Protein AF-0000000073215103 (afdb_homodimer)

Secondary structure (DSSP, 8-state):
--TTSTT-HHHHHHHHS-S------TT---------HHHHHHHHHHHHHHHT--GGGGG-HHHHHHHHHH-TT--PPPHHHHHHHHHHHHHHHHHHHHHHHHH-SS-EEEEEEEEE-TTS-EEEEEEEEEE-TTS-EEEEEEEEEE-PSP--HHHHHHHHHHHHHHHT-TTSEEEEEE-S-HHHHHHHHHHHHHHHTTT-SGGGGTTSEEE-HHHHHHHHHHHHHTTTHHHHHHHHHHHHHHHT-HHHHHHHHHHHHHH----TTSPP-PPPTT-HHHHHHHHHHHHHTHHHHHHHHHH-TT---PPPHHHHHHHHHHHHHHHHHHHHHHHHT-SSS--HHHHHHHHHHHHHHHHHHTT-SSHHHHHHHHHHHHHHHHHHTT--HHHHHHHHTSTTTHHHHHHHHHHHH-HHHHHHHHHHHHHHHHHHHHHHHHHHHHHHHHS---------HHHHHHHHHHHHHT--HHHHHHHSPPPPTTT-TT--HHHHHHHTTTTSHHHHHHHHHHHT--SS-HHHHHHHHHHHHHS-TTS--S-HHHHHHHHHHHHHHH-----S---/--GGGS--HHHHHHHHS--------TT---------HHHHHHHHHHHHHHHT--GGGGG-HHHHHHHHHH-TT--PPPHHHHHHHHHHHHHHHHHHHHHHHHH-SS-EEEEEEEEE-TTS-EEEEEEEEEE-TTS-EEEEEEEEEE-PSP--HHHHHHHHHHHHHHHT-TTSEEEEEE-S-HHHHHHHHHHHHHHHTTT-SGGGGTTSEEE-HHHHHHHHHHHHHTTTHHHHHHHHHHHHHHHT-HHHHHHHHHHHHHH----TTSPP-PPPTT-HHHHHHHHHHHHHTHHHHHHHHHH-TT---PPPHHHHHHHHHHHHHHHHHHHHHHHHT-SSS--HHHHHHHHHHHHHHHHHHTT-SSHHHHHHHHHHHHHHHHHHTT--HHHHHHHHTSTTTHHHHHHHHHHHH-HHHHHHHHHHHHHHHHHHHHHHHHHHHHHHHHS---------HHHHHHHHHHHHHT--HHHHHHHSPPPPTTT-TT--HHHHHHHTTTTSHHHHHHHHHHHT--SS-HHHHHHHHHHHHHS-TTS--S-HHHHHHHHHHHHHHH-----S---

Solvent-accessible surface area (backbone atoms only — not comparable to full-atom v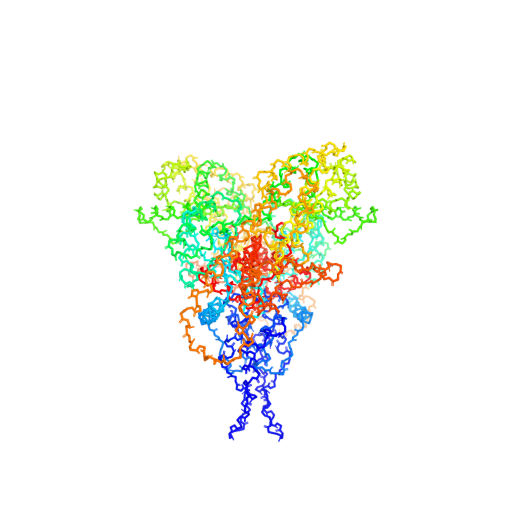alues): 60518 Å² total; per-residue (Å²): 120,71,75,67,56,61,70,37,60,67,51,36,42,62,64,64,44,64,76,60,75,63,69,76,58,87,82,70,67,68,59,57,63,72,73,58,65,67,58,53,52,48,32,51,36,48,29,33,39,71,69,57,47,61,58,61,55,55,64,34,69,38,52,45,51,42,52,34,69,53,24,73,80,59,78,79,53,50,43,67,52,44,52,50,50,41,49,52,51,27,54,54,50,50,50,51,52,44,50,48,58,68,64,17,82,33,38,32,20,34,32,49,44,75,45,67,46,93,86,48,46,40,30,39,34,34,31,41,21,29,31,38,86,83,54,43,74,42,72,37,57,76,41,48,38,74,42,71,68,71,79,42,17,66,51,48,23,52,51,50,51,52,51,29,54,74,64,68,45,57,69,36,42,49,30,37,18,31,61,88,45,74,40,48,56,47,14,51,53,52,39,47,51,60,33,44,76,67,73,31,34,62,79,81,41,78,61,24,74,40,65,12,47,59,52,51,50,44,54,22,52,47,51,20,48,62,74,50,44,65,59,49,45,28,52,51,48,40,51,47,54,34,68,68,38,53,55,42,39,52,53,46,52,50,27,41,61,70,67,49,91,56,76,71,86,59,61,84,46,79,52,50,91,91,33,56,50,36,45,46,48,18,44,60,27,45,62,63,39,49,64,26,48,54,46,38,44,72,75,33,82,83,53,77,43,68,70,52,73,66,42,50,52,49,47,51,50,48,37,61,65,45,43,62,56,51,54,49,50,57,62,50,56,53,78,83,56,68,31,14,41,48,44,45,65,52,54,49,51,49,51,51,51,30,58,56,31,46,66,43,86,48,66,68,55,15,52,19,21,46,46,19,44,54,47,39,49,73,76,49,64,75,57,57,64,66,32,43,50,17,23,35,69,30,57,58,38,29,66,62,46,54,49,53,53,37,38,75,75,40,59,86,52,27,65,61,54,48,50,53,50,50,51,52,49,51,54,54,50,49,52,41,48,52,53,50,52,58,53,47,63,70,57,58,62,78,69,68,80,70,74,59,60,61,58,54,50,48,53,49,46,51,57,60,69,67,59,48,61,65,52,53,60,71,66,45,78,67,46,57,53,90,82,44,72,83,61,54,63,56,56,55,37,60,75,35,30,85,80,24,53,49,57,30,46,51,45,46,37,42,35,36,31,56,41,36,52,54,68,43,55,45,48,48,53,52,46,50,66,58,42,36,95,87,41,66,79,67,51,57,69,58,52,27,40,39,52,37,43,28,31,72,74,65,41,76,70,89,68,87,86,77,108,120,73,74,68,59,58,70,39,60,67,52,37,39,63,66,63,44,64,74,64,74,65,72,77,59,87,83,70,68,65,58,58,62,76,72,57,65,67,57,53,53,49,32,51,36,49,29,32,38,72,68,56,47,62,59,61,56,54,66,34,66,39,52,46,52,42,50,35,68,51,24,74,83,58,77,79,55,51,45,67,52,44,51,50,50,38,50,50,51,27,54,54,49,49,51,50,52,42,49,48,58,67,64,18,84,32,38,32,19,35,32,49,45,74,45,68,47,92,86,48,45,39,30,38,35,35,32,42,21,29,31,38,87,84,54,42,73,41,72,40,58,76,40,50,39,74,41,72,69,72,78,43,17,67,51,49,23,51,52,51,52,52,50,29,54,75,65,67,42,57,70,35,42,49,31,38,18,31,58,88,45,73,41,47,57,46,14,52,53,52,40,48,51,58,33,44,76,67,73,30,35,61,80,81,39,77,60,24,74,40,66,13,48,58,51,52,49,45,55,23,52,48,52,18,49,64,74,49,44,66,60,49,44,28,52,51,49,40,52,48,52,35,69,66,38,53,55,42,39,52,54,44,50,51,26,40,62,70,68,48,91,54,75,71,86,57,61,84,46,78,53,49,91,92,33,58,49,36,44,47,48,17,43,59,28,45,62,64,41,47,64,27,48,54,46,38,42,71,73,34,80,85,53,77,43,67,68,51,73,67,40,49,50,48,47,51,52,48,38,60,65,45,43,61,56,50,55,49,49,60,63,50,58,52,78,82,56,70,31,13,40,48,44,44,63,51,54,49,50,50,52,51,51,30,59,55,33,46,66,41,88,50,66,68,54,16,50,21,21,47,46,20,45,53,45,39,50,72,75,48,64,78,58,56,65,67,32,42,50,17,23,36,69,29,56,58,38,28,65,61,47,54,48,52,54,35,39,73,75,41,58,89,54,28,66,61,54,50,51,52,51,49,52,53,51,50,54,54,51,48,52,41,48,51,53,48,52,57,52,48,62,69,58,60,62,80,68,67,81,70,75,57,61,59,58,56,47,47,53,48,45,52,57,61,70,66,60,48,63,65,51,53,59,69,67,45,78,65,44,56,51,90,82,43,72,83,60,53,63,56,55,56,39,60,75,37,30,84,79,24,56,47,59,31,48,53,44,45,38,43,34,36,33,58,42,36,51,56,67,45,56,46,48,49,53,51,45,51,65,57,44,35,94,88,40,67,80,67,50,57,70,57,50,26,39,38,53,37,43,28,31,72,72,65,41,77,69,88,68,87,84,78,108

Structure (mmCIF, N/CA/C/O backbone):
data_AF-0000000073215103-model_v1
#
loop_
_entity.id
_entity.type
_entity.pdbx_description
1 polymer 'AC transposase'
#
loop_
_atom_site.group_PDB
_atom_site.id
_atom_site.type_symbol
_atom_site.label_atom_id
_atom_site.label_alt_id
_atom_site.label_comp_id
_atom_site.label_asym_id
_atom_site.label_entity_id
_atom_site.label_seq_id
_atom_site.pdbx_PDB_ins_code
_atom_site.Cartn_x
_atom_site.Cartn_y
_atom_site.Cartn_z
_atom_site.occupancy
_atom_site.B_iso_or_equiv
_atom_site.auth_seq_id
_atom_site.auth_comp_id
_atom_site.auth_asym_id
_atom_site.auth_atom_id
_atom_site.pdbx_PDB_model_num
ATOM 1 N N . MET A 1 1 ? -18.969 -25.031 -8.227 1 25.3 1 MET A N 1
ATOM 2 C CA . MET A 1 1 ? -18.953 -23.891 -7.32 1 25.3 1 MET A CA 1
ATOM 3 C C . MET A 1 1 ? -20.188 -23.875 -6.438 1 25.3 1 MET A C 1
ATOM 5 O O . MET A 1 1 ? -20.125 -23.531 -5.258 1 25.3 1 MET A O 1
ATOM 9 N N . LEU A 1 2 ? -21.344 -24.297 -6.965 1 29.7 2 LEU A N 1
ATOM 10 C CA . LEU A 1 2 ? -22.625 -24.359 -6.258 1 29.7 2 LEU A CA 1
ATOM 11 C C . LEU A 1 2 ? -22.641 -25.5 -5.25 1 29.7 2 LEU A C 1
ATOM 13 O O . LEU A 1 2 ? -23.188 -25.359 -4.156 1 29.7 2 LEU A O 1
ATOM 17 N N . ARG A 1 3 ? -22.062 -26.641 -5.672 1 33.22 3 ARG A N 1
ATOM 18 C CA . ARG A 1 3 ? -22.203 -27.844 -4.852 1 33.22 3 ARG A CA 1
ATOM 19 C C . ARG A 1 3 ? -21.328 -27.75 -3.607 1 33.22 3 ARG A C 1
ATOM 21 O O . ARG A 1 3 ? -21.5 -28.531 -2.662 1 33.22 3 ARG A O 1
ATOM 28 N N . HIS A 1 4 ? -20.266 -26.984 -3.672 1 34.22 4 HIS A N 1
ATOM 29 C CA . HIS A 1 4 ? -19.391 -26.891 -2.514 1 34.22 4 HIS A CA 1
ATOM 30 C C . HIS A 1 4 ? -20 -26 -1.434 1 34.22 4 HIS A C 1
ATOM 32 O O . HIS A 1 4 ? -19.469 -25.891 -0.33 1 34.22 4 HIS A O 1
ATOM 38 N N . LEU A 1 5 ? -20.891 -25.156 -1.802 1 36.69 5 LEU A N 1
ATOM 39 C CA . LEU A 1 5 ? -21.609 -24.328 -0.835 1 36.69 5 LEU A CA 1
ATOM 40 C C . LEU A 1 5 ? -22.469 -25.188 0.078 1 36.69 5 LEU A C 1
ATOM 42 O O . LEU A 1 5 ? -22.922 -24.719 1.127 1 36.69 5 LEU A O 1
ATOM 46 N N . SER A 1 6 ? -22.828 -26.312 -0.331 1 37.66 6 SER A N 1
ATOM 47 C CA . SER A 1 6 ? -23.797 -27.109 0.435 1 37.66 6 SER A CA 1
ATOM 48 C C . SER A 1 6 ? -23.188 -27.594 1.744 1 37.66 6 SER A C 1
ATOM 50 O O . SER A 1 6 ? -23.906 -27.953 2.676 1 37.66 6 SER A O 1
ATOM 52 N N . LYS A 1 7 ? -21.828 -27.875 1.697 1 41.78 7 LYS A N 1
ATOM 53 C CA . LYS A 1 7 ? -21.25 -28.562 2.84 1 41.78 7 LYS A CA 1
ATOM 54 C C . LYS A 1 7 ? -20.75 -27.578 3.889 1 41.78 7 LYS A C 1
ATOM 56 O O . LYS A 1 7 ? -20.047 -27.953 4.828 1 41.78 7 LYS A O 1
ATOM 61 N N . CYS A 1 8 ? -20.859 -26.422 3.664 1 40.09 8 CYS A N 1
ATOM 62 C CA . CYS A 1 8 ? -20.453 -25.516 4.734 1 40.09 8 CYS A CA 1
ATOM 63 C C . CYS A 1 8 ? -21.359 -25.672 5.949 1 40.09 8 CYS A C 1
ATOM 65 O O . CYS A 1 8 ? -22.578 -25.484 5.848 1 40.09 8 CYS A O 1
ATOM 67 N N . VAL A 1 9 ? -20.875 -26.344 6.922 1 47.06 9 VAL A N 1
ATOM 68 C CA . VAL A 1 9 ? -21.578 -26.625 8.172 1 47.06 9 VAL A CA 1
ATOM 69 C C . VAL A 1 9 ? -22.328 -25.391 8.641 1 47.06 9 VAL A C 1
ATOM 71 O O . VAL A 1 9 ? -23.438 -25.5 9.18 1 47.06 9 VAL A O 1
ATOM 74 N N . VAL A 1 10 ? -21.734 -24.297 8.375 1 44.66 10 VAL A N 1
ATOM 75 C CA . VAL A 1 10 ? -22.422 -23.094 8.828 1 44.66 10 VAL A CA 1
ATOM 76 C C . VAL A 1 10 ? -23.734 -22.922 8.047 1 44.66 10 VAL A C 1
ATOM 78 O O . VAL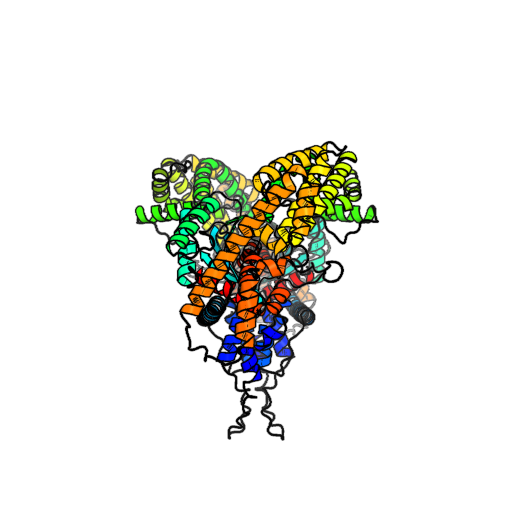 A 1 10 ? -24.781 -22.641 8.625 1 44.66 10 VAL A O 1
ATOM 81 N N . LEU A 1 11 ? -23.656 -23.266 6.77 1 48.31 11 LEU A N 1
ATOM 82 C CA . LEU A 1 11 ? -24.859 -23.125 5.957 1 48.31 11 LEU A CA 1
ATOM 83 C C . LEU A 1 11 ? -25.844 -24.25 6.254 1 48.31 11 LEU A C 1
ATOM 85 O O . LEU A 1 11 ? -27.047 -24.062 6.172 1 48.31 11 LEU A O 1
ATOM 89 N N . LYS A 1 12 ? -25.328 -25.5 6.438 1 46.25 12 LYS A N 1
ATOM 90 C CA . LYS A 1 12 ? -26.219 -26.562 6.875 1 46.25 12 LYS A CA 1
ATOM 91 C C . LYS A 1 12 ? -26.906 -26.203 8.188 1 46.25 12 LYS A C 1
ATOM 93 O O . LYS A 1 12 ? -28.109 -26.438 8.359 1 46.25 12 LYS A O 1
ATOM 98 N N . LYS A 1 13 ? -26.109 -25.797 9.039 1 44.97 13 LYS A N 1
ATOM 99 C CA . LYS A 1 13 ? -26.719 -25.406 10.312 1 44.97 13 LYS A CA 1
ATOM 100 C C . LYS A 1 13 ? -27.688 -24.25 10.133 1 44.97 13 LYS A C 1
ATOM 102 O O . LYS A 1 13 ? -28.703 -24.156 10.836 1 44.97 13 LYS A O 1
ATOM 107 N N . LEU A 1 14 ? -27.25 -23.391 9.195 1 48.09 14 LEU A N 1
ATOM 108 C CA . LEU A 1 14 ? -28.188 -22.328 8.883 1 48.09 14 LEU A CA 1
ATOM 109 C C . LEU A 1 14 ? -29.484 -22.891 8.305 1 48.09 14 LEU A C 1
ATOM 111 O O . LEU A 1 14 ? -30.562 -22.328 8.523 1 48.09 14 LEU A O 1
ATOM 115 N N . LYS A 1 15 ? -29.281 -24.016 7.535 1 46.56 15 LYS A N 1
ATOM 116 C CA . LYS A 1 15 ? -30.438 -24.672 6.953 1 46.56 15 LYS A CA 1
ATOM 117 C C . LYS A 1 15 ? -31.156 -25.531 7.988 1 46.56 15 LYS A C 1
ATOM 119 O O . LYS A 1 15 ? -32.375 -25.625 7.992 1 46.56 15 LYS A O 1
ATOM 124 N N . ASP A 1 16 ? -30.25 -26.484 8.516 1 38.94 16 ASP A N 1
ATOM 125 C CA . ASP A 1 16 ? -30.828 -27.422 9.477 1 38.94 16 ASP A CA 1
ATOM 126 C C . ASP A 1 16 ? -31.234 -26.719 10.766 1 38.94 16 ASP A C 1
ATOM 128 O O . ASP A 1 16 ? -31.844 -27.328 11.641 1 38.94 16 ASP A O 1
ATOM 132 N N . ASN A 1 17 ? -30.328 -25.891 11.219 1 35.81 17 ASN A N 1
ATOM 133 C CA . ASN A 1 17 ? -30.781 -25.25 12.445 1 35.81 17 ASN A CA 1
ATOM 134 C C . ASN A 1 17 ? -32.156 -24.625 12.266 1 35.81 17 ASN A C 1
ATOM 136 O O . ASN A 1 17 ? -32.375 -23.859 11.32 1 35.81 17 ASN A O 1
ATOM 140 N N . ASP A 1 18 ? -33.062 -25.391 12.891 1 34.34 18 ASP A N 1
ATOM 141 C CA . ASP A 1 18 ? -34.5 -25.141 13.156 1 34.34 18 ASP A CA 1
ATOM 142 C C . ASP A 1 18 ? -34.781 -23.641 13.258 1 34.34 18 ASP A C 1
ATOM 144 O O . ASP A 1 18 ? -33.938 -22.875 13.734 1 34.34 18 ASP A O 1
ATOM 148 N N . VAL A 1 19 ? -35.688 -23.188 12.5 1 34.06 19 VAL A N 1
ATOM 149 C CA . VAL A 1 19 ? -36.5 -22.016 12.828 1 34.06 19 VAL A CA 1
ATOM 150 C C . VAL A 1 19 ? -36.531 -21.828 14.336 1 34.06 19 VAL A C 1
ATOM 152 O O . VAL A 1 19 ? -36.906 -22.75 15.078 1 34.06 19 VAL A O 1
ATOM 155 N N . GLY A 1 20 ? -35.531 -21.188 14.891 1 33.09 20 GLY A N 1
ATOM 156 C CA . GLY A 1 20 ? -35.625 -20.734 16.266 1 33.09 20 GLY A CA 1
ATOM 157 C C . GLY A 1 20 ? -37.031 -20.859 16.844 1 33.09 20 GLY A C 1
ATOM 158 O O . GLY A 1 20 ? -38 -20.391 16.219 1 33.09 20 GLY A O 1
ATOM 159 N N . LYS A 1 21 ? -37.281 -21.984 17.547 1 33.78 21 LYS A N 1
ATOM 160 C CA . LYS A 1 21 ? -38.469 -22.156 18.375 1 33.78 21 LYS A CA 1
ATOM 161 C C . LYS A 1 21 ? -38.875 -20.859 19.047 1 33.78 21 LYS A C 1
ATOM 163 O O . LYS A 1 21 ? -38.062 -20.234 19.75 1 33.78 21 LYS A O 1
ATOM 168 N N . MET A 1 22 ? -39.719 -20.141 18.391 1 32.5 22 MET A N 1
ATOM 169 C CA . MET A 1 22 ? -40.5 -19.094 19.078 1 32.5 22 MET A CA 1
ATOM 170 C C . MET A 1 22 ? -40.938 -19.562 20.469 1 32.5 22 MET A C 1
ATOM 172 O O . MET A 1 22 ? -41.719 -20.5 20.594 1 32.5 22 MET A O 1
ATOM 176 N N . ILE A 1 23 ? -39.906 -19.828 21.328 1 31.95 23 ILE A N 1
ATOM 177 C CA . ILE A 1 23 ? -40.5 -20.156 22.625 1 31.95 23 ILE A CA 1
ATOM 178 C C . ILE A 1 23 ? -41.25 -18.953 23.188 1 31.95 23 ILE A C 1
ATOM 180 O O . ILE A 1 23 ? -40.688 -17.859 23.281 1 31.95 23 ILE A O 1
ATOM 184 N N . ILE A 1 24 ? -42.5 -18.969 23 1 31.98 24 ILE A N 1
ATOM 185 C CA . ILE A 1 24 ? -43.406 -18.062 23.688 1 31.98 24 ILE A CA 1
ATOM 186 C C . ILE A 1 24 ? -43.156 -18.125 25.203 1 31.98 24 ILE A C 1
ATOM 188 O O . ILE A 1 24 ? -43.312 -19.188 25.812 1 31.98 24 ILE A O 1
ATOM 192 N N . ASP A 1 25 ? -42.156 -17.484 25.703 1 34.03 25 ASP A N 1
ATOM 193 C CA . ASP A 1 25 ? -42.219 -17.547 27.156 1 34.03 25 ASP A CA 1
ATOM 194 C C . ASP A 1 25 ? -43.469 -16.891 27.688 1 34.03 25 ASP A C 1
ATOM 196 O O . ASP A 1 25 ? -44.156 -16.172 26.953 1 34.03 25 ASP A O 1
ATOM 200 N N . HIS A 1 26 ? -43.906 -17.219 28.797 1 36.41 26 HIS A N 1
ATOM 201 C CA . HIS A 1 26 ? -45.125 -16.859 29.484 1 36.41 26 HIS A CA 1
ATOM 202 C C . HIS A 1 26 ? -45.344 -15.352 29.531 1 36.41 26 HIS A C 1
ATOM 204 O O . HIS A 1 26 ? -46.438 -14.875 29.75 1 36.41 26 HIS A O 1
ATOM 210 N N . ALA A 1 27 ? -44.281 -14.617 29.906 1 37.78 27 ALA A N 1
ATOM 211 C CA . ALA A 1 27 ? -44.594 -13.25 30.328 1 37.78 27 ALA A CA 1
ATOM 212 C C . ALA A 1 27 ? -44.719 -12.328 29.125 1 37.78 27 ALA A C 1
ATOM 214 O O . ALA A 1 27 ? -44.781 -11.102 29.281 1 37.78 27 ALA A O 1
ATOM 215 N N . GLY A 1 28 ? -45.062 -12.641 27.891 1 34.84 28 GLY A N 1
ATOM 216 C CA . GLY A 1 28 ? -45.438 -11.883 26.719 1 34.84 28 GLY A CA 1
ATOM 217 C C . GLY A 1 28 ? -44.312 -11.07 26.125 1 34.84 28 GLY A C 1
ATOM 218 O O . GLY A 1 28 ? -44.531 -10.195 25.281 1 34.84 28 GLY A O 1
ATOM 219 N N . LYS A 1 29 ? -43.219 -10.953 26.812 1 37.44 29 LYS A N 1
ATOM 220 C CA . LYS A 1 29 ? -42.156 -10.094 26.312 1 37.44 29 LYS A CA 1
ATOM 221 C C . LYS A 1 29 ? -41.531 -10.68 25.047 1 37.44 29 LYS A C 1
ATOM 223 O O . LYS A 1 29 ? -41.344 -11.891 24.953 1 37.44 29 LYS A O 1
ATOM 228 N N . LEU A 1 30 ? -41.75 -9.977 23.906 1 37.62 30 LEU A N 1
ATOM 229 C CA . LEU A 1 30 ? -41.281 -10.25 22.547 1 37.62 30 LEU A CA 1
ATOM 230 C C . LEU A 1 30 ? -39.812 -10.672 22.547 1 37.62 30 LEU A C 1
ATOM 232 O O . LEU A 1 30 ? -38.969 -9.906 22.969 1 37.62 30 LEU A O 1
ATOM 236 N N . ARG A 1 31 ? -39.438 -11.82 22.766 1 42.34 31 ARG A N 1
ATOM 237 C CA . ARG A 1 31 ? -38.062 -12.328 22.812 1 42.34 31 ARG A CA 1
ATOM 238 C C . ARG A 1 31 ? -37.406 -12.234 21.438 1 42.34 31 ARG A C 1
ATOM 240 O O . ARG A 1 31 ? -38.062 -12.477 20.422 1 42.34 31 ARG A O 1
ATOM 247 N N . SER A 1 32 ? -36.438 -11.25 21.188 1 52.84 32 SER A N 1
ATOM 248 C CA . SER A 1 32 ? -35.5 -11.297 20.062 1 52.84 32 SER A CA 1
ATOM 249 C C . SER A 1 32 ? -35.219 -12.727 19.625 1 52.84 32 SER A C 1
ATOM 251 O O . SER A 1 32 ? -35.344 -13.664 20.422 1 52.84 32 SER A O 1
ATOM 253 N N . ARG A 1 33 ? -35.344 -12.945 18.234 1 60.53 33 ARG A N 1
ATOM 254 C CA . ARG A 1 33 ? -34.969 -14.273 17.75 1 60.53 33 ARG A CA 1
ATOM 255 C C . ARG A 1 33 ? -33.781 -14.82 18.516 1 60.53 33 ARG A C 1
ATOM 257 O O . ARG A 1 33 ? -32.812 -14.094 18.75 1 60.53 33 ARG A O 1
ATOM 264 N N . GLU A 1 34 ? -34.031 -15.844 19.125 1 79.12 34 GLU A N 1
ATOM 265 C CA . GLU A 1 34 ? -32.938 -16.531 19.797 1 79.12 34 GLU A CA 1
ATOM 266 C C . GLU A 1 34 ? -31.797 -16.875 18.828 1 79.12 34 GLU A C 1
ATOM 268 O O . GLU A 1 34 ? -32.062 -17.359 17.719 1 79.12 34 GLU A O 1
ATOM 273 N N . ILE A 1 35 ? -30.703 -16.25 18.984 1 87.31 35 ILE A N 1
ATOM 274 C CA . ILE A 1 35 ? -29.578 -16.5 18.109 1 87.31 35 ILE A CA 1
ATOM 275 C C . ILE A 1 35 ? -28.578 -17.453 18.781 1 87.31 35 ILE A C 1
ATOM 277 O O . ILE A 1 35 ? -28.547 -17.531 20.016 1 87.31 35 ILE A O 1
ATOM 281 N N . ASP A 1 36 ? -28.016 -18.25 18.094 1 92.19 36 ASP A N 1
ATOM 282 C CA . ASP A 1 36 ? -26.906 -19.109 18.516 1 92.19 36 ASP A CA 1
ATOM 283 C C . ASP A 1 36 ? -25.578 -18.375 18.375 1 92.19 36 ASP A C 1
ATOM 285 O O . ASP A 1 36 ? -25.141 -18.062 17.266 1 92.19 36 ASP A O 1
ATOM 289 N N . GLN A 1 37 ? -25 -18.203 19.5 1 93 37 GLN A N 1
ATOM 290 C CA . GLN A 1 37 ? -23.766 -17.422 19.516 1 93 37 GLN A CA 1
ATOM 291 C C . GLN A 1 37 ? -22.672 -18.109 18.703 1 93 37 GLN A C 1
ATOM 293 O O . GLN A 1 37 ? -21.844 -17.422 18.078 1 93 37 GLN A O 1
ATOM 298 N N . LYS A 1 38 ? -22.688 -19.344 18.734 1 93.06 38 LYS A N 1
ATOM 299 C CA . LYS A 1 38 ? -21.703 -20.078 17.953 1 93.06 38 LYS A CA 1
ATOM 300 C C . LYS A 1 38 ? -21.844 -19.781 16.469 1 93.06 38 LYS A C 1
ATOM 302 O O . LYS A 1 38 ? -20.844 -19.672 15.758 1 93.06 38 LYS A O 1
ATOM 307 N N . VAL A 1 39 ? -23.031 -19.734 16.047 1 94.5 39 VAL A N 1
ATOM 308 C CA . VAL A 1 39 ? -23.297 -19.422 14.641 1 94.5 39 VAL A CA 1
ATOM 309 C C . VAL A 1 39 ? -22.812 -18.016 14.328 1 94.5 39 VAL A C 1
ATOM 311 O O . VAL A 1 39 ? -22.219 -17.766 13.273 1 94.5 39 VAL A O 1
ATOM 314 N N . VAL A 1 40 ? -23.078 -17.094 15.188 1 95.5 40 VAL A N 1
ATOM 315 C CA . VAL A 1 40 ? -22.641 -15.719 15.016 1 95.5 40 VAL A CA 1
ATOM 316 C C . VAL A 1 40 ? -21.125 -15.664 14.891 1 95.5 40 VAL A C 1
ATOM 318 O O . VAL A 1 40 ? -20.594 -15.031 13.977 1 95.5 40 VAL A O 1
ATOM 321 N N . ASP A 1 41 ? -20.484 -16.359 15.797 1 96.06 41 ASP A N 1
ATOM 322 C CA . ASP A 1 41 ? -19.031 -16.391 15.797 1 96.06 41 ASP A CA 1
ATOM 323 C C . ASP A 1 41 ? -18.484 -16.984 14.5 1 96.06 41 ASP A C 1
ATOM 325 O O . ASP A 1 41 ? -17.484 -16.516 13.969 1 96.06 41 ASP A O 1
ATOM 329 N N . ASP A 1 42 ? -19.125 -17.969 14.047 1 95.5 42 ASP A N 1
ATOM 330 C CA . ASP A 1 42 ? -18.719 -18.609 12.805 1 95.5 42 ASP A CA 1
ATOM 331 C C . ASP A 1 42 ? -18.875 -17.672 11.617 1 95.5 42 ASP A C 1
ATOM 333 O O . ASP A 1 42 ? -18 -17.609 10.758 1 95.5 42 ASP A O 1
ATOM 337 N N . LEU A 1 43 ? -19.984 -17.047 11.594 1 96.31 43 LEU A N 1
ATOM 338 C CA . LEU A 1 43 ? -20.25 -16.109 10.5 1 96.31 43 LEU A CA 1
ATOM 339 C C . LEU A 1 43 ? -19.234 -14.977 10.5 1 96.31 43 LEU A C 1
ATOM 341 O O . LEU A 1 43 ? -18.734 -14.578 9.438 1 96.31 43 LEU A O 1
ATOM 345 N N . ILE A 1 44 ? -18.875 -14.461 11.625 1 97.19 44 ILE A N 1
ATOM 346 C CA . ILE A 1 44 ? -17.875 -13.398 11.75 1 97.19 44 ILE A CA 1
ATOM 347 C C . ILE A 1 44 ? -16.516 -13.922 11.297 1 97.19 44 ILE A C 1
ATOM 349 O O . ILE A 1 44 ? -15.797 -13.242 10.555 1 97.19 44 ILE A O 1
ATOM 353 N N . SER A 1 45 ? -16.172 -15.109 11.727 1 96.81 45 SER A N 1
ATOM 354 C CA . SER A 1 45 ? -14.898 -15.711 11.336 1 96.81 45 SER A CA 1
ATOM 355 C C . SER A 1 45 ? -14.805 -15.891 9.828 1 96.81 45 SER A C 1
ATOM 357 O O . SER A 1 45 ? -13.773 -15.602 9.227 1 96.81 45 SER A O 1
ATOM 359 N N . MET A 1 46 ? -15.883 -16.312 9.242 1 95.94 46 MET A N 1
ATOM 360 C CA . MET A 1 46 ? -15.914 -16.5 7.797 1 95.94 46 MET A CA 1
ATOM 361 C C . MET A 1 46 ? -15.742 -15.164 7.074 1 95.94 46 MET A C 1
ATOM 363 O O . MET A 1 46 ? -15.094 -15.094 6.031 1 95.94 46 MET A O 1
ATOM 367 N N . ALA A 1 47 ? -16.359 -14.164 7.621 1 95.56 47 ALA A N 1
ATOM 368 C CA . ALA A 1 47 ? -16.219 -12.828 7.039 1 95.56 47 ALA A CA 1
ATOM 369 C C . ALA A 1 47 ? -14.773 -12.352 7.086 1 95.56 47 ALA A C 1
ATOM 371 O O . ALA A 1 47 ? -14.258 -11.82 6.102 1 95.56 47 ALA A O 1
ATOM 372 N N . ILE A 1 48 ? -14.133 -12.539 8.227 1 95.44 48 ILE A N 1
ATOM 373 C CA . ILE A 1 48 ? -12.742 -12.133 8.406 1 95.44 48 ILE A CA 1
ATOM 374 C C . ILE A 1 48 ? -11.852 -12.891 7.43 1 95.44 48 ILE A C 1
ATOM 376 O O . ILE A 1 48 ? -11 -12.297 6.766 1 95.44 48 ILE A O 1
ATOM 380 N N . ILE A 1 49 ? -12.062 -14.109 7.234 1 94.25 49 ILE A N 1
ATOM 381 C CA . ILE A 1 49 ? -11.227 -14.992 6.426 1 94.25 49 ILE A CA 1
ATOM 382 C C . ILE A 1 49 ? -11.438 -14.68 4.945 1 94.25 49 ILE A C 1
ATOM 384 O O . ILE A 1 49 ? -10.469 -14.43 4.215 1 94.25 49 ILE A O 1
ATOM 388 N N . GLN A 1 50 ? -12.625 -14.625 4.477 1 92.19 50 GLN A N 1
ATOM 389 C CA . GLN A 1 50 ? -12.922 -14.531 3.053 1 92.19 50 GLN A CA 1
ATOM 390 C C . GLN A 1 50 ? -12.656 -13.125 2.529 1 92.19 50 GLN A C 1
ATOM 392 O O . GLN A 1 50 ? -12.188 -12.953 1.399 1 92.19 50 GLN A O 1
ATOM 397 N N . HIS A 1 51 ? -12.961 -12.195 3.342 1 90.06 51 HIS A N 1
ATOM 398 C CA . HIS A 1 51 ? -12.922 -10.836 2.811 1 90.06 51 HIS A CA 1
ATOM 399 C C . HIS A 1 51 ? -11.68 -10.094 3.291 1 90.06 51 HIS A C 1
ATOM 401 O O . HIS A 1 51 ? -11.523 -8.898 3.025 1 90.06 51 HIS A O 1
ATOM 407 N N . GLY A 1 52 ? -10.859 -10.75 4.035 1 87.81 52 GLY A N 1
ATOM 408 C CA . GLY A 1 52 ? -9.602 -10.164 4.457 1 87.81 52 GLY A CA 1
ATOM 409 C C . GLY A 1 52 ? -9.766 -9.031 5.457 1 87.81 52 GLY A C 1
ATOM 410 O O . GLY A 1 52 ? -9.016 -8.062 5.434 1 87.81 52 GLY A O 1
ATOM 411 N N . LEU A 1 53 ? -10.758 -9.047 6.262 1 92.5 53 LEU A N 1
ATOM 412 C CA . LEU A 1 53 ? -10.977 -8.031 7.285 1 92.5 53 LEU A CA 1
ATOM 413 C C . LEU A 1 53 ? -9.977 -8.188 8.43 1 92.5 53 LEU A C 1
ATOM 415 O O . LEU A 1 53 ? -9.633 -9.312 8.805 1 92.5 53 LEU A O 1
ATOM 419 N N . PRO A 1 54 ? -9.453 -7.016 8.961 1 92.25 54 PRO A N 1
ATOM 420 C CA . PRO A 1 54 ? -8.594 -7.137 10.148 1 92.25 54 PRO A CA 1
ATOM 421 C C . PRO A 1 54 ? -9.328 -7.711 11.352 1 92.25 54 PRO A C 1
ATOM 423 O O . PRO A 1 54 ? -10.555 -7.59 11.453 1 92.25 54 PRO A O 1
ATOM 426 N N . TYR A 1 55 ? -8.594 -8.336 12.297 1 93.69 55 TYR A N 1
ATOM 427 C CA . TYR A 1 55 ? -9.211 -8.898 13.492 1 93.69 55 TYR A CA 1
ATOM 428 C C . TYR A 1 55 ? -9.891 -7.812 14.32 1 93.69 55 TYR A C 1
ATOM 430 O O . TYR A 1 55 ? -10.891 -8.07 14.984 1 93.69 55 TYR A O 1
ATOM 438 N N . ASN A 1 56 ? -9.391 -6.617 14.211 1 92.75 56 ASN A N 1
ATOM 439 C CA . ASN A 1 56 ? -9.945 -5.504 14.977 1 92.75 56 ASN A CA 1
ATOM 440 C C . ASN A 1 56 ? -11.289 -5.051 14.414 1 92.75 56 ASN A C 1
ATOM 442 O O . ASN A 1 56 ? -11.977 -4.23 15.023 1 92.75 56 ASN A O 1
ATOM 446 N N . PHE A 1 57 ? -11.711 -5.648 13.359 1 93.56 57 PHE A N 1
ATOM 447 C CA . PHE A 1 57 ? -13 -5.383 12.742 1 93.56 57 PHE A CA 1
ATOM 448 C C . PHE A 1 57 ? -14.125 -5.547 13.758 1 93.56 57 PHE A C 1
ATOM 450 O O . PHE A 1 57 ? -15.078 -4.766 13.766 1 93.56 57 PHE A O 1
ATOM 457 N N . VAL A 1 58 ? -14.008 -6.477 14.609 1 95.31 58 VAL A N 1
ATOM 458 C CA . VAL A 1 58 ? -15.055 -6.812 15.57 1 95.31 58 VAL A CA 1
ATOM 459 C C . VAL A 1 58 ? -15.141 -5.727 16.641 1 95.31 58 VAL A C 1
ATOM 461 O O . VAL A 1 58 ? -16.125 -5.664 17.391 1 95.31 58 VAL A O 1
ATOM 464 N N . GLN A 1 59 ? -14.156 -4.855 16.656 1 94.5 59 GLN A N 1
ATOM 465 C CA . GLN A 1 59 ? -14.133 -3.799 17.672 1 94.5 59 GLN A CA 1
ATOM 466 C C . GLN A 1 59 ? -14.578 -2.465 17.078 1 94.5 59 GLN A C 1
ATOM 468 O O . GLN A 1 59 ? -14.641 -1.455 17.781 1 94.5 59 GLN A O 1
ATOM 473 N N . TYR A 1 60 ? -14.852 -2.453 15.836 1 94.94 60 TYR A N 1
ATOM 474 C CA . TYR A 1 60 ? -15.328 -1.217 15.227 1 94.94 60 TYR A CA 1
ATOM 475 C C . TYR A 1 60 ? -16.625 -0.755 15.883 1 94.94 60 TYR A C 1
ATOM 477 O O . TYR A 1 60 ? -17.609 -1.5 15.914 1 94.94 60 TYR A O 1
ATOM 485 N N . LYS A 1 61 ? -16.656 0.439 16.375 1 94.38 61 LYS A N 1
ATOM 486 C CA . LYS A 1 61 ? -17.75 0.979 17.172 1 94.38 61 LYS A CA 1
ATOM 487 C C . LYS A 1 61 ? -19.094 0.806 16.453 1 94.38 61 LYS A C 1
ATOM 489 O O . LYS A 1 61 ? -20.031 0.244 17.016 1 94.38 61 LYS A O 1
ATOM 494 N N . TRP A 1 62 ? -19.141 1.182 15.195 1 94.88 62 TRP A N 1
ATOM 495 C CA . TRP A 1 62 ? -20.422 1.24 14.5 1 94.88 62 TRP A CA 1
ATOM 496 C C . TRP A 1 62 ? -20.844 -0.14 13.992 1 94.88 62 TRP A C 1
ATOM 498 O O . TRP A 1 62 ? -22.016 -0.387 13.734 1 94.88 62 TRP A O 1
ATOM 508 N N . ILE A 1 63 ? -19.859 -1.052 13.867 1 96.12 63 ILE A N 1
ATOM 509 C CA . ILE A 1 63 ? -20.203 -2.438 13.562 1 96.12 63 ILE A CA 1
ATOM 510 C C . ILE A 1 63 ? -20.844 -3.096 14.773 1 96.12 63 ILE A C 1
ATOM 512 O O . ILE A 1 63 ? -21.875 -3.775 14.656 1 96.12 63 ILE A O 1
ATOM 516 N N . LYS A 1 64 ? -20.266 -2.844 15.891 1 96.12 64 LYS A N 1
ATOM 517 C CA . LYS A 1 64 ? -20.828 -3.367 17.141 1 96.12 64 LYS A CA 1
ATOM 518 C C . LYS A 1 64 ? -22.25 -2.854 17.359 1 96.12 64 LYS A C 1
ATOM 520 O O . LYS A 1 64 ? -23.156 -3.631 17.672 1 96.12 64 LYS A O 1
ATOM 525 N N . GLU A 1 65 ? -22.438 -1.565 17.203 1 95.62 65 GLU A N 1
ATOM 526 C CA . GLU A 1 65 ? -23.75 -0.953 17.391 1 95.62 65 GLU A CA 1
ATOM 527 C C . GLU A 1 65 ? -24.766 -1.528 16.406 1 95.62 65 GLU A C 1
ATOM 529 O O . GLU A 1 65 ? -25.922 -1.727 16.766 1 95.62 65 GLU A O 1
ATOM 534 N N . LEU A 1 66 ? -24.344 -1.753 15.195 1 96.5 66 LEU A N 1
ATOM 535 C CA . LEU A 1 66 ? -25.219 -2.322 14.172 1 96.5 66 LEU A CA 1
ATOM 536 C C . LEU A 1 66 ? -25.672 -3.721 14.562 1 96.5 66 LEU A C 1
ATOM 538 O O . LEU A 1 66 ? -26.875 -4.027 14.508 1 96.5 66 LEU A O 1
ATOM 542 N N . LEU A 1 67 ? -24.734 -4.559 15 1 96.19 67 LEU A N 1
ATOM 543 C CA . LEU A 1 67 ? -25.062 -5.934 15.359 1 96.19 67 LEU A CA 1
ATOM 544 C C . LEU A 1 67 ? -26 -5.973 16.562 1 96.19 67 LEU A C 1
ATOM 546 O O . LEU A 1 67 ? -26.969 -6.734 16.578 1 96.19 67 LEU A O 1
ATOM 550 N N . ILE A 1 68 ? -25.719 -5.129 17.547 1 94.5 68 ILE A N 1
ATOM 551 C CA . ILE A 1 68 ? -26.531 -5.074 18.766 1 94.5 68 ILE A CA 1
ATOM 552 C C . ILE A 1 68 ? -27.922 -4.543 18.438 1 94.5 68 ILE A C 1
ATOM 554 O O . ILE A 1 68 ? -28.922 -5.004 19 1 94.5 68 ILE A O 1
ATOM 558 N N . TYR A 1 69 ? -28 -3.57 17.562 1 94.56 69 TYR A N 1
ATOM 559 C CA . TYR A 1 69 ? -29.297 -3.016 17.156 1 94.56 69 TYR A CA 1
ATOM 560 C C . TYR A 1 69 ? -30.156 -4.078 16.484 1 94.56 69 TYR A C 1
ATOM 562 O O . TYR A 1 69 ? -31.359 -4.133 16.703 1 94.56 69 TYR A O 1
ATOM 570 N N . LEU A 1 70 ? -29.562 -4.887 15.68 1 94.25 70 LEU A N 1
ATOM 571 C CA . LEU A 1 70 ? -30.297 -5.918 14.961 1 94.25 70 LEU A CA 1
ATOM 572 C C . LEU A 1 70 ? -30.781 -7 15.922 1 94.25 70 LEU A C 1
ATOM 574 O O . LEU A 1 70 ? -31.906 -7.508 15.773 1 94.25 70 LEU A O 1
ATOM 578 N N . ASN A 1 71 ? -29.875 -7.352 16.891 1 93.31 71 ASN A N 1
ATOM 579 C CA . ASN A 1 71 ? -30.219 -8.336 17.906 1 93.31 71 ASN A CA 1
ATOM 580 C C . ASN A 1 71 ? -29.5 -8.062 19.219 1 93.31 71 ASN A C 1
ATOM 582 O O . ASN A 1 71 ? -28.328 -8.375 19.359 1 93.31 71 ASN A O 1
ATOM 586 N N . PRO A 1 72 ? -30.203 -7.59 20.141 1 90.94 72 PRO A N 1
ATOM 587 C CA . PRO A 1 72 ? -29.578 -7.184 21.391 1 90.94 72 PRO A CA 1
ATOM 588 C C . PRO A 1 72 ? -28.953 -8.352 22.156 1 90.94 72 PRO A C 1
ATOM 590 O O . PRO A 1 72 ? -28.172 -8.141 23.078 1 90.94 72 PRO A O 1
ATOM 593 N N . GLU A 1 73 ? -29.25 -9.531 21.812 1 90.69 73 GLU A N 1
ATOM 594 C CA . GLU A 1 73 ? -28.719 -10.703 22.5 1 90.69 73 GLU A CA 1
ATOM 595 C C . GLU A 1 73 ? -27.328 -11.07 21.984 1 90.69 73 GLU A C 1
ATOM 597 O O . GLU A 1 73 ? -26.641 -11.898 22.578 1 90.69 73 GLU A O 1
ATOM 602 N N . VAL A 1 74 ? -27 -10.43 20.953 1 93.94 74 VAL A N 1
ATOM 603 C CA . VAL A 1 74 ? -25.734 -10.789 20.328 1 93.94 74 VAL A CA 1
ATOM 604 C C . VAL A 1 74 ? -24.562 -10.352 21.203 1 93.94 74 VAL A C 1
ATOM 606 O O . VAL A 1 74 ? -24.609 -9.266 21.797 1 93.94 74 VAL A O 1
ATOM 609 N N . ARG A 1 75 ? -23.672 -11.266 21.438 1 93.56 75 ARG A N 1
ATOM 610 C CA . ARG A 1 75 ? -22.406 -10.93 22.078 1 93.56 75 ARG A CA 1
ATOM 611 C C . ARG A 1 75 ? -21.297 -10.828 21.031 1 93.56 75 ARG A C 1
ATOM 613 O O . ARG A 1 75 ? -20.844 -11.836 20.5 1 93.56 75 ARG A O 1
ATOM 620 N N . VAL A 1 76 ? -20.844 -9.578 20.781 1 94.19 76 VAL A N 1
ATOM 621 C CA . VAL A 1 76 ? -19.781 -9.375 19.797 1 94.19 76 VAL A CA 1
ATOM 622 C C . VAL A 1 76 ? -18.453 -9.844 20.375 1 94.19 76 VAL A C 1
ATOM 624 O O . VAL A 1 76 ? -18.078 -9.445 21.484 1 94.19 76 VAL A O 1
ATOM 627 N N . PRO A 1 77 ? -17.781 -10.633 19.688 1 95.5 77 PRO A N 1
ATOM 628 C CA . PRO A 1 77 ? -16.516 -11.156 20.219 1 95.5 77 PRO A CA 1
ATOM 629 C C . PRO A 1 77 ? -15.438 -10.086 20.328 1 95.5 77 PRO A C 1
ATOM 631 O O . PRO A 1 77 ? -15.484 -9.078 19.625 1 95.5 77 PRO A O 1
ATOM 634 N N . SER A 1 78 ? -14.516 -10.281 21.219 1 95.62 78 SER A N 1
ATOM 635 C CA . SER A 1 78 ? -13.312 -9.453 21.281 1 95.62 78 SER A CA 1
ATOM 636 C C . SER A 1 78 ? -12.344 -9.789 20.172 1 95.62 78 SER A C 1
ATOM 638 O O . SER A 1 78 ? -12.516 -10.797 19.469 1 95.62 78 SER A O 1
ATOM 640 N N . ARG A 1 79 ? -11.391 -8.938 20.031 1 94.81 79 ARG A N 1
ATOM 641 C CA . ARG A 1 79 ? -10.352 -9.188 19.031 1 94.81 79 ARG A CA 1
ATOM 642 C C . ARG A 1 79 ? -9.672 -10.531 19.266 1 94.81 79 ARG A C 1
ATOM 644 O O . ARG A 1 79 ? -9.492 -11.312 18.344 1 94.81 79 ARG A O 1
ATOM 651 N N . ASN A 1 80 ? -9.32 -10.812 20.469 1 95.19 80 ASN A N 1
ATOM 652 C CA . ASN A 1 80 ? -8.648 -12.055 20.812 1 95.19 80 ASN A CA 1
ATOM 653 C C . ASN A 1 80 ? -9.547 -13.266 20.578 1 95.19 80 ASN A C 1
ATOM 655 O O . ASN A 1 80 ? -9.07 -14.32 20.156 1 95.19 80 ASN A O 1
ATOM 659 N N . THR A 1 81 ? -10.766 -13.086 20.906 1 95.88 81 THR A N 1
ATOM 660 C CA . THR A 1 81 ? -11.711 -14.156 20.656 1 95.88 81 THR A CA 1
ATOM 661 C C . THR A 1 81 ? -11.844 -14.422 19.156 1 95.88 81 THR A C 1
ATOM 663 O O . THR A 1 81 ? -11.953 -15.57 18.734 1 95.88 81 THR A O 1
ATOM 666 N N . ALA A 1 82 ? -11.883 -13.359 18.422 1 96.31 82 ALA A N 1
ATOM 667 C CA . ALA A 1 82 ? -11.938 -13.508 16.969 1 96.31 82 ALA A CA 1
ATOM 668 C C . ALA A 1 82 ? -10.734 -14.281 16.438 1 96.31 82 ALA A C 1
ATOM 670 O O . ALA A 1 82 ? -10.867 -15.148 15.578 1 96.31 82 ALA A O 1
ATOM 671 N N . VAL A 1 83 ? -9.531 -13.969 16.938 1 96.31 83 VAL A N 1
ATOM 672 C CA . VAL A 1 83 ? -8.305 -14.664 16.562 1 96.31 83 VAL A CA 1
ATOM 673 C C . VAL A 1 83 ? -8.43 -16.156 16.891 1 96.31 83 VAL A C 1
ATOM 675 O O . VAL A 1 83 ? -8.117 -17 16.062 1 96.31 83 VAL A O 1
ATOM 678 N N . SER A 1 84 ? -8.906 -16.422 18.062 1 96.94 84 SER A N 1
ATOM 679 C CA . SER A 1 84 ? -9.078 -17.797 18.516 1 96.94 84 SER A CA 1
ATOM 680 C C . SER A 1 84 ? -10.078 -18.547 17.641 1 96.94 84 SER A C 1
ATOM 682 O O . SER A 1 84 ? -9.859 -19.703 17.312 1 96.94 84 SER A O 1
ATOM 684 N N . ASN A 1 85 ? -11.156 -17.891 17.312 1 96.88 85 ASN A N 1
ATOM 685 C CA . ASN A 1 85 ? -12.172 -18.5 16.469 1 96.88 85 ASN A CA 1
ATOM 686 C C . ASN A 1 85 ? -11.617 -18.844 15.086 1 96.88 85 ASN A C 1
ATOM 688 O O . ASN A 1 85 ? -11.914 -19.922 14.547 1 96.88 85 ASN A O 1
ATOM 692 N N . VAL A 1 86 ? -10.883 -17.984 14.508 1 96.62 86 VAL A N 1
ATOM 693 C CA . VAL A 1 86 ? -10.273 -18.234 13.203 1 96.62 86 VAL A CA 1
ATOM 694 C C . VAL A 1 86 ? -9.281 -19.391 13.305 1 96.62 86 VAL A C 1
ATOM 696 O O . VAL A 1 86 ? -9.211 -20.234 12.422 1 96.62 86 VAL A O 1
ATOM 699 N N . SER A 1 87 ? -8.516 -19.391 14.367 1 96.94 87 SER A N 1
ATOM 700 C CA . SER A 1 87 ? -7.566 -20.469 14.609 1 96.94 87 SER A CA 1
ATOM 701 C C . SER A 1 87 ? -8.273 -21.812 14.688 1 96.94 87 SER A C 1
ATOM 703 O O . SER A 1 87 ? -7.785 -22.812 14.148 1 96.94 87 SER A O 1
ATOM 705 N N . LYS A 1 88 ? -9.375 -21.828 15.367 1 96.56 88 LYS A N 1
ATOM 706 C CA . LYS A 1 88 ? -10.156 -23.047 15.469 1 96.56 88 LYS A CA 1
ATOM 707 C C . LYS A 1 88 ? -10.625 -23.516 14.094 1 96.56 88 LYS A C 1
ATOM 709 O O . LYS A 1 88 ? -10.547 -24.703 13.773 1 96.56 88 LYS A O 1
ATOM 714 N N . LYS A 1 89 ? -11.102 -22.594 13.344 1 95.94 89 LYS A N 1
ATOM 715 C CA . LYS A 1 89 ? -11.539 -22.922 11.992 1 95.94 89 LYS A CA 1
ATOM 716 C C . LYS A 1 89 ? -10.375 -23.438 11.148 1 95.94 89 LYS A C 1
ATOM 718 O O . LYS A 1 89 ? -10.555 -24.344 10.328 1 95.94 89 LYS A O 1
ATOM 723 N N . PHE A 1 90 ? -9.273 -22.859 11.336 1 96.62 90 PHE A N 1
ATOM 724 C CA . PHE A 1 90 ? -8.055 -23.281 10.656 1 96.62 90 PHE A CA 1
ATOM 725 C C . PHE A 1 90 ? -7.746 -24.75 10.969 1 96.62 90 PHE A C 1
ATOM 727 O O . PHE A 1 90 ? -7.523 -25.547 10.055 1 96.62 90 PHE A O 1
ATOM 734 N N . HIS A 1 91 ? -7.766 -25.078 12.164 1 97 91 HIS A N 1
ATOM 735 C CA . HIS A 1 91 ? -7.418 -26.438 12.57 1 97 91 HIS A CA 1
ATOM 736 C C . HIS A 1 91 ? -8.461 -27.438 12.094 1 97 91 HIS A C 1
ATOM 738 O O . HIS A 1 91 ? -8.117 -28.562 11.703 1 97 91 HIS A O 1
ATOM 744 N N . GLU A 1 92 ? -9.641 -26.984 12.133 1 96 92 GLU A N 1
ATOM 745 C CA . GLU A 1 92 ? -10.711 -27.844 11.633 1 96 92 GLU A CA 1
ATOM 746 C C . GLU A 1 92 ? -10.531 -28.141 10.148 1 96 92 GLU A C 1
ATOM 748 O O . GLU A 1 92 ? -10.641 -29.297 9.727 1 96 92 GLU A O 1
ATOM 753 N N . HIS A 1 93 ? -10.281 -27.156 9.43 1 96.38 93 HIS A N 1
ATOM 754 C CA . HIS A 1 93 ? -10.141 -27.344 7.984 1 96.38 93 HIS A CA 1
ATOM 755 C C . HIS A 1 93 ? -8.82 -28.031 7.648 1 96.38 93 HIS A C 1
ATOM 757 O O . HIS A 1 93 ? -8.734 -28.781 6.676 1 96.38 93 HIS A O 1
ATOM 763 N N . LYS A 1 94 ? -7.812 -27.734 8.414 1 96.75 94 LYS A N 1
ATOM 764 C CA . LYS A 1 94 ? -6.543 -28.438 8.234 1 96.75 94 LYS A CA 1
ATOM 765 C C . LYS A 1 94 ? -6.734 -29.953 8.328 1 96.75 94 LYS A C 1
ATOM 767 O O . LYS A 1 94 ? -6.207 -30.703 7.5 1 96.75 94 LYS A O 1
ATOM 772 N N . GLU A 1 95 ? -7.5 -30.375 9.258 1 96.38 95 GLU A N 1
ATOM 773 C CA . GLU A 1 95 ? -7.766 -31.797 9.422 1 96.38 95 GLU A CA 1
ATOM 774 C C . GLU A 1 95 ? -8.539 -32.375 8.227 1 96.38 95 GLU A C 1
ATOM 776 O O . GLU A 1 95 ? -8.281 -33.469 7.785 1 96.38 95 GLU A O 1
ATOM 781 N N . ARG A 1 96 ? -9.391 -31.594 7.766 1 94.88 96 ARG A N 1
ATOM 782 C CA . ARG A 1 96 ? -10.164 -32.031 6.602 1 94.88 96 ARG A CA 1
ATOM 783 C C . ARG A 1 96 ? -9.258 -32.188 5.383 1 94.88 96 ARG A C 1
ATOM 785 O O . ARG A 1 96 ? -9.398 -33.156 4.629 1 94.88 96 ARG A O 1
ATOM 792 N N . VAL A 1 97 ? -8.406 -31.25 5.195 1 95.62 97 VAL A N 1
ATOM 793 C CA . VAL A 1 97 ? -7.492 -31.312 4.062 1 95.62 97 VAL A CA 1
ATOM 794 C C . VAL A 1 97 ? -6.543 -32.5 4.223 1 95.62 97 VAL A C 1
ATOM 796 O O . VAL A 1 97 ? -6.25 -33.219 3.256 1 95.62 97 VAL A O 1
ATOM 799 N N . LYS A 1 98 ? -6.129 -32.688 5.418 1 95.25 98 LYS A N 1
ATOM 800 C CA . LYS A 1 98 ? -5.273 -33.844 5.715 1 95.25 98 LYS A CA 1
ATOM 801 C C . LYS A 1 98 ? -5.965 -35.156 5.355 1 95.25 98 LYS A C 1
ATOM 803 O O . LYS A 1 98 ? -5.371 -36 4.695 1 95.25 98 LYS A O 1
ATOM 808 N N . VAL A 1 99 ? -7.172 -35.281 5.754 1 93.94 99 VAL A N 1
ATOM 809 C CA . VAL A 1 99 ? -7.945 -36.469 5.496 1 93.94 99 VAL A CA 1
ATOM 810 C C . VAL A 1 99 ? -8.141 -36.656 3.992 1 93.94 99 VAL A C 1
ATOM 812 O O . VAL A 1 99 ? -8.008 -37.75 3.465 1 93.94 99 VAL A O 1
ATOM 815 N N . ALA A 1 100 ? -8.438 -35.594 3.34 1 93.31 100 ALA A N 1
ATOM 816 C CA . ALA A 1 100 ? -8.648 -35.625 1.896 1 93.31 100 ALA A CA 1
ATOM 817 C C . ALA A 1 100 ? -7.391 -36.125 1.175 1 93.31 100 ALA A C 1
ATOM 819 O O . ALA A 1 100 ? -7.473 -36.906 0.237 1 93.31 100 ALA A O 1
ATOM 820 N N . MET A 1 101 ? -6.27 -35.688 1.541 1 94.44 101 MET A N 1
ATOM 821 C CA . MET A 1 101 ? -5.008 -36.062 0.918 1 94.44 101 MET A CA 1
ATOM 822 C C . MET A 1 101 ? -4.672 -37.531 1.218 1 94.44 101 MET A C 1
ATOM 824 O O . MET A 1 101 ? -4.156 -38.219 0.357 1 94.44 101 MET A O 1
ATOM 828 N N . HIS A 1 102 ? -5.055 -37.938 2.4 1 91.75 102 HIS A N 1
ATOM 829 C CA . HIS A 1 102 ? -4.785 -39.312 2.791 1 91.75 102 HIS A CA 1
ATOM 830 C C . HIS A 1 102 ? -5.719 -40.281 2.074 1 91.75 102 HIS A C 1
ATOM 832 O O . HIS A 1 102 ? -5.324 -41.406 1.743 1 91.75 102 HIS A O 1
ATOM 838 N N . LYS A 1 103 ? -6.883 -39.844 1.853 1 89.62 103 LYS A N 1
ATOM 839 C CA . LYS A 1 103 ? -7.883 -40.688 1.221 1 89.62 103 LYS A CA 1
ATOM 840 C C . LYS A 1 103 ? -7.691 -40.719 -0.293 1 89.62 103 LYS A C 1
ATOM 842 O O . LYS A 1 103 ? -8.211 -41.625 -0.964 1 89.62 103 LYS A O 1
ATOM 847 N N . SER A 1 104 ? -6.996 -39.781 -0.748 1 89 104 SER A N 1
ATOM 848 C CA . SER A 1 104 ? -6.766 -39.719 -2.188 1 89 104 SER A CA 1
ATOM 849 C C . SER A 1 104 ? -5.945 -40.938 -2.652 1 89 104 SER A C 1
ATOM 851 O O . SER A 1 104 ? -5.023 -41.344 -1.958 1 89 104 SER A O 1
ATOM 853 N N . HIS A 1 105 ? -6.355 -41.469 -3.715 1 79.62 105 HIS A N 1
ATOM 854 C CA . HIS A 1 105 ? -5.602 -42.594 -4.254 1 79.62 105 HIS A CA 1
ATOM 855 C C . HIS A 1 105 ? -4.406 -42.125 -5.07 1 79.62 105 HIS A C 1
ATOM 857 O O . HIS A 1 105 ? -3.506 -42.906 -5.375 1 79.62 105 HIS A O 1
ATOM 863 N N . SER A 1 106 ? -4.414 -40.875 -5.297 1 89.94 106 SER A N 1
ATOM 864 C CA . SER A 1 106 ? -3.312 -40.344 -6.082 1 89.94 106 SER A CA 1
ATOM 865 C C . SER A 1 106 ? -2.158 -39.906 -5.188 1 89.94 106 SER A C 1
ATOM 867 O O . SER A 1 106 ? -2.361 -39.594 -4.012 1 89.94 106 SER A O 1
ATOM 869 N N . ARG A 1 107 ? -0.99 -40 -5.676 1 95.69 107 ARG A N 1
ATOM 870 C CA . ARG A 1 107 ? 0.148 -39.344 -5.031 1 95.69 107 ARG A CA 1
ATOM 871 C C . ARG A 1 107 ? 0.036 -37.812 -5.125 1 95.69 107 ARG A C 1
ATOM 873 O O . ARG A 1 107 ? -0.855 -37.312 -5.797 1 95.69 107 ARG A O 1
ATOM 880 N N . ILE A 1 108 ? 0.9 -37.156 -4.367 1 97.12 108 ILE A N 1
ATOM 881 C CA . ILE A 1 108 ? 0.78 -35.688 -4.234 1 97.12 108 ILE A CA 1
ATOM 882 C C . ILE A 1 108 ? 1.948 -35.031 -4.941 1 97.12 108 ILE A C 1
ATOM 884 O O . ILE A 1 108 ? 3.105 -35.406 -4.75 1 97.12 108 ILE A O 1
ATOM 888 N N . CYS A 1 109 ? 1.628 -34.125 -5.797 1 97.69 109 CYS A N 1
ATOM 889 C CA . CYS A 1 109 ? 2.633 -33.25 -6.391 1 97.69 109 CYS A CA 1
ATOM 890 C C . CYS A 1 109 ? 2.732 -31.938 -5.625 1 97.69 109 CYS A C 1
ATOM 892 O O . CYS A 1 109 ? 1.753 -31.484 -5.035 1 97.69 109 CYS A O 1
ATOM 894 N N . LEU A 1 110 ? 3.93 -31.297 -5.617 1 97.81 110 LEU A N 1
ATOM 895 C CA . LEU A 1 110 ? 4.164 -30.109 -4.812 1 97.81 110 LEU A CA 1
ATOM 896 C C . LEU A 1 110 ? 4.656 -28.953 -5.684 1 97.81 110 LEU A C 1
ATOM 898 O O . LEU A 1 110 ? 5.289 -29.172 -6.719 1 97.81 110 LEU A O 1
ATOM 902 N N . THR A 1 111 ? 4.328 -27.766 -5.312 1 97.06 111 THR A N 1
ATOM 903 C CA . THR A 1 111 ? 4.992 -26.547 -5.742 1 97.06 111 THR A CA 1
ATOM 904 C C . THR A 1 111 ? 5.414 -25.703 -4.539 1 97.06 111 THR A C 1
ATOM 906 O O . THR A 1 111 ? 4.762 -25.75 -3.49 1 97.06 111 THR A O 1
ATOM 909 N N . SER A 1 112 ? 6.484 -25.031 -4.637 1 96.88 112 SER A N 1
ATOM 910 C CA . SER A 1 112 ? 6.965 -24.203 -3.541 1 96.88 112 SER A CA 1
ATOM 911 C C . SER A 1 112 ? 7.723 -22.984 -4.062 1 96.88 112 SER A C 1
ATOM 913 O O . SER A 1 112 ? 8.289 -23.016 -5.156 1 96.88 112 SER A O 1
ATOM 915 N N . ASP A 1 113 ? 7.578 -21.953 -3.393 1 94.31 113 ASP A N 1
ATOM 916 C CA . ASP A 1 113 ? 8.32 -20.734 -3.668 1 94.31 113 ASP A CA 1
ATOM 917 C C . ASP A 1 113 ? 8.445 -19.875 -2.412 1 94.31 113 ASP A C 1
ATOM 919 O O . ASP A 1 113 ? 7.797 -20.141 -1.4 1 94.31 113 ASP A O 1
ATOM 923 N N . CYS A 1 114 ? 9.344 -18.984 -2.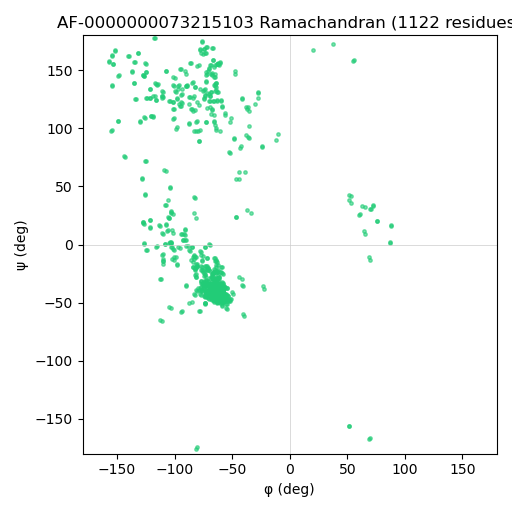479 1 93.06 114 CYS A N 1
ATOM 924 C CA . CYS A 1 114 ? 9.555 -18.078 -1.357 1 93.06 114 CYS A CA 1
ATOM 925 C C . CYS A 1 114 ? 9.055 -16.672 -1.693 1 93.06 114 CYS A C 1
ATOM 927 O O . CYS A 1 114 ? 9.016 -16.281 -2.863 1 93.06 114 CYS A O 1
ATOM 929 N N . TRP A 1 115 ? 8.625 -16 -0.66 1 88.5 115 TRP A N 1
ATOM 930 C CA . TRP A 1 115 ? 8.086 -14.656 -0.784 1 88.5 115 TRP A CA 1
ATOM 931 C C . TRP A 1 115 ? 8.648 -13.742 0.302 1 88.5 115 TRP A C 1
ATOM 933 O O . TRP A 1 115 ? 8.789 -14.156 1.455 1 88.5 115 TRP A O 1
ATOM 943 N N . THR A 1 116 ? 8.953 -12.547 -0.083 1 87.81 116 THR A N 1
ATOM 944 C CA . THR A 1 116 ? 9.336 -11.531 0.885 1 87.81 116 THR A CA 1
ATOM 945 C C . THR A 1 116 ? 8.203 -10.531 1.106 1 87.81 116 THR A C 1
ATOM 947 O O . THR A 1 116 ? 7.738 -9.891 0.16 1 87.81 116 THR A O 1
ATOM 950 N N . SER A 1 117 ? 7.789 -10.359 2.244 1 86.56 117 SER A N 1
ATOM 951 C CA . SER A 1 117 ? 6.684 -9.469 2.584 1 86.56 117 SER A CA 1
ATOM 952 C C . SER A 1 117 ? 7.125 -8.008 2.551 1 86.56 117 SER A C 1
ATOM 954 O O . SER A 1 117 ? 8.312 -7.715 2.391 1 86.56 117 SER A O 1
ATOM 956 N N . ILE A 1 118 ? 6.117 -7.125 2.75 1 82.38 118 ILE A N 1
ATOM 957 C CA . ILE A 1 118 ? 6.359 -5.688 2.762 1 82.38 118 ILE A CA 1
ATOM 958 C C . ILE A 1 118 ? 7.223 -5.32 3.967 1 82.38 118 ILE A C 1
ATOM 960 O O . ILE A 1 118 ? 7.938 -4.316 3.941 1 82.38 118 ILE A O 1
ATOM 964 N N . THR A 1 119 ? 7.223 -6.098 5 1 78.62 119 THR A N 1
ATOM 965 C CA . THR A 1 119 ? 8.031 -5.871 6.191 1 78.62 119 THR A CA 1
ATOM 966 C C . THR A 1 119 ? 9.391 -6.551 6.062 1 78.62 119 THR A C 1
ATOM 968 O O . THR A 1 119 ? 10.117 -6.695 7.047 1 78.62 119 THR A O 1
ATOM 971 N N . GLN A 1 120 ? 9.68 -7.164 4.879 1 83 120 GLN A N 1
ATOM 972 C CA . GLN A 1 120 ? 10.961 -7.77 4.543 1 83 120 GLN A CA 1
ATOM 973 C C . GLN A 1 120 ? 11.141 -9.109 5.25 1 83 120 GLN A C 1
ATOM 975 O O . GLN A 1 120 ? 12.273 -9.531 5.516 1 83 120 GLN A O 1
ATOM 980 N N . GLN A 1 121 ? 10.039 -9.609 5.625 1 87.94 121 GLN A N 1
ATOM 981 C CA . GLN A 1 121 ? 10.078 -10.953 6.195 1 87.94 121 GLN A CA 1
ATOM 982 C C . GLN A 1 121 ? 9.891 -12.016 5.117 1 87.94 121 GLN A C 1
ATOM 984 O O . GLN A 1 121 ? 9.078 -11.844 4.207 1 87.94 121 GLN A O 1
ATOM 989 N N . GLY A 1 122 ? 10.734 -13.047 5.25 1 91.5 122 GLY A N 1
ATOM 990 C CA . GLY A 1 122 ? 10.648 -14.125 4.281 1 91.5 122 GLY A CA 1
ATOM 991 C C . GLY A 1 122 ? 9.594 -15.156 4.633 1 91.5 122 GLY A C 1
ATOM 992 O O . GLY A 1 122 ? 9.414 -15.492 5.809 1 91.5 122 GLY A O 1
ATOM 993 N N . TYR A 1 123 ? 8.859 -15.609 3.621 1 92.81 123 TYR A N 1
ATOM 994 C CA . TYR A 1 123 ? 7.871 -16.672 3.758 1 92.81 123 TYR A CA 1
ATOM 995 C C . TYR A 1 123 ? 8.117 -17.781 2.742 1 92.81 123 TYR A C 1
ATOM 997 O O . TYR A 1 123 ? 8.617 -17.531 1.644 1 92.81 123 TYR A O 1
ATOM 1005 N N . ILE A 1 124 ? 7.852 -18.969 3.145 1 95.44 124 ILE A N 1
ATOM 1006 C CA . ILE A 1 124 ? 7.852 -20.094 2.215 1 95.44 124 ILE A CA 1
ATOM 1007 C C . ILE A 1 124 ? 6.422 -20.594 2.004 1 95.44 124 ILE A C 1
ATOM 1009 O O . ILE A 1 124 ? 5.637 -20.672 2.953 1 95.44 124 ILE A O 1
ATOM 1013 N N . CYS A 1 125 ? 6.066 -20.766 0.779 1 96.38 125 CYS A N 1
ATOM 1014 C CA . CYS A 1 125 ? 4.758 -21.297 0.417 1 96.38 125 CYS A CA 1
ATOM 1015 C C . CYS A 1 125 ? 4.883 -22.703 -0.161 1 96.38 125 CYS A C 1
ATOM 1017 O O . CYS A 1 125 ? 5.746 -22.969 -1.003 1 96.38 125 CYS A O 1
ATOM 1019 N N . LEU A 1 126 ? 4.172 -23.594 0.36 1 97.69 126 LEU A N 1
ATOM 1020 C CA . LEU A 1 126 ? 4.094 -24.969 -0.142 1 97.69 126 LEU A CA 1
ATOM 1021 C C . LEU A 1 126 ? 2.658 -25.328 -0.516 1 97.69 126 LEU A C 1
ATOM 1023 O O . LEU A 1 126 ? 1.74 -25.141 0.286 1 97.69 126 LEU A O 1
ATOM 1027 N N . THR A 1 127 ? 2.438 -25.797 -1.747 1 97 127 THR A N 1
ATOM 1028 C CA . THR A 1 127 ? 1.11 -26.156 -2.234 1 97 127 THR A CA 1
ATOM 1029 C C . THR A 1 127 ? 1.072 -27.625 -2.656 1 97 127 THR A C 1
ATOM 1031 O O . THR A 1 127 ? 1.997 -28.109 -3.311 1 97 127 THR A O 1
ATOM 1034 N N . ALA A 1 128 ? 0.071 -28.281 -2.248 1 96.94 128 ALA A N 1
ATOM 1035 C CA . ALA A 1 128 ? -0.147 -29.672 -2.637 1 96.94 128 ALA A CA 1
ATOM 1036 C C . ALA A 1 128 ? -1.161 -29.766 -3.773 1 96.94 128 ALA A C 1
ATOM 1038 O O . ALA A 1 128 ? -2.217 -29.141 -3.729 1 96.94 128 ALA A O 1
ATOM 1039 N N . HIS A 1 129 ? -0.824 -30.531 -4.801 1 95.81 129 HIS A N 1
ATOM 1040 C CA . HIS A 1 129 ? -1.688 -30.828 -5.938 1 95.81 129 HIS A CA 1
ATOM 1041 C C . HIS A 1 129 ? -2.018 -32.312 -6.004 1 95.81 129 HIS A C 1
ATOM 1043 O O . HIS A 1 129 ? -1.116 -33.156 -6.043 1 95.81 129 HIS A O 1
ATOM 1049 N N . PHE A 1 130 ? -3.26 -32.656 -6.016 1 95.12 130 PHE A N 1
ATOM 1050 C CA . PHE A 1 130 ? -3.65 -34.062 -6.008 1 95.12 130 PHE A CA 1
ATOM 1051 C C . PHE A 1 130 ? -5.055 -34.219 -6.574 1 95.12 130 PHE A C 1
ATOM 1053 O O . PHE A 1 130 ? -5.801 -33.25 -6.703 1 95.12 130 PHE A O 1
ATOM 1060 N N . VAL A 1 131 ? -5.32 -35.375 -7.02 1 95 131 VAL A N 1
ATOM 1061 C CA . VAL A 1 131 ? -6.656 -35.719 -7.492 1 95 131 VAL A CA 1
ATOM 1062 C C . VAL A 1 131 ? -7.445 -36.375 -6.359 1 95 131 VAL A C 1
ATOM 1064 O O . VAL A 1 131 ? -7.031 -37.406 -5.816 1 95 131 VAL A O 1
ATOM 1067 N N . ASP A 1 132 ? -8.516 -35.844 -6.027 1 91.69 132 ASP A N 1
ATOM 1068 C CA . ASP A 1 132 ? -9.273 -36.344 -4.887 1 91.69 132 ASP A CA 1
ATOM 1069 C C . ASP A 1 132 ? -10.109 -37.562 -5.273 1 91.69 132 ASP A C 1
ATOM 1071 O O . ASP A 1 132 ? -9.984 -38.094 -6.391 1 91.69 132 ASP A O 1
ATOM 1075 N N . ALA A 1 133 ? -10.938 -38.094 -4.348 1 90.06 133 ALA A N 1
ATOM 1076 C CA . ALA A 1 133 ? -11.719 -39.312 -4.539 1 90.06 133 ALA A CA 1
ATOM 1077 C C . ALA A 1 133 ? -12.758 -39.125 -5.645 1 90.06 133 ALA A C 1
ATOM 1079 O O . ALA A 1 133 ? -13.164 -40.094 -6.285 1 90.06 133 ALA A O 1
ATOM 1080 N N . SER A 1 134 ? -13.094 -37.875 -5.918 1 90 134 SER A N 1
ATOM 1081 C CA . SER A 1 134 ? -14.055 -37.562 -6.977 1 90 134 SER A CA 1
ATOM 1082 C C . SER A 1 134 ? -13.359 -37.281 -8.297 1 90 134 SER A C 1
ATOM 1084 O O . SER A 1 134 ? -13.984 -36.844 -9.258 1 90 134 SER A O 1
ATOM 1086 N N . TRP A 1 135 ? -12.047 -37.531 -8.352 1 92.88 135 TRP A N 1
ATOM 1087 C CA . TRP A 1 135 ? -11.188 -37.375 -9.523 1 92.88 135 TRP A CA 1
ATOM 1088 C C . TRP A 1 135 ? -11.117 -35.938 -9.977 1 92.88 135 TRP A C 1
ATOM 1090 O O . TRP A 1 135 ? -11.102 -35.656 -11.18 1 92.88 135 TRP A O 1
ATOM 1100 N N . LYS A 1 136 ? -11.203 -35.094 -8.984 1 91.81 136 LYS A N 1
ATOM 1101 C CA . LYS A 1 136 ? -11.016 -33.656 -9.234 1 91.81 136 LYS A CA 1
ATOM 1102 C C . LYS A 1 136 ? -9.617 -33.219 -8.828 1 91.81 136 LYS A C 1
ATOM 1104 O O . LYS A 1 136 ? -9.102 -33.625 -7.785 1 91.81 136 LYS A O 1
ATOM 1109 N N . LEU A 1 137 ? -9.086 -32.438 -9.703 1 93.75 137 LEU A N 1
ATOM 1110 C CA . LEU A 1 137 ? -7.77 -31.891 -9.398 1 93.75 137 LEU A CA 1
ATOM 1111 C C . LEU A 1 137 ? -7.859 -30.797 -8.344 1 93.75 137 LEU A C 1
ATOM 1113 O O . LEU A 1 137 ? -8.656 -29.859 -8.484 1 93.75 137 LEU A O 1
ATOM 1117 N N . ASN A 1 138 ? -7.078 -30.953 -7.258 1 92.44 138 ASN A N 1
ATOM 1118 C CA . ASN A 1 138 ? -7.047 -29.969 -6.172 1 92.44 138 ASN A CA 1
ATOM 1119 C C . ASN A 1 138 ? -5.668 -29.344 -6.023 1 92.44 138 ASN A C 1
ATOM 1121 O O . ASN A 1 138 ? -4.648 -30 -6.246 1 92.44 138 ASN A O 1
ATOM 1125 N N . SER A 1 139 ? -5.703 -28.078 -5.805 1 94 139 SER A N 1
ATOM 1126 C CA . SER A 1 139 ? -4.52 -27.328 -5.383 1 94 139 SER A CA 1
ATOM 1127 C C . SER A 1 139 ? -4.746 -26.641 -4.039 1 94 139 SER A C 1
ATOM 1129 O O . SER A 1 139 ? -5.523 -25.688 -3.949 1 94 139 SER A O 1
ATOM 1131 N N . LYS A 1 140 ? -4.055 -27.125 -2.998 1 95.31 140 LYS A N 1
ATOM 1132 C CA . LYS A 1 140 ? -4.254 -26.609 -1.647 1 95.31 140 LYS A CA 1
ATOM 1133 C C . LYS A 1 140 ? -2.941 -26.125 -1.041 1 95.31 140 LYS A C 1
ATOM 1135 O O . LYS A 1 140 ? -1.952 -26.859 -1.023 1 95.31 140 LYS A O 1
ATOM 1140 N N . ILE A 1 141 ? -2.945 -24.906 -0.593 1 96.38 141 ILE A N 1
ATOM 1141 C CA . ILE A 1 141 ? -1.775 -24.422 0.129 1 96.38 141 ILE A CA 1
ATOM 1142 C C . ILE A 1 141 ? -1.675 -25.125 1.482 1 96.38 141 ILE A C 1
ATOM 1144 O O . ILE A 1 141 ? -2.607 -25.062 2.287 1 96.38 141 ILE A O 1
ATOM 1148 N N . ILE A 1 142 ? -0.587 -25.734 1.715 1 97.56 142 ILE A N 1
ATOM 1149 C CA . ILE A 1 142 ? -0.503 -26.484 2.959 1 97.56 142 ILE A CA 1
ATOM 1150 C C . ILE A 1 142 ? 0.488 -25.812 3.906 1 97.56 142 ILE A C 1
ATOM 1152 O O . ILE A 1 142 ? 0.577 -26.188 5.082 1 97.56 142 ILE A O 1
ATOM 1156 N N . ALA A 1 143 ? 1.188 -24.828 3.355 1 97.12 143 ALA A N 1
ATOM 1157 C CA . ALA A 1 143 ? 2.055 -24.047 4.238 1 97.12 143 ALA A CA 1
ATOM 1158 C C . ALA A 1 143 ? 2.283 -22.641 3.684 1 97.12 143 ALA A C 1
ATOM 1160 O O . ALA A 1 143 ? 2.422 -22.469 2.471 1 97.12 143 ALA A O 1
ATOM 1161 N N . TYR A 1 144 ? 2.248 -21.734 4.41 1 95.5 144 TYR A N 1
ATOM 1162 C CA . TYR A 1 144 ? 2.621 -20.328 4.211 1 95.5 144 TYR A CA 1
ATOM 1163 C C . TYR A 1 144 ? 3.246 -19.75 5.473 1 95.5 144 TYR A C 1
ATOM 1165 O O . TYR A 1 144 ? 2.607 -18.984 6.195 1 95.5 144 TYR A O 1
ATOM 1173 N N . CYS A 1 145 ? 4.41 -20.094 5.699 1 93.81 145 CYS A N 1
ATOM 1174 C CA . CYS A 1 145 ? 4.961 -19.781 7.016 1 93.81 145 CYS A CA 1
ATOM 1175 C C . CYS A 1 145 ? 6.258 -19 6.898 1 93.81 145 CYS A C 1
ATOM 1177 O O . CYS A 1 145 ? 6.938 -19.062 5.875 1 93.81 145 CYS A O 1
ATOM 1179 N N . LYS A 1 146 ? 6.461 -18.328 7.941 1 92.31 146 LYS A N 1
ATOM 1180 C CA . LYS A 1 146 ? 7.68 -17.516 8.023 1 92.31 146 LYS A CA 1
ATOM 1181 C C . LYS A 1 146 ? 8.922 -18.406 7.969 1 92.31 146 LYS A C 1
ATOM 1183 O O . LYS A 1 146 ? 8.961 -19.469 8.578 1 92.31 146 LYS A O 1
ATOM 1188 N N . MET A 1 147 ? 9.812 -18 7.125 1 92.31 147 MET A N 1
ATOM 1189 C CA . MET A 1 147 ? 11.109 -18.672 7.031 1 92.31 147 MET A CA 1
ATOM 1190 C C . MET A 1 147 ? 12.242 -17.656 7.18 1 92.31 147 MET A C 1
ATOM 1192 O O . MET A 1 147 ? 12.453 -16.812 6.309 1 92.31 147 MET A O 1
ATOM 1196 N N . GLU A 1 148 ? 12.883 -17.734 8.227 1 90.44 148 GLU A N 1
ATOM 1197 C CA . GLU A 1 148 ? 14.008 -16.844 8.469 1 90.44 148 GLU A CA 1
ATOM 1198 C C . GLU A 1 148 ? 15.211 -17.219 7.609 1 90.44 148 GLU A C 1
ATOM 1200 O O . GLU A 1 148 ? 15.414 -18.391 7.309 1 90.44 148 GLU A O 1
ATOM 1205 N N . PRO A 1 149 ? 16 -16.281 7.168 1 90.19 149 PRO A N 1
ATOM 1206 C CA . PRO A 1 149 ? 17.219 -16.609 6.426 1 90.19 149 PRO A CA 1
ATOM 1207 C C . PRO A 1 149 ? 18.203 -17.453 7.234 1 90.19 149 PRO A C 1
ATOM 1209 O O . PRO A 1 149 ? 18.188 -17.422 8.469 1 90.19 149 PRO A O 1
ATOM 1212 N N . PRO A 1 150 ? 19.109 -18.219 6.648 1 89.38 150 PRO A N 1
ATOM 1213 C CA . PRO A 1 150 ? 19.328 -18.25 5.199 1 89.38 150 PRO A CA 1
ATOM 1214 C C . PRO A 1 150 ? 18.312 -19.125 4.469 1 89.38 150 PRO A C 1
ATOM 1216 O O . PRO A 1 150 ? 17.719 -20.016 5.07 1 89.38 150 PRO A O 1
ATOM 1219 N N . HIS A 1 151 ? 18.094 -18.828 3.279 1 91.12 151 HIS A N 1
ATOM 1220 C CA . HIS A 1 151 ? 17.203 -19.594 2.41 1 91.12 151 HIS A CA 1
ATOM 1221 C C . HIS A 1 151 ? 18.016 -20.453 1.434 1 91.12 151 HIS A C 1
ATOM 1223 O O . HIS A 1 151 ? 17.75 -20.438 0.228 1 91.12 151 HIS A O 1
ATOM 1229 N N . THR A 1 152 ? 18.953 -21.172 1.959 1 93.75 152 THR A N 1
ATOM 1230 C CA . THR A 1 152 ? 19.766 -22.062 1.134 1 93.75 152 THR A CA 1
ATOM 1231 C C . THR A 1 152 ? 18.953 -23.297 0.727 1 93.75 152 THR A C 1
ATOM 1233 O O . THR A 1 152 ? 17.906 -23.578 1.313 1 93.75 152 THR A O 1
ATOM 1236 N N . GLY A 1 153 ? 19.516 -24 -0.291 1 95.94 153 GLY A N 1
ATOM 1237 C CA . GLY A 1 153 ? 18.859 -25.234 -0.695 1 95.94 153 GLY A CA 1
ATOM 1238 C C . GLY A 1 153 ? 18.688 -26.219 0.444 1 95.94 153 GLY A C 1
ATOM 1239 O O . GLY A 1 153 ? 17.656 -26.891 0.544 1 95.94 153 GLY A O 1
ATOM 1240 N N . HIS A 1 154 ? 19.672 -26.25 1.271 1 96.25 154 HIS A N 1
ATOM 1241 C CA . HIS A 1 154 ? 19.625 -27.156 2.418 1 96.25 154 HIS A CA 1
ATOM 1242 C C . HIS A 1 154 ? 18.516 -26.766 3.383 1 96.25 154 HIS A C 1
ATOM 1244 O O . HIS A 1 154 ? 17.734 -27.625 3.82 1 96.25 154 HIS A O 1
ATOM 1250 N N . ASP A 1 155 ? 18.453 -25.484 3.709 1 95.81 155 ASP A N 1
ATOM 1251 C CA . ASP A 1 155 ? 17.453 -25 4.641 1 95.81 155 ASP A CA 1
ATOM 1252 C C . ASP A 1 155 ? 16.031 -25.203 4.086 1 95.81 155 ASP A C 1
ATOM 1254 O O . ASP A 1 155 ? 15.133 -25.594 4.82 1 95.81 155 ASP A O 1
ATOM 1258 N N . LEU A 1 156 ? 15.914 -24.969 2.873 1 97 156 LEU A N 1
ATOM 1259 C CA . LEU A 1 156 ? 14.617 -25.125 2.221 1 97 156 LEU A CA 1
ATOM 1260 C C . LEU A 1 156 ? 14.18 -26.594 2.23 1 97 156 LEU A C 1
ATOM 1262 O O . LEU A 1 156 ? 13.023 -26.891 2.521 1 97 156 LEU A O 1
ATOM 1266 N N . ALA A 1 157 ? 15.109 -27.484 1.895 1 97.81 157 ALA A N 1
ATOM 1267 C CA . ALA A 1 157 ? 14.82 -28.906 1.871 1 97.81 157 ALA A CA 1
ATOM 1268 C C . ALA A 1 157 ? 14.375 -29.406 3.246 1 97.81 157 ALA A C 1
ATOM 1270 O O . ALA A 1 157 ? 13.398 -30.141 3.357 1 97.81 157 ALA A O 1
ATOM 1271 N N . GLN A 1 158 ? 15.078 -28.922 4.281 1 97 158 GLN A N 1
ATOM 1272 C CA . GLN A 1 158 ? 14.742 -29.328 5.645 1 97 158 GLN A CA 1
ATOM 1273 C C . GLN A 1 158 ? 13.359 -28.828 6.047 1 97 158 GLN A C 1
ATOM 1275 O O . GLN A 1 158 ? 12.586 -29.562 6.66 1 97 158 GLN A O 1
ATOM 1280 N N . LYS A 1 159 ? 13.133 -27.625 5.703 1 97.25 159 LYS A N 1
ATOM 1281 C CA . LYS A 1 159 ? 11.844 -27.031 6.047 1 97.25 159 LYS A CA 1
ATOM 1282 C C . LYS A 1 159 ? 10.703 -27.766 5.355 1 97.25 159 LYS A C 1
ATOM 1284 O O . LYS A 1 159 ? 9.695 -28.109 5.988 1 97.25 159 LYS A O 1
ATOM 1289 N N . ILE A 1 160 ? 10.812 -28.031 4.07 1 98 160 ILE A N 1
ATOM 1290 C CA . ILE A 1 160 ? 9.766 -28.703 3.312 1 98 160 ILE A CA 1
ATOM 1291 C C . ILE A 1 160 ? 9.57 -30.125 3.848 1 98 160 ILE A C 1
ATOM 1293 O O . ILE A 1 160 ? 8.438 -30.578 4.031 1 98 160 ILE A O 1
ATOM 1297 N N . PHE A 1 161 ? 10.672 -30.797 4.098 1 97.81 161 PHE A N 1
ATOM 1298 C CA . PHE A 1 161 ? 10.578 -32.156 4.629 1 97.81 161 PHE A CA 1
ATOM 1299 C C . PHE A 1 161 ? 9.828 -32.156 5.953 1 97.81 161 PHE A C 1
ATOM 1301 O O . PHE A 1 161 ? 8.969 -33.031 6.176 1 97.81 161 PHE A O 1
ATOM 1308 N N . ALA A 1 162 ? 10.18 -31.219 6.828 1 97.5 162 ALA A N 1
ATOM 1309 C CA . ALA A 1 162 ? 9.5 -31.109 8.117 1 97.5 162 ALA A CA 1
ATOM 1310 C C . ALA A 1 162 ? 8 -30.891 7.926 1 97.5 162 ALA A C 1
ATOM 1312 O O . ALA A 1 162 ? 7.188 -31.422 8.672 1 97.5 162 ALA A O 1
ATOM 1313 N N . LEU A 1 163 ? 7.68 -30.109 6.965 1 97.56 163 LEU A N 1
ATOM 1314 C CA . LEU A 1 163 ? 6.277 -29.828 6.676 1 97.56 163 LEU A CA 1
ATOM 1315 C C . LEU A 1 163 ? 5.562 -31.078 6.18 1 97.56 163 LEU A C 1
ATOM 1317 O O . LEU A 1 163 ? 4.41 -31.328 6.547 1 97.56 163 LEU A O 1
ATOM 1321 N N . LEU A 1 164 ? 6.191 -31.859 5.297 1 97.5 164 LEU A N 1
ATOM 1322 C CA . LEU A 1 164 ? 5.605 -33.094 4.789 1 97.5 164 LEU A CA 1
ATOM 1323 C C . LEU A 1 164 ? 5.34 -34.094 5.926 1 97.5 164 LEU A C 1
ATOM 1325 O O . LEU A 1 164 ? 4.297 -34.75 5.953 1 97.5 164 LEU A O 1
ATOM 1329 N N . LEU A 1 165 ? 6.273 -34.125 6.891 1 96.56 165 LEU A N 1
ATOM 1330 C CA . LEU A 1 165 ? 6.102 -34.969 8.055 1 96.56 165 LEU A CA 1
ATOM 1331 C C . LEU A 1 165 ? 4.918 -34.5 8.898 1 96.56 165 LEU A C 1
ATOM 1333 O O . LEU A 1 165 ? 4.117 -35.344 9.352 1 96.56 165 LEU A O 1
ATOM 1337 N N . ASP A 1 166 ? 4.879 -33.219 9.102 1 96 166 ASP A N 1
ATOM 1338 C CA . ASP A 1 166 ? 3.801 -32.656 9.898 1 96 166 ASP A CA 1
ATOM 1339 C C . ASP A 1 166 ? 2.436 -33 9.305 1 96 166 ASP A C 1
ATOM 1341 O O . ASP A 1 166 ? 1.481 -33.281 10.031 1 96 166 ASP A O 1
ATOM 1345 N N . TRP A 1 167 ? 2.352 -33 7.977 1 97 167 TRP A N 1
ATOM 1346 C CA . TRP A 1 167 ? 1.1 -33.25 7.281 1 97 167 TRP A CA 1
ATOM 1347 C C . TRP A 1 167 ? 0.894 -34.75 7.102 1 97 167 TRP A C 1
ATOM 1349 O O . TRP A 1 167 ? -0.202 -35.219 6.754 1 97 167 TRP A O 1
ATOM 1359 N N . GLY A 1 168 ? 1.922 -35.562 7.316 1 94.31 168 GLY A N 1
ATOM 1360 C CA . GLY A 1 168 ? 1.853 -37 7.176 1 94.31 168 GLY A CA 1
ATOM 1361 C C . GLY A 1 168 ? 1.76 -37.469 5.73 1 94.31 168 GLY A C 1
ATOM 1362 O O . GLY A 1 168 ? 1.07 -38.438 5.426 1 94.31 168 GLY A O 1
ATOM 1363 N N . ILE A 1 169 ? 2.396 -36.719 4.848 1 95.44 169 ILE A N 1
ATOM 1364 C CA . ILE A 1 169 ? 2.252 -37.094 3.439 1 95.44 169 ILE A CA 1
ATOM 1365 C C . ILE A 1 169 ? 3.625 -37.375 2.84 1 95.44 169 ILE A C 1
ATOM 1367 O O . ILE A 1 169 ? 3.775 -37.438 1.616 1 95.44 169 ILE A O 1
ATOM 1371 N N . ASP A 1 170 ? 4.656 -37.562 3.621 1 94.06 170 ASP A N 1
ATOM 1372 C CA . ASP A 1 170 ? 6.031 -37.781 3.182 1 94.06 170 ASP A CA 1
ATOM 1373 C C . ASP A 1 170 ? 6.16 -39.062 2.363 1 94.06 170 ASP A C 1
ATOM 1375 O O . ASP A 1 170 ? 7.098 -39.219 1.574 1 94.06 170 ASP A O 1
ATOM 1379 N N . ARG A 1 171 ? 5.18 -39.938 2.457 1 92.56 171 ARG A N 1
ATOM 1380 C CA . ARG A 1 171 ? 5.258 -41.219 1.74 1 92.56 171 ARG A CA 1
ATOM 1381 C C . ARG A 1 171 ? 4.312 -41.219 0.543 1 92.56 171 ARG A C 1
ATOM 1383 O O . ARG A 1 171 ? 4.074 -42.281 -0.057 1 92.56 171 ARG A O 1
ATOM 1390 N N . LYS A 1 172 ? 3.783 -40.094 0.184 1 93.75 172 LYS A N 1
ATOM 1391 C CA . LYS A 1 172 ? 2.791 -40.031 -0.885 1 93.75 172 LYS A CA 1
ATOM 1392 C C . LYS A 1 172 ? 3.201 -39 -1.947 1 93.75 172 LYS A C 1
ATOM 1394 O O . LYS A 1 172 ? 2.371 -38.562 -2.742 1 93.75 172 LYS A O 1
ATOM 1399 N N . ILE A 1 173 ? 4.461 -38.656 -1.977 1 96.75 173 ILE A N 1
ATOM 1400 C CA . ILE A 1 173 ? 4.895 -37.594 -2.857 1 96.75 173 ILE A CA 1
ATOM 1401 C C . ILE A 1 173 ? 5.273 -38.156 -4.223 1 96.75 173 ILE A C 1
ATOM 1403 O O . ILE A 1 173 ? 5.91 -39.188 -4.309 1 96.75 173 ILE A O 1
ATOM 1407 N N . PHE A 1 174 ? 4.863 -37.469 -5.266 1 97.38 174 PHE A N 1
ATOM 1408 C CA . PHE A 1 174 ? 5.211 -37.875 -6.621 1 97.38 174 PHE A CA 1
ATOM 1409 C C . PHE A 1 174 ? 6.293 -36.969 -7.195 1 97.38 174 PHE A C 1
ATOM 1411 O O . PHE A 1 174 ? 7.352 -37.438 -7.613 1 97.38 174 PHE A O 1
ATOM 1418 N N . SER A 1 175 ? 6.016 -35.688 -7.16 1 97.81 175 SER A N 1
ATOM 1419 C CA . SER A 1 175 ? 6.953 -34.719 -7.766 1 97.81 175 SER A CA 1
ATOM 1420 C C . SER A 1 175 ? 6.875 -33.375 -7.086 1 97.81 175 SER A C 1
ATOM 1422 O O . SER A 1 175 ? 5.961 -33.094 -6.305 1 97.81 175 SER A O 1
ATOM 1424 N N . ILE A 1 176 ? 7.859 -32.5 -7.363 1 98.06 176 ILE A N 1
ATOM 1425 C CA . ILE A 1 176 ? 7.859 -31.109 -6.934 1 98.06 176 ILE A CA 1
ATOM 1426 C C . ILE A 1 176 ? 8.266 -30.203 -8.102 1 98.06 176 ILE A C 1
ATOM 1428 O O . ILE A 1 176 ? 9.234 -30.5 -8.805 1 98.06 176 ILE A O 1
ATOM 1432 N N . THR A 1 177 ? 7.43 -29.266 -8.375 1 97.5 177 THR A N 1
ATOM 1433 C CA . THR A 1 177 ? 7.719 -28.281 -9.414 1 97.5 177 THR A CA 1
ATOM 1434 C C . THR A 1 177 ? 8.281 -27 -8.797 1 97.5 177 THR A C 1
ATOM 1436 O O . THR A 1 177 ? 7.668 -26.406 -7.902 1 97.5 177 THR A O 1
ATOM 1439 N N . LEU A 1 178 ? 9.453 -26.547 -9.258 1 97 178 LEU A N 1
ATOM 1440 C CA . LEU A 1 178 ? 10.156 -25.391 -8.703 1 97 178 LEU A CA 1
ATOM 1441 C C . LEU A 1 178 ? 10.664 -24.484 -9.812 1 97 178 LEU A C 1
ATOM 1443 O O . LEU A 1 178 ? 10.867 -24.922 -10.945 1 97 178 LEU A O 1
ATOM 1447 N N . ASP A 1 179 ? 10.883 -23.234 -9.484 1 93.5 179 ASP A N 1
ATOM 1448 C CA . ASP A 1 179 ? 11.547 -22.297 -10.391 1 93.5 179 ASP A CA 1
ATOM 1449 C C . ASP A 1 179 ? 13.008 -22.703 -10.617 1 93.5 179 ASP A C 1
ATOM 1451 O O . ASP A 1 179 ? 13.57 -23.469 -9.836 1 93.5 179 ASP A O 1
ATOM 1455 N N . ASN A 1 180 ? 13.477 -22.188 -11.727 1 90 180 ASN A N 1
ATOM 1456 C CA . ASN A 1 180 ? 14.875 -22.469 -12.047 1 90 180 ASN A CA 1
ATOM 1457 C C . ASN A 1 180 ? 15.82 -21.578 -11.242 1 90 180 ASN A C 1
ATOM 1459 O O . ASN A 1 180 ? 16.203 -20.516 -11.711 1 90 180 ASN A O 1
ATOM 1463 N N . ALA A 1 181 ? 16.219 -22 -10.07 1 90.38 181 ALA A N 1
ATOM 1464 C CA . ALA A 1 181 ? 17.141 -21.297 -9.188 1 90.38 181 ALA A CA 1
ATOM 1465 C C . ALA A 1 181 ? 18.156 -22.25 -8.57 1 90.38 181 ALA A C 1
ATOM 1467 O O . ALA A 1 181 ? 17.859 -23.438 -8.359 1 90.38 181 ALA A O 1
ATOM 1468 N N . SER A 1 182 ? 19.297 -21.797 -8.312 1 92.12 182 SER A N 1
ATOM 1469 C CA . SER A 1 182 ? 20.375 -22.625 -7.781 1 92.12 182 SER A CA 1
ATOM 1470 C C . SER A 1 182 ? 19.984 -23.266 -6.457 1 92.12 182 SER A C 1
ATOM 1472 O O . SER A 1 182 ? 20.25 -24.453 -6.23 1 92.12 182 SER A O 1
ATOM 1474 N N . ALA A 1 183 ? 19.344 -22.5 -5.598 1 93.81 183 ALA A N 1
ATOM 1475 C CA . ALA A 1 183 ? 18.906 -23.031 -4.309 1 93.81 183 ALA A CA 1
ATOM 1476 C C . ALA A 1 183 ? 17.922 -24.172 -4.488 1 93.81 183 ALA A C 1
ATOM 1478 O O . ALA A 1 183 ? 17.938 -25.141 -3.73 1 93.81 183 ALA A O 1
ATOM 1479 N N . ASN A 1 184 ? 17.094 -24.094 -5.504 1 95.25 184 ASN A N 1
ATOM 1480 C CA . ASN A 1 184 ? 16.078 -25.125 -5.762 1 95.25 184 ASN A CA 1
ATOM 1481 C C . ASN A 1 184 ? 16.703 -26.406 -6.285 1 95.25 184 ASN A C 1
ATOM 1483 O O . ASN A 1 184 ? 16.188 -27.5 -6.043 1 95.25 184 ASN A O 1
ATOM 1487 N N . GLU A 1 185 ? 17.828 -26.266 -7.023 1 95.38 185 GLU A N 1
ATOM 1488 C CA . GLU A 1 185 ? 18.562 -27.438 -7.477 1 95.38 185 GLU A CA 1
ATOM 1489 C C . GLU A 1 185 ? 19.078 -28.25 -6.297 1 95.38 185 GLU A C 1
ATOM 1491 O O . GLU A 1 185 ? 18.984 -29.484 -6.301 1 95.38 185 GLU A O 1
ATOM 1496 N N . VAL A 1 186 ? 19.594 -27.531 -5.367 1 97.06 186 VAL A N 1
ATOM 1497 C CA . VAL A 1 186 ? 20.109 -28.203 -4.172 1 97.06 186 VAL A CA 1
ATOM 1498 C C . VAL A 1 186 ? 18.953 -28.75 -3.344 1 97.06 186 VAL A C 1
ATOM 1500 O O . VAL A 1 186 ? 19 -29.875 -2.855 1 97.06 186 VAL A O 1
ATOM 1503 N N . LEU A 1 187 ? 17.938 -27.969 -3.236 1 97.62 187 LEU A N 1
ATOM 1504 C CA . LEU A 1 187 ? 16.75 -28.344 -2.482 1 97.62 187 LEU A CA 1
ATOM 1505 C C . LEU A 1 187 ? 16.188 -29.672 -2.973 1 97.62 187 LEU A C 1
ATOM 1507 O O . LEU A 1 187 ? 15.984 -30.594 -2.18 1 97.62 187 LEU A O 1
ATOM 1511 N N . GLN A 1 188 ? 15.898 -29.766 -4.246 1 97.25 188 GLN A N 1
ATOM 1512 C CA . GLN A 1 188 ? 15.234 -30.953 -4.773 1 97.25 188 GLN A CA 1
ATOM 1513 C C . GLN A 1 188 ? 16.125 -32.188 -4.633 1 97.25 188 GLN A C 1
ATOM 1515 O O . GLN A 1 188 ? 15.617 -33.312 -4.41 1 97.25 188 GLN A O 1
ATOM 1520 N N . LYS A 1 189 ? 17.469 -32.062 -4.727 1 97.12 189 LYS A N 1
ATOM 1521 C CA . LYS A 1 189 ? 18.375 -33.188 -4.559 1 97.12 189 LYS A CA 1
ATOM 1522 C C . LYS A 1 189 ? 18.328 -33.719 -3.135 1 97.12 189 LYS A C 1
ATOM 1524 O O . LYS A 1 189 ? 18.188 -34.938 -2.934 1 97.12 189 LYS A O 1
ATOM 1529 N N . ILE A 1 190 ? 18.391 -32.844 -2.227 1 97.44 190 ILE A N 1
ATOM 1530 C CA . ILE A 1 190 ? 18.391 -33.219 -0.821 1 97.44 190 ILE A CA 1
ATOM 1531 C C . ILE A 1 190 ? 17.047 -33.844 -0.458 1 97.44 190 ILE A C 1
ATOM 1533 O O . ILE A 1 190 ? 16.984 -34.906 0.16 1 97.44 190 ILE A O 1
ATOM 1537 N N . LEU A 1 191 ? 16.016 -33.188 -0.856 1 97.44 191 LEU A N 1
ATOM 1538 C CA . LEU A 1 191 ? 14.672 -33.656 -0.536 1 97.44 191 LEU A CA 1
ATOM 1539 C C . LEU A 1 191 ? 14.406 -35 -1.169 1 97.44 191 LEU A C 1
ATOM 1541 O O . LEU A 1 191 ? 13.797 -35.875 -0.543 1 97.44 191 LEU A O 1
ATOM 1545 N N . SER A 1 192 ? 14.828 -35.156 -2.412 1 97.12 192 SER A N 1
ATOM 1546 C CA . SER A 1 192 ? 14.688 -36.438 -3.1 1 97.12 192 SER A CA 1
ATOM 1547 C C . SER A 1 192 ? 15.391 -37.562 -2.336 1 97.12 192 SER A C 1
ATOM 1549 O O . SER A 1 192 ? 14.836 -38.656 -2.166 1 97.12 192 SER A O 1
ATOM 1551 N N . GLU A 1 193 ? 16.578 -37.281 -1.886 1 95.94 193 GLU A N 1
ATOM 1552 C CA . GLU A 1 193 ? 17.328 -38.281 -1.13 1 95.94 193 GLU A CA 1
ATOM 1553 C C . GLU A 1 193 ? 16.641 -38.625 0.179 1 95.94 193 GLU A C 1
ATOM 1555 O O . GLU A 1 193 ? 16.578 -39.812 0.566 1 95.94 193 GLU A O 1
ATOM 1560 N N . GLN A 1 194 ? 16.125 -37.688 0.809 1 95.25 194 GLN A N 1
ATOM 1561 C CA . GLN A 1 194 ? 15.414 -37.906 2.062 1 95.25 194 GLN A CA 1
ATOM 1562 C C . GLN A 1 194 ? 14.18 -38.781 1.849 1 95.25 194 GLN A C 1
ATOM 1564 O O . GLN A 1 194 ? 13.906 -39.688 2.643 1 95.25 194 GLN A O 1
ATOM 1569 N N . LEU A 1 195 ? 13.516 -38.531 0.788 1 95.56 195 LEU A N 1
ATOM 1570 C CA . LEU A 1 195 ? 12.289 -39.25 0.5 1 95.56 195 LEU A CA 1
ATOM 1571 C C . LEU A 1 195 ? 12.609 -40.656 0.013 1 95.56 195 LEU A C 1
ATOM 1573 O O . LEU A 1 195 ? 11.867 -41.594 0.301 1 95.56 195 LEU A O 1
ATOM 1577 N N . LYS A 1 196 ? 13.68 -40.844 -0.721 1 93.56 196 LYS A N 1
ATOM 1578 C CA . LYS A 1 196 ? 14.117 -42.156 -1.201 1 93.56 196 LYS A CA 1
ATOM 1579 C C . LYS A 1 196 ? 14.461 -43.062 -0.038 1 93.56 196 LYS A C 1
ATOM 1581 O O . LYS A 1 196 ? 14.211 -44.281 -0.108 1 93.56 196 LYS A O 1
ATOM 1586 N N . LEU A 1 197 ? 15.031 -42.5 0.947 1 90.25 197 LEU A N 1
ATOM 1587 C CA . LEU A 1 197 ? 15.414 -43.281 2.117 1 90.25 197 LEU A CA 1
ATOM 1588 C C . LEU A 1 197 ? 14.195 -43.938 2.754 1 90.25 197 LEU A C 1
ATOM 1590 O O . LEU A 1 197 ? 14.312 -45 3.389 1 90.25 197 LEU A O 1
ATOM 1594 N N . GLN A 1 198 ? 13.117 -43.438 2.445 1 85.75 198 GLN A N 1
ATOM 1595 C CA . GLN A 1 198 ? 11.875 -44 2.971 1 85.75 198 GLN A CA 1
ATOM 1596 C C . GLN A 1 198 ? 11.188 -44.875 1.93 1 85.75 198 GLN A C 1
ATOM 1598 O O . GLN A 1 198 ? 10.055 -45.312 2.131 1 85.75 198 GLN A O 1
ATOM 1603 N N . ASN A 1 199 ? 11.883 -45.188 0.787 1 79.88 199 ASN A N 1
ATOM 1604 C CA . ASN A 1 199 ? 11.391 -46 -0.333 1 79.88 199 ASN A CA 1
ATOM 1605 C C . ASN A 1 199 ? 10.062 -45.469 -0.854 1 79.88 199 ASN A C 1
ATOM 1607 O O . ASN A 1 199 ? 9.156 -46.25 -1.165 1 79.88 199 ASN A O 1
ATOM 1611 N N . ASN A 1 200 ? 9.984 -44.219 -0.938 1 80.62 200 ASN A N 1
ATOM 1612 C CA . ASN A 1 200 ? 8.68 -43.625 -1.202 1 80.62 200 ASN A CA 1
ATOM 1613 C C . ASN A 1 200 ? 8.609 -43.031 -2.607 1 80.62 200 ASN A C 1
ATOM 1615 O O . ASN A 1 200 ? 7.516 -42.875 -3.156 1 80.62 200 ASN A O 1
ATOM 1619 N N . LEU A 1 201 ? 9.617 -42.781 -3.324 1 91.94 201 LEU A N 1
ATOM 1620 C CA . LEU A 1 201 ? 9.539 -42.125 -4.621 1 91.94 201 LEU A CA 1
ATOM 1621 C C . LEU A 1 201 ? 9.453 -43.156 -5.75 1 91.94 201 LEU A C 1
ATOM 1623 O O . LEU A 1 201 ? 10.164 -44.156 -5.746 1 91.94 201 LEU A O 1
ATOM 1627 N N . ILE A 1 202 ? 8.547 -42.875 -6.594 1 93.06 202 ILE A N 1
ATOM 1628 C CA . ILE A 1 202 ? 8.352 -43.75 -7.75 1 93.06 202 ILE A CA 1
ATOM 1629 C C . ILE A 1 202 ? 9.594 -43.719 -8.641 1 93.06 202 ILE A C 1
ATOM 1631 O O . ILE A 1 202 ? 10.195 -42.656 -8.828 1 93.06 202 ILE A O 1
ATOM 1635 N N . CYS A 1 203 ? 10 -44.875 -9.156 1 93.94 203 CYS A N 1
ATOM 1636 C CA . CYS A 1 203 ? 11.148 -45.031 -10.047 1 93.94 203 CYS A CA 1
ATOM 1637 C C . CYS A 1 203 ? 12.391 -44.375 -9.438 1 93.94 203 CYS A C 1
ATOM 1639 O O . CYS A 1 203 ? 13.133 -43.688 -10.117 1 93.94 203 CYS A O 1
ATOM 1641 N N . ASN A 1 204 ? 12.531 -44.5 -8.125 1 92.31 204 ASN A N 1
ATOM 1642 C CA . ASN A 1 204 ? 13.695 -44.031 -7.383 1 92.31 204 ASN A CA 1
ATOM 1643 C C . ASN A 1 204 ? 13.883 -42.5 -7.551 1 92.31 204 ASN A C 1
ATOM 1645 O O . ASN A 1 204 ? 15.008 -42.031 -7.617 1 92.31 204 ASN A O 1
ATOM 1649 N N . GLY A 1 205 ? 12.852 -41.844 -7.824 1 93.44 205 GLY A N 1
ATOM 1650 C CA . GLY A 1 205 ? 12.883 -40.375 -7.848 1 93.44 205 GLY A CA 1
ATOM 1651 C C . GLY A 1 205 ? 13.273 -39.812 -9.195 1 93.44 205 GLY A C 1
ATOM 1652 O O . GLY A 1 205 ? 13.586 -38.625 -9.312 1 93.44 205 GLY A O 1
ATOM 1653 N N . ASP A 1 206 ? 13.219 -40.562 -10.266 1 93.75 206 ASP A N 1
ATOM 1654 C CA . ASP A 1 206 ? 13.633 -40.125 -11.594 1 93.75 206 ASP A CA 1
ATOM 1655 C C . ASP A 1 206 ? 12.75 -38.969 -12.086 1 93.75 206 ASP A C 1
ATOM 1657 O O . ASP A 1 206 ? 13.195 -38.156 -12.891 1 93.75 206 ASP A O 1
ATOM 1661 N N . TYR A 1 207 ? 11.57 -38.906 -11.508 1 95.88 207 TYR A N 1
ATOM 1662 C CA . TYR A 1 207 ? 10.609 -37.938 -12.016 1 95.88 207 TYR A CA 1
ATOM 1663 C C . TYR A 1 207 ? 10.195 -36.969 -10.914 1 95.88 207 TYR A C 1
ATOM 1665 O O . TYR A 1 207 ? 9.148 -36.312 -11.016 1 95.88 207 TYR A O 1
ATOM 1673 N N . PHE A 1 208 ? 11 -36.844 -9.906 1 97.19 208 PHE A N 1
ATOM 1674 C CA . PHE A 1 208 ? 10.648 -36.094 -8.719 1 97.19 208 PHE A CA 1
ATOM 1675 C C . PHE A 1 208 ? 10.672 -34.594 -9 1 97.19 208 PHE A C 1
ATOM 1677 O O . PHE A 1 208 ? 9.773 -33.844 -8.594 1 97.19 208 PHE A O 1
ATOM 1684 N N . HIS A 1 209 ? 11.664 -34.156 -9.719 1 97.06 209 HIS A N 1
ATOM 1685 C CA . HIS A 1 209 ? 11.867 -32.719 -9.914 1 97.06 209 HIS A CA 1
ATOM 1686 C C . HIS A 1 209 ? 11.367 -32.25 -11.281 1 97.06 209 HIS A C 1
ATOM 1688 O O . HIS A 1 209 ? 11.766 -32.812 -12.305 1 97.06 209 HIS A O 1
ATOM 1694 N N . ILE A 1 210 ? 10.477 -31.312 -11.266 1 96.5 210 ILE A N 1
ATOM 1695 C CA . ILE A 1 210 ? 9.984 -30.656 -12.469 1 96.5 210 ILE A CA 1
ATOM 1696 C C . ILE A 1 210 ? 10.336 -29.172 -12.445 1 96.5 210 ILE A C 1
ATOM 1698 O O . ILE A 1 210 ? 10.102 -28.5 -11.445 1 96.5 210 ILE A O 1
ATOM 1702 N N . ARG A 1 211 ? 10.945 -28.672 -13.492 1 94.81 211 ARG A N 1
ATOM 1703 C CA . ARG A 1 211 ? 11.219 -27.25 -13.594 1 94.81 211 ARG A CA 1
ATOM 1704 C C . ARG A 1 211 ? 9.992 -26.484 -14.094 1 94.81 211 ARG A C 1
ATOM 1706 O O . ARG A 1 211 ? 9.297 -26.938 -15 1 94.81 211 ARG A O 1
ATOM 1713 N N . CYS A 1 212 ? 9.75 -25.422 -13.461 1 94.88 212 CYS A N 1
ATOM 1714 C CA . CYS A 1 212 ? 8.609 -24.609 -13.859 1 94.88 212 CYS A CA 1
ATOM 1715 C C . CYS A 1 212 ? 8.734 -24.172 -15.312 1 94.88 212 CYS A C 1
ATOM 1717 O O . CYS A 1 212 ? 9.664 -23.438 -15.672 1 94.88 212 CYS A O 1
ATOM 1719 N N . SER A 1 213 ? 7.773 -24.578 -16.125 1 94.12 213 SER A N 1
ATOM 1720 C CA . SER A 1 213 ? 7.809 -24.297 -17.562 1 94.12 213 SER A CA 1
ATOM 1721 C C . SER A 1 213 ? 7.668 -22.812 -17.828 1 94.12 213 SER A C 1
ATOM 1723 O O . SER A 1 213 ? 8.266 -22.281 -18.781 1 94.12 213 SER A O 1
ATOM 1725 N N . ALA A 1 214 ? 6.859 -22.172 -17.047 1 92 214 ALA A N 1
ATOM 1726 C CA . ALA A 1 214 ? 6.68 -20.734 -17.219 1 92 214 ALA A CA 1
ATOM 1727 C C . ALA A 1 214 ? 7.977 -19.984 -16.938 1 92 214 ALA A C 1
ATOM 1729 O O . ALA A 1 214 ? 8.297 -19.016 -17.625 1 92 214 ALA A O 1
ATOM 1730 N N . HIS A 1 215 ? 8.711 -20.391 -15.961 1 91.81 215 HIS A N 1
ATOM 1731 C CA . HIS A 1 215 ? 9.977 -19.75 -15.633 1 91.81 215 HIS A CA 1
ATOM 1732 C C . HIS A 1 215 ? 11.016 -19.984 -16.734 1 91.81 215 HIS A C 1
ATOM 1734 O O . HIS A 1 215 ? 11.773 -19.062 -17.078 1 91.81 215 HIS A O 1
ATOM 1740 N N . ILE A 1 216 ? 11.07 -21.156 -17.234 1 93.94 216 ILE A N 1
ATOM 1741 C CA . ILE A 1 216 ? 12 -21.469 -18.312 1 93.94 216 ILE A CA 1
ATOM 1742 C C . ILE A 1 216 ? 11.648 -20.641 -19.547 1 93.94 216 ILE A C 1
ATOM 1744 O O . ILE A 1 216 ? 12.539 -20.062 -20.172 1 93.94 216 ILE A O 1
ATOM 1748 N N . LEU A 1 217 ? 10.367 -20.609 -19.859 1 94.38 217 LEU A N 1
ATOM 1749 C CA . LEU A 1 217 ? 9.945 -19.797 -21.016 1 94.38 217 LEU A CA 1
ATOM 1750 C C . LEU A 1 217 ? 10.312 -18.344 -20.812 1 94.38 217 LEU A C 1
ATOM 1752 O O . LEU A 1 217 ? 10.711 -17.656 -21.766 1 94.38 217 LEU A O 1
ATOM 1756 N N . ASN A 1 218 ? 10.164 -17.859 -19.625 1 93.12 218 ASN A N 1
ATOM 1757 C CA . ASN A 1 218 ? 10.562 -16.5 -19.328 1 93.12 218 ASN A CA 1
ATOM 1758 C C . ASN A 1 218 ? 12.039 -16.266 -19.625 1 93.12 218 ASN A C 1
ATOM 1760 O O . ASN A 1 218 ? 12.414 -15.25 -20.219 1 93.12 218 ASN A O 1
ATOM 1764 N N . ILE A 1 219 ? 12.859 -17.188 -19.203 1 93.06 219 ILE A N 1
ATOM 1765 C CA . ILE A 1 219 ? 14.297 -17.078 -19.438 1 93.06 219 ILE A CA 1
ATOM 1766 C C . ILE A 1 219 ? 14.586 -17.062 -20.938 1 93.06 219 ILE A C 1
ATOM 1768 O O . ILE A 1 219 ? 15.383 -16.25 -21.406 1 93.06 219 ILE A O 1
ATOM 1772 N N . ILE A 1 220 ? 13.906 -17.891 -21.656 1 95.19 220 ILE A N 1
ATOM 1773 C CA . ILE A 1 220 ? 14.094 -18.016 -23.094 1 95.19 220 ILE A CA 1
ATOM 1774 C C . ILE A 1 220 ? 13.727 -16.703 -23.781 1 95.19 220 ILE A C 1
ATOM 1776 O O . ILE A 1 220 ? 14.516 -16.156 -24.562 1 95.19 220 ILE A O 1
ATOM 1780 N N . VAL A 1 221 ? 12.586 -16.188 -23.438 1 95.19 221 VAL A N 1
ATOM 1781 C CA . VAL A 1 221 ? 12.086 -15 -24.109 1 95.19 221 VAL A CA 1
ATOM 1782 C C . VAL A 1 221 ? 12.922 -13.789 -23.703 1 95.19 221 VAL A C 1
ATOM 1784 O O . VAL A 1 221 ? 13.219 -12.922 -24.531 1 95.19 221 VAL A O 1
ATOM 1787 N N . GLN A 1 222 ? 13.312 -13.711 -22.422 1 94 222 GLN A N 1
ATOM 1788 C CA . GLN A 1 222 ? 14.141 -12.609 -21.953 1 94 222 GLN A CA 1
ATOM 1789 C C . GLN A 1 222 ? 15.453 -12.531 -22.719 1 94 222 GLN A C 1
ATOM 1791 O O . GLN A 1 222 ? 15.953 -11.438 -23 1 94 222 GLN A O 1
ATOM 1796 N N . GLU A 1 223 ? 16 -13.648 -23.047 1 93.94 223 GLU A N 1
ATOM 1797 C CA . GLU A 1 223 ? 17.234 -13.672 -23.828 1 93.94 223 GLU A CA 1
ATOM 1798 C C . GLU A 1 223 ? 17.016 -13.062 -25.203 1 93.94 223 GLU A C 1
ATOM 1800 O O . GLU A 1 223 ? 17.891 -12.359 -25.719 1 93.94 223 GLU A O 1
ATOM 1805 N N . GLY A 1 224 ? 15.906 -13.32 -25.797 1 93.5 224 GLY A N 1
ATOM 1806 C CA . GLY A 1 224 ? 15.578 -12.727 -27.094 1 93.5 224 GLY A CA 1
ATOM 1807 C C . GLY A 1 224 ? 15.367 -11.227 -27.016 1 93.5 224 GLY A C 1
ATOM 1808 O O . GLY A 1 224 ? 15.758 -10.5 -27.938 1 93.5 224 GLY A O 1
ATOM 1809 N N . LEU A 1 225 ? 14.781 -10.773 -25.938 1 92.69 225 LEU A N 1
ATOM 1810 C CA . LEU A 1 225 ? 14.445 -9.367 -25.766 1 92.69 225 LEU A CA 1
ATOM 1811 C C . LEU A 1 225 ? 15.703 -8.523 -25.594 1 92.69 225 LEU A C 1
ATOM 1813 O O . LEU A 1 225 ? 15.688 -7.316 -25.844 1 92.69 225 LEU A O 1
ATOM 1817 N N . ARG A 1 226 ? 16.75 -9.102 -25.188 1 89.62 226 ARG A N 1
ATOM 1818 C CA . ARG A 1 226 ? 18.016 -8.375 -25.016 1 89.62 226 ARG A CA 1
ATOM 1819 C C . ARG A 1 226 ? 18.5 -7.801 -26.344 1 89.62 226 ARG A C 1
ATOM 1821 O O . ARG A 1 226 ? 19.125 -6.734 -26.375 1 89.62 226 ARG A O 1
ATOM 1828 N N . VAL A 1 227 ? 18.172 -8.438 -27.438 1 85.69 227 VAL A N 1
ATOM 1829 C CA . VAL A 1 227 ? 18.594 -8.023 -28.781 1 85.69 227 VAL A CA 1
ATOM 1830 C C . VAL A 1 227 ? 17.844 -6.77 -29.203 1 85.69 227 VAL A C 1
ATOM 1832 O O . VAL A 1 227 ? 18.391 -5.91 -29.891 1 85.69 227 VAL A O 1
ATOM 1835 N N . ALA A 1 228 ? 16.625 -6.59 -28.797 1 80.31 228 ALA A N 1
ATOM 1836 C CA . ALA A 1 228 ? 15.766 -5.5 -29.25 1 80.31 228 ALA A CA 1
ATOM 1837 C C . ALA A 1 228 ? 15.672 -4.41 -28.188 1 80.31 228 ALA A C 1
ATOM 1839 O O . ALA A 1 228 ? 14.68 -3.678 -28.125 1 80.31 228 ALA A O 1
ATOM 1840 N N . SER A 1 229 ? 16.625 -4.258 -27.375 1 82.06 229 SER A N 1
ATOM 1841 C CA . SER A 1 229 ? 16.594 -3.414 -26.188 1 82.06 229 SER A CA 1
ATOM 1842 C C . SER A 1 229 ? 16.422 -1.944 -26.562 1 82.06 229 SER A C 1
ATOM 1844 O O . SER A 1 229 ? 15.742 -1.194 -25.859 1 82.06 229 SER A O 1
ATOM 1846 N N . ASP A 1 230 ? 16.859 -1.569 -27.703 1 80.12 230 ASP A N 1
ATOM 1847 C CA . ASP A 1 230 ? 16.828 -0.158 -28.078 1 80.12 230 ASP A CA 1
ATOM 1848 C C . ASP A 1 230 ? 15.406 0.29 -28.406 1 80.12 230 ASP A C 1
ATOM 1850 O O . ASP A 1 230 ? 14.977 1.365 -27.984 1 80.12 230 ASP A O 1
ATOM 1854 N N . ALA A 1 231 ? 14.781 -0.559 -29.312 1 79.56 231 ALA A N 1
ATOM 1855 C CA . ALA A 1 231 ? 13.406 -0.224 -29.672 1 79.56 231 ALA A CA 1
ATOM 1856 C C . ALA A 1 231 ? 12.508 -0.206 -28.438 1 79.56 231 ALA A C 1
ATOM 1858 O O . ALA A 1 231 ? 11.609 0.629 -28.328 1 79.56 231 ALA A O 1
ATOM 1859 N N . LEU A 1 232 ? 12.82 -1.024 -27.516 1 91.31 232 LEU A N 1
ATOM 1860 C CA . LEU A 1 232 ? 12.016 -1.123 -26.297 1 91.31 232 LEU A CA 1
ATOM 1861 C C . LEU A 1 232 ? 12.266 0.066 -25.391 1 91.31 232 LEU A C 1
ATOM 1863 O O . LEU A 1 232 ? 11.359 0.53 -24.703 1 91.31 232 LEU A O 1
ATOM 1867 N N . HIS A 1 233 ? 13.445 0.524 -25.469 1 93.88 233 HIS A N 1
ATOM 1868 C CA . HIS A 1 233 ? 13.844 1.61 -24.578 1 93.88 233 HIS A CA 1
ATOM 1869 C C . HIS A 1 233 ? 13.023 2.867 -24.844 1 93.88 233 HIS A C 1
ATOM 1871 O O . HIS A 1 233 ? 12.5 3.477 -23.906 1 93.88 233 HIS A O 1
ATOM 1877 N N . LYS A 1 234 ? 12.906 3.232 -26.078 1 95.25 234 LYS A N 1
ATOM 1878 C CA . LYS A 1 234 ? 12.18 4.453 -26.422 1 95.25 234 LYS A CA 1
ATOM 1879 C C . LYS A 1 234 ? 10.703 4.328 -26.062 1 95.25 234 LYS A C 1
ATOM 1881 O O . LYS A 1 234 ? 10.078 5.301 -25.625 1 95.25 234 LYS A O 1
ATOM 1886 N N . ILE A 1 235 ? 10.188 3.15 -26.297 1 95.69 235 ILE A N 1
ATOM 1887 C CA . ILE A 1 235 ? 8.789 2.922 -25.953 1 95.69 235 ILE A CA 1
ATOM 1888 C C . ILE A 1 235 ? 8.609 3.021 -24.438 1 95.69 235 ILE A C 1
ATOM 1890 O O . ILE A 1 235 ? 7.668 3.664 -23.969 1 95.69 235 ILE A O 1
ATOM 1894 N N . ARG A 1 236 ? 9.508 2.41 -23.688 1 96.06 236 ARG A N 1
ATOM 1895 C CA . ARG A 1 236 ? 9.477 2.482 -22.234 1 96.06 236 ARG A CA 1
ATOM 1896 C C . ARG A 1 236 ? 9.57 3.926 -21.75 1 96.06 236 ARG A C 1
ATOM 1898 O O . ARG A 1 236 ? 8.805 4.352 -20.891 1 96.06 236 ARG A O 1
ATOM 1905 N N . GLU A 1 237 ? 10.469 4.637 -22.359 1 96.56 237 GLU A N 1
ATOM 1906 C CA . GLU A 1 237 ? 10.672 6.031 -21.984 1 96.56 237 GLU A CA 1
ATOM 1907 C C . GLU A 1 237 ? 9.453 6.879 -22.328 1 96.56 237 GLU A C 1
ATOM 1909 O O . GLU A 1 237 ? 9.117 7.82 -21.609 1 96.56 237 GLU A O 1
ATOM 1914 N N . SER A 1 238 ? 8.844 6.547 -23.422 1 96.75 238 SER A N 1
ATOM 1915 C CA . SER A 1 238 ? 7.641 7.273 -23.828 1 96.75 238 SER A CA 1
ATOM 1916 C C . SER A 1 238 ? 6.512 7.078 -22.812 1 96.75 238 SER A C 1
ATOM 1918 O O . SER A 1 238 ? 5.848 8.039 -22.422 1 96.75 238 SER A O 1
ATOM 1920 N N . ILE A 1 239 ? 6.34 5.848 -22.469 1 96.62 239 ILE A N 1
ATOM 1921 C CA . ILE A 1 239 ? 5.273 5.539 -21.516 1 96.62 239 ILE A CA 1
ATOM 1922 C C . ILE A 1 239 ? 5.602 6.156 -20.156 1 96.62 239 ILE A C 1
ATOM 1924 O O . ILE A 1 239 ? 4.727 6.723 -19.5 1 96.62 239 ILE A O 1
ATOM 1928 N N . LYS A 1 240 ? 6.824 6.039 -19.75 1 95.69 240 LYS A N 1
ATOM 1929 C CA . LYS A 1 240 ? 7.273 6.664 -18.516 1 95.69 240 LYS A CA 1
ATOM 1930 C C . LYS A 1 240 ? 7.023 8.164 -18.531 1 95.69 240 LYS A C 1
ATOM 1932 O O . LYS A 1 240 ? 6.629 8.75 -17.516 1 95.69 240 LYS A O 1
ATOM 1937 N N . TYR A 1 241 ? 7.316 8.781 -19.641 1 96.44 241 TYR A N 1
ATOM 1938 C CA . TYR A 1 241 ? 7.113 10.219 -19.781 1 96.44 241 TYR A CA 1
ATOM 1939 C C . TYR A 1 241 ? 5.652 10.586 -19.547 1 96.44 241 TYR A C 1
ATOM 1941 O O . TYR A 1 241 ? 5.352 11.5 -18.781 1 96.44 241 TYR A O 1
ATOM 1949 N N . VAL A 1 242 ? 4.793 9.891 -20.219 1 95.75 242 VAL A N 1
ATOM 1950 C CA . VAL A 1 242 ? 3.363 10.172 -20.125 1 95.75 242 VAL A CA 1
ATOM 1951 C C . VAL A 1 242 ? 2.869 9.914 -18.703 1 95.75 242 VAL A C 1
ATOM 1953 O O . VAL A 1 242 ? 2.055 10.68 -18.188 1 95.75 242 VAL A O 1
ATOM 1956 N N . ARG A 1 243 ? 3.406 8.875 -18.094 1 92.81 243 ARG A N 1
ATOM 1957 C CA . ARG A 1 243 ? 2.932 8.477 -16.781 1 92.81 243 ARG A CA 1
ATOM 1958 C C . ARG A 1 243 ? 3.625 9.273 -15.68 1 92.81 243 ARG A C 1
ATOM 1960 O O . ARG A 1 243 ? 3.295 9.133 -14.5 1 92.81 243 ARG A O 1
ATOM 1967 N N . GLY A 1 244 ? 4.523 10.125 -16.016 1 90.56 244 GLY A N 1
ATOM 1968 C CA . GLY A 1 244 ? 5.367 10.82 -15.062 1 90.56 244 GLY A CA 1
ATOM 1969 C C . GLY A 1 244 ? 4.633 11.922 -14.312 1 90.56 244 GLY A C 1
ATOM 1970 O O . GLY A 1 244 ? 5.035 12.305 -13.219 1 90.56 244 GLY A O 1
ATOM 1971 N N . SER A 1 245 ? 3.566 12.453 -14.906 1 89.75 245 SER A N 1
ATOM 1972 C CA . SER A 1 245 ? 2.783 13.492 -14.242 1 89.75 245 SER A CA 1
ATOM 1973 C C . SER A 1 245 ? 1.341 13.492 -14.734 1 89.75 245 SER A C 1
ATOM 1975 O O . SER A 1 245 ? 1.058 13.023 -15.844 1 89.75 245 SER A O 1
ATOM 1977 N N . GLU A 1 246 ? 0.515 13.977 -13.898 1 90.94 246 GLU A N 1
ATOM 1978 C CA . GLU A 1 246 ? -0.886 14.086 -14.297 1 90.94 246 GLU A CA 1
ATOM 1979 C C . GLU A 1 246 ? -1.05 15.023 -15.484 1 90.94 246 GLU A C 1
ATOM 1981 O O . GLU A 1 246 ? -1.881 14.789 -16.359 1 90.94 246 GLU A O 1
ATOM 1986 N N . ALA A 1 247 ? -0.288 16.109 -15.5 1 91.44 247 ALA A N 1
ATOM 1987 C CA . ALA A 1 247 ? -0.34 17.078 -16.609 1 91.44 247 ALA A CA 1
ATOM 1988 C C . ALA A 1 247 ? -0 16.406 -17.938 1 91.44 247 ALA A C 1
ATOM 1990 O O . ALA A 1 247 ? -0.657 16.641 -18.953 1 91.44 247 ALA A O 1
ATOM 1991 N N . ARG A 1 248 ? 1.009 15.594 -17.953 1 93.5 248 ARG A N 1
ATOM 1992 C CA . ARG A 1 248 ? 1.427 14.883 -19.172 1 93.5 248 ARG A CA 1
ATOM 1993 C C . ARG A 1 248 ? 0.377 13.867 -19.594 1 93.5 248 ARG A C 1
ATOM 1995 O O . ARG A 1 248 ? 0.156 13.664 -20.797 1 93.5 248 ARG A O 1
ATOM 2002 N N . LYS A 1 249 ? -0.257 13.234 -18.656 1 93.62 249 LYS A N 1
ATOM 2003 C CA . LYS A 1 249 ? -1.331 12.289 -18.953 1 93.62 249 LYS A CA 1
ATOM 2004 C C . LYS A 1 249 ? -2.498 12.992 -19.656 1 93.62 249 LYS A C 1
ATOM 2006 O O . LYS A 1 249 ? -3.062 12.469 -20.609 1 93.62 249 LYS A O 1
ATOM 2011 N N . ILE A 1 250 ? -2.877 14.109 -19.094 1 92.81 250 ILE A N 1
ATOM 2012 C CA . ILE A 1 250 ? -3.973 14.891 -19.656 1 92.81 250 ILE A CA 1
ATOM 2013 C C . ILE A 1 250 ? -3.613 15.328 -21.078 1 92.81 250 ILE A C 1
ATOM 2015 O O . ILE A 1 250 ? -4.426 15.203 -22 1 92.81 250 ILE A O 1
ATOM 2019 N N . ALA A 1 251 ? -2.412 15.844 -21.234 1 95 251 ALA A N 1
ATOM 2020 C CA . ALA A 1 251 ? -1.948 16.25 -22.547 1 95 251 ALA A CA 1
ATOM 2021 C C . ALA A 1 251 ? -1.998 15.086 -23.531 1 95 251 ALA A C 1
ATOM 2023 O O . ALA A 1 251 ? -2.393 15.266 -24.688 1 95 251 ALA A O 1
ATOM 2024 N N . PHE A 1 252 ? -1.604 13.953 -23.109 1 96.69 252 PHE A N 1
ATOM 2025 C CA . PHE A 1 252 ? -1.611 12.773 -23.969 1 96.69 252 PHE A CA 1
ATOM 2026 C C . PHE A 1 252 ? -3.037 12.383 -24.328 1 96.69 252 PHE A C 1
ATOM 2028 O O . PHE A 1 252 ? -3.309 12.016 -25.484 1 96.69 252 PHE A O 1
ATOM 2035 N N . LYS A 1 253 ? -3.938 12.438 -23.391 1 94.69 253 LYS A N 1
ATOM 2036 C CA . LYS A 1 253 ? -5.34 12.133 -23.656 1 94.69 253 LYS A CA 1
ATOM 2037 C C . LYS A 1 253 ? -5.91 13.07 -24.719 1 94.69 253 LYS A C 1
ATOM 2039 O O . LYS A 1 253 ? -6.707 12.648 -25.562 1 94.69 253 LYS A O 1
ATOM 2044 N N . GLU A 1 254 ? -5.547 14.305 -24.609 1 95.38 254 GLU A N 1
ATOM 2045 C CA . GLU A 1 254 ? -5.98 15.266 -25.625 1 95.38 254 GLU A CA 1
ATOM 2046 C C . GLU A 1 254 ? -5.453 14.891 -27 1 95.38 254 GLU A C 1
ATOM 2048 O O . GLU A 1 254 ? -6.164 15.016 -28 1 95.38 254 GLU A O 1
ATOM 2053 N N . CYS A 1 255 ? -4.195 14.445 -27 1 96.69 255 CYS A N 1
ATOM 2054 C CA . CYS A 1 255 ? -3.615 13.992 -28.266 1 96.69 255 CYS A CA 1
ATOM 2055 C C . CYS A 1 255 ? -4.375 12.797 -28.812 1 96.69 255 CYS A C 1
ATOM 2057 O O . CYS A 1 255 ? -4.582 12.688 -30.031 1 96.69 255 CYS A O 1
ATOM 2059 N N . VAL A 1 256 ? -4.777 11.891 -27.969 1 96.56 256 VAL A N 1
ATOM 2060 C CA . VAL A 1 256 ? -5.523 10.703 -28.359 1 96.56 256 VAL A CA 1
ATOM 2061 C C . VAL A 1 256 ? -6.855 11.109 -28.984 1 96.56 256 VAL A C 1
ATOM 2063 O O . VAL A 1 256 ? -7.258 10.555 -30.016 1 96.56 256 VAL A O 1
ATOM 2066 N N . VAL A 1 257 ? -7.523 12.094 -28.375 1 94.81 257 VAL A N 1
ATOM 2067 C CA . VAL A 1 257 ? -8.805 12.57 -28.875 1 94.81 257 VAL A CA 1
ATOM 2068 C C . VAL A 1 257 ? -8.617 13.258 -30.234 1 94.81 257 VAL A C 1
ATOM 2070 O O . VAL A 1 257 ? -9.438 13.094 -31.141 1 94.81 257 VAL A O 1
ATOM 2073 N N . GLN A 1 258 ? -7.582 14.008 -30.312 1 94.31 258 GLN A N 1
ATOM 2074 C CA . GLN A 1 258 ? -7.316 14.797 -31.516 1 94.31 258 GLN A CA 1
ATOM 2075 C C . GLN A 1 258 ? -7.062 13.891 -32.719 1 94.31 258 GLN A C 1
ATOM 2077 O O . GLN A 1 258 ? -7.535 14.172 -33.812 1 94.31 258 GLN A O 1
ATOM 2082 N N . VAL A 1 259 ? -6.195 12.859 -32.562 1 94.69 259 VAL A N 1
ATOM 2083 C CA . VAL A 1 259 ? -5.828 11.992 -33.656 1 94.69 259 VAL A CA 1
ATOM 2084 C C . VAL A 1 259 ? -7.008 11.094 -34.031 1 94.69 259 VAL A C 1
ATOM 2086 O O . VAL A 1 259 ? -7.098 10.609 -35.156 1 94.69 259 VAL A O 1
ATOM 2089 N N . ARG A 1 260 ? -8 10.867 -33.219 1 89.12 260 ARG A N 1
ATOM 2090 C CA . ARG A 1 260 ? -9.211 10.086 -33.438 1 89.12 260 ARG A CA 1
ATOM 2091 C C . ARG A 1 260 ? -8.883 8.664 -33.875 1 89.12 260 ARG A C 1
ATOM 2093 O O . ARG A 1 260 ? -7.742 8.375 -34.25 1 89.12 260 ARG A O 1
ATOM 2100 N N . GLY A 1 261 ? -9.703 7.727 -33.719 1 91 261 GLY A N 1
ATOM 2101 C CA . GLY A 1 261 ? -9.609 6.383 -34.25 1 91 261 GLY A CA 1
ATOM 2102 C C . GLY A 1 261 ? -8.828 5.434 -33.375 1 91 261 GLY A C 1
ATOM 2103 O O . GLY A 1 261 ? -8.453 4.34 -33.812 1 91 261 GLY A O 1
ATOM 2104 N N . ILE A 1 262 ? -8.359 5.871 -32.25 1 91.81 262 ILE A N 1
ATOM 2105 C CA . ILE A 1 262 ? -7.617 4.992 -31.359 1 91.81 262 ILE A CA 1
ATOM 2106 C C . ILE A 1 262 ? -8.594 4.258 -30.453 1 91.81 262 ILE A C 1
ATOM 2108 O O . ILE A 1 262 ? -9.492 4.871 -29.859 1 91.81 262 ILE A O 1
ATOM 2112 N N . ASP A 1 263 ? -8.477 2.941 -30.438 1 89.06 263 ASP A N 1
ATOM 2113 C CA . ASP A 1 263 ? -9.242 2.146 -29.469 1 89.06 263 ASP A CA 1
ATOM 2114 C C . ASP A 1 263 ? -8.68 2.303 -28.062 1 89.06 263 ASP A C 1
ATOM 2116 O O . ASP A 1 263 ? -7.656 1.706 -27.734 1 89.06 263 ASP A O 1
ATOM 2120 N N . THR A 1 264 ? -9.406 3.055 -27.266 1 88.88 264 THR A N 1
ATOM 2121 C CA . THR A 1 264 ? -8.898 3.408 -25.938 1 88.88 264 THR A CA 1
ATOM 2122 C C . THR A 1 264 ? -9.344 2.391 -24.906 1 88.88 264 THR A C 1
ATOM 2124 O O . THR A 1 264 ? -9.219 2.631 -23.703 1 88.88 264 THR A O 1
ATOM 2127 N N . LYS A 1 265 ? -9.859 1.29 -25.359 1 87.19 265 LYS A N 1
ATOM 2128 C CA . LYS A 1 265 ? -10.281 0.254 -24.422 1 87.19 265 LYS A CA 1
ATOM 2129 C C . LYS A 1 265 ? -9.086 -0.319 -23.656 1 87.19 265 LYS A C 1
ATOM 2131 O O . LYS A 1 265 ? -9.219 -0.737 -22.5 1 87.19 265 LYS A O 1
ATOM 2136 N N . VAL A 1 266 ? -7.969 -0.369 -24.391 1 89.5 266 VAL A N 1
ATOM 2137 C CA . VAL A 1 266 ? -6.742 -0.839 -23.75 1 89.5 266 VAL A CA 1
ATOM 2138 C C . VAL A 1 266 ? -5.863 0.353 -23.375 1 89.5 266 VAL A C 1
ATOM 2140 O O . VAL A 1 266 ? -5.453 1.123 -24.25 1 89.5 266 VAL A O 1
ATOM 2143 N N . GLY A 1 267 ? -5.656 0.507 -22.156 1 90.62 267 GLY A N 1
ATOM 2144 C CA . GLY A 1 267 ? -4.809 1.6 -21.719 1 90.62 267 GLY A CA 1
ATOM 2145 C C . GLY A 1 267 ? -3.33 1.318 -21.891 1 90.62 267 GLY A C 1
ATOM 2146 O O . GLY A 1 267 ? -2.936 0.18 -22.156 1 90.62 267 GLY A O 1
ATOM 2147 N N . LEU A 1 268 ? -2.535 2.352 -21.734 1 92.25 268 LEU A N 1
ATOM 2148 C CA . LEU A 1 268 ? -1.085 2.221 -21.828 1 92.25 268 LEU A CA 1
ATOM 2149 C C . LEU A 1 268 ? -0.538 1.44 -20.641 1 92.25 268 LEU A C 1
ATOM 2151 O O . LEU A 1 268 ? -0.832 1.771 -19.484 1 92.25 268 LEU A O 1
ATOM 2155 N N . ARG A 1 269 ? 0.223 0.446 -20.938 1 93.12 269 ARG A N 1
ATOM 2156 C CA . ARG A 1 269 ? 0.788 -0.395 -19.891 1 93.12 269 ARG A CA 1
ATOM 2157 C C . ARG A 1 269 ? 2.309 -0.278 -19.844 1 93.12 269 ARG A C 1
ATOM 2159 O O . ARG A 1 269 ? 2.955 -0.197 -20.891 1 93.12 269 ARG A O 1
ATOM 2166 N N . MET A 1 270 ? 2.83 -0.194 -18.641 1 94 270 MET A N 1
ATOM 2167 C CA . MET A 1 270 ? 4.273 -0.229 -18.438 1 94 270 MET A CA 1
ATOM 2168 C C . MET A 1 270 ? 4.742 -1.639 -18.094 1 94 270 MET A C 1
ATOM 2170 O O . MET A 1 270 ? 4.066 -2.352 -17.344 1 94 270 MET A O 1
ATOM 2174 N N . ASP A 1 271 ? 5.816 -2.053 -18.656 1 92.75 271 ASP A N 1
ATOM 2175 C CA . ASP A 1 271 ? 6.27 -3.41 -18.375 1 92.75 271 ASP A CA 1
ATOM 2176 C C . ASP A 1 271 ? 7.137 -3.455 -17.125 1 92.75 271 ASP A C 1
ATOM 2178 O O . ASP A 1 271 ? 7.551 -2.412 -16.609 1 92.75 271 ASP A O 1
ATOM 2182 N N . VAL A 1 272 ? 7.207 -4.629 -16.484 1 89.38 272 VAL A N 1
ATOM 2183 C CA . VAL A 1 272 ? 8.219 -5.004 -15.5 1 89.38 272 VAL A CA 1
ATOM 2184 C C . VAL A 1 272 ? 9.352 -5.766 -16.188 1 89.38 272 VAL A C 1
ATOM 2186 O O . VAL A 1 272 ? 9.141 -6.863 -16.719 1 89.38 272 VAL A O 1
ATOM 2189 N N . ALA A 1 273 ? 10.445 -5.27 -16.125 1 84.44 273 ALA A N 1
ATOM 2190 C CA . ALA A 1 273 ? 11.562 -5.711 -16.938 1 84.44 273 ALA A CA 1
ATOM 2191 C C . ALA A 1 273 ? 11.859 -7.191 -16.719 1 84.44 273 ALA A C 1
ATOM 2193 O O . ALA A 1 273 ? 12.328 -7.887 -17.625 1 84.44 273 ALA A O 1
ATOM 2194 N N . THR A 1 274 ? 11.492 -7.719 -15.562 1 84.12 274 THR A N 1
ATOM 2195 C CA . THR A 1 274 ? 11.844 -9.102 -15.25 1 84.12 274 THR A CA 1
ATOM 2196 C C . THR A 1 274 ? 10.734 -10.055 -15.664 1 84.12 274 THR A C 1
ATOM 2198 O O . THR A 1 274 ? 10.859 -11.273 -15.516 1 84.12 274 THR A O 1
ATOM 2201 N N . ARG A 1 275 ? 9.68 -9.516 -16.297 1 88 275 ARG A N 1
ATOM 2202 C CA . ARG A 1 275 ? 8.555 -10.312 -16.766 1 88 275 ARG A CA 1
ATOM 2203 C C . ARG A 1 275 ? 8.227 -9.992 -18.219 1 88 275 ARG A C 1
ATOM 2205 O O . ARG A 1 275 ? 7.477 -9.055 -18.5 1 88 275 ARG A O 1
ATOM 2212 N N . TRP A 1 276 ? 8.531 -10.836 -19.094 1 92.38 276 TRP A N 1
ATOM 2213 C CA . TRP A 1 276 ? 8.445 -10.547 -20.516 1 92.38 276 TRP A CA 1
ATOM 2214 C C . TRP A 1 276 ? 6.992 -10.398 -20.953 1 92.38 276 TRP A C 1
ATOM 2216 O O . TRP A 1 276 ? 6.699 -9.703 -21.938 1 92.38 276 TRP A O 1
ATOM 2226 N N . ASN A 1 277 ? 6.066 -11.07 -20.266 1 91.69 277 ASN A N 1
ATOM 2227 C CA . ASN A 1 277 ? 4.652 -10.953 -20.609 1 91.69 277 ASN A CA 1
ATOM 2228 C C . ASN A 1 277 ? 4.172 -9.508 -20.531 1 91.69 277 ASN A C 1
ATOM 2230 O O . ASN A 1 277 ? 3.346 -9.078 -21.344 1 91.69 277 ASN A O 1
ATOM 2234 N N . SER A 1 278 ? 4.73 -8.859 -19.594 1 93.12 278 SER A N 1
ATOM 2235 C CA . SER A 1 278 ? 4.379 -7.453 -19.453 1 93.12 278 SER A CA 1
ATOM 2236 C C . SER A 1 278 ? 4.961 -6.621 -20.594 1 93.12 278 SER A C 1
ATOM 2238 O O . SER A 1 278 ? 4.387 -5.605 -20.984 1 93.12 278 SER A O 1
ATOM 2240 N N . THR A 1 279 ? 6.094 -7.07 -21.062 1 94.38 279 THR A N 1
ATOM 2241 C CA . THR A 1 279 ? 6.684 -6.395 -22.219 1 94.38 279 THR A CA 1
ATOM 2242 C C . THR A 1 279 ? 5.801 -6.559 -23.453 1 94.38 279 THR A C 1
ATOM 2244 O O . THR A 1 279 ? 5.602 -5.609 -24.219 1 94.38 279 THR A O 1
ATOM 2247 N N . TYR A 1 280 ? 5.246 -7.766 -23.641 1 95.56 280 TYR A N 1
ATOM 2248 C CA . TYR A 1 280 ? 4.312 -8 -24.734 1 95.56 280 TYR A CA 1
ATOM 2249 C C . TYR A 1 280 ? 3.09 -7.102 -24.609 1 95.56 280 TYR A C 1
ATOM 2251 O O . TYR A 1 280 ? 2.695 -6.449 -25.578 1 95.56 280 TYR A O 1
ATOM 2259 N N . LEU A 1 281 ? 2.578 -7.02 -23.438 1 95.94 281 LEU A N 1
ATOM 2260 C CA . LEU A 1 281 ? 1.38 -6.219 -23.203 1 95.94 281 LEU A CA 1
ATOM 2261 C C . LEU A 1 281 ? 1.677 -4.734 -23.391 1 95.94 281 LEU A C 1
ATOM 2263 O O . LEU A 1 281 ? 0.833 -3.984 -23.891 1 95.94 281 LEU A O 1
ATOM 2267 N N . MET A 1 282 ? 2.848 -4.355 -22.922 1 96.12 282 MET A N 1
ATOM 2268 C CA . MET A 1 282 ? 3.271 -2.973 -23.125 1 96.12 282 MET A CA 1
ATOM 2269 C C . MET A 1 282 ? 3.336 -2.639 -24.609 1 96.12 282 MET A C 1
ATOM 2271 O O . MET A 1 282 ? 2.795 -1.621 -25.047 1 96.12 282 MET A O 1
ATOM 2275 N N . LEU A 1 283 ? 3.879 -3.537 -25.438 1 95.75 283 LEU A N 1
ATOM 2276 C CA . LEU A 1 283 ? 4.008 -3.33 -26.875 1 95.75 283 LEU A CA 1
ATOM 2277 C C . LEU A 1 283 ? 2.637 -3.299 -27.547 1 95.75 283 LEU A C 1
ATOM 2279 O O . LEU A 1 283 ? 2.35 -2.4 -28.344 1 95.75 283 LEU A O 1
ATOM 2283 N N . GLU A 1 284 ? 1.851 -4.23 -27.125 1 95.69 284 GLU A N 1
ATOM 2284 C CA . GLU A 1 284 ? 0.512 -4.328 -27.703 1 95.69 284 GLU A CA 1
ATOM 2285 C C . GLU A 1 284 ? -0.292 -3.057 -27.438 1 95.69 284 GLU A C 1
ATOM 2287 O O . GLU A 1 284 ? -0.984 -2.566 -28.344 1 95.69 284 GLU A O 1
ATOM 2292 N N . SER A 1 285 ? -0.118 -2.525 -26.312 1 95.5 285 SER A N 1
ATOM 2293 C CA . SER A 1 285 ? -0.85 -1.312 -25.969 1 95.5 285 SER A CA 1
ATOM 2294 C C . SER A 1 285 ? -0.224 -0.083 -26.625 1 95.5 285 SER A C 1
ATOM 2296 O O . SER A 1 285 ? -0.933 0.77 -27.156 1 95.5 285 SER A O 1
ATOM 2298 N N . ALA A 1 286 ? 1.075 0.007 -26.609 1 96.44 286 ALA A N 1
ATOM 2299 C CA . ALA A 1 286 ? 1.791 1.182 -27.109 1 96.44 286 ALA A CA 1
ATOM 2300 C C . ALA A 1 286 ? 1.568 1.374 -28.609 1 96.44 286 ALA A C 1
ATOM 2302 O O . ALA A 1 286 ? 1.428 2.504 -29.078 1 96.44 286 ALA A O 1
ATOM 2303 N N . ILE A 1 287 ? 1.542 0.3 -29.359 1 96.12 287 ILE A N 1
ATOM 2304 C CA . ILE A 1 287 ? 1.403 0.34 -30.812 1 96.12 287 ILE A CA 1
ATOM 2305 C C . ILE A 1 287 ? 0.075 0.996 -31.188 1 96.12 287 ILE A C 1
ATOM 2307 O O . ILE A 1 287 ? -0.003 1.74 -32.156 1 96.12 287 ILE A O 1
ATOM 2311 N N . ARG A 1 288 ? -0.927 0.801 -30.406 1 95.31 288 ARG A N 1
ATOM 2312 C CA . ARG A 1 288 ? -2.244 1.382 -30.641 1 95.31 288 ARG A CA 1
ATOM 2313 C C . ARG A 1 288 ? -2.203 2.9 -30.516 1 95.31 288 ARG A C 1
ATOM 2315 O O . ARG A 1 288 ? -2.998 3.604 -31.141 1 95.31 288 ARG A O 1
ATOM 2322 N N . TYR A 1 289 ? -1.231 3.369 -29.781 1 96.81 289 TYR A N 1
ATOM 2323 C CA . TYR A 1 289 ? -1.182 4.797 -29.484 1 96.81 289 TYR A CA 1
ATOM 2324 C C . TYR A 1 289 ? -0.06 5.477 -30.266 1 96.81 289 TYR A C 1
ATOM 2326 O O . TYR A 1 289 ? 0.356 6.586 -29.922 1 96.81 289 TYR A O 1
ATOM 2334 N N . ARG A 1 290 ? 0.454 4.863 -31.297 1 96 290 ARG A N 1
ATOM 2335 C CA . ARG A 1 290 ? 1.578 5.355 -32.094 1 96 290 ARG A CA 1
ATOM 2336 C C . ARG A 1 290 ? 1.326 6.781 -32.562 1 96 290 ARG A C 1
ATOM 2338 O O . ARG A 1 290 ? 2.178 7.656 -32.406 1 96 290 ARG A O 1
ATOM 2345 N N . ARG A 1 291 ? 0.138 7.02 -33.094 1 96.31 291 ARG A N 1
ATOM 2346 C CA . ARG A 1 291 ? -0.187 8.328 -33.625 1 96.31 291 ARG A CA 1
ATOM 2347 C C . ARG A 1 291 ? -0.31 9.375 -32.531 1 96.31 291 ARG A C 1
ATOM 2349 O O . ARG A 1 291 ? 0.047 10.539 -32.719 1 96.31 291 ARG A O 1
ATOM 2356 N N . ALA A 1 292 ? -0.812 8.922 -31.438 1 97.19 292 ALA A N 1
ATOM 2357 C CA . ALA A 1 292 ? -0.932 9.844 -30.312 1 97.19 292 ALA A CA 1
ATOM 2358 C C . ALA A 1 292 ? 0.442 10.281 -29.812 1 97.19 292 ALA A C 1
ATOM 2360 O O . ALA A 1 292 ? 0.642 11.445 -29.469 1 97.19 292 ALA A O 1
ATOM 2361 N N . PHE A 1 293 ? 1.365 9.383 -29.797 1 97.5 293 PHE A N 1
ATOM 2362 C CA . PHE A 1 293 ? 2.729 9.727 -29.406 1 97.5 293 PHE A CA 1
ATOM 2363 C C . PHE A 1 293 ? 3.348 10.695 -30.406 1 97.5 293 PHE A C 1
ATOM 2365 O O . PHE A 1 293 ? 4.086 11.602 -30.031 1 97.5 293 PHE A O 1
ATOM 2372 N N . GLY A 1 294 ? 3.049 10.484 -31.672 1 96.69 294 GLY A N 1
ATOM 2373 C CA . GLY A 1 294 ? 3.49 11.422 -32.688 1 96.69 294 GLY A CA 1
ATOM 2374 C C . GLY A 1 294 ? 2.947 12.82 -32.469 1 96.69 294 GLY A C 1
ATOM 2375 O O . GLY A 1 294 ? 3.68 13.805 -32.625 1 96.69 294 GLY A O 1
ATOM 2376 N N . SER A 1 295 ? 1.663 12.852 -32.156 1 97.31 295 SER A N 1
ATOM 2377 C CA . SER A 1 295 ? 1.02 14.133 -31.875 1 97.31 295 SER A CA 1
ATOM 2378 C C . SER A 1 295 ? 1.63 14.805 -30.641 1 97.31 295 SER A C 1
ATOM 2380 O O . SER A 1 295 ? 1.819 16.016 -30.625 1 97.31 295 SER A O 1
ATOM 2382 N N . LEU A 1 296 ? 1.944 14.031 -29.625 1 97.62 296 LEU A N 1
ATOM 2383 C CA . LEU A 1 296 ? 2.541 14.555 -28.406 1 97.62 296 LEU A CA 1
ATOM 2384 C C . LEU A 1 296 ? 3.912 15.164 -28.688 1 97.62 296 LEU A C 1
ATOM 2386 O O . LEU A 1 296 ? 4.273 16.188 -28.094 1 97.62 296 LEU A O 1
ATOM 2390 N N . ALA A 1 297 ? 4.633 14.516 -29.562 1 96.75 297 ALA A N 1
ATOM 2391 C CA . ALA A 1 297 ? 5.973 14.992 -29.906 1 96.75 297 ALA A CA 1
ATOM 2392 C C . ALA A 1 297 ? 5.918 16.375 -30.547 1 96.75 297 ALA A C 1
ATOM 2394 O O . ALA A 1 297 ? 6.828 17.188 -30.375 1 96.75 297 ALA A O 1
ATOM 2395 N N . ILE A 1 298 ? 4.863 16.641 -31.234 1 95.69 298 ILE A N 1
ATOM 2396 C CA . ILE A 1 298 ? 4.668 17.938 -31.875 1 95.69 298 ILE A CA 1
ATOM 2397 C C . ILE A 1 298 ? 4.246 18.984 -30.844 1 95.69 298 ILE A C 1
ATOM 2399 O O . ILE A 1 298 ? 4.723 20.109 -30.859 1 95.69 298 ILE A O 1
ATOM 2403 N N . ARG A 1 299 ? 3.49 18.562 -29.938 1 94.12 299 ARG A N 1
ATOM 2404 C CA . ARG A 1 299 ? 2.869 19.453 -28.953 1 94.12 299 ARG A CA 1
ATOM 2405 C C . ARG A 1 299 ? 3.84 19.781 -27.828 1 94.12 299 ARG A C 1
ATOM 2407 O O . ARG A 1 299 ? 3.803 20.891 -27.281 1 94.12 299 ARG A O 1
ATOM 2414 N N . ASP A 1 300 ? 4.617 18.812 -27.391 1 95.44 300 ASP A N 1
ATOM 2415 C CA . ASP A 1 300 ? 5.465 18.922 -26.203 1 95.44 300 ASP A CA 1
ATOM 2416 C C . ASP A 1 300 ? 6.938 18.75 -26.562 1 95.44 300 ASP A C 1
ATOM 2418 O O . ASP A 1 300 ? 7.41 17.625 -26.75 1 95.44 300 ASP A O 1
ATOM 2422 N N . ARG A 1 301 ? 7.691 19.781 -26.484 1 93.25 301 ARG A N 1
ATOM 2423 C CA . ARG A 1 301 ? 9.094 19.797 -26.891 1 93.25 301 ARG A CA 1
ATOM 2424 C C . ARG A 1 301 ? 9.953 19.016 -25.891 1 93.25 301 ARG A C 1
ATOM 2426 O O . ARG A 1 301 ? 11.039 18.547 -26.234 1 93.25 301 ARG A O 1
ATOM 2433 N N . ALA A 1 302 ? 9.438 18.875 -24.719 1 94.88 302 ALA A N 1
ATOM 2434 C CA . ALA A 1 302 ? 10.195 18.156 -23.688 1 94.88 302 ALA A CA 1
ATOM 2435 C C . ALA A 1 302 ? 10.148 16.656 -23.922 1 94.88 302 ALA A C 1
ATOM 2437 O O . ALA A 1 302 ? 10.953 15.914 -23.344 1 94.88 302 ALA A O 1
ATOM 2438 N N . TYR A 1 303 ? 9.18 16.188 -24.703 1 96.88 303 TYR A N 1
ATOM 2439 C CA . TYR A 1 303 ? 9.086 14.773 -25.047 1 96.88 303 TYR A CA 1
ATOM 2440 C C . TYR A 1 303 ? 10.039 14.43 -26.188 1 96.88 303 TYR A C 1
ATOM 2442 O O . TYR A 1 303 ? 9.742 14.688 -27.359 1 96.88 303 TYR A O 1
ATOM 2450 N N . VAL A 1 304 ? 11.172 13.742 -25.844 1 94.94 304 VAL A N 1
ATOM 2451 C CA . VAL A 1 304 ? 12.25 13.602 -26.828 1 94.94 304 VAL A CA 1
ATOM 2452 C C . VAL A 1 304 ? 12.414 12.133 -27.203 1 94.94 304 VAL A C 1
ATOM 2454 O O . VAL A 1 304 ? 13.188 11.805 -28.109 1 94.94 304 VAL A O 1
ATOM 2457 N N . HIS A 1 305 ? 11.703 11.258 -26.672 1 94.88 305 HIS A N 1
ATOM 2458 C CA . HIS A 1 305 ? 11.945 9.828 -26.891 1 94.88 305 HIS A CA 1
ATOM 2459 C C . HIS A 1 305 ? 10.922 9.227 -27.828 1 94.88 305 HIS A C 1
ATOM 2461 O O . HIS A 1 305 ? 10.656 8.023 -27.781 1 94.88 305 HIS A O 1
ATOM 2467 N N . CYS A 1 306 ? 10.289 10.031 -28.656 1 96 306 CYS A N 1
ATOM 2468 C CA . CYS A 1 306 ? 9.297 9.492 -29.578 1 96 306 CYS A CA 1
ATOM 2469 C C . CYS A 1 306 ? 9.938 8.523 -30.562 1 96 306 CYS A C 1
ATOM 2471 O O . CYS A 1 306 ? 10.867 8.883 -31.281 1 96 306 CYS A O 1
ATOM 2473 N N . PRO A 1 307 ? 9.461 7.277 -30.656 1 95.75 307 PRO A N 1
ATOM 2474 C CA . PRO A 1 307 ? 10.047 6.32 -31.594 1 95.75 307 PRO A CA 1
ATOM 2475 C C . PRO A 1 307 ? 9.836 6.723 -33.062 1 95.75 307 PRO A C 1
ATOM 2477 O O . PRO A 1 307 ? 8.797 7.293 -33.406 1 95.75 307 PRO A O 1
ATOM 2480 N N . SER A 1 308 ? 10.828 6.449 -33.938 1 94.06 308 SER A N 1
ATOM 2481 C CA . SER A 1 308 ? 10.711 6.68 -35.375 1 94.06 308 SER A CA 1
ATOM 2482 C C . SER A 1 308 ? 9.773 5.66 -36 1 94.06 308 SER A C 1
ATOM 2484 O O . SER A 1 308 ? 9.375 4.688 -35.375 1 94.06 308 SER A O 1
ATOM 2486 N N . ASN A 1 309 ? 9.422 5.855 -37.219 1 94.31 309 ASN A N 1
ATOM 2487 C CA . ASN A 1 309 ? 8.578 4.918 -37.969 1 94.31 309 ASN A CA 1
ATOM 2488 C C . ASN A 1 309 ? 9.203 3.531 -38.031 1 94.31 309 ASN A C 1
ATOM 2490 O O . ASN A 1 309 ? 8.508 2.521 -37.906 1 94.31 309 ASN A O 1
ATOM 2494 N N . ASP A 1 310 ? 10.453 3.518 -38.219 1 92.19 310 ASP A N 1
ATOM 2495 C CA . ASP A 1 310 ? 11.164 2.244 -38.281 1 92.19 310 ASP A CA 1
ATOM 2496 C C . ASP A 1 310 ? 11.125 1.522 -36.938 1 92.19 310 ASP A C 1
ATOM 2498 O O . ASP A 1 310 ? 11 0.298 -36.875 1 92.19 310 ASP A O 1
ATOM 2502 N N . GLU A 1 311 ? 11.266 2.297 -35.969 1 92.69 311 GLU A N 1
ATOM 2503 C CA . GLU A 1 311 ? 11.242 1.719 -34.625 1 92.69 311 GLU A CA 1
ATOM 2504 C C . GLU A 1 311 ? 9.859 1.171 -34.281 1 92.69 311 GLU A C 1
ATOM 2506 O O . GLU A 1 311 ? 9.742 0.117 -33.656 1 92.69 311 GLU A O 1
ATOM 2511 N N . TRP A 1 312 ? 8.844 1.824 -34.719 1 94.75 312 TRP A N 1
ATOM 2512 C CA . TRP A 1 312 ? 7.484 1.327 -34.531 1 94.75 312 TRP A CA 1
ATOM 2513 C C . TRP A 1 312 ? 7.258 0.04 -35.312 1 94.75 312 TRP A C 1
ATOM 2515 O O . TRP A 1 312 ? 6.598 -0.882 -34.812 1 94.75 312 TRP A O 1
ATOM 2525 N N . LYS A 1 313 ? 7.781 -0.004 -36.469 1 93.38 313 LYS A N 1
ATOM 2526 C CA . LYS A 1 313 ? 7.656 -1.211 -37.281 1 93.38 313 LYS A CA 1
ATOM 2527 C C . LYS A 1 313 ? 8.352 -2.396 -36.594 1 93.38 313 LYS A C 1
ATOM 2529 O O . LYS A 1 313 ? 7.84 -3.518 -36.625 1 93.38 313 LYS A O 1
ATOM 2534 N N . ARG A 1 314 ? 9.438 -2.082 -36.094 1 91.44 314 ARG A N 1
ATOM 2535 C CA . ARG A 1 314 ? 10.156 -3.119 -35.344 1 91.44 314 ARG A CA 1
ATOM 2536 C C . ARG A 1 314 ? 9.352 -3.596 -34.156 1 91.44 314 ARG A C 1
ATOM 2538 O O . ARG A 1 314 ? 9.312 -4.793 -33.875 1 91.44 314 ARG A O 1
ATOM 2545 N N . ALA A 1 315 ? 8.773 -2.668 -33.438 1 93.56 315 ALA A N 1
ATOM 2546 C CA . ALA A 1 315 ? 7.941 -3.01 -32.312 1 93.56 315 ALA A CA 1
ATOM 2547 C C . ALA A 1 315 ? 6.77 -3.895 -32.719 1 93.56 315 ALA A C 1
ATOM 2549 O O . ALA A 1 315 ? 6.418 -4.84 -32 1 93.56 315 ALA A O 1
ATOM 2550 N N . GLU A 1 316 ? 6.199 -3.607 -33.812 1 95 316 GLU A N 1
ATOM 2551 C CA . GLU A 1 316 ? 5.086 -4.398 -34.312 1 95 316 GLU A CA 1
ATOM 2552 C C . GLU A 1 316 ? 5.523 -5.828 -34.625 1 95 316 GLU A C 1
ATOM 2554 O O . GLU A 1 316 ? 4.82 -6.785 -34.312 1 95 316 GLU A O 1
ATOM 2559 N N . LYS A 1 317 ? 6.66 -5.914 -35.25 1 93.5 317 LYS A N 1
ATOM 2560 C CA . LYS A 1 317 ? 7.191 -7.23 -35.562 1 93.5 317 LYS A CA 1
ATOM 2561 C C . LYS A 1 317 ? 7.492 -8.039 -34.312 1 93.5 317 LYS A C 1
ATOM 2563 O O . LYS A 1 317 ? 7.195 -9.234 -34.25 1 93.5 317 LYS A O 1
ATOM 2568 N N . MET A 1 318 ? 8.039 -7.34 -33.438 1 93.06 318 MET A N 1
ATOM 2569 C CA . MET A 1 318 ? 8.344 -7.996 -32.156 1 93.06 318 MET A CA 1
ATOM 2570 C C . MET A 1 318 ? 7.066 -8.461 -31.469 1 93.06 318 MET A C 1
ATOM 2572 O O . MET A 1 318 ? 7.016 -9.57 -30.938 1 93.06 318 MET A O 1
ATOM 2576 N N . CYS A 1 319 ? 6.129 -7.633 -31.438 1 95.19 319 CYS A N 1
ATOM 2577 C CA . CYS A 1 319 ? 4.844 -7.953 -30.828 1 95.19 319 CYS A CA 1
ATOM 2578 C C . CYS A 1 319 ? 4.223 -9.18 -31.484 1 95.19 319 CYS A C 1
ATOM 2580 O O . CYS A 1 319 ? 3.727 -10.078 -30.797 1 95.19 319 CYS A O 1
ATOM 2582 N N . GLU A 1 320 ? 4.293 -9.234 -32.719 1 95.19 320 GLU A N 1
ATOM 2583 C CA . GLU A 1 320 ? 3.768 -10.375 -33.469 1 95.19 320 GLU A CA 1
ATOM 2584 C C . GLU A 1 320 ? 4.547 -11.648 -33.156 1 95.19 320 GLU A C 1
ATOM 2586 O O . GLU A 1 320 ? 3.959 -12.727 -33 1 95.19 320 GLU A O 1
ATOM 2591 N N . PHE A 1 321 ? 5.793 -11.461 -33.094 1 95.06 321 PHE A N 1
ATOM 2592 C CA . PHE A 1 321 ? 6.668 -12.586 -32.781 1 95.06 321 PHE A CA 1
ATOM 2593 C C . PHE A 1 321 ? 6.414 -13.125 -31.391 1 95.06 321 PHE A C 1
ATOM 2595 O O . PHE A 1 321 ? 6.465 -14.336 -31.156 1 95.06 321 PHE A O 1
ATOM 2602 N N . LEU A 1 322 ? 6.105 -12.258 -30.438 1 95.25 322 LEU A N 1
ATOM 2603 C CA . LEU A 1 322 ? 5.969 -12.617 -29.031 1 95.25 322 LEU A CA 1
ATOM 2604 C C . LEU A 1 322 ? 4.574 -13.172 -28.734 1 95.25 322 LEU A C 1
ATOM 2606 O O . LEU A 1 322 ? 4.363 -13.852 -27.734 1 95.25 322 LEU A O 1
ATOM 2610 N N . LYS A 1 323 ? 3.6 -12.93 -29.547 1 96 323 LYS A N 1
ATOM 2611 C CA . LYS A 1 323 ? 2.189 -13.234 -29.312 1 96 323 LYS A CA 1
ATOM 2612 C C . LYS A 1 323 ? 1.978 -14.719 -29.062 1 96 323 LYS A C 1
ATOM 2614 O O . LYS A 1 323 ? 1.331 -15.109 -28.094 1 96 323 LYS A O 1
ATOM 2619 N N . PRO A 1 324 ? 2.564 -15.562 -29.922 1 94.44 324 PRO A N 1
ATOM 2620 C CA . PRO A 1 324 ? 2.346 -16.984 -29.672 1 94.44 324 PRO A CA 1
ATOM 2621 C C . PRO A 1 324 ? 2.895 -17.453 -28.328 1 94.44 324 PRO A C 1
ATOM 2623 O O . PRO A 1 324 ? 2.307 -18.312 -27.688 1 94.44 324 PRO A O 1
ATOM 2626 N N . PHE A 1 325 ? 3.979 -16.922 -27.969 1 94.75 325 PHE A N 1
ATOM 2627 C CA . PHE A 1 325 ? 4.551 -17.281 -26.672 1 94.75 325 PHE A CA 1
ATOM 2628 C C . PHE A 1 325 ? 3.643 -16.828 -25.531 1 94.75 325 PHE A C 1
ATOM 2630 O O . PHE A 1 325 ? 3.5 -17.531 -24.531 1 94.75 325 PHE A O 1
ATOM 2637 N N . TYR A 1 326 ? 3.061 -15.656 -25.672 1 94.19 326 TYR A N 1
ATOM 2638 C CA . TYR A 1 326 ? 2.129 -15.133 -24.672 1 94.19 326 TYR A CA 1
ATOM 2639 C C . TYR A 1 326 ? 0.911 -16.047 -24.531 1 94.19 326 TYR A C 1
ATOM 2641 O O . TYR A 1 326 ? 0.498 -16.375 -23.422 1 94.19 326 TYR A O 1
ATOM 2649 N N . VAL A 1 327 ? 0.365 -16.453 -25.609 1 91.62 327 VAL A N 1
ATOM 2650 C CA . VAL A 1 327 ? -0.803 -17.328 -25.625 1 91.62 327 VAL A CA 1
ATOM 2651 C C . VAL A 1 327 ? -0.463 -18.656 -24.953 1 91.62 327 VAL A C 1
ATOM 2653 O O . VAL A 1 327 ? -1.239 -19.156 -24.141 1 91.62 327 VAL A O 1
ATOM 2656 N N . MET A 1 328 ? 0.668 -19.172 -25.281 1 89.56 328 MET A N 1
ATOM 2657 C CA . MET A 1 328 ? 1.11 -20.438 -24.703 1 89.56 328 MET A CA 1
ATOM 2658 C C . MET A 1 328 ? 1.302 -20.328 -23.203 1 89.56 328 MET A C 1
ATOM 2660 O O . MET A 1 328 ? 0.95 -21.25 -22.453 1 89.56 328 MET A O 1
ATOM 2664 N N . THR A 1 329 ? 1.926 -19.25 -22.797 1 89.44 329 THR A N 1
ATOM 2665 C CA . THR A 1 329 ? 2.127 -19.016 -21.375 1 89.44 329 THR A CA 1
ATOM 2666 C C . THR A 1 329 ? 0.792 -19.016 -20.625 1 89.44 329 THR A C 1
ATOM 2668 O O . THR A 1 329 ? 0.68 -19.594 -19.547 1 89.44 329 THR A O 1
ATOM 2671 N N . ASN A 1 330 ? -0.206 -18.422 -21.156 1 87.62 330 ASN A N 1
ATOM 2672 C CA . ASN A 1 330 ? -1.528 -18.391 -20.547 1 87.62 330 ASN A CA 1
ATOM 2673 C C . ASN A 1 330 ? -2.146 -19.781 -20.469 1 87.62 330 ASN A C 1
ATOM 2675 O O . ASN A 1 330 ? -2.809 -20.125 -19.484 1 87.62 330 ASN A O 1
ATOM 2679 N N . LEU A 1 331 ? -1.895 -20.609 -21.422 1 83.94 331 LEU A N 1
ATOM 2680 C CA . LEU A 1 331 ? -2.449 -21.953 -21.484 1 83.94 331 LEU A CA 1
ATOM 2681 C C . LEU A 1 331 ? -1.812 -22.859 -20.422 1 83.94 331 LEU A C 1
ATOM 2683 O O . LEU A 1 331 ? -2.502 -23.641 -19.781 1 83.94 331 LEU A O 1
ATOM 2687 N N 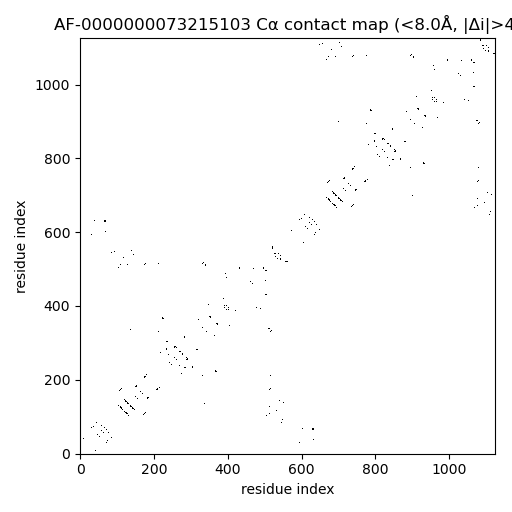. ILE A 1 332 ? -0.56 -22.672 -20.281 1 85 332 ILE A N 1
ATOM 2688 C CA . ILE A 1 332 ? 0.133 -23.594 -19.375 1 85 332 ILE A CA 1
ATOM 2689 C C . ILE A 1 332 ? -0.011 -23.094 -17.938 1 85 332 ILE A C 1
ATOM 2691 O O . ILE A 1 332 ? 0.329 -23.812 -17 1 85 332 ILE A O 1
ATOM 2695 N N . SER A 1 333 ? -0.486 -21.906 -17.766 1 83.75 333 SER A N 1
ATOM 2696 C CA . SER A 1 333 ? -0.583 -21.328 -16.438 1 83.75 333 SER A CA 1
ATOM 2697 C C . SER A 1 333 ? -1.942 -21.609 -15.805 1 83.75 333 SER A C 1
ATOM 2699 O O . SER A 1 333 ? -2.254 -21.094 -14.727 1 83.75 333 SER A O 1
ATOM 2701 N N . GLY A 1 334 ? -2.713 -22.406 -16.375 1 79.31 334 GLY A N 1
ATOM 2702 C CA . GLY A 1 334 ? -3.99 -22.781 -15.781 1 79.31 334 GLY A CA 1
ATOM 2703 C C . GLY A 1 334 ? -3.85 -23.656 -14.555 1 79.31 334 GLY A C 1
ATOM 2704 O O . GLY A 1 334 ? -2.859 -24.375 -14.406 1 79.31 334 GLY A O 1
ATOM 2705 N N . SER A 1 335 ? -4.832 -23.578 -13.594 1 76.81 335 SER A N 1
ATOM 2706 C CA . SER A 1 335 ? -4.723 -24.328 -12.359 1 76.81 335 SER A CA 1
ATOM 2707 C C . SER A 1 335 ? -5.941 -25.219 -12.141 1 76.81 335 SER A C 1
ATOM 2709 O O . SER A 1 335 ? -5.941 -26.078 -11.258 1 76.81 335 SER A O 1
ATOM 2711 N N . SER A 1 336 ? -6.918 -25.188 -12.914 1 79.25 336 SER A N 1
ATOM 2712 C CA . SER A 1 336 ? -8.156 -25.922 -12.672 1 79.25 336 SER A CA 1
ATOM 2713 C C . SER A 1 336 ? -8.211 -27.188 -13.5 1 79.25 336 SER A C 1
ATOM 2715 O O . SER A 1 336 ? -9.156 -27.984 -13.383 1 79.25 336 SER A O 1
ATOM 2717 N N . TYR A 1 337 ? -7.246 -27.406 -14.328 1 87.44 337 TYR A N 1
ATOM 2718 C CA . TYR A 1 337 ? -7.176 -28.578 -15.18 1 87.44 337 TYR A CA 1
ATOM 2719 C C . TYR A 1 337 ? -5.742 -29.094 -15.281 1 87.44 337 TYR A C 1
ATOM 2721 O O . TYR A 1 337 ? -4.793 -28.375 -14.961 1 87.44 337 TYR A O 1
ATOM 2729 N N . PRO A 1 338 ? -5.621 -30.328 -15.719 1 93.5 338 PRO A N 1
ATOM 2730 C CA . PRO A 1 338 ? -4.266 -30.859 -15.875 1 93.5 338 PRO A CA 1
ATOM 2731 C C . PRO A 1 338 ? -3.459 -30.125 -16.938 1 93.5 338 PRO A C 1
ATOM 2733 O O . PRO A 1 338 ? -3.977 -29.828 -18.016 1 93.5 338 PRO A O 1
ATOM 2736 N N . THR A 1 339 ? -2.279 -29.781 -16.594 1 93.5 339 THR A N 1
ATOM 2737 C CA . THR A 1 339 ? -1.422 -29.062 -17.531 1 93.5 339 THR A CA 1
ATOM 2738 C C . THR A 1 339 ? -0.269 -29.953 -18 1 93.5 339 THR A C 1
ATOM 2740 O O . THR A 1 339 ? 0.384 -29.656 -19 1 93.5 339 THR A O 1
ATOM 2743 N N . SER A 1 340 ? -0.028 -31.031 -17.344 1 95.88 340 SER A N 1
ATOM 2744 C CA . SER A 1 340 ? 1.093 -31.906 -17.672 1 95.88 340 SER A CA 1
ATOM 2745 C C . SER A 1 340 ? 0.956 -32.469 -19.078 1 95.88 340 SER A C 1
ATOM 2747 O O . SER A 1 340 ? 1.946 -32.594 -19.812 1 95.88 340 SER A O 1
ATOM 2749 N N . ASN A 1 341 ? -0.281 -32.75 -19.484 1 94.81 341 ASN A N 1
ATOM 2750 C CA . ASN A 1 341 ? -0.508 -33.344 -20.812 1 94.81 341 ASN A CA 1
ATOM 2751 C C . ASN A 1 341 ? -0.394 -32.281 -21.906 1 94.81 341 ASN A C 1
ATOM 2753 O O . ASN A 1 341 ? -0.281 -32.625 -23.094 1 94.81 341 ASN A O 1
ATOM 2757 N N . ARG A 1 342 ? -0.316 -31.062 -21.516 1 91.06 342 ARG A N 1
ATOM 2758 C CA . ARG A 1 342 ? -0.282 -29.984 -22.484 1 91.06 342 ARG A CA 1
ATOM 2759 C C . ARG A 1 342 ? 1.148 -29.516 -22.75 1 91.06 342 ARG A C 1
ATOM 2761 O O . ARG A 1 342 ? 1.428 -28.875 -23.766 1 91.06 342 ARG A O 1
ATOM 2768 N N . TYR A 1 343 ? 1.98 -29.859 -21.891 1 91.94 343 TYR A N 1
ATOM 2769 C CA . TYR A 1 343 ? 3.369 -29.406 -21.906 1 91.94 343 TYR A CA 1
ATOM 2770 C C . TYR A 1 343 ? 4.023 -29.734 -23.25 1 91.94 343 TYR A C 1
ATOM 2772 O O . TYR A 1 343 ? 4.59 -28.859 -23.906 1 91.94 343 TYR A O 1
ATOM 2780 N N . PHE A 1 344 ? 3.932 -30.922 -23.672 1 93.94 344 PHE A N 1
ATOM 2781 C CA . PHE A 1 344 ? 4.73 -31.438 -24.766 1 93.94 344 PHE A CA 1
ATOM 2782 C C . PHE A 1 344 ? 4.406 -30.688 -26.062 1 93.94 344 PHE A C 1
ATOM 2784 O O . PHE A 1 344 ? 5.305 -30.188 -26.734 1 93.94 344 PHE A O 1
ATOM 2791 N N . MET A 1 345 ? 3.127 -30.594 -26.344 1 92.44 345 MET A N 1
ATOM 2792 C CA . MET A 1 345 ? 2.703 -29.938 -27.578 1 92.44 345 MET A CA 1
ATOM 2793 C C . MET A 1 345 ? 3.08 -28.453 -27.578 1 92.44 345 MET A C 1
ATOM 2795 O O . MET A 1 345 ? 3.463 -27.906 -28.609 1 92.44 345 MET A O 1
ATOM 2799 N N . GLN A 1 346 ? 2.994 -27.891 -26.469 1 92.5 346 GLN A N 1
ATOM 2800 C CA . GLN A 1 346 ? 3.285 -26.469 -26.375 1 92.5 346 GLN A CA 1
ATOM 2801 C C . GLN A 1 346 ? 4.777 -26.203 -26.531 1 92.5 346 GLN A C 1
ATOM 2803 O O . GLN A 1 346 ? 5.168 -25.266 -27.25 1 92.5 346 GLN A O 1
ATOM 2808 N N . VAL A 1 347 ? 5.598 -26.984 -25.859 1 94 347 VAL A N 1
ATOM 2809 C CA . VAL A 1 347 ? 7.043 -26.812 -25.969 1 94 347 VAL A CA 1
ATOM 2810 C C . VAL A 1 347 ? 7.5 -27.125 -27.391 1 94 347 VAL A C 1
ATOM 2812 O O . VAL A 1 347 ? 8.375 -26.438 -27.938 1 94 347 VAL A O 1
ATOM 2815 N N . TRP A 1 348 ? 6.887 -28.109 -28 1 95 348 TRP A N 1
ATOM 2816 C CA . TRP A 1 348 ? 7.172 -28.438 -29.391 1 95 348 TRP A CA 1
ATOM 2817 C C . TRP A 1 348 ? 6.828 -27.266 -30.297 1 95 348 TRP A C 1
ATOM 2819 O O . TRP A 1 348 ? 7.605 -26.922 -31.203 1 95 348 TRP A O 1
ATOM 2829 N N . LYS A 1 349 ? 5.699 -26.656 -30.125 1 94.75 349 LYS A N 1
ATOM 2830 C CA . LYS A 1 349 ? 5.289 -25.516 -30.938 1 94.75 349 LYS A CA 1
ATOM 2831 C C . LYS A 1 349 ? 6.285 -24.359 -30.797 1 94.75 349 LYS A C 1
ATOM 2833 O O . LYS A 1 349 ? 6.578 -23.672 -31.781 1 94.75 349 LYS A O 1
ATOM 2838 N N . ILE A 1 350 ? 6.762 -24.188 -29.609 1 94.94 350 ILE A N 1
ATOM 2839 C CA . ILE A 1 350 ? 7.75 -23.141 -29.359 1 94.94 350 ILE A CA 1
ATOM 2840 C C . ILE A 1 350 ? 9.016 -23.422 -30.172 1 94.94 350 ILE A C 1
ATOM 2842 O O . ILE A 1 350 ? 9.57 -22.531 -30.812 1 94.94 350 ILE A O 1
ATOM 2846 N N . GLU A 1 351 ? 9.414 -24.656 -30.109 1 95.56 351 GLU A N 1
ATOM 2847 C CA . GLU A 1 351 ? 10.609 -25.031 -30.859 1 95.56 351 GLU A CA 1
ATOM 2848 C C . GLU A 1 351 ? 10.422 -24.781 -32.344 1 95.56 351 GLU A C 1
ATOM 2850 O O . GLU A 1 351 ? 11.312 -24.25 -33.031 1 95.56 351 GLU A O 1
ATOM 2855 N N . CYS A 1 352 ? 9.273 -25.125 -32.844 1 95.56 352 CYS A N 1
ATOM 2856 C CA . CYS A 1 352 ? 8.977 -24.922 -34.281 1 95.56 352 CYS A CA 1
ATOM 2857 C C . CYS A 1 352 ? 9.008 -23.438 -34.625 1 95.56 352 CYS A C 1
ATOM 2859 O O . CYS A 1 352 ? 9.578 -23.062 -35.656 1 95.56 352 CYS A O 1
ATOM 2861 N N . LEU A 1 353 ? 8.438 -22.688 -33.812 1 95.56 353 LEU A N 1
ATOM 2862 C CA . LEU A 1 353 ? 8.383 -21.25 -34.031 1 95.56 353 LEU A CA 1
ATOM 2863 C C . LEU A 1 353 ? 9.789 -20.656 -34.031 1 95.56 353 LEU A C 1
ATOM 2865 O O . LEU A 1 353 ? 10.094 -19.797 -34.875 1 95.56 353 LEU A O 1
ATOM 2869 N N . LEU A 1 354 ? 10.609 -21.109 -33.094 1 96.94 354 LEU A N 1
ATOM 2870 C CA . LEU A 1 354 ? 11.969 -20.594 -33.031 1 96.94 354 LEU A CA 1
ATOM 2871 C C . LEU A 1 354 ? 12.773 -21 -34.25 1 96.94 354 LEU A C 1
ATOM 2873 O O . LEU A 1 354 ? 13.5 -20.188 -34.812 1 96.94 354 LEU A O 1
ATOM 2877 N N . ARG A 1 355 ? 12.609 -22.172 -34.719 1 95.5 355 ARG A N 1
ATOM 2878 C CA . ARG A 1 355 ? 13.328 -22.656 -35.906 1 95.5 355 ARG A CA 1
ATOM 2879 C C . ARG A 1 355 ? 12.883 -21.922 -37.156 1 95.5 355 ARG A C 1
ATOM 2881 O O . ARG A 1 355 ? 13.711 -21.594 -38 1 95.5 355 ARG A O 1
ATOM 2888 N N . GLU A 1 356 ? 11.609 -21.703 -37.25 1 95.56 356 GLU A N 1
ATOM 2889 C CA . GLU A 1 356 ? 11.062 -21 -38.406 1 95.56 356 GLU A CA 1
ATOM 2890 C C . GLU A 1 356 ? 11.57 -19.562 -38.438 1 95.56 356 GLU A C 1
ATOM 2892 O O . GLU A 1 356 ? 11.984 -19.078 -39.5 1 95.56 356 GLU A O 1
ATOM 2897 N N . ASN A 1 357 ? 11.578 -18.891 -37.344 1 95.88 357 ASN A N 1
ATOM 2898 C CA . ASN A 1 357 ? 11.945 -17.484 -37.312 1 95.88 357 ASN A CA 1
ATOM 2899 C C . ASN A 1 357 ? 13.461 -17.297 -37.312 1 95.88 357 ASN A C 1
ATOM 2901 O O . ASN A 1 357 ? 13.953 -16.203 -37.562 1 95.88 357 ASN A O 1
ATOM 2905 N N . ALA A 1 358 ? 14.156 -18.344 -37 1 95.75 358 ALA A N 1
ATOM 2906 C CA . ALA A 1 358 ? 15.609 -18.297 -37.125 1 95.75 358 ALA A CA 1
ATOM 2907 C C . ALA A 1 358 ? 16.031 -18.125 -38.594 1 95.75 358 ALA A C 1
ATOM 2909 O O . ALA A 1 358 ? 17.156 -17.734 -38.875 1 95.75 358 ALA A O 1
ATOM 2910 N N . LYS A 1 359 ? 15.086 -18.281 -39.5 1 94.94 359 LYS A N 1
ATOM 2911 C CA . LYS A 1 359 ? 15.336 -18.125 -40.938 1 94.94 359 LYS A CA 1
ATOM 2912 C C . LYS A 1 359 ? 14.641 -16.875 -41.5 1 94.94 359 LYS A C 1
ATOM 2914 O O . LYS A 1 359 ? 14.539 -16.703 -42.719 1 94.94 359 LYS A O 1
ATOM 2919 N N . SER A 1 360 ? 14.18 -16.141 -40.625 1 93.44 360 SER A N 1
ATOM 2920 C CA . SER A 1 360 ? 13.445 -14.945 -41.031 1 93.44 360 SER A CA 1
ATOM 2921 C C . SER A 1 360 ? 14.344 -13.984 -41.781 1 93.44 360 SER A C 1
ATOM 2923 O O . SER A 1 360 ? 15.555 -13.922 -41.531 1 93.44 360 SER A O 1
ATOM 2925 N N . ASP A 1 361 ? 13.695 -13.141 -42.625 1 92.44 361 ASP A N 1
ATOM 2926 C CA . ASP A 1 361 ? 14.406 -12.109 -43.375 1 92.44 361 ASP A CA 1
ATOM 2927 C C . ASP A 1 361 ? 14.633 -10.867 -42.531 1 92.44 361 ASP A C 1
ATOM 2929 O O . ASP A 1 361 ? 15.508 -10.047 -42.844 1 92.44 361 ASP A O 1
ATOM 2933 N N . ASP A 1 362 ? 13.836 -10.789 -41.594 1 91.75 362 ASP A N 1
ATOM 2934 C CA . ASP A 1 362 ? 14.023 -9.68 -40.656 1 91.75 362 ASP A CA 1
ATOM 2935 C C . ASP A 1 362 ? 15.156 -9.961 -39.656 1 91.75 362 ASP A C 1
ATOM 2937 O O . ASP A 1 362 ? 15.062 -10.891 -38.875 1 91.75 362 ASP A O 1
ATOM 2941 N N . LEU A 1 363 ? 16.156 -9.086 -39.688 1 91 363 LEU A N 1
ATOM 2942 C CA . LEU A 1 363 ? 17.375 -9.344 -38.938 1 91 363 LEU A CA 1
ATOM 2943 C C . LEU A 1 363 ? 17.109 -9.328 -37.438 1 91 363 LEU A C 1
ATOM 2945 O O . LEU A 1 363 ? 17.703 -10.109 -36.688 1 91 363 LEU A O 1
ATOM 2949 N N . THR A 1 364 ? 16.297 -8.531 -37 1 89.88 364 THR A N 1
ATOM 2950 C CA . THR A 1 364 ? 15.992 -8.43 -35.594 1 89.88 364 THR A CA 1
ATOM 2951 C C . THR A 1 364 ? 15.289 -9.695 -35.094 1 89.88 364 THR A C 1
ATOM 2953 O O . THR A 1 364 ? 15.664 -10.266 -34.062 1 89.88 364 THR A O 1
ATOM 2956 N N . ILE A 1 365 ? 14.383 -10.125 -35.844 1 93.81 365 ILE A N 1
ATOM 2957 C CA . ILE A 1 365 ? 13.617 -11.312 -35.469 1 93.81 365 ILE A CA 1
ATOM 2958 C C . ILE A 1 365 ? 14.516 -12.547 -35.531 1 93.81 365 ILE A C 1
ATOM 2960 O O . ILE A 1 365 ? 14.43 -13.43 -34.688 1 93.81 365 ILE A O 1
ATOM 2964 N N . LYS A 1 366 ? 15.297 -12.547 -36.531 1 96.06 366 LYS A N 1
ATOM 2965 C CA . LYS A 1 366 ? 16.234 -13.648 -36.688 1 96.06 366 LYS A CA 1
ATOM 2966 C C . LYS A 1 366 ? 17.172 -13.742 -35.5 1 96.06 366 LYS A C 1
ATOM 2968 O O . LYS A 1 366 ? 17.359 -14.82 -34.938 1 96.06 366 LYS A O 1
ATOM 2973 N N . ASP A 1 367 ? 17.688 -12.641 -35.125 1 94.81 367 ASP A N 1
ATOM 2974 C CA . ASP A 1 367 ? 18.609 -12.609 -34 1 94.81 367 ASP A CA 1
ATOM 2975 C C . ASP A 1 367 ? 17.906 -12.984 -32.688 1 94.81 367 ASP A C 1
ATOM 2977 O O . ASP A 1 367 ? 18.469 -13.703 -31.859 1 94.81 367 ASP A O 1
ATOM 2981 N N . MET A 1 368 ? 16.734 -12.516 -32.531 1 95.25 368 MET A N 1
ATOM 2982 C CA . MET A 1 368 ? 15.961 -12.883 -31.359 1 95.25 368 MET A CA 1
ATOM 2983 C C . MET A 1 368 ? 15.742 -14.391 -31.297 1 95.25 368 MET A C 1
ATOM 2985 O O . MET A 1 368 ? 15.992 -15.016 -30.266 1 95.25 368 MET A O 1
ATOM 2989 N N . ALA A 1 369 ? 15.32 -14.938 -32.375 1 97.12 369 ALA A N 1
ATOM 2990 C CA . ALA A 1 369 ? 15 -16.359 -32.438 1 97.12 369 ALA A CA 1
ATOM 2991 C C . ALA A 1 369 ? 16.25 -17.203 -32.156 1 97.12 369 ALA A C 1
ATOM 2993 O O . ALA A 1 369 ? 16.172 -18.219 -31.469 1 97.12 369 ALA A O 1
ATOM 2994 N N . LEU A 1 370 ? 17.328 -16.797 -32.719 1 97.06 370 LEU A N 1
ATOM 2995 C CA . LEU A 1 370 ? 18.578 -17.547 -32.531 1 97.06 370 LEU A CA 1
ATOM 2996 C C . LEU A 1 370 ? 19.016 -17.516 -31.078 1 97.06 370 LEU A C 1
ATOM 2998 O O . LEU A 1 370 ? 19.406 -18.562 -30.531 1 97.06 370 LEU A O 1
ATOM 3002 N N . ASN A 1 371 ? 18.938 -16.406 -30.484 1 96.12 371 ASN A N 1
ATOM 3003 C CA . ASN A 1 371 ? 19.297 -16.297 -29.062 1 96.12 371 ASN A CA 1
ATOM 3004 C C . ASN A 1 371 ? 18.344 -17.125 -28.188 1 96.12 371 ASN A C 1
ATOM 3006 O O . ASN A 1 371 ? 18.781 -17.781 -27.25 1 96.12 371 ASN A O 1
ATOM 3010 N N . MET A 1 372 ? 17.125 -17.062 -28.5 1 97.19 372 MET A N 1
ATOM 3011 C CA . MET A 1 372 ? 16.125 -17.828 -27.781 1 97.19 372 MET A CA 1
ATOM 3012 C C . MET A 1 372 ? 16.344 -19.328 -27.953 1 97.19 372 MET A C 1
ATOM 3014 O O . MET A 1 372 ? 16.203 -20.109 -27.016 1 97.19 372 MET A O 1
ATOM 3018 N N . MET A 1 373 ? 16.719 -19.688 -29.172 1 96.75 373 MET A N 1
ATOM 3019 C CA . MET A 1 373 ? 16.969 -21.094 -29.469 1 96.75 373 MET A CA 1
ATOM 3020 C C . MET A 1 373 ? 18.125 -21.641 -28.641 1 96.75 373 MET A C 1
ATOM 3022 O O . MET A 1 373 ? 18.094 -22.797 -28.219 1 96.75 373 MET A O 1
ATOM 3026 N N . ASN A 1 374 ? 19.062 -20.828 -28.406 1 95.75 374 ASN A N 1
ATOM 3027 C CA . ASN A 1 374 ? 20.172 -21.25 -27.562 1 95.75 374 ASN A CA 1
ATOM 3028 C C . ASN A 1 374 ? 19.719 -21.578 -26.141 1 95.75 374 ASN A C 1
ATOM 3030 O O . ASN A 1 374 ? 20.125 -22.609 -25.594 1 95.75 374 ASN A O 1
ATOM 3034 N N . LYS A 1 375 ? 18.938 -20.75 -25.609 1 94.38 375 LYS A N 1
ATOM 3035 C CA . LYS A 1 375 ? 18.422 -21.016 -24.266 1 94.38 375 LYS A CA 1
ATOM 3036 C C . LYS A 1 375 ? 17.438 -22.188 -24.266 1 94.38 375 LYS A C 1
ATOM 3038 O O . LYS A 1 375 ? 17.391 -22.953 -23.312 1 94.38 375 LYS A O 1
ATOM 3043 N N . PHE A 1 376 ? 16.656 -22.25 -25.312 1 96.38 376 PHE A N 1
ATOM 3044 C CA . PHE A 1 376 ? 15.758 -23.391 -25.469 1 96.38 376 PHE A CA 1
ATOM 3045 C C . PHE A 1 376 ? 16.516 -24.703 -25.422 1 96.38 376 PHE A C 1
ATOM 3047 O O . PHE A 1 376 ? 16.125 -25.641 -24.719 1 96.38 376 PHE A O 1
ATOM 3054 N N . SER A 1 377 ? 17.562 -24.766 -26.125 1 95.06 377 SER A N 1
ATOM 3055 C CA . SER A 1 377 ? 18.375 -25.969 -26.203 1 95.06 377 SER A CA 1
ATOM 3056 C C . SER A 1 377 ? 18.984 -26.312 -24.844 1 95.06 377 SER A C 1
ATOM 3058 O O . SER A 1 377 ? 19.141 -27.5 -24.516 1 95.06 377 SER A O 1
ATOM 3060 N N . LYS A 1 378 ? 19.25 -25.375 -24.125 1 93 378 LYS A N 1
ATOM 3061 C CA . LYS A 1 378 ? 19.844 -25.578 -22.797 1 93 378 LYS A CA 1
ATOM 3062 C C . LYS A 1 378 ? 18.844 -26.219 -21.844 1 93 378 LYS A C 1
ATOM 3064 O O . LYS A 1 378 ? 19.219 -27.078 -21.031 1 93 378 LYS A O 1
ATOM 3069 N N . TYR A 1 379 ? 17.609 -25.875 -22.016 1 91.31 379 TYR A N 1
ATOM 3070 C CA . TYR A 1 379 ? 16.656 -26.281 -20.984 1 91.31 379 TYR A CA 1
ATOM 3071 C C . TYR A 1 379 ? 15.68 -27.328 -21.5 1 91.31 379 TYR A C 1
ATOM 3073 O O . TYR A 1 379 ? 15.156 -28.141 -20.75 1 91.31 379 TYR A O 1
ATOM 3081 N N . TRP A 1 380 ? 15.383 -27.297 -22.828 1 91.75 380 TRP A N 1
ATOM 3082 C CA . TRP A 1 380 ? 14.266 -28.094 -23.328 1 91.75 380 TRP A CA 1
ATOM 3083 C C . TRP A 1 380 ? 14.703 -28.969 -24.5 1 91.75 380 TRP A C 1
ATOM 3085 O O . TRP A 1 380 ? 13.867 -29.484 -25.234 1 91.75 380 TRP A O 1
ATOM 3095 N N . ASP A 1 381 ? 16 -29.156 -24.609 1 84.38 381 ASP A N 1
ATOM 3096 C CA . ASP A 1 381 ? 16.453 -29.969 -25.734 1 84.38 381 ASP A CA 1
ATOM 3097 C C . ASP A 1 381 ? 15.914 -31.391 -25.641 1 84.38 381 ASP A C 1
ATOM 3099 O O . ASP A 1 381 ? 15.531 -31.984 -26.656 1 84.38 381 ASP A O 1
ATOM 3103 N N . HIS A 1 382 ? 15.875 -32 -24.438 1 82.56 382 HIS A N 1
ATOM 3104 C CA . HIS A 1 382 ? 15.398 -33.375 -24.266 1 82.56 382 HIS A CA 1
ATOM 3105 C C . HIS A 1 382 ? 14.008 -33.406 -23.625 1 82.56 382 HIS A C 1
ATOM 3107 O O . HIS A 1 382 ? 13.555 -34.438 -23.156 1 82.56 382 HIS A O 1
ATOM 3113 N N . TYR A 1 383 ? 13.203 -32.469 -24.031 1 86.94 383 TYR A N 1
ATOM 3114 C CA . TYR A 1 383 ? 11.867 -32.375 -23.438 1 86.94 383 TYR A CA 1
ATOM 3115 C C . TYR A 1 383 ? 11.82 -33.094 -22.094 1 86.94 383 TYR A C 1
ATOM 3117 O O . TYR A 1 383 ? 12.789 -33.75 -21.703 1 86.94 383 TYR A O 1
ATOM 3125 N N . CYS A 1 384 ? 10.844 -32.906 -21.359 1 92.19 384 CYS A N 1
ATOM 3126 C CA . CYS A 1 384 ? 10.664 -33.594 -20.078 1 92.19 384 CYS A CA 1
ATOM 3127 C C . CYS A 1 384 ? 9.945 -34.938 -20.25 1 92.19 384 CYS A C 1
ATOM 3129 O O . CYS A 1 384 ? 8.789 -34.969 -20.688 1 92.19 384 CYS A O 1
ATOM 3131 N N . ASP A 1 385 ? 10.555 -36 -19.859 1 94.75 385 ASP A N 1
ATOM 3132 C CA . ASP A 1 385 ? 10.055 -37.344 -20.109 1 94.75 385 ASP A CA 1
ATOM 3133 C C . ASP A 1 385 ? 8.695 -37.562 -19.453 1 94.75 385 ASP A C 1
ATOM 3135 O O . ASP A 1 385 ? 7.758 -38.062 -20.094 1 94.75 385 ASP A O 1
ATOM 3139 N N . ILE A 1 386 ? 8.617 -37.219 -18.234 1 96.81 386 ILE A N 1
ATOM 3140 C CA . ILE A 1 386 ? 7.395 -37.531 -17.484 1 96.81 386 ILE A CA 1
ATOM 3141 C C . ILE A 1 386 ? 6.242 -36.688 -18.062 1 96.81 386 ILE A C 1
ATOM 3143 O O . ILE A 1 386 ? 5.094 -37.156 -18.047 1 96.81 386 ILE A O 1
ATOM 3147 N N . LEU A 1 387 ? 6.574 -35.531 -18.594 1 96.12 387 LEU A N 1
ATOM 3148 C CA . LEU A 1 387 ? 5.523 -34.719 -19.156 1 96.12 387 LEU A CA 1
ATOM 3149 C C . LEU A 1 387 ? 5.168 -35.188 -20.562 1 96.12 387 LEU A C 1
ATOM 3151 O O . LEU A 1 387 ? 4.035 -35 -21.016 1 96.12 387 LEU A O 1
ATOM 3155 N N . ALA A 1 388 ? 6.102 -35.781 -21.266 1 96.81 388 ALA A N 1
ATOM 3156 C CA . ALA A 1 388 ? 5.777 -36.469 -22.5 1 96.81 388 ALA A CA 1
ATOM 3157 C C . ALA A 1 388 ? 4.824 -37.625 -22.25 1 96.81 388 ALA A C 1
ATOM 3159 O O . ALA A 1 388 ? 3.879 -37.844 -23.016 1 96.81 388 ALA A O 1
ATOM 3160 N N . ILE A 1 389 ? 5.148 -38.312 -21.188 1 97.81 389 ILE A N 1
ATOM 3161 C CA . ILE A 1 389 ? 4.262 -39.406 -20.797 1 97.81 389 ILE A CA 1
ATOM 3162 C C . ILE A 1 389 ? 2.875 -38.875 -20.484 1 97.81 389 ILE A C 1
ATOM 3164 O O . ILE A 1 389 ? 1.862 -39.5 -20.797 1 97.81 389 ILE A O 1
ATOM 3168 N N . GLY A 1 390 ? 2.822 -37.656 -19.875 1 97.62 390 GLY A N 1
ATOM 3169 C CA . GLY A 1 390 ? 1.552 -37 -19.656 1 97.62 390 GLY A CA 1
ATOM 3170 C C . GLY A 1 390 ? 0.758 -36.781 -20.938 1 97.62 390 GLY A C 1
ATOM 3171 O O . GLY A 1 390 ? -0.461 -36.969 -20.953 1 97.62 390 GLY A O 1
ATOM 3172 N N . ALA A 1 391 ? 1.405 -36.469 -21.984 1 96.94 391 ALA A N 1
ATOM 3173 C CA . ALA A 1 391 ? 0.76 -36.312 -23.281 1 96.94 391 ALA A CA 1
ATOM 3174 C C . ALA A 1 391 ? 0.244 -37.625 -23.812 1 96.94 391 ALA A C 1
ATOM 3176 O O . ALA A 1 391 ? -0.837 -37.688 -24.406 1 96.94 391 ALA A O 1
ATOM 3177 N N . ILE A 1 392 ? 1.027 -38.656 -23.625 1 97.81 392 ILE A N 1
ATOM 3178 C CA . ILE A 1 392 ? 0.656 -40 -24.109 1 97.81 392 ILE A CA 1
ATOM 3179 C C . ILE A 1 392 ? -0.582 -40.469 -23.375 1 97.81 392 ILE A C 1
ATOM 3181 O O . ILE A 1 392 ? -1.425 -41.188 -23.953 1 97.81 392 ILE A O 1
ATOM 3185 N N . LEU A 1 393 ? -0.725 -40.094 -22.109 1 97.94 393 LEU A N 1
ATOM 3186 C CA . LEU A 1 393 ? -1.852 -40.531 -21.281 1 97.94 393 LEU A CA 1
ATOM 3187 C C . LEU A 1 393 ? -3.111 -39.75 -21.641 1 97.94 393 LEU A C 1
ATOM 3189 O O . LEU A 1 393 ? -4.184 -40 -21.094 1 97.94 393 LEU A O 1
ATOM 3193 N N . ASP A 1 394 ? -2.99 -38.781 -22.484 1 97.19 394 ASP A N 1
ATOM 3194 C CA . ASP A 1 394 ? -4.145 -38.156 -23.125 1 97.19 394 ASP A CA 1
ATOM 3195 C C . ASP A 1 394 ? -4.609 -38.969 -24.328 1 97.19 394 ASP A C 1
ATOM 3197 O O . ASP A 1 394 ? -3.895 -39.062 -25.328 1 97.19 394 ASP A O 1
ATOM 3201 N N . PRO A 1 395 ? -5.762 -39.469 -24.25 1 96.62 395 PRO A N 1
ATOM 3202 C CA . PRO A 1 395 ? -6.207 -40.375 -25.297 1 96.62 395 PRO A CA 1
ATOM 3203 C C . PRO A 1 395 ? -6.328 -39.719 -26.672 1 96.62 395 PRO A C 1
ATOM 3205 O O . PRO A 1 395 ? -6.426 -40.406 -27.688 1 96.62 395 PRO A O 1
ATOM 3208 N N . ARG A 1 396 ? -6.289 -38.438 -26.656 1 93.94 396 ARG A N 1
ATOM 3209 C CA . ARG A 1 396 ? -6.328 -37.75 -27.938 1 93.94 396 ARG A CA 1
ATOM 3210 C C . ARG A 1 396 ? -4.953 -37.75 -28.594 1 93.94 396 ARG A C 1
ATOM 3212 O O . ARG A 1 396 ? -4.848 -37.531 -29.812 1 93.94 396 ARG A O 1
ATOM 3219 N N . MET A 1 397 ? -3.91 -37.969 -27.922 1 95.12 397 MET A N 1
ATOM 3220 C CA . MET A 1 397 ? -2.553 -37.781 -28.422 1 95.12 397 MET A CA 1
ATOM 3221 C C . MET A 1 397 ? -1.821 -39.125 -28.547 1 95.12 397 MET A C 1
ATOM 3223 O O . MET A 1 397 ? -1.551 -39.594 -29.641 1 95.12 397 MET A O 1
ATOM 3227 N N . LYS A 1 398 ? -1.55 -39.844 -27.422 1 95.69 398 LYS A N 1
ATOM 3228 C CA . LYS A 1 398 ? -0.814 -41.094 -27.375 1 95.69 398 LYS A CA 1
ATOM 3229 C C . LYS A 1 398 ? 0.522 -41 -28.094 1 95.69 398 LYS A C 1
ATOM 3231 O O . LYS A 1 398 ? 1.12 -39.906 -28.141 1 95.69 398 LYS A O 1
ATOM 3236 N N . PHE A 1 399 ? 1.084 -42.031 -28.547 1 95.75 399 PHE A N 1
ATOM 3237 C CA . PHE A 1 399 ? 2.4 -41.969 -29.172 1 95.75 399 PHE A CA 1
ATOM 3238 C C . PHE A 1 399 ? 2.326 -41.344 -30.547 1 95.75 399 PHE A C 1
ATOM 3240 O O . PHE A 1 399 ? 3.33 -40.844 -31.062 1 95.75 399 PHE A O 1
ATOM 3247 N N . GLU A 1 400 ? 1.176 -41.281 -31.141 1 93.88 400 GLU A N 1
ATOM 3248 C CA . GLU A 1 400 ? 1.012 -40.719 -32.469 1 93.88 400 GLU A CA 1
ATOM 3249 C C . GLU A 1 400 ? 1.366 -39.219 -32.5 1 93.88 400 GLU A C 1
ATOM 3251 O O . GLU A 1 400 ? 2.053 -38.75 -33.406 1 93.88 400 GLU A O 1
ATOM 3256 N N . ALA A 1 401 ? 0.88 -38.562 -31.531 1 93.88 401 ALA A N 1
ATOM 3257 C CA . ALA A 1 401 ? 1.173 -37.156 -31.453 1 93.88 401 ALA A CA 1
ATOM 3258 C C . ALA A 1 401 ? 2.666 -36.906 -31.25 1 93.88 401 ALA A C 1
ATOM 3260 O O . ALA A 1 401 ? 3.234 -35.969 -31.828 1 93.88 401 ALA A O 1
ATOM 3261 N N . ILE A 1 402 ? 3.309 -37.688 -30.359 1 95.38 402 ILE A N 1
ATOM 3262 C CA . ILE A 1 402 ? 4.73 -37.562 -30.078 1 95.38 402 ILE A CA 1
ATOM 3263 C C . ILE A 1 402 ? 5.543 -37.844 -31.344 1 95.38 402 ILE A C 1
ATOM 3265 O O . ILE A 1 402 ? 6.492 -37.125 -31.641 1 95.38 402 ILE A O 1
ATOM 3269 N N . ARG A 1 403 ? 5.121 -38.844 -32.062 1 94.88 403 ARG A N 1
ATOM 3270 C CA . ARG A 1 403 ? 5.789 -39.219 -33.312 1 94.88 403 ARG A CA 1
ATOM 3271 C C . ARG A 1 403 ? 5.676 -38.094 -34.344 1 94.88 403 ARG A C 1
ATOM 3273 O O . ARG A 1 403 ? 6.652 -37.75 -35.031 1 94.88 403 ARG A O 1
ATOM 3280 N N . PHE A 1 404 ? 4.559 -37.594 -34.469 1 94.94 404 PHE A N 1
ATOM 3281 C CA . PHE A 1 404 ? 4.336 -36.469 -35.375 1 94.94 404 PHE A CA 1
ATOM 3282 C C . PHE A 1 404 ? 5.277 -35.312 -35.031 1 94.94 404 PHE A C 1
ATOM 3284 O O . PHE A 1 404 ? 5.934 -34.75 -35.938 1 94.94 404 PHE A O 1
ATOM 3291 N N . CYS A 1 405 ? 5.383 -34.969 -33.781 1 94.38 405 CYS A N 1
ATOM 3292 C CA . CYS A 1 405 ? 6.184 -33.844 -33.312 1 94.38 405 CYS A CA 1
ATOM 3293 C C . CYS A 1 405 ? 7.668 -34.094 -33.562 1 94.38 405 CYS A C 1
ATOM 3295 O O . CYS A 1 405 ? 8.359 -33.25 -34.125 1 94.38 405 CYS A O 1
ATOM 3297 N N . TYR A 1 406 ? 8.125 -35.25 -33.156 1 94.25 406 TYR A N 1
ATOM 3298 C CA . TYR A 1 406 ? 9.531 -35.594 -33.312 1 94.25 406 TYR A CA 1
ATOM 3299 C C . TYR A 1 406 ? 9.906 -35.656 -34.812 1 94.25 406 TYR A C 1
ATOM 3301 O O . TYR A 1 406 ? 10.992 -35.219 -35.188 1 94.25 406 TYR A O 1
ATOM 3309 N N . SER A 1 407 ? 9.008 -36.125 -35.625 1 95.38 407 SER A N 1
ATOM 3310 C CA . SER A 1 407 ? 9.297 -36.281 -37.031 1 95.38 407 SER A CA 1
ATOM 3311 C C . SER A 1 407 ? 9.398 -34.938 -37.719 1 95.38 407 SER A C 1
ATOM 3313 O O . SER A 1 407 ? 10.18 -34.781 -38.656 1 95.38 407 SER A O 1
ATOM 3315 N N . LYS A 1 408 ? 8.633 -34.031 -37.312 1 94.06 408 LYS A N 1
ATOM 3316 C CA . LYS A 1 408 ? 8.641 -32.688 -37.906 1 94.06 408 LYS A CA 1
ATOM 3317 C C . LYS A 1 408 ? 9.938 -31.969 -37.594 1 94.06 408 LYS A C 1
ATOM 3319 O O . LYS A 1 408 ? 10.406 -31.141 -38.375 1 94.06 408 LYS A O 1
ATOM 3324 N N . ILE A 1 409 ? 10.508 -32.281 -36.438 1 91.62 409 ILE A N 1
ATOM 3325 C CA . ILE A 1 409 ? 11.727 -31.625 -36.031 1 91.62 409 ILE A CA 1
ATOM 3326 C C . ILE A 1 409 ? 12.938 -32.312 -36.625 1 91.62 409 ILE A C 1
ATOM 3328 O O . ILE A 1 409 ? 13.805 -31.656 -37.219 1 91.62 409 ILE A O 1
ATOM 3332 N N . ASP A 1 410 ? 12.984 -33.656 -36.469 1 91.62 410 ASP A N 1
ATOM 3333 C CA . ASP A 1 410 ? 14.086 -34.469 -36.969 1 91.62 410 ASP A CA 1
ATOM 3334 C C . ASP A 1 410 ? 13.656 -35.906 -37.219 1 91.62 410 ASP A C 1
ATOM 3336 O O . ASP A 1 410 ? 13.734 -36.719 -36.312 1 91.62 410 ASP A O 1
ATOM 3340 N N . PRO A 1 411 ? 13.375 -36.188 -38.375 1 93.38 411 PRO A N 1
ATOM 3341 C CA . PRO A 1 411 ? 12.891 -37.531 -38.688 1 93.38 411 PRO A CA 1
ATOM 3342 C C . PRO A 1 411 ? 13.93 -38.625 -38.406 1 93.38 411 PRO A C 1
ATOM 3344 O O . PRO A 1 411 ? 13.57 -39.75 -38.094 1 93.38 411 PRO A O 1
ATOM 3347 N N . SER A 1 412 ? 15.141 -38.281 -38.406 1 94.75 412 SER A N 1
ATOM 3348 C CA . SER A 1 412 ? 16.203 -39.281 -38.281 1 94.75 412 SER A CA 1
ATOM 3349 C C . SER A 1 412 ? 16.297 -39.812 -36.844 1 94.75 412 SER A C 1
ATOM 3351 O O . SER A 1 412 ? 16.688 -40.969 -36.656 1 94.75 412 SER A O 1
ATOM 3353 N N . THR A 1 413 ? 15.922 -39.062 -35.906 1 93.19 413 THR A N 1
ATOM 3354 C CA . THR A 1 413 ? 16.062 -39.469 -34.531 1 93.19 413 THR A CA 1
ATOM 3355 C C . THR A 1 413 ? 14.703 -39.812 -33.906 1 93.19 413 THR A C 1
ATOM 3357 O O . THR A 1 413 ? 14.617 -40.188 -32.75 1 93.19 413 THR A O 1
ATOM 3360 N N . CYS A 1 414 ? 13.625 -39.719 -34.656 1 94.69 414 CYS A N 1
ATOM 3361 C CA . CYS A 1 414 ? 12.25 -39.844 -34.188 1 94.69 414 CYS A CA 1
ATOM 3362 C C . CYS A 1 414 ? 12.016 -41.219 -33.531 1 94.69 414 CYS A C 1
ATOM 3364 O O . CYS A 1 414 ? 11.602 -41.281 -32.375 1 94.69 414 CYS A O 1
ATOM 3366 N N . GLU A 1 415 ? 12.336 -42.281 -34.219 1 94.38 415 GLU A N 1
ATOM 3367 C CA . GLU A 1 415 ? 12.039 -43.625 -33.75 1 94.38 415 GLU A CA 1
ATOM 3368 C C . GLU A 1 415 ? 12.859 -43.938 -32.5 1 94.38 415 GLU A C 1
ATOM 3370 O O . GLU A 1 415 ? 12.375 -44.625 -31.578 1 94.38 415 GLU A O 1
ATOM 3375 N N . GLU A 1 416 ? 14.039 -43.531 -32.469 1 95.56 416 GLU A N 1
ATOM 3376 C CA . GLU A 1 416 ? 14.883 -43.719 -31.297 1 95.56 416 GLU A CA 1
ATOM 3377 C C . GLU A 1 416 ? 14.297 -43.031 -30.062 1 95.56 416 GLU A C 1
ATOM 3379 O O . GLU A 1 416 ? 14.242 -43.625 -28.984 1 95.56 416 GLU A O 1
ATOM 3384 N N . LYS A 1 417 ? 13.891 -41.812 -30.219 1 95 417 LYS A N 1
ATOM 3385 C CA . LYS A 1 417 ? 13.312 -41.031 -29.125 1 95 417 LYS A CA 1
ATOM 3386 C C . LYS A 1 417 ? 12.016 -41.688 -28.625 1 95 417 LYS A C 1
ATOM 3388 O O . LYS A 1 417 ? 11.758 -41.75 -27.422 1 95 417 LYS A O 1
ATOM 3393 N N . ILE A 1 418 ? 11.242 -42.188 -29.547 1 95.88 418 ILE A N 1
ATOM 3394 C CA . ILE A 1 418 ? 9.977 -42.844 -29.203 1 95.88 418 ILE A CA 1
ATOM 3395 C C . ILE A 1 418 ? 10.258 -44.094 -28.406 1 95.88 418 ILE A C 1
ATOM 3397 O O . ILE A 1 418 ? 9.586 -44.375 -27.422 1 95.88 418 ILE A O 1
ATOM 3401 N N . ASN A 1 419 ? 11.211 -44.844 -28.828 1 96.06 419 ASN A N 1
ATOM 3402 C CA . ASN A 1 419 ? 11.555 -46.094 -28.156 1 96.06 419 ASN A CA 1
ATOM 3403 C C . ASN A 1 419 ? 12.055 -45.844 -26.734 1 96.06 419 ASN A C 1
ATOM 3405 O O . ASN A 1 419 ? 11.711 -46.594 -25.812 1 96.06 419 ASN A O 1
ATOM 3409 N N . ILE A 1 420 ? 12.805 -44.875 -26.625 1 95.69 420 ILE A N 1
ATOM 3410 C CA . ILE A 1 420 ? 13.312 -44.531 -25.312 1 95.69 420 ILE A CA 1
ATOM 3411 C C . ILE A 1 420 ? 12.148 -44.156 -24.391 1 95.69 420 ILE A C 1
ATOM 3413 O O . ILE A 1 420 ? 12.086 -44.594 -23.25 1 95.69 420 ILE A O 1
ATOM 3417 N N . LEU A 1 421 ? 11.242 -43.344 -24.922 1 96.12 421 LEU A N 1
ATOM 3418 C CA . LEU A 1 421 ? 10.078 -42.906 -24.156 1 96.12 421 LEU A CA 1
ATOM 3419 C C . LEU A 1 421 ? 9.188 -44.094 -23.812 1 96.12 421 LEU A C 1
ATOM 3421 O O . LEU A 1 421 ? 8.648 -44.156 -22.703 1 96.12 421 LEU A O 1
ATOM 3425 N N . LYS A 1 422 ? 9.016 -45 -24.719 1 96.75 422 LYS A N 1
ATOM 3426 C CA . LYS A 1 422 ? 8.234 -46.219 -24.484 1 96.75 422 LYS A CA 1
ATOM 3427 C C . LYS A 1 422 ? 8.828 -47.062 -23.359 1 96.75 422 LYS A C 1
ATOM 3429 O O . LYS A 1 422 ? 8.102 -47.531 -22.5 1 96.75 422 LYS A O 1
ATOM 3434 N N . GLU A 1 423 ? 10.094 -47.156 -23.406 1 97.06 423 GLU A N 1
ATOM 3435 C CA . GLU A 1 423 ? 10.773 -47.938 -22.359 1 97.06 423 GLU A CA 1
ATOM 3436 C C . GLU A 1 423 ? 10.562 -47.281 -21 1 97.06 423 GLU A C 1
ATOM 3438 O O . GLU A 1 423 ? 10.289 -48 -20.016 1 97.06 423 GLU A O 1
ATOM 3443 N N . LYS A 1 424 ? 10.711 -46.062 -20.953 1 96.75 424 LYS A N 1
ATOM 3444 C CA . LYS A 1 424 ? 10.547 -45.344 -19.703 1 96.75 424 LYS A CA 1
ATOM 3445 C C . LYS A 1 424 ? 9.102 -45.438 -19.203 1 96.75 424 LYS A C 1
ATOM 3447 O O . LYS A 1 424 ? 8.867 -45.562 -18 1 96.75 424 LYS A O 1
ATOM 3452 N N . MET A 1 425 ? 8.133 -45.344 -20.125 1 97.75 425 MET A N 1
ATOM 3453 C CA . MET A 1 425 ? 6.723 -45.438 -19.766 1 97.75 425 MET A CA 1
ATOM 3454 C C . MET A 1 425 ? 6.387 -46.812 -19.219 1 97.75 425 MET A C 1
ATOM 3456 O O . MET A 1 425 ? 5.664 -46.938 -18.219 1 97.75 425 MET A O 1
ATOM 3460 N N . TYR A 1 426 ? 6.918 -47.844 -19.844 1 97.31 426 TYR A N 1
ATOM 3461 C CA . TYR A 1 426 ? 6.676 -49.219 -19.391 1 97.31 426 TYR A CA 1
ATOM 3462 C C . TYR A 1 426 ? 7.32 -49.438 -18.016 1 97.31 426 TYR A C 1
ATOM 3464 O O . TYR A 1 426 ? 6.746 -50.125 -17.156 1 97.31 426 TYR A O 1
ATOM 3472 N N . LYS A 1 427 ? 8.492 -48.875 -17.875 1 96.81 427 LYS A N 1
ATOM 3473 C CA . LYS A 1 427 ? 9.148 -49 -16.578 1 96.81 427 LYS A CA 1
ATOM 3474 C C . LYS A 1 427 ? 8.312 -48.312 -15.484 1 96.81 427 LYS A C 1
ATOM 3476 O O . LYS A 1 427 ? 8.172 -48.875 -14.391 1 96.81 427 LYS A O 1
ATOM 3481 N N . LEU A 1 428 ? 7.801 -47.188 -15.758 1 97.38 428 LEU A N 1
ATOM 3482 C CA . LEU A 1 428 ? 6.938 -46.5 -14.812 1 97.38 428 LEU A CA 1
ATOM 3483 C C . LEU A 1 428 ? 5.676 -47.281 -14.523 1 97.38 428 LEU A C 1
ATOM 3485 O O . LEU A 1 428 ? 5.281 -47.438 -13.359 1 97.38 428 LEU A O 1
ATOM 3489 N N . PHE A 1 429 ? 5.051 -47.875 -15.586 1 97.38 429 PHE A N 1
ATOM 3490 C CA . PHE A 1 429 ? 3.838 -48.656 -15.453 1 97.38 429 PHE A CA 1
ATOM 3491 C C . PHE A 1 429 ? 4.09 -49.875 -14.594 1 97.38 429 PHE A C 1
ATOM 3493 O O . PHE A 1 429 ? 3.26 -50.25 -13.758 1 97.38 429 PHE A O 1
ATOM 3500 N N . GLU A 1 430 ? 5.23 -50.469 -14.773 1 95.75 430 GLU A N 1
ATOM 3501 C CA . GLU A 1 430 ? 5.594 -51.656 -14.008 1 95.75 430 GLU A CA 1
ATOM 3502 C C . GLU A 1 430 ? 5.676 -51.375 -12.516 1 95.75 430 GLU A C 1
ATOM 3504 O O . GLU A 1 430 ? 5.348 -52.219 -11.688 1 95.75 430 GLU A O 1
ATOM 3509 N N . GLU A 1 431 ? 6.121 -50.25 -12.219 1 94.31 431 GLU A N 1
ATOM 3510 C CA . GLU A 1 431 ? 6.176 -49.844 -10.812 1 94.31 431 GLU A CA 1
ATOM 3511 C C . GLU A 1 431 ? 4.777 -49.812 -10.195 1 94.31 431 GLU A C 1
ATOM 3513 O O . GLU A 1 431 ? 4.602 -50.156 -9.031 1 94.31 431 GLU A O 1
ATOM 3518 N N . TYR A 1 432 ? 3.814 -49.375 -10.945 1 94.44 432 TYR A N 1
ATOM 3519 C CA . TYR A 1 432 ? 2.445 -49.281 -10.445 1 94.44 432 TYR A CA 1
ATOM 3520 C C . TYR A 1 432 ? 1.827 -50.688 -10.328 1 94.44 432 TYR A C 1
ATOM 3522 O O . TYR A 1 432 ? 1.025 -50.938 -9.422 1 94.44 432 TYR A O 1
ATOM 3530 N N . VAL A 1 433 ? 2.197 -51.594 -11.203 1 93.5 433 VAL A N 1
ATOM 3531 C CA . VAL A 1 433 ? 1.728 -52.969 -11.125 1 93.5 433 VAL A CA 1
ATOM 3532 C C . VAL A 1 433 ? 2.283 -53.625 -9.867 1 93.5 433 VAL A C 1
ATOM 3534 O O . VAL A 1 433 ? 1.557 -54.344 -9.156 1 93.5 433 VAL A O 1
ATOM 3537 N N . LYS A 1 434 ? 3.504 -53.344 -9.609 1 90.81 434 LYS A N 1
ATOM 3538 C CA . LYS A 1 434 ? 4.148 -53.938 -8.43 1 90.81 434 LYS A CA 1
ATOM 3539 C C . LYS A 1 434 ? 3.51 -53.406 -7.148 1 90.81 434 LYS A C 1
ATOM 3541 O O . LYS A 1 434 ? 3.33 -54.156 -6.188 1 90.81 434 LYS A O 1
ATOM 3546 N N . LEU A 1 435 ? 3.24 -52.188 -7.141 1 86.44 435 LEU A N 1
ATOM 3547 C CA . LEU A 1 435 ? 2.643 -51.562 -5.965 1 86.44 435 LEU A CA 1
ATOM 3548 C C . LEU A 1 435 ? 1.259 -52.156 -5.688 1 86.44 435 LEU A C 1
ATOM 3550 O O . LEU A 1 435 ? 0.872 -52.312 -4.527 1 86.44 435 LEU A O 1
ATOM 3554 N N . HIS A 1 436 ? 0.489 -52.375 -6.691 1 80.88 436 HIS A N 1
ATOM 3555 C CA . HIS A 1 436 ? -0.845 -52.938 -6.555 1 80.88 436 HIS A CA 1
ATOM 3556 C C . HIS A 1 436 ? -0.776 -54.375 -6.051 1 80.88 436 HIS A C 1
ATOM 3558 O O . HIS A 1 436 ? -1.609 -54.812 -5.242 1 80.88 436 HIS A O 1
ATOM 3564 N N . SER A 1 437 ? 0.122 -55.094 -6.586 1 75.38 437 SER A N 1
ATOM 3565 C CA . SER A 1 437 ? 0.28 -56.5 -6.184 1 75.38 437 SER A CA 1
ATOM 3566 C C . SER A 1 437 ? 0.653 -56.594 -4.711 1 75.38 437 SER A C 1
ATOM 3568 O O . SER A 1 437 ? 0.19 -57.5 -4.016 1 75.38 437 SER A O 1
ATOM 3570 N N . ASN A 1 438 ? 1.383 -55.688 -4.289 1 67.38 438 ASN A N 1
ATOM 3571 C CA . ASN A 1 438 ? 1.777 -55.688 -2.883 1 67.38 438 ASN A CA 1
ATOM 3572 C C . ASN A 1 438 ? 0.613 -55.312 -1.976 1 67.38 438 ASN A C 1
ATOM 3574 O O . ASN A 1 438 ? 0.509 -55.781 -0.85 1 67.38 438 ASN A O 1
ATOM 3578 N N . GLU A 1 439 ? -0.23 -54.469 -2.469 1 64 439 GLU A N 1
ATOM 3579 C CA . GLU A 1 439 ? -1.39 -54.031 -1.69 1 64 439 GLU A CA 1
ATOM 3580 C C . GLU A 1 439 ? -2.434 -55.156 -1.604 1 64 439 GLU A C 1
ATOM 3582 O O . GLU A 1 439 ? -3.088 -55.312 -0.573 1 64 439 GLU A O 1
ATOM 3587 N N . SER A 1 440 ? -2.746 -55.875 -2.715 1 55.38 440 SER A N 1
ATOM 3588 C CA . SER A 1 440 ? -3.713 -56.969 -2.752 1 55.38 440 SER A CA 1
ATOM 3589 C C . SER A 1 440 ? -3.248 -58.156 -1.898 1 55.38 440 SER A C 1
ATOM 3591 O O . SER A 1 440 ? -4.066 -58.844 -1.31 1 55.38 440 SER A O 1
ATOM 3593 N N . ASN A 1 441 ? -1.914 -58.375 -1.895 1 50 441 ASN A N 1
ATOM 3594 C CA . ASN A 1 441 ? -1.453 -59.469 -1.063 1 50 441 ASN A CA 1
ATOM 3595 C C . ASN A 1 441 ? -1.715 -59.219 0.417 1 50 441 ASN A C 1
ATOM 3597 O O . ASN A 1 441 ? -1.798 -60.156 1.214 1 50 441 ASN A O 1
ATOM 3601 N N . THR A 1 442 ? -1.696 -57.875 0.756 1 46.72 442 THR A N 1
ATOM 3602 C CA . THR A 1 442 ? -2.004 -57.656 2.164 1 46.72 442 THR A CA 1
ATOM 3603 C C . THR A 1 442 ? -3.49 -57.875 2.434 1 46.72 442 THR A C 1
ATOM 3605 O O . THR A 1 442 ? -3.881 -58.188 3.559 1 46.72 442 THR A O 1
ATOM 3608 N N . SER A 1 443 ? -4.387 -57.406 1.579 1 42.62 443 SER A N 1
ATOM 3609 C CA . SER A 1 443 ? -5.801 -57.719 1.773 1 42.62 443 SER A CA 1
ATOM 3610 C C . SER A 1 443 ? -6.145 -59.062 1.2 1 42.62 443 SER A C 1
ATOM 3612 O O . SER A 1 443 ? -6.449 -59.188 0.012 1 42.62 443 SER A O 1
ATOM 3614 N N . SER A 1 444 ? -5.352 -60 1.346 1 39.44 444 SER A N 1
ATOM 3615 C CA . SER A 1 444 ? -5.68 -61.375 0.932 1 39.44 444 SER A CA 1
ATOM 3616 C C . SER A 1 444 ? -7.074 -61.781 1.401 1 39.44 444 SER A C 1
ATOM 3618 O O . SER A 1 444 ? -7.223 -62.375 2.455 1 39.44 444 SER A O 1
ATOM 3620 N N . SER A 1 445 ? -7.895 -60.781 1.624 1 37.53 445 SER A N 1
ATOM 3621 C CA . SER A 1 445 ? -9.156 -61.469 1.938 1 37.53 445 SER A CA 1
ATOM 3622 C C . SER A 1 445 ? -9.469 -62.562 0.924 1 37.53 445 SER A C 1
ATOM 3624 O O . SER A 1 445 ? -8.977 -62.5 -0.207 1 37.53 445 SER A O 1
ATOM 3626 N N . GLN A 1 446 ? -10.102 -63.594 1.479 1 37.72 446 GLN A N 1
ATOM 3627 C CA . GLN A 1 446 ? -10.703 -64.875 0.999 1 37.72 446 GLN A CA 1
ATOM 3628 C C . GLN A 1 446 ? -11.516 -64.625 -0.27 1 37.72 446 GLN A C 1
ATOM 3630 O O . GLN A 1 446 ? -12.594 -64 -0.22 1 37.72 446 GLN A O 1
ATOM 3635 N N . ILE A 1 447 ? -10.945 -64.062 -1.318 1 39.53 447 ILE A N 1
ATOM 3636 C CA . ILE A 1 447 ? -11.797 -64.188 -2.494 1 39.53 447 ILE A CA 1
ATOM 3637 C C . ILE A 1 447 ? -12.469 -65.562 -2.461 1 39.53 447 ILE A C 1
ATOM 3639 O O . ILE A 1 447 ? -11.797 -66.625 -2.336 1 39.53 447 ILE A O 1
ATOM 3643 N N . SER A 1 448 ? -13.625 -65.562 -1.921 1 40.09 448 SER A N 1
ATOM 3644 C CA . SER A 1 448 ? -14.43 -66.75 -2.109 1 40.09 448 SER A CA 1
ATOM 3645 C C . SER A 1 448 ? -14.211 -67.375 -3.498 1 40.09 448 SER A C 1
ATOM 3647 O O . SER A 1 448 ? -14.125 -66.625 -4.484 1 40.09 448 SER A O 1
ATOM 3649 N N . PRO A 1 449 ? -13.664 -68.562 -3.609 1 39.75 449 PRO A N 1
ATOM 3650 C CA . PRO A 1 449 ? -13.625 -69.312 -4.867 1 39.75 449 PRO A CA 1
ATOM 3651 C C . PRO A 1 449 ? -14.867 -69.062 -5.727 1 39.75 449 PRO A C 1
ATOM 3653 O O . PRO A 1 449 ? -15.93 -69.625 -5.43 1 39.75 449 PRO A O 1
ATOM 3656 N N . SER A 1 450 ? -15.477 -68 -5.625 1 37.69 450 SER A N 1
ATOM 3657 C CA . SER A 1 450 ? -16.609 -68.062 -6.539 1 37.69 450 SER A CA 1
ATOM 3658 C C . SER A 1 450 ? -16.219 -68.688 -7.863 1 37.69 450 SER A C 1
ATOM 3660 O O . SER A 1 450 ? -15.078 -68.562 -8.305 1 37.69 450 SER A O 1
ATOM 3662 N N . THR A 1 451 ? -16.984 -69.75 -8.25 1 42.16 451 THR A N 1
ATOM 3663 C CA . THR A 1 451 ? -17.234 -70.875 -9.156 1 42.16 451 THR A CA 1
ATOM 3664 C C . THR A 1 451 ? -16.922 -70.438 -10.594 1 42.16 451 THR A C 1
ATOM 3666 O O . THR A 1 451 ? -17.078 -71.25 -11.508 1 42.16 451 THR A O 1
ATOM 3669 N N . HIS A 1 452 ? -17.078 -69.062 -11.016 1 48.06 452 HIS A N 1
ATOM 3670 C CA . HIS A 1 452 ? -17.406 -69.188 -12.43 1 48.06 452 HIS A CA 1
ATOM 3671 C C . HIS A 1 452 ? -16.172 -69.438 -13.266 1 48.06 452 HIS A C 1
ATOM 3673 O O . HIS A 1 452 ? -15.195 -68.688 -13.203 1 48.06 452 HIS A O 1
ATOM 3679 N N . GLU A 1 453 ? -15.859 -70.625 -13.609 1 51.34 453 GLU A N 1
ATOM 3680 C CA . GLU A 1 453 ? -14.906 -71.188 -14.562 1 51.34 453 GLU A CA 1
ATOM 3681 C C . GLU A 1 453 ? -14.531 -70.188 -15.641 1 51.34 453 GLU A C 1
ATOM 3683 O O . GLU A 1 453 ? -13.359 -70.062 -16 1 51.34 453 GLU A O 1
ATOM 3688 N N . TYR A 1 454 ? -15.555 -69.5 -15.969 1 59.03 454 TYR A N 1
ATOM 3689 C CA . TYR A 1 454 ? -15.367 -68.562 -17.078 1 59.03 454 TYR A CA 1
ATOM 3690 C C . TYR A 1 454 ? -14.453 -67.375 -16.672 1 59.03 454 TYR A C 1
ATOM 3692 O O . TYR A 1 454 ? -13.602 -67 -17.453 1 59.03 454 TYR A O 1
ATOM 3700 N N . VAL A 1 455 ? -14.625 -66.938 -15.5 1 57.44 455 VAL A N 1
ATOM 3701 C CA . VAL A 1 455 ? -13.797 -65.812 -15.023 1 57.44 455 VAL A CA 1
ATOM 3702 C C . VAL A 1 455 ? -12.344 -66.25 -14.922 1 57.44 455 VAL A C 1
ATOM 3704 O O . VAL A 1 455 ? -11.422 -65.562 -15.289 1 57.44 455 VAL A O 1
ATOM 3707 N N . ASP A 1 456 ? -12.234 -67.438 -14.406 1 55.03 456 ASP A N 1
ATOM 3708 C CA . ASP A 1 456 ? -10.898 -68.062 -14.344 1 55.03 456 ASP A CA 1
ATOM 3709 C C . ASP A 1 456 ? -10.312 -68.25 -15.742 1 55.03 456 ASP A C 1
ATOM 3711 O O . ASP A 1 456 ? -9.125 -68 -15.961 1 55.03 456 ASP A O 1
ATOM 3715 N N . TYR A 1 457 ? -11.281 -68.812 -16.609 1 55.53 457 TYR A N 1
ATOM 3716 C CA . TYR A 1 457 ? -10.891 -69 -18 1 55.53 457 TYR A CA 1
ATOM 3717 C C . TYR A 1 457 ? -10.453 -67.625 -18.625 1 55.53 457 TYR A C 1
ATOM 3719 O O . TYR A 1 457 ? -9.414 -67.562 -19.281 1 55.53 457 TYR A O 1
ATOM 3727 N N . LEU A 1 458 ? -11.227 -66.625 -18.422 1 54.62 458 LEU A N 1
ATOM 3728 C CA . LEU A 1 458 ? -10.938 -65.312 -18.984 1 54.62 458 LEU A CA 1
ATOM 3729 C C . LEU A 1 458 ? -9.656 -64.688 -18.391 1 54.62 458 LEU A C 1
ATOM 3731 O O . LEU A 1 458 ? -8.859 -64.125 -19.109 1 54.62 458 LEU A O 1
ATOM 3735 N N . SER A 1 459 ? -9.539 -64.812 -17.109 1 55.5 459 SER A N 1
ATOM 3736 C CA . SER A 1 459 ? -8.336 -64.312 -16.453 1 55.5 459 SER A CA 1
ATOM 3737 C C . SER A 1 459 ? -7.086 -65 -16.969 1 55.5 459 SER A C 1
ATOM 3739 O O . SER A 1 459 ? -6.035 -64.375 -17.125 1 55.5 459 SER A O 1
ATOM 3741 N N . GLN A 1 460 ? -7.258 -66.25 -17.188 1 53.56 460 GLN A N 1
ATOM 3742 C CA . GLN A 1 460 ? -6.164 -67.062 -17.734 1 53.56 460 GLN A CA 1
ATOM 3743 C C . GLN A 1 460 ? -5.871 -66.688 -19.188 1 53.56 460 GLN A C 1
ATOM 3745 O O . GLN A 1 460 ? -4.711 -66.625 -19.609 1 53.56 460 GLN A O 1
ATOM 3750 N N . HIS A 1 461 ? -6.934 -66.375 -19.922 1 51.12 461 HIS A N 1
ATOM 3751 C CA . HIS A 1 461 ? -6.754 -66 -21.328 1 51.12 461 HIS A CA 1
ATOM 3752 C C . HIS A 1 461 ? -6.199 -64.625 -21.453 1 51.12 461 HIS A C 1
ATOM 3754 O O . HIS A 1 461 ? -5.402 -64.312 -22.344 1 51.12 461 HIS A O 1
ATOM 3760 N N . ILE A 1 462 ? -6.719 -63.625 -20.672 1 53.12 462 ILE A N 1
ATOM 3761 C CA . ILE A 1 462 ? -6.164 -62.281 -20.672 1 53.12 462 ILE A CA 1
ATOM 3762 C C . ILE A 1 462 ? -4.684 -62.344 -20.312 1 53.12 462 ILE A C 1
ATOM 3764 O O . ILE A 1 462 ? -3.861 -61.625 -20.906 1 53.12 462 ILE A O 1
ATOM 3768 N N . ASN A 1 463 ? -4.453 -63.125 -19.266 1 52.41 463 ASN A N 1
ATOM 3769 C CA . ASN A 1 463 ? -3.053 -63.344 -18.922 1 52.41 463 ASN A CA 1
ATOM 3770 C C . ASN A 1 463 ? -2.307 -64.062 -20.047 1 52.41 463 ASN A C 1
ATOM 3772 O O . ASN A 1 463 ? -1.111 -63.812 -20.25 1 52.41 463 ASN A O 1
ATOM 3776 N N . GLU A 1 464 ? -3.039 -64.938 -20.703 1 51.53 464 GLU A N 1
ATOM 3777 C CA . GLU A 1 464 ? -2.395 -65.688 -21.766 1 51.53 464 GLU A CA 1
ATOM 3778 C C . GLU A 1 464 ? -2.084 -64.812 -22.969 1 51.53 464 GLU A C 1
ATOM 3780 O O . GLU A 1 464 ? -1.119 -65 -23.688 1 51.53 464 GLU A O 1
ATOM 3785 N N . THR A 1 465 ? -3.01 -63.906 -23.297 1 54.34 465 THR A N 1
ATOM 3786 C CA . THR A 1 465 ? -2.633 -63.094 -24.453 1 54.34 465 THR A CA 1
ATOM 3787 C C . THR A 1 465 ? -1.483 -62.156 -24.094 1 54.34 465 THR A C 1
ATOM 3789 O O . THR A 1 465 ? -0.84 -61.594 -24.984 1 54.34 465 THR A O 1
ATOM 3792 N N . GLY A 1 466 ? -0.955 -62.125 -22.875 1 66.69 466 GLY A N 1
ATOM 3793 C CA . GLY A 1 466 ? 0.282 -61.5 -22.406 1 66.69 466 GLY A CA 1
ATOM 3794 C C . GLY A 1 466 ? 0.277 -60 -22.531 1 66.69 466 GLY A C 1
ATOM 3795 O O . GLY A 1 466 ? 1.322 -59.344 -22.391 1 66.69 466 GLY A O 1
ATOM 3796 N N . ARG A 1 467 ? -0.977 -59.406 -22.828 1 85.75 467 ARG A N 1
ATOM 3797 C CA . ARG A 1 467 ? -0.948 -57.969 -23.062 1 85.75 467 ARG A CA 1
ATOM 3798 C C . ARG A 1 467 ? -1.271 -57.188 -21.781 1 85.75 467 ARG A C 1
ATOM 3800 O O . ARG A 1 467 ? -2.244 -57.531 -21.094 1 85.75 467 ARG A O 1
ATOM 3807 N N . SER A 1 468 ? -0.54 -56.312 -21.406 1 91.56 468 SER A N 1
ATOM 3808 C CA . SER A 1 468 ? -0.71 -55.469 -20.219 1 91.56 468 SER A CA 1
ATOM 3809 C C . SER A 1 468 ? -1.773 -54.406 -20.422 1 91.56 468 SER A C 1
ATOM 3811 O O . SER A 1 468 ? -2.227 -54.188 -21.547 1 91.56 468 SER A O 1
ATOM 3813 N N . GLU A 1 469 ? -2.285 -53.75 -19.328 1 94.56 469 GLU A N 1
ATOM 3814 C CA . GLU A 1 469 ? -3.197 -52.625 -19.422 1 94.56 469 GLU A CA 1
ATOM 3815 C C . GLU A 1 469 ? -2.66 -51.562 -20.375 1 94.56 469 GLU A C 1
ATOM 3817 O O . GLU A 1 469 ? -3.42 -50.969 -21.156 1 94.56 469 GLU A O 1
ATOM 3822 N N . LEU A 1 470 ? -1.388 -51.344 -20.266 1 96.44 470 LEU A N 1
ATOM 3823 C CA . LEU A 1 470 ? -0.737 -50.344 -21.078 1 96.44 470 LEU A CA 1
ATOM 3824 C C . LEU A 1 470 ? -0.783 -50.719 -22.562 1 96.44 470 LEU A C 1
ATOM 3826 O O . LEU A 1 470 ? -1.056 -49.875 -23.422 1 96.44 470 LEU A O 1
ATOM 3830 N N . ASP A 1 471 ? -0.58 -51.969 -22.891 1 95.38 471 ASP A N 1
ATOM 3831 C CA . ASP A 1 471 ? -0.678 -52.438 -24.266 1 95.38 471 ASP A CA 1
ATOM 3832 C C . ASP A 1 471 ? -2.08 -52.219 -24.828 1 95.38 471 ASP A C 1
ATOM 3834 O O . ASP A 1 471 ? -2.234 -51.75 -25.953 1 95.38 471 ASP A O 1
ATOM 3838 N N . LEU A 1 472 ? -3.025 -52.562 -24.016 1 95.06 472 LEU A N 1
ATOM 3839 C CA . LEU A 1 472 ? -4.414 -52.438 -24.453 1 95.06 472 LEU A CA 1
ATOM 3840 C C . LEU A 1 472 ? -4.77 -50.969 -24.734 1 95.06 472 LEU A C 1
ATOM 3842 O O . LEU A 1 472 ? -5.383 -50.656 -25.75 1 95.06 472 LEU A O 1
ATOM 3846 N N . TYR A 1 473 ? -4.41 -50.156 -23.781 1 96.31 473 TYR A N 1
ATOM 3847 C CA . TYR A 1 473 ? -4.668 -48.719 -23.953 1 96.31 473 TYR A CA 1
ATOM 3848 C C . TYR A 1 473 ? -4.012 -48.188 -25.219 1 96.31 473 TYR A C 1
ATOM 3850 O O . TYR A 1 473 ? -4.633 -47.438 -25.984 1 96.31 473 TYR A O 1
ATOM 3858 N N . LEU A 1 474 ? -2.723 -48.531 -25.438 1 96 474 LEU A N 1
ATOM 3859 C CA . LEU A 1 474 ? -1.961 -48.031 -26.578 1 96 474 LEU A CA 1
ATOM 3860 C C . LEU A 1 474 ? -2.516 -48.594 -27.891 1 96 474 LEU A C 1
ATOM 3862 O O . LEU A 1 474 ? -2.414 -47.938 -28.922 1 96 474 LEU A O 1
ATOM 3866 N N . ASP A 1 475 ? -3.143 -49.719 -27.797 1 93.56 475 ASP A N 1
ATOM 3867 C CA . ASP A 1 475 ? -3.684 -50.375 -29 1 93.56 475 ASP A CA 1
ATOM 3868 C C . ASP A 1 475 ? -5.035 -49.781 -29.375 1 93.56 475 ASP A C 1
ATOM 3870 O O . ASP A 1 475 ? -5.453 -49.875 -30.531 1 93.56 475 ASP A O 1
ATOM 3874 N N . GLU A 1 476 ? -5.66 -49.281 -28.359 1 93.25 476 GLU A N 1
ATOM 3875 C CA . GLU A 1 476 ? -6.938 -48.625 -28.656 1 93.25 476 GLU A CA 1
ATOM 3876 C C . GLU A 1 476 ? -6.742 -47.406 -29.516 1 93.25 476 GLU A C 1
ATOM 3878 O O . GLU A 1 476 ? -5.746 -46.688 -29.375 1 93.25 476 GLU A O 1
ATOM 3883 N N . GLY A 1 477 ? -7.66 -47.125 -30.344 1 91.31 477 GLY A N 1
ATOM 3884 C CA . GLY A 1 477 ? -7.578 -45.969 -31.188 1 91.31 477 GLY A CA 1
ATOM 3885 C C . GLY A 1 477 ? -7.629 -44.656 -30.422 1 91.31 477 GLY A C 1
ATOM 3886 O O . GLY A 1 477 ? -8.25 -44.594 -29.359 1 91.31 477 GLY A O 1
ATOM 3887 N N . ASN A 1 478 ? -7.023 -43.688 -31.031 1 93.12 478 ASN A N 1
ATOM 3888 C CA . ASN A 1 478 ? -7.051 -42.375 -30.422 1 93.12 478 ASN A CA 1
ATOM 3889 C C . ASN A 1 478 ? -8.438 -41.75 -30.5 1 93.12 478 ASN A C 1
ATOM 3891 O O . ASN A 1 478 ? -9.188 -42 -31.453 1 93.12 478 ASN A O 1
ATOM 3895 N N . LEU A 1 479 ? -8.711 -40.938 -29.484 1 93.69 479 LEU A N 1
ATOM 3896 C CA . LEU A 1 479 ? -9.898 -40.125 -29.578 1 93.69 479 LEU A CA 1
ATOM 3897 C C . LEU A 1 479 ? -9.648 -38.906 -30.5 1 93.69 479 LEU A C 1
ATOM 3899 O O . LEU A 1 479 ? -8.594 -38.281 -30.422 1 93.69 479 LEU A O 1
ATOM 3903 N N . ASP A 1 480 ? -10.516 -38.625 -31.359 1 91.25 480 ASP A N 1
ATOM 3904 C CA . ASP A 1 480 ? -10.375 -37.531 -32.312 1 91.25 480 ASP A CA 1
ATOM 3905 C C . ASP A 1 480 ? -10.531 -36.188 -31.594 1 91.25 480 ASP A C 1
ATOM 3907 O O . ASP A 1 480 ? -11.609 -35.875 -31.094 1 91.25 480 ASP A O 1
ATOM 3911 N N . PRO A 1 481 ? -9.477 -35.438 -31.641 1 89.06 481 PRO A N 1
ATOM 3912 C CA . PRO A 1 481 ? -9.539 -34.125 -30.953 1 89.06 481 PRO A CA 1
ATOM 3913 C C . PRO A 1 481 ? -10.641 -33.219 -31.5 1 89.06 481 PRO A C 1
ATOM 3915 O O . PRO A 1 481 ? -11.109 -32.344 -30.797 1 89.06 481 PRO A O 1
ATOM 3918 N N . LYS A 1 482 ? -11.07 -33.406 -32.719 1 89.19 482 LYS A N 1
ATOM 3919 C CA . LYS A 1 482 ? -12.133 -32.594 -33.312 1 89.19 482 LYS A CA 1
ATOM 3920 C C . LYS A 1 482 ? -13.445 -32.75 -32.531 1 89.19 482 LYS A C 1
ATOM 3922 O O . LYS A 1 482 ? -14.203 -31.797 -32.375 1 89.19 482 LYS A O 1
ATOM 3927 N N . PHE A 1 483 ? -13.617 -33.969 -32.031 1 87 483 PHE A N 1
ATOM 3928 C CA . PHE A 1 483 ? -14.875 -34.281 -31.359 1 87 483 PHE A CA 1
ATOM 3929 C C . PHE A 1 483 ? -14.703 -34.219 -29.844 1 87 483 PHE A C 1
ATOM 3931 O O . PHE A 1 483 ? -15.688 -34.156 -29.109 1 87 483 PHE A O 1
ATOM 3938 N N . PHE A 1 484 ? -13.453 -34.188 -29.406 1 90.81 484 PHE A N 1
ATOM 3939 C CA . PHE A 1 484 ? -13.195 -34.219 -27.969 1 90.81 484 PHE A CA 1
ATOM 3940 C C . PHE A 1 484 ? -12.32 -33.062 -27.547 1 90.81 484 PHE A C 1
ATOM 3942 O O . PHE A 1 484 ? -11.406 -33.219 -26.734 1 90.81 484 PHE A O 1
ATOM 3949 N N . ASP A 1 485 ? -12.609 -31.938 -28.062 1 86.25 485 ASP A N 1
ATOM 3950 C CA . ASP A 1 485 ? -11.805 -30.734 -27.812 1 86.25 485 ASP A CA 1
ATOM 3951 C C . ASP A 1 485 ? -11.867 -30.344 -26.328 1 86.25 485 ASP A C 1
ATOM 3953 O O . ASP A 1 485 ? -10.883 -29.844 -25.781 1 86.25 485 ASP A O 1
ATOM 3957 N N . LYS A 1 486 ? -12.992 -30.625 -25.703 1 87.62 486 LYS A N 1
ATOM 3958 C CA . LYS A 1 486 ? -13.18 -30.219 -24.297 1 87.62 486 LYS A CA 1
ATOM 3959 C C . LYS A 1 486 ? -13.141 -31.438 -23.375 1 87.62 486 LYS A C 1
ATOM 3961 O O . LYS A 1 486 ? -13.766 -31.438 -22.312 1 87.62 486 LYS A O 1
ATOM 3966 N N . LEU A 1 487 ? -12.32 -32.375 -23.781 1 91.69 487 LEU A N 1
ATOM 3967 C CA . LEU A 1 487 ? -12.25 -33.594 -23 1 91.69 487 LEU A CA 1
ATOM 3968 C C . LEU A 1 487 ? -11.617 -33.344 -21.641 1 91.69 487 LEU A C 1
ATOM 3970 O O . LEU A 1 487 ? -10.57 -32.688 -21.547 1 91.69 487 LEU A O 1
ATOM 3974 N N . ASP A 1 488 ? -12.297 -33.844 -20.625 1 93.56 488 ASP A N 1
ATOM 3975 C CA . ASP A 1 488 ? -11.688 -33.906 -19.297 1 93.56 488 ASP A CA 1
ATOM 3976 C C . ASP A 1 488 ? -10.898 -35.219 -19.141 1 93.56 488 ASP A C 1
ATOM 3978 O O . ASP A 1 488 ? -11.469 -36.25 -18.859 1 93.56 488 ASP A O 1
ATOM 3982 N N . VAL A 1 489 ? -9.609 -35.062 -19.234 1 96 489 VAL A N 1
ATOM 3983 C CA . VAL A 1 489 ? -8.734 -36.219 -19.297 1 96 489 VAL A CA 1
ATOM 3984 C C . VAL A 1 489 ? -8.836 -37.031 -18 1 96 489 VAL A C 1
ATOM 3986 O O . VAL A 1 489 ? -8.766 -38.25 -18 1 96 489 VAL A O 1
ATOM 3989 N N . LEU A 1 490 ? -9.016 -36.375 -16.891 1 95.69 490 LEU A N 1
ATOM 3990 C CA . LEU A 1 490 ? -9.148 -37.062 -15.617 1 95.69 490 LEU A CA 1
ATOM 3991 C C . LEU A 1 490 ? -10.453 -37.875 -15.555 1 95.69 490 LEU A C 1
ATOM 3993 O O . LEU A 1 490 ? -10.492 -38.969 -15.047 1 95.69 490 LEU A O 1
ATOM 3997 N N . SER A 1 491 ? -11.508 -37.281 -16.094 1 95.19 491 SER A N 1
ATOM 3998 C CA . SER A 1 491 ? -12.781 -38 -16.156 1 95.19 491 SER A CA 1
ATOM 3999 C C . SER A 1 491 ? -12.688 -39.219 -17.047 1 95.19 491 SER A C 1
ATOM 4001 O O . SER A 1 491 ? -13.312 -40.25 -16.766 1 95.19 491 SER A O 1
ATOM 4003 N N . TYR A 1 492 ? -11.977 -39.125 -18.125 1 96.31 492 TYR A N 1
ATOM 4004 C CA . TYR A 1 492 ? -11.734 -40.25 -19 1 96.31 492 TYR A CA 1
ATOM 4005 C C . TYR A 1 492 ? -11.133 -41.406 -18.234 1 96.31 492 TYR A C 1
ATOM 4007 O O . TYR A 1 492 ? -11.586 -42.562 -18.359 1 96.31 492 TYR A O 1
ATOM 4015 N N . TRP A 1 493 ? -10.156 -41.156 -17.469 1 96.69 493 TRP A N 1
ATOM 4016 C CA . TRP A 1 493 ? -9.461 -42.188 -16.734 1 96.69 493 TRP A CA 1
ATOM 4017 C C . TRP A 1 493 ? -10.312 -42.688 -15.57 1 96.69 493 TRP A C 1
ATOM 4019 O O . TRP A 1 493 ? -10.273 -43.875 -15.227 1 96.69 493 TRP A O 1
ATOM 4029 N N . ARG A 1 494 ? -11.062 -41.812 -14.945 1 95.25 494 ARG A N 1
ATOM 4030 C CA . ARG A 1 494 ? -12.008 -42.219 -13.914 1 95.25 494 ARG A CA 1
ATOM 4031 C C . ARG A 1 494 ? -12.961 -43.281 -14.438 1 95.25 494 ARG A C 1
ATOM 4033 O O . ARG A 1 494 ? -13.18 -44.281 -13.781 1 95.25 494 ARG A O 1
ATOM 4040 N N . ASP A 1 495 ? -13.445 -43.094 -15.609 1 96.06 495 ASP A N 1
ATOM 4041 C CA . ASP A 1 495 ? -14.453 -43.969 -16.203 1 96.06 495 ASP A CA 1
ATOM 4042 C C . ASP A 1 495 ? -13.852 -45.312 -16.594 1 96.06 495 ASP A C 1
ATOM 4044 O O . ASP A 1 495 ? -14.578 -46.281 -16.797 1 96.06 495 ASP A O 1
ATOM 4048 N N . ARG A 1 496 ? -12.586 -45.406 -16.719 1 95.25 496 ARG A N 1
ATOM 4049 C CA . ARG A 1 496 ? -11.914 -46.625 -17.156 1 95.25 496 ARG A CA 1
ATOM 4050 C C . ARG A 1 496 ? -11.078 -47.219 -16.047 1 95.25 496 ARG A C 1
ATOM 4052 O O . ARG A 1 496 ? -10.219 -48.094 -16.297 1 95.25 496 ARG A O 1
ATOM 4059 N N . ARG A 1 497 ? -11.281 -46.844 -14.891 1 93.69 497 ARG A N 1
ATOM 4060 C CA . ARG A 1 497 ? -10.477 -47.281 -13.758 1 93.69 497 ARG A CA 1
ATOM 4061 C C . ARG A 1 497 ? -10.625 -48.781 -13.523 1 93.69 497 ARG A C 1
ATOM 4063 O O . ARG A 1 497 ? -9.703 -49.438 -13.039 1 93.69 497 ARG A O 1
ATOM 4070 N N . ASP A 1 498 ? -11.797 -49.344 -13.852 1 92.25 498 ASP A N 1
ATOM 4071 C CA . ASP A 1 498 ? -12.023 -50.75 -13.672 1 92.25 498 ASP A CA 1
ATOM 4072 C C . ASP A 1 498 ? -11.328 -51.562 -14.766 1 92.25 498 ASP A C 1
ATOM 4074 O O . ASP A 1 498 ? -10.852 -52.688 -14.516 1 92.25 498 ASP A O 1
ATOM 4078 N N . ARG A 1 499 ? -11.289 -50.969 -15.922 1 92.75 499 ARG A N 1
ATOM 4079 C CA . ARG A 1 499 ? -10.625 -51.625 -17.047 1 92.75 499 ARG A CA 1
ATOM 4080 C C . ARG A 1 499 ? -9.109 -51.531 -16.922 1 92.75 499 ARG A C 1
ATOM 4082 O O . ARG A 1 499 ? -8.398 -52.469 -17.281 1 92.75 499 ARG A O 1
ATOM 4089 N N . TYR A 1 500 ? -8.688 -50.344 -16.453 1 94.94 500 TYR A N 1
ATOM 4090 C CA . TYR A 1 500 ? -7.254 -50.094 -16.312 1 94.94 500 TYR A CA 1
ATOM 4091 C C . TYR A 1 500 ? -6.91 -49.656 -14.898 1 94.94 500 TYR A C 1
ATOM 4093 O O . TYR A 1 500 ? -6.457 -48.531 -14.672 1 94.94 500 TYR A O 1
ATOM 4101 N N . PRO A 1 501 ? -6.945 -50.5 -13.961 1 93.94 501 PRO A N 1
ATOM 4102 C CA . PRO A 1 501 ? -6.797 -50.125 -12.562 1 93.94 501 PRO A CA 1
ATOM 4103 C C . PRO A 1 501 ? -5.418 -49.531 -12.258 1 93.94 501 PRO A C 1
ATOM 4105 O O . PRO A 1 501 ? -5.316 -48.5 -11.586 1 93.94 501 PRO A O 1
ATOM 4108 N N . ASN A 1 502 ? -4.359 -50.156 -12.781 1 95.19 502 ASN A N 1
ATOM 4109 C CA . ASN A 1 502 ? -3.012 -49.656 -12.508 1 95.19 502 ASN A CA 1
ATOM 4110 C C . ASN A 1 502 ? -2.66 -48.469 -13.391 1 95.19 502 ASN A C 1
ATOM 4112 O O . ASN A 1 502 ? -2.047 -47.5 -12.922 1 95.19 502 ASN A O 1
ATOM 4116 N N . LEU A 1 503 ? -3.113 -48.531 -14.602 1 96.56 503 LEU A N 1
ATOM 4117 C CA . LEU A 1 503 ? -2.809 -47.469 -15.547 1 96.56 503 LEU A CA 1
ATOM 4118 C C . LEU A 1 503 ? -3.533 -46.188 -15.156 1 96.56 503 LEU A C 1
ATOM 4120 O O . LEU A 1 503 ? -2.998 -45.094 -15.336 1 96.56 503 LEU A O 1
ATOM 4124 N N . SER A 1 504 ? -4.738 -46.312 -14.648 1 96.19 504 SER A N 1
ATOM 4125 C CA . SER A 1 504 ? -5.5 -45.156 -14.227 1 96.19 504 SER A CA 1
ATOM 4126 C C . SER A 1 504 ? -4.848 -44.469 -13.031 1 96.19 504 SER A C 1
ATOM 4128 O O . SER A 1 504 ? -4.867 -43.25 -12.914 1 96.19 504 SER A O 1
ATOM 4130 N N . LYS A 1 505 ? -4.266 -45.219 -12.141 1 95.19 505 LYS A N 1
ATOM 4131 C CA . LYS A 1 505 ? -3.533 -44.656 -11.008 1 95.19 505 LYS A CA 1
ATOM 4132 C C . LYS A 1 505 ? -2.301 -43.906 -11.484 1 95.19 505 LYS A C 1
ATOM 4134 O O . LYS A 1 505 ? -2.014 -42.812 -10.992 1 95.19 505 LYS A O 1
ATOM 4139 N N . MET A 1 506 ? -1.611 -44.531 -12.406 1 97 506 MET A N 1
ATOM 4140 C CA . MET A 1 506 ? -0.453 -43.875 -13 1 97 506 MET A CA 1
ATOM 4141 C C . MET A 1 506 ? -0.861 -42.562 -13.68 1 97 506 MET A C 1
ATOM 4143 O O . MET A 1 506 ? -0.211 -41.531 -13.5 1 97 506 MET A O 1
ATOM 4147 N N . ALA A 1 507 ? -1.958 -42.594 -14.438 1 97.25 507 ALA A N 1
ATOM 4148 C CA . ALA A 1 507 ? -2.455 -41.438 -15.141 1 97.25 507 ALA A CA 1
ATOM 4149 C C . ALA A 1 507 ? -2.818 -40.312 -14.164 1 97.25 507 ALA A C 1
ATOM 4151 O O . ALA A 1 507 ? -2.523 -39.125 -14.406 1 97.25 507 ALA A O 1
ATOM 4152 N N . CYS A 1 508 ? -3.393 -40.688 -13.109 1 95.56 508 CYS A N 1
ATOM 4153 C CA . CYS A 1 508 ? -3.799 -39.719 -12.094 1 95.56 508 CYS A CA 1
ATOM 4154 C C . CYS A 1 508 ? -2.594 -38.969 -11.531 1 95.56 508 CYS A C 1
ATOM 4156 O O . CYS A 1 508 ? -2.617 -37.75 -11.422 1 95.56 508 CYS A O 1
ATOM 4158 N N . ASP A 1 509 ? -1.58 -39.688 -11.242 1 97.06 509 ASP A N 1
ATOM 4159 C CA . ASP A 1 509 ? -0.383 -39.094 -10.656 1 97.06 509 ASP A CA 1
ATOM 4160 C C . ASP A 1 509 ? 0.334 -38.188 -11.664 1 97.06 509 ASP A C 1
ATOM 4162 O O . ASP A 1 509 ? 0.721 -37.062 -11.344 1 97.06 509 ASP A O 1
ATOM 4166 N N . VAL A 1 510 ? 0.452 -38.656 -12.859 1 97.94 510 VAL A N 1
ATOM 4167 C CA . VAL A 1 510 ? 1.186 -37.938 -13.891 1 97.94 510 VAL A CA 1
ATOM 4168 C C . VAL A 1 510 ? 0.412 -36.656 -14.281 1 97.94 510 VAL A C 1
ATOM 4170 O O . VAL A 1 510 ? 1 -35.594 -14.445 1 97.94 510 VAL A O 1
ATOM 4173 N N . LEU A 1 511 ? -0.913 -36.781 -14.391 1 96.81 511 LEU A N 1
ATOM 4174 C CA . LEU A 1 511 ? -1.749 -35.656 -14.859 1 96.81 511 LEU A CA 1
ATOM 4175 C C . LEU A 1 511 ? -1.924 -34.625 -13.773 1 96.81 511 LEU A C 1
ATOM 4177 O O . LEU A 1 511 ? -2.346 -33.5 -14.055 1 96.81 511 LEU A O 1
ATOM 4181 N N . SER A 1 512 ? -1.589 -34.938 -12.531 1 95.94 512 SER A N 1
ATOM 4182 C CA . SER A 1 512 ? -1.734 -33.969 -11.43 1 95.94 512 SER A CA 1
ATOM 4183 C C . SER A 1 512 ? -0.503 -33.094 -11.297 1 95.94 512 SER A C 1
ATOM 4185 O O . SER A 1 512 ? -0.504 -32.125 -10.523 1 95.94 512 SER A O 1
ATOM 4187 N N . ILE A 1 513 ? 0.556 -33.344 -12.086 1 97.19 513 ILE A N 1
ATOM 4188 C CA . ILE A 1 513 ? 1.788 -32.562 -12.039 1 97.19 513 ILE A CA 1
ATOM 4189 C C . ILE A 1 513 ? 1.522 -31.141 -12.539 1 97.19 513 ILE A C 1
ATOM 4191 O O . ILE A 1 513 ? 1.136 -30.953 -13.695 1 97.19 513 ILE A O 1
ATOM 4195 N N . PRO A 1 514 ? 1.689 -30.172 -11.68 1 95.5 514 PRO A N 1
ATOM 4196 C CA . PRO A 1 514 ? 1.669 -28.797 -12.203 1 95.5 514 PRO A CA 1
ATOM 4197 C C . PRO A 1 514 ? 2.943 -28.438 -12.961 1 95.5 514 PRO A C 1
ATOM 4199 O O . PRO A 1 514 ? 4.051 -28.688 -12.477 1 95.5 514 PRO A O 1
ATOM 4202 N N . ILE A 1 515 ? 2.809 -27.891 -14.047 1 95.62 515 ILE A N 1
ATOM 4203 C CA . ILE A 1 515 ? 4.02 -27.625 -14.82 1 95.62 515 ILE A CA 1
ATOM 4204 C C . ILE A 1 515 ? 4.496 -26.203 -14.57 1 95.62 515 ILE A C 1
ATOM 4206 O O . ILE A 1 515 ? 5.492 -25.75 -15.148 1 95.62 515 ILE A O 1
ATOM 4210 N N . THR A 1 516 ? 3.717 -25.469 -13.766 1 94.25 516 THR A N 1
ATOM 4211 C CA . THR A 1 516 ? 4.098 -24.109 -13.398 1 94.25 516 THR A CA 1
ATOM 4212 C C . THR A 1 516 ? 3.971 -23.906 -11.891 1 94.25 516 THR A C 1
ATOM 4214 O O . THR A 1 516 ? 3.35 -24.703 -11.203 1 94.25 516 THR A O 1
ATOM 4217 N N . THR A 1 517 ? 4.598 -22.797 -11.375 1 92.12 517 THR A N 1
ATOM 4218 C CA . THR A 1 517 ? 4.508 -22.438 -9.969 1 92.12 517 THR A CA 1
ATOM 4219 C C . THR A 1 517 ? 3.523 -21.281 -9.766 1 92.12 517 THR A C 1
ATOM 4221 O O . THR A 1 517 ? 3.697 -20.469 -8.859 1 92.12 517 THR A O 1
ATOM 4224 N N . VAL A 1 518 ? 2.549 -21.125 -10.594 1 85.12 518 VAL A N 1
ATOM 4225 C CA . VAL A 1 518 ? 1.539 -20.078 -10.555 1 85.12 518 VAL A CA 1
ATOM 4226 C C . VAL A 1 518 ? 0.8 -20.109 -9.219 1 85.12 518 VAL A C 1
ATOM 4228 O O . VAL A 1 518 ? 0.415 -19.062 -8.688 1 85.12 518 VAL A O 1
ATOM 4231 N N . ALA A 1 519 ? 0.637 -21.312 -8.68 1 85.31 519 ALA A N 1
ATOM 4232 C CA . ALA A 1 519 ? -0.024 -21.469 -7.387 1 85.31 519 ALA A CA 1
ATOM 4233 C C . ALA A 1 519 ? 0.685 -20.672 -6.305 1 85.31 519 ALA A C 1
ATOM 4235 O O . ALA A 1 519 ? 0.036 -20.047 -5.457 1 85.31 519 ALA A O 1
ATOM 4236 N N . SER A 1 520 ? 1.949 -20.672 -6.348 1 87.31 520 SER A N 1
ATOM 4237 C CA . SER A 1 520 ? 2.721 -19.891 -5.375 1 87.31 520 SER A CA 1
ATOM 4238 C C . SER A 1 520 ? 2.5 -18.406 -5.555 1 87.31 520 SER A C 1
ATOM 4240 O O . SER A 1 520 ? 2.352 -17.672 -4.574 1 87.31 520 SER A O 1
ATOM 4242 N N . GLU A 1 521 ? 2.486 -17.938 -6.766 1 84.38 521 GLU A N 1
ATOM 4243 C CA . GLU A 1 521 ? 2.252 -16.531 -7.047 1 84.38 521 GLU A CA 1
ATOM 4244 C C . GLU A 1 521 ? 0.878 -16.094 -6.551 1 84.38 521 GLU A C 1
ATOM 4246 O O . GLU A 1 521 ? 0.725 -14.977 -6.043 1 84.38 521 GLU A O 1
ATOM 4251 N N . SER A 1 522 ? -0.039 -16.969 -6.77 1 84.19 522 SER A N 1
ATOM 4252 C CA . SER A 1 522 ? -1.385 -16.688 -6.273 1 84.19 522 SER A CA 1
ATOM 4253 C C . SER A 1 522 ? -1.404 -16.609 -4.75 1 84.19 522 SER A C 1
ATOM 4255 O O . SER A 1 522 ? -2.098 -15.758 -4.184 1 84.19 522 SER A O 1
ATOM 4257 N N . ALA A 1 523 ? -0.68 -17.453 -4.16 1 87.69 523 ALA A N 1
ATOM 4258 C CA . ALA A 1 523 ? -0.573 -17.438 -2.705 1 87.69 523 ALA A CA 1
ATOM 4259 C C . ALA A 1 523 ? 0.027 -16.125 -2.213 1 87.69 523 ALA A C 1
ATOM 4261 O O . ALA A 1 523 ? -0.429 -15.555 -1.216 1 87.69 523 ALA A O 1
ATOM 4262 N N . PHE A 1 524 ? 0.991 -15.641 -2.877 1 86.94 524 PHE A N 1
ATOM 4263 C CA . PHE A 1 524 ? 1.652 -14.406 -2.49 1 86.94 524 PHE A CA 1
ATOM 4264 C C . PHE A 1 524 ? 0.717 -13.211 -2.666 1 86.94 524 PHE A C 1
ATOM 4266 O O . PHE A 1 524 ? 0.756 -12.266 -1.88 1 86.94 524 PHE A O 1
ATOM 4273 N N . SER A 1 525 ? -0.018 -13.312 -3.717 1 83.5 525 SER A N 1
ATOM 4274 C CA . SER A 1 525 ? -1.032 -12.281 -3.902 1 83.5 525 SER A CA 1
ATOM 4275 C C . SER A 1 525 ? -1.99 -12.227 -2.717 1 83.5 525 SER A C 1
ATOM 4277 O O . SER A 1 525 ? -2.33 -11.141 -2.236 1 83.5 525 SER A O 1
ATOM 4279 N N . LEU A 1 526 ? -2.389 -13.352 -2.25 1 82.06 526 LEU A N 1
ATOM 4280 C CA . LEU A 1 526 ? -3.227 -13.438 -1.059 1 82.06 526 LEU A CA 1
ATOM 4281 C C . LEU A 1 526 ? -2.502 -12.875 0.158 1 82.06 526 LEU A C 1
ATOM 4283 O O . LEU A 1 526 ? -3.096 -12.141 0.954 1 82.06 526 LEU A O 1
ATOM 4287 N N . GLY A 1 527 ? -1.317 -13.219 0.26 1 84.19 527 GLY A N 1
ATOM 4288 C CA . GLY A 1 527 ? -0.51 -12.719 1.359 1 84.19 527 GLY A CA 1
ATOM 4289 C C . GLY A 1 527 ? -0.41 -11.203 1.379 1 84.19 527 GLY A C 1
ATOM 4290 O O . GLY A 1 527 ? -0.49 -10.586 2.441 1 84.19 527 GLY A O 1
ATOM 4291 N N . SER A 1 528 ? -0.267 -10.633 0.23 1 85.56 528 SER A N 1
ATOM 4292 C CA . SER A 1 528 ? -0.109 -9.188 0.118 1 85.56 528 SER A CA 1
ATOM 4293 C C . SER A 1 528 ? -1.387 -8.461 0.521 1 85.56 528 SER A C 1
ATOM 4295 O O . SER A 1 528 ? -1.342 -7.301 0.931 1 85.56 528 SER A O 1
ATOM 4297 N N . ARG A 1 529 ? -2.459 -9.109 0.408 1 82.19 529 ARG A N 1
ATOM 4298 C CA . ARG A 1 529 ? -3.736 -8.531 0.808 1 82.19 529 ARG A CA 1
ATOM 4299 C C . ARG A 1 529 ? -3.898 -8.547 2.324 1 82.19 529 ARG A C 1
ATOM 4301 O O . ARG A 1 529 ? -4.586 -7.699 2.895 1 82.19 529 ARG A O 1
ATOM 4308 N N . VAL A 1 530 ? -3.285 -9.555 2.844 1 83.69 530 VAL A N 1
ATOM 4309 C CA . VAL A 1 530 ? -3.369 -9.711 4.293 1 83.69 530 VAL A CA 1
ATOM 4310 C C . VAL A 1 530 ? -2.316 -8.836 4.969 1 83.69 530 VAL A C 1
ATOM 4312 O O . VAL A 1 530 ? -2.605 -8.156 5.957 1 83.69 530 VAL A O 1
ATOM 4315 N N . LEU A 1 531 ? -1.14 -8.852 4.387 1 83.81 531 LEU A N 1
ATOM 4316 C CA . LEU A 1 531 ? -0.036 -8.078 4.941 1 83.81 531 LEU A CA 1
ATOM 4317 C C . LEU A 1 531 ? 0.13 -6.758 4.195 1 83.81 531 LEU A C 1
ATOM 4319 O O . LEU A 1 531 ? 0.707 -6.727 3.104 1 83.81 531 LEU A O 1
ATOM 4323 N N . THR A 1 532 ? -0.369 -5.734 4.75 1 80.88 532 THR A N 1
ATOM 4324 C CA . THR A 1 532 ? -0.261 -4.402 4.16 1 80.88 532 THR A CA 1
ATOM 4325 C C . THR A 1 532 ? 0.536 -3.473 5.07 1 80.88 532 THR A C 1
ATOM 4327 O O . THR A 1 532 ? 0.921 -3.857 6.176 1 80.88 532 THR A O 1
ATOM 4330 N N . LYS A 1 533 ? 0.731 -2.287 4.617 1 79.88 533 LYS A N 1
ATOM 4331 C CA . LYS A 1 533 ? 1.447 -1.291 5.41 1 79.88 533 LYS A CA 1
ATOM 4332 C C . LYS A 1 533 ? 0.696 -0.97 6.699 1 79.88 533 LYS A C 1
ATOM 4334 O O . LYS A 1 533 ? 1.307 -0.591 7.699 1 79.88 533 LYS A O 1
ATOM 4339 N N . TYR A 1 534 ? -0.597 -1.215 6.688 1 77.19 534 TYR A N 1
ATOM 4340 C CA . TYR A 1 534 ? -1.419 -0.866 7.84 1 77.19 534 TYR A CA 1
ATOM 4341 C C . TYR A 1 534 ? -1.698 -2.092 8.703 1 77.19 534 TYR A C 1
ATOM 4343 O O . TYR A 1 534 ? -2.25 -1.975 9.797 1 77.19 534 TYR A O 1
ATOM 4351 N N . ARG A 1 535 ? -1.358 -3.227 8.172 1 80.12 535 ARG A N 1
ATOM 4352 C CA . ARG A 1 535 ? -1.545 -4.492 8.875 1 80.12 535 ARG A CA 1
ATOM 4353 C C . ARG A 1 535 ? -0.256 -5.305 8.891 1 80.12 535 ARG A C 1
ATOM 4355 O O . ARG A 1 535 ? -0.25 -6.477 8.5 1 80.12 535 ARG A O 1
ATOM 4362 N N . SER A 1 536 ? 0.721 -4.684 9.398 1 77.62 536 SER A N 1
ATOM 4363 C CA . SER A 1 536 ? 2.043 -5.293 9.32 1 77.62 536 SER A CA 1
ATOM 4364 C C . SER A 1 536 ? 2.455 -5.902 10.648 1 77.62 536 SER A C 1
ATOM 4366 O O . SER A 1 536 ? 3.533 -6.488 10.766 1 77.62 536 SER A O 1
ATOM 4368 N N . SER A 1 537 ? 1.546 -5.809 11.641 1 81.5 537 SER A N 1
ATOM 4369 C CA . SER A 1 537 ? 1.911 -6.305 12.961 1 81.5 537 SER A CA 1
ATOM 4370 C C . SER A 1 537 ? 1.264 -7.656 13.25 1 81.5 537 SER A C 1
ATOM 4372 O O . SER A 1 537 ? 1.41 -8.203 14.344 1 81.5 537 SER A O 1
ATOM 4374 N N . ILE A 1 538 ? 0.546 -8.156 12.305 1 87.12 538 ILE A N 1
ATOM 4375 C CA . ILE A 1 538 ? -0.109 -9.445 12.477 1 87.12 538 ILE A CA 1
ATOM 4376 C C . ILE A 1 538 ? 0.942 -10.547 12.609 1 87.12 538 ILE A C 1
ATOM 4378 O O . ILE A 1 538 ? 1.957 -10.531 11.906 1 87.12 538 ILE A O 1
ATOM 4382 N N . LEU A 1 539 ? 0.715 -11.453 13.523 1 91.06 539 LEU A N 1
ATOM 4383 C CA . LEU A 1 539 ? 1.657 -12.539 13.758 1 91.06 539 LEU A CA 1
ATOM 4384 C C . LEU A 1 539 ? 1.687 -13.492 12.57 1 91.06 539 LEU A C 1
ATOM 4386 O O . LEU A 1 539 ? 0.648 -13.773 11.961 1 91.06 539 LEU A O 1
ATOM 4390 N N . PRO A 1 540 ? 2.869 -14.062 12.297 1 91.19 540 PRO A N 1
ATOM 4391 C CA . PRO A 1 540 ? 3.012 -14.969 11.156 1 91.19 540 PRO A CA 1
ATOM 4392 C C . PRO A 1 540 ? 2.045 -16.156 11.211 1 91.19 540 PRO A C 1
ATOM 4394 O O . PRO A 1 540 ? 1.513 -16.562 10.18 1 91.19 540 PRO A O 1
ATOM 4397 N N . GLU A 1 541 ? 1.776 -16.656 12.406 1 93.81 541 GLU A N 1
ATOM 4398 C CA . GLU A 1 541 ? 0.87 -17.797 12.555 1 93.81 541 GLU A CA 1
ATOM 4399 C C . GLU A 1 541 ? -0.553 -17.422 12.148 1 93.81 541 GLU A C 1
ATOM 4401 O O . GLU A 1 541 ? -1.273 -18.234 11.57 1 93.81 541 GLU A O 1
ATOM 4406 N N . ASN A 1 542 ? -0.885 -16.203 12.484 1 93.62 542 ASN A N 1
ATOM 4407 C CA . ASN A 1 542 ? -2.215 -15.727 12.125 1 93.62 542 ASN A CA 1
ATOM 4408 C C . ASN A 1 542 ? -2.328 -15.469 10.625 1 93.62 542 ASN A C 1
ATOM 4410 O O . ASN A 1 542 ? -3.391 -15.664 10.039 1 93.62 542 ASN A O 1
ATOM 4414 N N . VAL A 1 543 ? -1.221 -14.984 10.023 1 92.38 543 VAL A N 1
ATOM 4415 C CA . VAL A 1 543 ? -1.18 -14.797 8.578 1 92.38 543 VAL A CA 1
ATOM 4416 C C . VAL A 1 543 ? -1.392 -16.125 7.875 1 92.38 543 VAL A C 1
ATOM 4418 O O . VAL A 1 543 ? -2.205 -16.234 6.953 1 92.38 543 VAL A O 1
ATOM 4421 N N . GLU A 1 544 ? -0.67 -17.094 8.312 1 95 544 GLU A N 1
ATOM 4422 C CA . GLU A 1 544 ? -0.771 -18.422 7.73 1 95 544 GLU A CA 1
ATOM 4423 C C . GLU A 1 544 ? -2.189 -18.969 7.852 1 95 544 GLU A C 1
ATOM 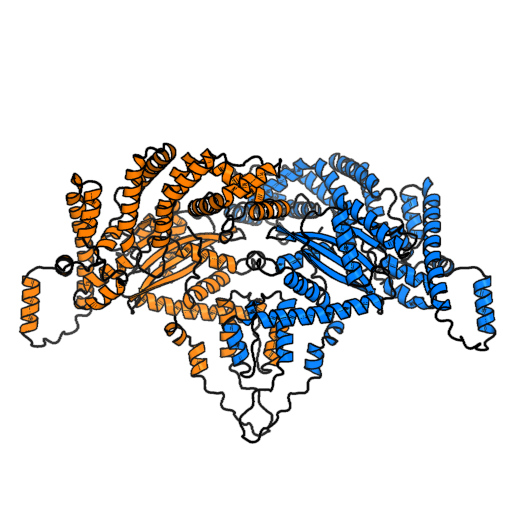4425 O O . GLU A 1 544 ? -2.748 -19.484 6.879 1 95 544 GLU A O 1
ATOM 4430 N N . ALA A 1 545 ? -2.766 -18.844 9.062 1 95.56 545 ALA A N 1
ATOM 4431 C CA . ALA A 1 545 ? -4.117 -19.344 9.297 1 95.56 545 ALA A CA 1
ATOM 4432 C C . ALA A 1 545 ? -5.117 -18.688 8.352 1 95.56 545 ALA A C 1
ATOM 4434 O O . ALA A 1 545 ? -5.988 -19.359 7.789 1 95.56 545 ALA A O 1
ATOM 4435 N N . LEU A 1 546 ? -4.992 -17.438 8.18 1 94.38 546 LEU A N 1
ATOM 4436 C CA . LEU A 1 546 ? -5.906 -16.688 7.32 1 94.38 546 LEU A CA 1
ATOM 4437 C C . LEU A 1 546 ? -5.754 -17.109 5.863 1 94.38 546 LEU A C 1
ATOM 4439 O O . LEU A 1 546 ? -6.742 -17.406 5.188 1 94.38 546 LEU A O 1
ATOM 4443 N N . ILE A 1 547 ? -4.57 -17.219 5.344 1 93.81 547 ILE A N 1
ATOM 4444 C CA . ILE A 1 547 ? -4.289 -17.484 3.938 1 93.81 547 ILE A CA 1
ATOM 4445 C C . ILE A 1 547 ? -4.691 -18.922 3.594 1 93.81 547 ILE A C 1
ATOM 4447 O O . ILE A 1 547 ? -5.371 -19.156 2.592 1 93.81 547 ILE A O 1
ATOM 4451 N N . LEU A 1 548 ? -4.285 -19.875 4.445 1 96.62 548 LEU A N 1
ATOM 4452 C CA . LEU A 1 548 ? -4.574 -21.266 4.164 1 96.62 548 LEU A CA 1
ATOM 4453 C C . LEU A 1 548 ? -6.074 -21.547 4.223 1 96.62 548 LEU A C 1
ATOM 4455 O O . LEU A 1 548 ? -6.633 -22.188 3.33 1 96.62 548 LEU A O 1
ATOM 4459 N N . THR A 1 549 ? -6.691 -21 5.293 1 95.88 549 THR A N 1
ATOM 4460 C CA . THR A 1 549 ? -8.125 -21.234 5.43 1 95.88 549 THR A CA 1
ATOM 4461 C C . THR A 1 549 ? -8.891 -20.609 4.266 1 95.88 549 THR A C 1
ATOM 4463 O O . THR A 1 549 ? -9.852 -21.203 3.76 1 95.88 549 THR A O 1
ATOM 4466 N N . GLN A 1 550 ? -8.477 -19.453 3.879 1 94.19 550 GLN A N 1
ATOM 4467 C CA . GLN A 1 550 ? -9.102 -18.812 2.723 1 94.19 550 GLN A CA 1
ATOM 4468 C C . GLN A 1 550 ? -8.938 -19.672 1.471 1 94.19 550 GLN A C 1
ATOM 4470 O O . GLN A 1 550 ? -9.898 -19.859 0.714 1 94.19 550 GLN A O 1
ATOM 4475 N N . ASN A 1 551 ? -7.789 -20.156 1.183 1 93.31 551 ASN A N 1
ATOM 4476 C CA . ASN A 1 551 ? -7.52 -21.016 0.029 1 93.31 551 ASN A CA 1
ATOM 4477 C C . ASN A 1 551 ? -8.352 -22.297 0.07 1 93.31 551 ASN A C 1
ATOM 4479 O O . ASN A 1 551 ? -8.867 -22.734 -0.958 1 93.31 551 ASN A O 1
ATOM 4483 N N . TRP A 1 552 ? -8.422 -22.906 1.292 1 94.69 552 TRP A N 1
ATOM 4484 C CA . TRP A 1 552 ? -9.133 -24.172 1.44 1 94.69 552 TRP A CA 1
ATOM 4485 C C . TRP A 1 552 ? -10.625 -23.984 1.199 1 94.69 552 TRP A C 1
ATOM 4487 O O . TRP A 1 552 ? -11.289 -24.891 0.671 1 94.69 552 TRP A O 1
ATOM 4497 N N . LEU A 1 553 ? -11.086 -22.781 1.521 1 90.62 553 LEU A N 1
ATOM 4498 C CA . LEU A 1 553 ? -12.523 -22.531 1.424 1 90.62 553 LEU A CA 1
ATOM 4499 C C . LEU A 1 553 ? -12.891 -22.016 0.039 1 90.62 553 LEU A C 1
ATOM 4501 O O . LEU A 1 553 ? -13.953 -22.344 -0.49 1 90.62 553 LEU A O 1
ATOM 4505 N N . HIS A 1 554 ? -12 -21.203 -0.549 1 86.31 554 HIS A N 1
ATOM 4506 C CA . HIS A 1 554 ? -12.438 -20.484 -1.734 1 86.31 554 HIS A CA 1
ATOM 4507 C C . HIS A 1 554 ? -11.492 -20.719 -2.906 1 86.31 554 HIS A C 1
ATOM 4509 O O . HIS A 1 554 ? -11.758 -20.266 -4.023 1 86.31 554 HIS A O 1
ATOM 4515 N N . GLY A 1 555 ? -10.516 -21.484 -2.732 1 84.31 555 GLY A N 1
ATOM 4516 C CA . GLY A 1 555 ? -9.555 -21.703 -3.803 1 84.31 555 GLY A CA 1
ATOM 4517 C C . GLY A 1 555 ? -8.711 -20.484 -4.113 1 84.31 555 GLY A C 1
ATOM 4518 O O . GLY A 1 555 ? -8.602 -19.578 -3.289 1 84.31 555 GLY A O 1
ATOM 4519 N N . PHE A 1 556 ? -8.023 -20.562 -5.234 1 75.44 556 PHE A N 1
ATOM 4520 C CA . PHE A 1 556 ? -7.184 -19.438 -5.648 1 75.44 556 PHE A CA 1
ATOM 4521 C C . PHE A 1 556 ? -8.008 -18.375 -6.367 1 75.44 556 PHE A C 1
ATOM 4523 O O . PHE A 1 556 ? -8.969 -18.688 -7.066 1 75.44 556 PHE A O 1
ATOM 4530 N N . GLU A 1 557 ? -7.887 -17.094 -5.91 1 60.59 557 GLU A N 1
ATOM 4531 C CA . GLU A 1 557 ? -8.508 -16.031 -6.688 1 60.59 557 GLU A CA 1
ATOM 4532 C C . GLU A 1 557 ? -7.828 -15.867 -8.039 1 60.59 557 GLU A C 1
ATOM 4534 O O . GLU A 1 557 ? -6.621 -16.078 -8.164 1 60.59 557 GLU A O 1
ATOM 4539 N N . LEU A 1 558 ? -8.586 -15.977 -9.164 1 51.19 558 LEU A N 1
ATOM 4540 C CA . LEU A 1 558 ? -8.023 -15.805 -10.492 1 51.19 558 LEU A CA 1
ATOM 4541 C C . LEU A 1 558 ? -7.18 -14.531 -10.57 1 51.19 558 LEU A C 1
ATOM 4543 O O . LEU A 1 558 ? -7.66 -13.445 -10.234 1 51.19 558 LEU A O 1
ATOM 4547 N N . THR A 1 559 ? -5.883 -14.602 -10.312 1 49.47 559 THR A N 1
ATOM 4548 C CA . THR A 1 559 ? -5.02 -13.438 -10.469 1 49.47 559 THR A CA 1
ATOM 4549 C C . THR A 1 559 ? -4.582 -13.281 -11.93 1 49.47 559 THR A C 1
ATOM 4551 O O . THR A 1 559 ? -4.141 -14.25 -12.555 1 49.47 559 THR A O 1
ATOM 4554 N N . GLY A 1 560 ? -5.168 -12.484 -12.727 1 45.22 560 GLY A N 1
ATOM 4555 C CA . GLY A 1 560 ? -4.898 -12.289 -14.141 1 45.22 560 GLY A CA 1
ATOM 4556 C C . GLY A 1 560 ? -3.42 -12.312 -14.477 1 45.22 560 GLY A C 1
ATOM 4557 O O . GLY A 1 560 ? -3.021 -12.867 -15.508 1 45.22 560 GLY A O 1
ATOM 4558 N N . ASN A 1 561 ? -2.406 -11.375 -13.977 1 44.81 561 ASN A N 1
ATOM 4559 C CA . ASN A 1 561 ? -1.133 -11.023 -14.594 1 44.81 561 ASN A CA 1
ATOM 4560 C C . ASN A 1 561 ? 0.045 -11.625 -13.836 1 44.81 561 ASN A C 1
ATOM 4562 O O . ASN A 1 561 ? 0.809 -10.898 -13.195 1 44.81 561 ASN A O 1
ATOM 4566 N N . MET A 1 562 ? 0.162 -12.867 -13.773 1 41.19 562 MET A N 1
ATOM 4567 C CA . MET A 1 562 ? 1.173 -13.359 -12.844 1 41.19 562 MET A CA 1
ATOM 4568 C C . MET A 1 562 ? 2.5 -13.594 -13.555 1 41.19 562 MET A C 1
ATOM 4570 O O . MET A 1 562 ? 3.566 -13.422 -12.961 1 41.19 562 MET A O 1
ATOM 4574 N N . TYR A 1 563 ? 2.643 -14.453 -14.672 1 39.62 563 TYR A N 1
ATOM 4575 C CA . TYR A 1 563 ? 3.908 -14.672 -15.359 1 39.62 563 TYR A CA 1
ATOM 4576 C C . TYR A 1 563 ? 3.98 -13.836 -16.641 1 39.62 563 TYR A C 1
ATOM 4578 O O . TYR A 1 563 ? 2.961 -13.594 -17.281 1 39.62 563 TYR A O 1
ATOM 4586 N N . MET B 1 1 ? -15.25 15.117 24.516 1 25.02 1 MET B N 1
ATOM 4587 C CA . MET B 1 1 ? -15.352 13.898 23.719 1 25.02 1 MET B CA 1
ATOM 4588 C C . MET B 1 1 ? -16.656 13.164 24.016 1 25.02 1 MET B C 1
ATOM 4590 O O . MET B 1 1 ? -17.266 12.594 23.109 1 25.02 1 MET B O 1
ATOM 4594 N N . LEU B 1 2 ? -17.094 13.156 25.281 1 29.59 2 LEU B N 1
ATOM 4595 C CA . LEU B 1 2 ? -18.312 12.5 25.734 1 29.59 2 LEU B CA 1
ATOM 4596 C C . LEU B 1 2 ? -19.547 13.258 25.266 1 29.59 2 LEU B C 1
ATOM 4598 O O . LEU B 1 2 ? -20.562 12.656 24.922 1 29.59 2 LEU B O 1
ATOM 4602 N N . ARG B 1 3 ? -19.469 14.602 25.344 1 32.69 3 ARG B N 1
ATOM 4603 C CA . ARG B 1 3 ? -20.672 15.398 25.109 1 32.69 3 ARG B CA 1
ATOM 4604 C C . ARG B 1 3 ? -21.031 15.422 23.625 1 32.69 3 ARG B C 1
ATOM 4606 O O . ARG B 1 3 ? -22.141 15.812 23.266 1 32.69 3 ARG B O 1
ATOM 4613 N N . HIS B 1 4 ? -20.078 15.25 22.781 1 34.03 4 HIS B N 1
ATOM 4614 C CA . HIS B 1 4 ? -20.375 15.281 21.359 1 34.03 4 HIS B CA 1
ATOM 4615 C C . HIS B 1 4 ? -21.062 13.992 20.906 1 34.03 4 HIS B C 1
ATOM 4617 O O . HIS B 1 4 ? -21.484 13.883 19.75 1 34.03 4 HIS B O 1
ATOM 4623 N N . LEU B 1 5 ? -20.906 12.953 21.625 1 36.06 5 LEU B N 1
ATOM 4624 C CA . LEU B 1 5 ? -21.625 11.711 21.375 1 36.06 5 LEU B CA 1
ATOM 4625 C C . LEU B 1 5 ? -23.125 11.906 21.562 1 36.06 5 LEU B C 1
ATOM 4627 O O . LEU B 1 5 ? -23.906 11.008 21.266 1 36.06 5 LEU B O 1
ATOM 4631 N N . SER B 1 6 ? -23.5 12.922 22.25 1 37.75 6 SER B N 1
ATOM 4632 C CA . SER B 1 6 ? -24.922 13.055 22.578 1 37.75 6 SER B CA 1
ATOM 4633 C C . SER B 1 6 ? -25.766 13.312 21.344 1 37.75 6 SER B C 1
ATOM 4635 O O . SER B 1 6 ? -26.953 13 21.312 1 37.75 6 SER B O 1
ATOM 4637 N N . LYS B 1 7 ? -25.188 14.164 20.406 1 41.12 7 LYS B N 1
ATOM 4638 C CA . LYS B 1 7 ? -26.047 14.703 19.359 1 41.12 7 LYS B CA 1
ATOM 4639 C C . LYS B 1 7 ? -26.094 13.773 18.156 1 41.12 7 LYS B C 1
ATOM 4641 O O . LYS B 1 7 ? -26.547 14.164 17.078 1 41.12 7 LYS B O 1
ATOM 4646 N N . CYS B 1 8 ? -25.453 12.789 18.188 1 39.19 8 CYS B N 1
ATOM 4647 C CA . CYS B 1 8 ? -25.609 11.922 17.016 1 39.19 8 CYS B CA 1
ATOM 4648 C C . CYS B 1 8 ? -27.047 11.398 16.922 1 39.19 8 CYS B C 1
ATOM 4650 O O . CYS B 1 8 ? -27.516 10.734 17.844 1 39.19 8 CYS B O 1
ATOM 4652 N N . VAL B 1 9 ? -27.797 11.992 16.094 1 46.34 9 VAL B N 1
ATOM 4653 C CA . VAL B 1 9 ? -29.203 11.664 15.859 1 46.34 9 VAL B CA 1
ATOM 4654 C C . VAL B 1 9 ? -29.375 10.148 15.867 1 46.34 9 VAL B C 1
ATOM 4656 O O . VAL B 1 9 ? -30.391 9.633 16.344 1 46.34 9 VAL B O 1
ATOM 4659 N N . VAL B 1 10 ? -28.391 9.531 15.367 1 44.59 10 VAL B N 1
ATOM 4660 C CA . VAL B 1 10 ? -28.531 8.078 15.344 1 44.59 10 VAL B CA 1
ATOM 4661 C C . VAL B 1 10 ? -28.547 7.539 16.766 1 44.59 10 VAL B C 1
ATOM 4663 O O . VAL B 1 10 ? -29.391 6.691 17.109 1 44.59 10 VAL B O 1
ATOM 4666 N N . LEU B 1 11 ? -27.719 8.133 17.609 1 48.16 11 LEU B N 1
ATOM 4667 C CA . LEU B 1 11 ? -27.688 7.672 18.984 1 48.16 11 LEU B CA 1
ATOM 4668 C C . LEU B 1 11 ? -28.906 8.141 19.75 1 48.16 11 LEU B C 1
ATOM 4670 O O . LEU B 1 11 ? -29.391 7.453 20.656 1 48.16 11 LEU B O 1
ATOM 4674 N N . LYS B 1 12 ? -29.375 9.422 19.484 1 45.88 12 LYS B N 1
ATOM 4675 C CA . LYS B 1 12 ? -30.625 9.852 20.078 1 45.88 12 LYS B CA 1
ATOM 4676 C C . LYS B 1 12 ? -31.781 8.93 19.656 1 45.88 12 LYS B C 1
ATOM 4678 O O . LYS B 1 12 ? -32.625 8.562 20.469 1 45.88 12 LYS B O 1
ATOM 4683 N N . LYS B 1 13 ? -31.797 8.727 18.438 1 45.94 13 LYS B N 1
ATOM 4684 C CA . LYS B 1 13 ? -32.875 7.848 17.984 1 45.94 13 LYS B CA 1
ATOM 4685 C C . LYS B 1 13 ? -32.719 6.445 18.562 1 45.94 13 LYS B C 1
ATOM 4687 O O . LYS B 1 13 ? -33.688 5.766 18.828 1 45.94 13 LYS B O 1
ATOM 4692 N N . LEU B 1 14 ? -31.422 6.098 18.625 1 48.25 14 LEU B N 1
ATOM 4693 C CA . LEU B 1 14 ? -31.188 4.824 19.297 1 48.25 14 LEU B CA 1
ATOM 4694 C C . LEU B 1 14 ? -31.688 4.867 20.734 1 48.25 14 LEU B C 1
ATOM 4696 O O . LEU B 1 14 ? -32.156 3.855 21.266 1 48.25 14 LEU B O 1
ATOM 4700 N N . LYS B 1 15 ? -31.5 6.117 21.312 1 45.72 15 LYS B N 1
ATOM 4701 C CA . LYS B 1 15 ? -31.984 6.309 22.672 1 45.72 15 LYS B CA 1
ATOM 4702 C C . LYS B 1 15 ? -33.5 6.512 22.703 1 45.72 15 LYS B C 1
ATOM 4704 O O . LYS B 1 15 ? -34.188 6.035 23.609 1 45.72 15 LYS B O 1
ATOM 4709 N N . ASP B 1 16 ? -33.812 7.613 21.891 1 38.59 16 ASP B N 1
ATOM 4710 C CA . ASP B 1 16 ? -35.219 7.969 21.875 1 38.59 16 ASP B CA 1
ATOM 4711 C C . ASP B 1 16 ? -36.062 6.891 21.172 1 38.59 16 ASP B C 1
ATOM 4713 O O . ASP B 1 16 ? -37.281 6.961 21.156 1 38.59 16 ASP B O 1
ATOM 4717 N N . ASN B 1 17 ? -35.531 6.48 20.031 1 35.41 17 ASN B N 1
ATOM 4718 C CA . ASN B 1 17 ? -36.375 5.434 19.438 1 35.41 17 ASN B CA 1
ATOM 4719 C C . ASN B 1 17 ? -36.688 4.332 20.453 1 35.41 17 ASN B C 1
ATOM 4721 O O . ASN B 1 17 ? -35.781 3.812 21.109 1 35.41 17 ASN B O 1
ATOM 4725 N N . ASP B 1 18 ? -37.969 4.406 20.812 1 33.94 18 ASP B N 1
ATOM 4726 C CA . ASP B 1 18 ? -38.812 3.514 21.625 1 33.94 18 ASP B CA 1
ATOM 4727 C C . ASP B 1 18 ? -38.344 2.066 21.5 1 33.94 18 ASP B C 1
ATOM 4729 O O . ASP B 1 18 ? -37.906 1.636 20.438 1 33.94 18 ASP B O 1
ATOM 4733 N N . VAL B 1 19 ? -38 1.466 22.516 1 33.5 19 VAL B N 1
ATOM 4734 C CA . VAL B 1 19 ? -38.125 0.023 22.688 1 33.5 19 VAL B CA 1
ATOM 4735 C C . VAL B 1 19 ? -39.219 -0.5 21.766 1 33.5 19 VAL B C 1
ATOM 4737 O O . VAL B 1 19 ? -40.375 -0.006 21.781 1 33.5 19 VAL B O 1
ATOM 4740 N N . GLY B 1 20 ? -38.844 -0.774 20.516 1 32.75 20 GLY B N 1
ATOM 4741 C CA . GLY B 1 20 ? -39.781 -1.464 19.672 1 32.75 20 GLY B CA 1
ATOM 4742 C C . GLY B 1 20 ? -40.969 -2.037 20.438 1 32.75 20 GLY B C 1
ATOM 4743 O O . GLY B 1 20 ? -40.781 -2.785 21.406 1 32.75 20 GLY B O 1
ATOM 4744 N N . LYS B 1 21 ? -42.031 -1.278 20.578 1 32.06 21 LYS B N 1
ATOM 4745 C CA . LYS B 1 21 ? -43.312 -1.84 21.016 1 32.06 21 LYS B CA 1
ATOM 4746 C C . LYS B 1 21 ? -43.5 -3.244 20.453 1 32.06 21 LYS B C 1
ATOM 4748 O O . LYS B 1 21 ? -43.375 -3.457 19.234 1 32.06 21 LYS B O 1
ATOM 4753 N N . MET B 1 22 ? -43.281 -4.168 21.266 1 31.88 22 MET B N 1
ATOM 4754 C CA . MET B 1 22 ? -43.656 -5.57 21.078 1 31.88 22 MET B CA 1
ATOM 4755 C C . MET B 1 22 ? -45.062 -5.699 20.531 1 31.88 22 MET B C 1
ATOM 4757 O O . MET B 1 22 ? -46.031 -5.285 21.188 1 31.88 22 MET B O 1
ATOM 4761 N N . ILE B 1 23 ? -45.344 -5.176 19.312 1 31.22 23 ILE B N 1
ATOM 4762 C CA . ILE B 1 23 ? -46.719 -5.438 18.875 1 31.22 23 ILE B CA 1
ATOM 4763 C C . ILE B 1 23 ? -46.938 -6.945 18.781 1 31.22 23 ILE B C 1
ATOM 4765 O O . ILE B 1 23 ? -46.219 -7.641 18.062 1 31.22 23 ILE B O 1
ATOM 4769 N N . ILE B 1 24 ? -47.5 -7.465 19.797 1 31.56 24 ILE B N 1
ATOM 4770 C CA . ILE B 1 24 ? -48.062 -8.812 19.781 1 31.56 24 ILE B CA 1
ATOM 4771 C C . ILE B 1 24 ? -49.031 -8.969 18.609 1 31.56 24 ILE B C 1
ATOM 4773 O O . ILE B 1 24 ? -50.031 -8.258 18.516 1 31.56 24 ILE B O 1
ATOM 4777 N N . ASP B 1 25 ? -48.562 -9.188 17.422 1 33.47 25 ASP B N 1
ATOM 4778 C CA . ASP B 1 25 ? -49.656 -9.477 16.516 1 33.47 25 ASP B CA 1
ATOM 4779 C C . ASP B 1 25 ? -50.406 -10.742 16.938 1 33.47 25 ASP B C 1
ATOM 4781 O O . ASP B 1 25 ? -49.906 -11.508 17.766 1 33.47 25 ASP B O 1
ATOM 4785 N N . HIS B 1 26 ? -51.594 -10.914 16.609 1 36.38 26 HIS B N 1
ATOM 4786 C CA . HIS B 1 26 ? -52.562 -11.93 16.969 1 36.38 26 HIS B CA 1
ATOM 4787 C C . HIS B 1 26 ? -52 -13.336 16.75 1 36.38 26 HIS B C 1
ATOM 4789 O O . HIS B 1 26 ? -52.531 -14.305 17.297 1 36.38 26 HIS B O 1
ATOM 4795 N N . ALA B 1 27 ? -51.375 -13.578 15.57 1 38 27 ALA B N 1
ATOM 4796 C CA . ALA B 1 27 ? -51.219 -14.984 15.211 1 38 27 ALA B CA 1
ATOM 4797 C C . ALA B 1 27 ? -50.031 -15.602 15.906 1 38 27 ALA B C 1
ATOM 4799 O O . ALA B 1 27 ? -49.625 -16.719 15.594 1 38 27 ALA B O 1
ATOM 4800 N N . GLY B 1 28 ? -49.438 -15.227 17 1 34.78 28 GLY B N 1
ATOM 4801 C CA . GLY B 1 28 ? -48.438 -15.812 17.891 1 34.78 28 GLY B CA 1
ATOM 4802 C C . GLY B 1 28 ? -47.062 -15.883 17.266 1 34.78 28 GLY B C 1
ATOM 4803 O O . GLY B 1 28 ? -46.156 -16.562 17.797 1 34.78 28 GLY B O 1
ATOM 4804 N N . LYS B 1 29 ? -46.938 -15.695 16.016 1 37.72 29 LYS B N 1
ATOM 4805 C CA . LYS B 1 29 ? -45.625 -15.844 15.391 1 37.72 29 LYS B CA 1
ATOM 4806 C C . LYS B 1 29 ? -44.656 -14.781 15.883 1 37.72 29 LYS B C 1
ATOM 4808 O O . LYS B 1 29 ? -45.031 -13.617 16.062 1 37.72 29 LYS B O 1
ATOM 4813 N N . LEU B 1 30 ? -43.625 -15.234 16.656 1 37.81 30 LEU B N 1
ATOM 4814 C CA . LEU B 1 30 ? -42.531 -14.5 17.266 1 37.81 30 LEU B CA 1
ATOM 4815 C C . LEU B 1 30 ? -41.969 -13.469 16.297 1 37.81 30 LEU B C 1
ATOM 4817 O O . LEU B 1 30 ? -41.469 -13.82 15.227 1 37.81 30 LEU B O 1
ATOM 4821 N N . ARG B 1 31 ? -42.438 -12.344 16.141 1 42.25 31 ARG B N 1
ATOM 4822 C CA . ARG B 1 31 ? -42 -11.289 15.234 1 42.25 31 ARG B CA 1
ATOM 4823 C C . ARG B 1 31 ? -40.625 -10.781 15.617 1 42.25 31 ARG B C 1
ATOM 4825 O O . ARG B 1 31 ? -40.312 -10.633 16.797 1 42.25 31 ARG B O 1
ATOM 4832 N N . SER B 1 32 ? -39.469 -11.148 14.836 1 53.09 32 SER B N 1
ATOM 4833 C CA . SER B 1 32 ? -38.188 -10.445 14.898 1 53.09 32 SER B CA 1
ATOM 4834 C C . SER B 1 32 ? -38.375 -8.992 15.305 1 53.09 32 SER B C 1
ATOM 4836 O O . SER B 1 32 ? -39.438 -8.406 15.078 1 53.09 32 SER B O 1
ATOM 4838 N N . ARG B 1 33 ? -37.531 -8.555 16.344 1 60.5 33 ARG B N 1
ATOM 4839 C CA . ARG B 1 33 ? -37.594 -7.137 16.672 1 60.5 33 ARG B CA 1
ATOM 4840 C C . ARG B 1 33 ? -37.75 -6.289 15.414 1 60.5 33 ARG B C 1
ATOM 4842 O O . ARG B 1 33 ? -37.094 -6.527 14.398 1 60.5 33 ARG B O 1
ATOM 4849 N N . GLU B 1 34 ? -38.781 -5.652 15.414 1 79.25 34 GLU B N 1
ATOM 4850 C CA . GLU B 1 34 ? -39 -4.711 14.32 1 79.25 34 GLU B CA 1
ATOM 4851 C C . GLU B 1 34 ? -37.844 -3.701 14.227 1 79.25 34 GLU B C 1
ATOM 4853 O O . GLU B 1 34 ? -37.406 -3.158 15.242 1 79.25 34 GLU B O 1
ATOM 4858 N N . ILE B 1 35 ? -37.125 -3.785 13.18 1 87.31 35 ILE B N 1
ATOM 4859 C CA . ILE B 1 35 ? -36 -2.865 13.008 1 87.31 35 ILE B CA 1
ATOM 4860 C C . ILE B 1 35 ? -36.375 -1.747 12.047 1 87.31 35 ILE B C 1
ATOM 4862 O O . ILE B 1 35 ? -37.281 -1.921 11.219 1 87.31 35 ILE B O 1
ATOM 4866 N N . ASP B 1 36 ? -35.938 -0.63 12.266 1 92.06 36 ASP B N 1
ATOM 4867 C CA . ASP B 1 36 ? -36.062 0.512 11.367 1 92.06 36 ASP B CA 1
ATOM 4868 C C . ASP B 1 36 ? -34.906 0.504 10.344 1 92.06 36 ASP B C 1
ATOM 4870 O O . ASP B 1 36 ? -33.75 0.669 10.703 1 92.06 36 ASP B O 1
ATOM 4874 N N . GLN B 1 37 ? -35.344 0.361 9.156 1 92.94 37 GLN B N 1
ATOM 4875 C CA . GLN B 1 37 ? -34.375 0.234 8.078 1 92.94 37 GLN B CA 1
ATOM 4876 C C . GLN B 1 37 ? -33.5 1.485 7.977 1 92.94 37 GLN B C 1
ATOM 4878 O O . GLN B 1 37 ? -32.312 1.401 7.637 1 92.94 37 GLN B O 1
ATOM 4883 N N . LYS B 1 38 ? -34.094 2.559 8.227 1 93 38 LYS B N 1
ATOM 4884 C CA . LYS B 1 38 ? -33.344 3.805 8.172 1 93 38 LYS B CA 1
ATOM 4885 C C . LYS B 1 38 ? -32.188 3.801 9.188 1 93 38 LYS B C 1
ATOM 4887 O O . LYS B 1 38 ? -31.109 4.293 8.898 1 93 38 LYS B O 1
ATOM 4892 N N . VAL B 1 39 ? -32.5 3.307 10.312 1 94.44 39 VAL B N 1
ATOM 4893 C CA . VAL B 1 39 ? -31.484 3.219 11.359 1 94.44 39 VAL B CA 1
ATOM 4894 C C . VAL B 1 39 ? -30.375 2.268 10.914 1 94.44 39 VAL B C 1
ATOM 4896 O O . VAL B 1 39 ? -29.188 2.553 11.109 1 94.44 39 VAL B O 1
ATOM 4899 N N . VAL B 1 40 ? -30.719 1.171 10.344 1 95.5 40 VAL B N 1
ATOM 4900 C CA . VAL B 1 40 ? -29.75 0.198 9.852 1 95.5 40 VAL B CA 1
ATOM 4901 C C . VAL B 1 40 ? -28.844 0.857 8.82 1 95.5 40 VAL B C 1
ATOM 4903 O O . VAL B 1 40 ? -27.609 0.738 8.906 1 95.5 40 VAL B O 1
ATOM 4906 N N . ASP B 1 41 ? -29.453 1.553 7.906 1 96.06 41 ASP B N 1
ATOM 4907 C CA . ASP B 1 41 ? -28.703 2.234 6.855 1 96.06 41 ASP B CA 1
ATOM 4908 C C . ASP B 1 41 ? -27.75 3.271 7.441 1 96.06 41 ASP B C 1
ATOM 4910 O O . ASP B 1 41 ? -26.625 3.422 6.969 1 96.06 41 ASP B O 1
ATOM 4914 N N . ASP B 1 42 ? -28.203 3.924 8.406 1 95.5 42 ASP B N 1
ATOM 4915 C CA . ASP B 1 42 ? -27.375 4.938 9.062 1 95.5 42 ASP B CA 1
ATOM 4916 C C . ASP B 1 42 ? -26.172 4.305 9.758 1 95.5 42 ASP B C 1
ATOM 4918 O O . ASP B 1 42 ? -25.062 4.824 9.68 1 95.5 42 ASP B O 1
ATOM 4922 N N . LEU B 1 43 ? -26.469 3.264 10.445 1 96.31 43 LEU B N 1
ATOM 4923 C CA . LEU B 1 43 ? -25.391 2.576 11.156 1 96.31 43 LEU B CA 1
ATOM 4924 C C . LEU B 1 43 ? -24.344 2.043 10.18 1 96.31 43 LEU B C 1
ATOM 4926 O O . LEU B 1 43 ? -23.141 2.137 10.438 1 96.31 43 LEU B O 1
ATOM 4930 N N . ILE B 1 44 ? -24.75 1.509 9.07 1 97.12 44 ILE B N 1
ATOM 4931 C CA . ILE B 1 44 ? -23.844 1.007 8.047 1 97.12 44 ILE B CA 1
ATOM 4932 C C . ILE B 1 44 ? -23.031 2.16 7.469 1 97.12 44 ILE B C 1
ATOM 4934 O O . ILE B 1 44 ? -21.812 2.043 7.297 1 97.12 44 ILE B O 1
ATOM 4938 N N . SER B 1 45 ? -23.688 3.27 7.184 1 96.81 45 SER B N 1
ATOM 4939 C CA . SER B 1 45 ? -23 4.441 6.648 1 96.81 45 SER B CA 1
ATOM 4940 C C . SER B 1 45 ? -21.938 4.953 7.613 1 96.81 45 SER B C 1
ATOM 4942 O O . SER B 1 45 ? -20.828 5.293 7.199 1 96.81 45 SER B O 1
ATOM 4944 N N . MET B 1 46 ? -22.281 4.961 8.859 1 95.94 46 MET B N 1
ATOM 4945 C CA . MET B 1 46 ? -21.328 5.414 9.875 1 95.94 46 MET B CA 1
ATOM 4946 C C . MET B 1 46 ? -20.125 4.48 9.945 1 95.94 46 MET B C 1
ATOM 4948 O O . MET B 1 46 ? -19 4.934 10.148 1 95.94 46 MET B O 1
ATOM 4952 N N . ALA B 1 47 ? -20.391 3.227 9.812 1 95.5 47 ALA B N 1
ATOM 4953 C CA . ALA B 1 47 ? -19.297 2.25 9.812 1 95.5 47 ALA B CA 1
ATOM 4954 C C . ALA B 1 47 ? -18.359 2.473 8.633 1 95.5 47 ALA B C 1
ATOM 4956 O O . ALA B 1 47 ? -17.141 2.453 8.789 1 95.5 47 ALA B O 1
ATOM 4957 N N . ILE B 1 48 ? -18.938 2.68 7.449 1 95.44 48 ILE B N 1
ATOM 4958 C CA . ILE B 1 48 ? -18.156 2.906 6.238 1 95.44 48 ILE B CA 1
ATOM 4959 C C . ILE B 1 48 ? -17.312 4.176 6.395 1 95.44 48 ILE B C 1
ATOM 4961 O O . ILE B 1 48 ? -16.125 4.18 6.086 1 95.44 48 ILE B O 1
ATOM 4965 N N . ILE B 1 49 ? -17.828 5.18 6.941 1 94.25 49 ILE B N 1
ATOM 4966 C CA . ILE B 1 49 ? -17.188 6.488 7.055 1 94.25 49 ILE B CA 1
ATOM 4967 C C . ILE B 1 49 ? -16.094 6.438 8.109 1 94.25 49 ILE B C 1
ATOM 4969 O O . ILE B 1 49 ? -14.945 6.809 7.84 1 94.25 49 ILE B O 1
ATOM 4973 N N . GLN B 1 50 ? -16.375 5.961 9.273 1 92.19 50 GLN B N 1
ATOM 4974 C CA . GLN B 1 50 ? -15.453 6.051 10.398 1 92.19 50 GLN B CA 1
ATOM 4975 C C . GLN B 1 50 ? -14.305 5.059 10.25 1 92.19 50 GLN B C 1
ATOM 4977 O O . GLN B 1 50 ? -13.164 5.359 10.625 1 92.19 50 GLN B O 1
ATOM 4982 N N . HIS B 1 51 ? -14.633 3.943 9.742 1 89.94 51 HIS B N 1
ATOM 4983 C CA . HIS B 1 51 ? -13.617 2.895 9.781 1 89.94 51 HIS B CA 1
ATOM 4984 C C . HIS B 1 51 ? -12.984 2.697 8.406 1 89.94 51 HIS B C 1
ATOM 4986 O O . HIS B 1 51 ? -12.18 1.78 8.211 1 89.94 51 HIS B O 1
ATOM 4992 N N . GLY B 1 52 ? -13.391 3.459 7.461 1 87.69 52 GLY B N 1
ATOM 4993 C CA . GLY B 1 52 ? -12.773 3.424 6.145 1 87.69 52 GLY B CA 1
ATOM 4994 C C . GLY B 1 52 ? -13.078 2.152 5.375 1 87.69 52 GLY B C 1
ATOM 4995 O O . GLY B 1 52 ? -12.234 1.65 4.633 1 87.69 52 GLY B O 1
ATOM 4996 N N . LEU B 1 53 ? -14.18 1.562 5.574 1 92.44 53 LEU B N 1
ATOM 4997 C CA . LEU B 1 53 ? -14.578 0.364 4.844 1 92.44 53 LEU B CA 1
ATOM 4998 C C . LEU B 1 53 ? -14.953 0.705 3.404 1 92.44 53 LEU B C 1
ATOM 5000 O O . LEU B 1 53 ? -15.555 1.75 3.146 1 92.44 53 LEU B O 1
ATOM 5004 N N . PRO B 1 54 ? -14.555 -0.201 2.422 1 92.06 54 PRO B N 1
ATOM 5005 C CA . PRO B 1 54 ? -15.008 0.034 1.051 1 92.06 54 PRO B CA 1
ATOM 5006 C C . PRO B 1 54 ? -16.531 -0.051 0.912 1 92.06 54 PRO B C 1
ATOM 5008 O O . PRO B 1 54 ? -17.188 -0.723 1.709 1 92.06 54 PRO B O 1
ATOM 5011 N N . TYR B 1 55 ? -17.094 0.613 -0.111 1 93.62 55 TYR B N 1
ATOM 5012 C CA . TYR B 1 55 ? -18.531 0.571 -0.34 1 93.62 55 TYR B CA 1
ATOM 5013 C C . TYR B 1 55 ? -19 -0.852 -0.62 1 93.62 55 TYR B C 1
ATOM 5015 O O . TYR B 1 55 ? -20.141 -1.219 -0.284 1 93.62 55 TYR B O 1
ATOM 5023 N N . ASN B 1 56 ? -18.125 -1.641 -1.161 1 92.69 56 ASN B N 1
ATOM 5024 C CA . ASN B 1 56 ? -18.469 -3.018 -1.497 1 92.69 56 ASN B CA 1
ATOM 5025 C C . ASN B 1 56 ? -18.578 -3.891 -0.249 1 92.69 56 ASN B C 1
ATOM 5027 O O . ASN B 1 56 ? -19 -5.043 -0.326 1 92.69 56 ASN B O 1
ATOM 5031 N N . PHE B 1 57 ? -18.312 -3.334 0.884 1 93.62 57 PHE B N 1
ATOM 5032 C CA . PHE B 1 57 ? -18.438 -4.012 2.17 1 93.62 57 PHE B CA 1
ATOM 5033 C C . PHE B 1 57 ? -19.844 -4.59 2.348 1 93.62 57 PHE B C 1
ATOM 5035 O O . PHE B 1 57 ? -20 -5.695 2.865 1 93.62 57 PHE B O 1
ATOM 5042 N N . VAL B 1 58 ? -20.812 -3.896 1.9 1 95.25 58 VAL B N 1
ATOM 5043 C CA . VAL B 1 58 ? -22.203 -4.277 2.098 1 95.25 58 VAL B CA 1
ATOM 5044 C C . VAL B 1 58 ? -22.547 -5.488 1.23 1 95.25 58 VAL B C 1
ATOM 5046 O O . VAL B 1 58 ? -23.562 -6.141 1.43 1 95.25 58 VAL B O 1
ATOM 5049 N N . GLN B 1 59 ? -21.656 -5.809 0.309 1 94.44 59 GLN B N 1
ATOM 5050 C CA . GLN B 1 59 ? -21.906 -6.93 -0.591 1 94.44 59 GLN B CA 1
ATOM 5051 C C . GLN B 1 59 ? -21.109 -8.164 -0.161 1 94.44 59 GLN B C 1
ATOM 5053 O O . GLN B 1 59 ? -21.188 -9.219 -0.794 1 94.44 59 GLN B O 1
ATOM 5058 N N . TYR B 1 60 ? -20.344 -8.023 0.851 1 94.94 60 TYR B N 1
ATOM 5059 C CA . TYR B 1 60 ? -19.609 -9.188 1.335 1 94.94 60 TYR B CA 1
ATOM 5060 C C . TYR B 1 60 ? -20.547 -10.305 1.751 1 94.94 60 TYR B C 1
ATOM 5062 O O . TYR B 1 60 ? -21.438 -10.102 2.594 1 94.94 60 TYR B O 1
ATOM 5070 N N . LYS B 1 61 ? -20.391 -11.453 1.192 1 94.38 61 LYS B N 1
ATOM 5071 C CA . LYS B 1 61 ? -21.297 -12.578 1.354 1 94.38 61 LYS B CA 1
ATOM 5072 C C . LYS B 1 61 ? -21.547 -12.875 2.83 1 94.38 61 LYS B C 1
ATOM 5074 O O . LYS B 1 61 ? -22.703 -12.922 3.266 1 94.38 61 LYS B O 1
ATOM 5079 N N . TRP B 1 62 ? -20.5 -12.961 3.613 1 94.88 62 TRP B N 1
ATOM 5080 C CA . TRP B 1 62 ? -20.641 -13.438 4.984 1 94.88 62 TRP B CA 1
ATOM 5081 C C . TRP B 1 62 ? -21.109 -12.312 5.906 1 94.88 62 TRP B C 1
ATOM 5083 O O . TRP B 1 62 ? -21.656 -12.57 6.984 1 94.88 62 TRP B O 1
ATOM 5093 N N . ILE B 1 63 ? -20.922 -11.062 5.484 1 96.12 63 ILE B N 1
ATOM 5094 C CA . ILE B 1 63 ? -21.5 -9.945 6.227 1 96.12 63 ILE B CA 1
ATOM 5095 C C . ILE B 1 63 ? -23 -9.922 6.035 1 96.12 63 ILE B C 1
ATOM 5097 O O . ILE B 1 63 ? -23.766 -9.758 7 1 96.12 63 ILE B O 1
ATOM 5101 N N . LYS B 1 64 ? -23.406 -10.109 4.832 1 96.12 64 LYS B N 1
ATOM 5102 C CA . LYS B 1 64 ? -24.828 -10.172 4.535 1 96.12 64 LYS B CA 1
ATOM 5103 C C . LYS B 1 64 ? -25.5 -11.305 5.312 1 96.12 64 LYS B C 1
ATOM 5105 O O . LYS B 1 64 ? -26.547 -11.102 5.926 1 96.12 64 LYS B O 1
ATOM 5110 N N . GLU B 1 65 ? -24.922 -12.477 5.285 1 95.56 65 GLU B N 1
ATOM 5111 C CA . GLU B 1 65 ? -25.469 -13.633 5.984 1 95.56 65 GLU B CA 1
ATOM 5112 C C . GLU B 1 65 ? -25.547 -13.375 7.488 1 95.56 65 GLU B C 1
ATOM 5114 O O . GLU B 1 65 ? -26.5 -13.797 8.141 1 95.56 65 GLU B O 1
ATOM 5119 N N . LEU B 1 66 ? -24.547 -12.727 8.023 1 96.5 66 LEU B N 1
ATOM 5120 C CA . LEU B 1 66 ? -24.516 -12.406 9.445 1 96.5 66 LEU B CA 1
ATOM 5121 C C . LEU B 1 66 ? -25.672 -11.477 9.812 1 96.5 66 LEU B C 1
ATOM 5123 O O . LEU B 1 66 ? -26.391 -11.734 10.781 1 96.5 66 LEU B O 1
ATOM 5127 N N . LEU B 1 67 ? -25.875 -10.43 9.023 1 96.19 67 LEU B N 1
ATOM 5128 C CA . LEU B 1 67 ? -26.922 -9.461 9.312 1 96.19 67 LEU B CA 1
ATOM 5129 C C . LEU B 1 67 ? -28.297 -10.102 9.203 1 96.19 67 LEU B C 1
ATOM 5131 O O . LEU B 1 67 ? -29.156 -9.875 10.055 1 96.19 67 LEU B O 1
ATOM 5135 N N . ILE B 1 68 ? -28.484 -10.914 8.188 1 94.5 68 ILE B N 1
ATOM 5136 C CA . ILE B 1 68 ? -29.766 -11.578 7.965 1 94.5 68 ILE B CA 1
ATOM 5137 C C . ILE B 1 68 ? -30.016 -12.594 9.07 1 94.5 68 ILE B C 1
ATOM 5139 O O . ILE B 1 68 ? -31.156 -12.758 9.523 1 94.5 68 ILE B O 1
ATOM 5143 N N . TYR B 1 69 ? -29 -13.297 9.5 1 94.56 69 TYR B N 1
ATOM 5144 C CA . TYR B 1 69 ? -29.125 -14.266 10.578 1 94.56 69 TYR B CA 1
ATOM 5145 C C . TYR B 1 69 ? -29.578 -13.586 11.867 1 94.56 69 TYR B C 1
ATOM 5147 O O . TYR B 1 69 ? -30.391 -14.125 12.609 1 94.56 69 TYR B O 1
ATOM 5155 N N . LEU B 1 70 ? -29.031 -12.445 12.133 1 94.25 70 LEU B N 1
ATOM 5156 C CA . LEU B 1 70 ? -29.359 -11.727 13.359 1 94.25 70 LEU B CA 1
ATOM 5157 C C . LEU B 1 70 ? -30.797 -11.211 13.32 1 94.25 70 LEU B C 1
ATOM 5159 O O . LEU B 1 70 ? -31.5 -11.242 14.328 1 94.25 70 LEU B O 1
ATOM 5163 N N . ASN B 1 71 ? -31.172 -10.688 12.102 1 93.31 71 ASN B N 1
ATOM 5164 C CA . ASN B 1 71 ? -32.531 -10.211 11.898 1 93.31 71 ASN B CA 1
ATOM 5165 C C . ASN B 1 71 ? -32.969 -10.398 10.453 1 93.31 71 ASN B C 1
ATOM 5167 O O . ASN B 1 71 ? -32.594 -9.625 9.57 1 93.31 71 ASN B O 1
ATOM 5171 N N . PRO B 1 72 ? -33.781 -11.32 10.25 1 91 72 PRO B N 1
ATOM 5172 C CA . PRO B 1 72 ? -34.188 -11.664 8.891 1 91 72 PRO B CA 1
ATOM 5173 C C . PRO B 1 72 ? -34.938 -10.531 8.188 1 91 72 PRO B C 1
ATOM 5175 O O . PRO B 1 72 ? -35.125 -10.562 6.969 1 91 72 PRO B O 1
ATOM 5178 N N . GLU B 1 73 ? -35.375 -9.562 8.891 1 90.69 73 GLU B N 1
ATOM 5179 C CA . GLU B 1 73 ? -36.125 -8.453 8.305 1 90.69 73 GLU B CA 1
ATOM 5180 C C . GLU B 1 73 ? -35.188 -7.406 7.711 1 90.69 73 GLU B C 1
ATOM 5182 O O . GLU B 1 73 ? -35.625 -6.508 6.992 1 90.69 73 GLU B O 1
ATOM 5187 N N . VAL B 1 74 ? -34 -7.602 8 1 93.88 74 VAL B N 1
ATOM 5188 C CA . VAL B 1 74 ? -33.031 -6.59 7.578 1 93.88 74 VAL B CA 1
ATOM 5189 C C . VAL B 1 74 ? -32.844 -6.645 6.062 1 93.88 74 VAL B C 1
ATOM 5191 O O . VAL B 1 74 ? -32.812 -7.727 5.473 1 93.88 74 VAL B O 1
ATOM 5194 N N . ARG B 1 75 ? -32.938 -5.504 5.445 1 93.44 75 ARG B N 1
ATOM 5195 C CA . ARG B 1 75 ? -32.594 -5.359 4.039 1 93.44 75 ARG B CA 1
ATOM 5196 C C . ARG B 1 75 ? -31.203 -4.734 3.887 1 93.44 75 ARG B C 1
ATOM 5198 O O . ARG B 1 75 ? -31.031 -3.539 4.125 1 93.44 75 ARG B O 1
ATOM 5205 N N . VAL B 1 76 ? -30.25 -5.566 3.465 1 94.12 76 VAL B N 1
ATOM 5206 C CA . VAL B 1 76 ? -28.891 -5.062 3.295 1 94.12 76 VAL B CA 1
ATOM 5207 C C . VAL B 1 76 ? -28.812 -4.184 2.047 1 94.12 76 VAL B C 1
ATOM 5209 O O . VAL B 1 76 ? -29.25 -4.594 0.966 1 94.12 76 VAL B O 1
ATOM 5212 N N . PRO B 1 77 ? -28.312 -3.039 2.186 1 95.44 77 PRO B N 1
ATOM 5213 C CA . PRO B 1 77 ? -28.281 -2.131 1.036 1 95.44 77 PRO B CA 1
ATOM 5214 C C . PRO B 1 77 ? -27.312 -2.596 -0.048 1 95.44 77 PRO B C 1
ATOM 5216 O O . PRO B 1 77 ? -26.359 -3.34 0.238 1 95.44 77 PRO B O 1
ATOM 5219 N N . SER B 1 78 ? -27.562 -2.207 -1.264 1 95.62 78 SER B N 1
ATOM 5220 C CA . SER B 1 78 ? -26.609 -2.408 -2.355 1 95.62 78 SER B CA 1
ATOM 5221 C C . SER B 1 78 ? -25.438 -1.443 -2.25 1 95.62 78 SER B C 1
ATOM 5223 O O . SER B 1 78 ? -25.469 -0.503 -1.453 1 95.62 78 SER B O 1
ATOM 5225 N N . ARG B 1 79 ? -24.453 -1.731 -3.035 1 94.75 79 ARG B N 1
ATOM 5226 C CA . ARG B 1 79 ? -23.297 -0.847 -3.078 1 94.75 79 ARG B CA 1
ATOM 5227 C C . ARG B 1 79 ? -23.703 0.577 -3.441 1 94.75 79 ARG B C 1
ATOM 5229 O O . ARG B 1 79 ? -23.281 1.535 -2.793 1 94.75 79 ARG B O 1
ATOM 5236 N N . ASN B 1 80 ? -24.516 0.734 -4.418 1 95.12 80 ASN B N 1
ATOM 5237 C CA . ASN B 1 80 ? -24.969 2.045 -4.871 1 95.12 80 ASN B CA 1
ATOM 5238 C C . ASN B 1 80 ? -25.797 2.75 -3.807 1 95.12 80 ASN B C 1
ATOM 5240 O O . ASN B 1 80 ? -25.719 3.969 -3.646 1 95.12 80 ASN B O 1
ATOM 5244 N N . THR B 1 81 ? -26.594 1.973 -3.184 1 95.81 81 THR B N 1
ATOM 5245 C CA . THR B 1 81 ? -27.391 2.537 -2.1 1 95.81 81 THR B CA 1
ATOM 5246 C C . THR B 1 81 ? -26.5 3.025 -0.967 1 95.81 81 THR B C 1
ATOM 5248 O O . THR B 1 81 ? -26.75 4.066 -0.364 1 95.81 81 THR B O 1
ATOM 5251 N N . ALA B 1 82 ? -25.5 2.246 -0.684 1 96.25 82 ALA B N 1
ATOM 5252 C CA . ALA B 1 82 ? -24.547 2.654 0.345 1 96.25 82 ALA B CA 1
ATOM 5253 C C . ALA B 1 82 ? -23.875 3.973 -0.023 1 96.25 82 ALA B C 1
ATOM 5255 O O . ALA B 1 82 ? -23.703 4.848 0.83 1 96.25 82 ALA B O 1
ATOM 5256 N N . VAL B 1 83 ? -23.469 4.129 -1.291 1 96.25 83 VAL B N 1
ATOM 5257 C CA . VAL B 1 83 ? -22.859 5.363 -1.78 1 96.25 83 VAL B CA 1
ATOM 5258 C C . VAL B 1 83 ? -23.828 6.527 -1.588 1 96.25 83 VAL B C 1
ATOM 5260 O O . VAL B 1 83 ? -23.438 7.59 -1.09 1 96.25 83 VAL B O 1
ATOM 5263 N N . SER B 1 84 ? -25.047 6.309 -1.957 1 96.88 84 SER B N 1
ATOM 5264 C CA . SER B 1 84 ? -26.078 7.336 -1.838 1 96.88 84 SER B CA 1
ATOM 5265 C C . SER B 1 84 ? -26.297 7.727 -0.381 1 96.88 84 SER B C 1
ATOM 5267 O O . SER B 1 84 ? -26.469 8.906 -0.066 1 96.88 84 SER B O 1
ATOM 5269 N N . ASN B 1 85 ? -26.328 6.742 0.479 1 96.75 85 ASN B N 1
ATOM 5270 C CA . ASN B 1 85 ? -26.531 7 1.901 1 96.75 85 ASN B CA 1
ATOM 5271 C C . ASN B 1 85 ? -25.391 7.84 2.482 1 96.75 85 ASN B C 1
ATOM 5273 O O . ASN B 1 85 ? -25.625 8.75 3.277 1 96.75 85 ASN B O 1
ATOM 5277 N N . VAL B 1 86 ? -24.203 7.535 2.135 1 96.56 86 VAL B N 1
ATOM 5278 C CA . VAL B 1 86 ? -23.047 8.297 2.604 1 96.56 86 VAL B CA 1
ATOM 5279 C C . VAL B 1 86 ? -23.109 9.719 2.055 1 96.56 86 VAL B C 1
ATOM 5281 O O . VAL B 1 86 ? -22.812 10.68 2.768 1 96.56 86 VAL B O 1
ATOM 5284 N N . SER B 1 87 ? -23.469 9.836 0.81 1 96.88 87 SER B N 1
ATOM 5285 C CA . SER B 1 87 ? -23.625 11.148 0.19 1 96.88 87 SER B CA 1
ATOM 5286 C C . SER B 1 87 ? -24.656 11.992 0.934 1 96.88 87 SER B C 1
ATOM 5288 O O . SER B 1 87 ? -24.453 13.188 1.141 1 96.88 87 SER B O 1
ATOM 5290 N N . LYS B 1 88 ? -25.734 11.359 1.286 1 96.56 88 LYS B N 1
ATOM 5291 C CA . LYS B 1 88 ? -26.766 12.062 2.045 1 96.56 88 LYS B CA 1
ATOM 5292 C C . LYS B 1 88 ? -26.219 12.555 3.385 1 96.56 88 LYS B C 1
ATOM 5294 O O . LYS B 1 88 ? -26.484 13.688 3.789 1 96.56 88 LYS B O 1
ATOM 5299 N N . LYS B 1 89 ? -25.516 11.711 4.031 1 95.81 89 LYS B N 1
ATOM 5300 C CA . LYS B 1 89 ? -24.922 12.086 5.309 1 95.81 89 LYS B CA 1
ATOM 5301 C C . LYS B 1 89 ? -23.922 13.234 5.129 1 95.81 89 LYS B C 1
ATOM 5303 O O . LYS B 1 89 ? -23.812 14.109 5.988 1 95.81 89 LYS B O 1
ATOM 5308 N N . PHE B 1 90 ? -23.234 13.164 4.07 1 96.5 90 PHE B N 1
ATOM 5309 C CA . PHE B 1 90 ? -22.297 14.219 3.717 1 96.5 90 PHE B CA 1
ATOM 5310 C C . PHE B 1 90 ? -23 15.562 3.598 1 96.5 90 PHE B C 1
ATOM 5312 O O . PHE B 1 90 ? -22.578 16.547 4.199 1 96.5 90 PHE B O 1
ATOM 5319 N N . HIS B 1 91 ? -24.016 15.594 2.904 1 96.94 91 HIS B N 1
ATOM 5320 C CA . HIS B 1 91 ? -24.734 16.844 2.672 1 96.94 91 HIS B CA 1
ATOM 5321 C C . HIS B 1 91 ? -25.391 17.359 3.953 1 96.94 91 HIS B C 1
ATOM 5323 O O . HIS B 1 91 ? -25.422 18.562 4.195 1 96.94 91 HIS B O 1
ATOM 5329 N N . GLU B 1 92 ? -25.828 16.422 4.684 1 95.88 92 GLU B N 1
ATOM 5330 C CA . GLU B 1 92 ? -26.422 16.797 5.969 1 95.88 92 GLU B CA 1
ATOM 5331 C C . GLU B 1 92 ? -25.391 17.453 6.879 1 95.88 92 GLU B C 1
ATOM 5333 O O . GLU B 1 92 ? -25.641 18.5 7.473 1 95.88 92 GLU B O 1
ATOM 5338 N N . HIS B 1 93 ? -24.281 16.859 6.965 1 96.25 93 HIS B N 1
ATOM 5339 C CA . HIS B 1 93 ? -23.25 17.391 7.844 1 96.25 93 HIS B CA 1
ATOM 5340 C C . HIS B 1 93 ? -22.609 18.656 7.25 1 96.25 93 HIS B C 1
ATOM 5342 O O . HIS B 1 93 ? -22.203 19.547 7.988 1 96.25 93 HIS B O 1
ATOM 5348 N N . LYS B 1 94 ? -22.516 18.672 5.949 1 96.75 94 LYS B N 1
ATOM 5349 C CA . LYS B 1 94 ? -22.031 19.891 5.297 1 96.75 94 LYS B CA 1
ATOM 5350 C C . LYS B 1 94 ? -22.859 21.094 5.699 1 96.75 94 LYS B C 1
ATOM 5352 O O . LYS B 1 94 ? -22.312 22.156 6.012 1 96.75 94 LYS B O 1
ATOM 5357 N N . GLU B 1 95 ? -24.125 20.938 5.73 1 96.31 95 GLU B N 1
ATOM 5358 C CA . GLU B 1 95 ? -25.031 22.031 6.117 1 96.31 95 GLU B CA 1
ATOM 5359 C C . GLU B 1 95 ? -24.812 22.422 7.574 1 96.31 95 GLU B C 1
ATOM 5361 O O . GLU B 1 95 ? -24.859 23.609 7.914 1 96.31 95 GLU B O 1
ATOM 5366 N N . ARG B 1 96 ? -24.594 21.469 8.336 1 94.69 96 ARG B N 1
ATOM 5367 C CA . ARG B 1 96 ? -24.344 21.75 9.75 1 94.69 96 ARG B CA 1
ATOM 5368 C C . ARG B 1 96 ? -23.062 22.562 9.93 1 94.69 96 ARG B C 1
ATOM 5370 O O . ARG B 1 96 ? -23.016 23.5 10.734 1 94.69 96 ARG B O 1
ATOM 5377 N N . VAL B 1 97 ? -22.047 22.156 9.25 1 95.56 97 VAL B N 1
ATOM 5378 C CA . VAL B 1 97 ? -20.781 22.844 9.336 1 95.56 97 VAL B CA 1
ATOM 5379 C C . VAL B 1 97 ? -20.922 24.266 8.789 1 95.56 97 VAL B C 1
ATOM 5381 O O . VAL B 1 97 ? -20.375 25.219 9.359 1 95.56 97 VAL B O 1
ATOM 5384 N N . LYS B 1 98 ? -21.656 24.375 7.742 1 95.12 98 LYS B N 1
ATOM 5385 C CA . LYS B 1 98 ? -21.922 25.688 7.164 1 95.12 98 LYS B CA 1
ATOM 5386 C C . LYS B 1 98 ? -22.609 26.594 8.172 1 95.12 98 LYS B C 1
ATOM 5388 O O . LYS B 1 98 ? -22.203 27.75 8.344 1 95.12 98 LYS B O 1
ATOM 5393 N N . VAL B 1 99 ? -23.594 26.094 8.812 1 93.81 99 VAL B N 1
ATOM 5394 C CA . VAL B 1 99 ? -24.344 26.859 9.789 1 93.81 99 VAL B CA 1
ATOM 5395 C C . VAL B 1 99 ? -23.438 27.234 10.961 1 93.81 99 VAL B C 1
ATOM 5397 O O . VAL B 1 99 ? -23.484 28.375 11.445 1 93.81 99 VAL B O 1
ATOM 5400 N N . ALA B 1 100 ? -22.656 26.312 11.375 1 93.19 100 ALA B N 1
ATOM 5401 C CA . ALA B 1 100 ? -21.734 26.578 12.484 1 93.19 100 ALA B CA 1
ATOM 5402 C C . ALA B 1 100 ? -20.766 27.703 12.148 1 93.19 100 ALA B C 1
ATOM 5404 O O . ALA B 1 100 ? -20.484 28.562 12.992 1 93.19 100 ALA B O 1
ATOM 5405 N N . MET B 1 101 ? -20.25 27.734 11.008 1 94.38 101 MET B N 1
ATOM 5406 C CA . MET B 1 101 ? -19.297 28.766 10.578 1 94.38 101 MET B CA 1
ATOM 5407 C C . MET B 1 101 ? -19.984 30.125 10.445 1 94.38 101 MET B C 1
ATOM 5409 O O . MET B 1 101 ? -19.406 31.156 10.781 1 94.38 101 MET B O 1
ATOM 5413 N N . HIS B 1 102 ? -21.234 30.062 10.039 1 91.69 102 HIS B N 1
ATOM 5414 C CA . HIS B 1 102 ? -21.984 31.312 9.875 1 91.69 102 HIS B CA 1
ATOM 5415 C C . HIS B 1 102 ? -22.391 31.891 11.227 1 91.69 102 HIS B C 1
ATOM 5417 O O . HIS B 1 102 ? -22.438 33.094 11.391 1 91.69 102 HIS B O 1
ATOM 5423 N N . LYS B 1 103 ? -22.641 31.016 12.117 1 89.56 103 LYS B N 1
ATOM 5424 C CA . LYS B 1 103 ? -23.094 31.453 13.438 1 89.56 103 LYS B CA 1
ATOM 5425 C C . LYS B 1 103 ? -21.922 31.906 14.305 1 89.56 103 LYS B C 1
ATOM 5427 O O . LYS B 1 103 ? -22.109 32.594 15.297 1 89.56 103 LYS B O 1
ATOM 5432 N N . SER B 1 104 ? -20.781 31.469 13.906 1 88.94 104 SER B N 1
ATOM 5433 C CA . SER B 1 104 ? -19.594 31.844 14.672 1 88.94 104 SER B CA 1
ATOM 5434 C C . SER B 1 104 ? -19.375 33.344 14.625 1 88.94 104 SER B C 1
ATOM 5436 O O . SER B 1 104 ? -19.578 34 13.586 1 88.94 104 SER B O 1
ATOM 5438 N N . HIS B 1 105 ? -19.078 33.875 15.734 1 79.94 105 HIS B N 1
ATOM 5439 C CA . HIS B 1 105 ? -18.781 35.312 15.773 1 79.94 105 HIS B CA 1
ATOM 5440 C C . HIS B 1 105 ? -17.359 35.594 15.344 1 79.94 105 HIS B C 1
ATOM 5442 O O . HIS B 1 105 ? -17 36.75 15.047 1 79.94 105 HIS B O 1
ATOM 5448 N N . SER B 1 106 ? -16.641 34.562 15.242 1 89.88 106 SER B N 1
ATOM 5449 C CA . SER B 1 106 ? -15.242 34.719 14.852 1 89.88 106 SER B CA 1
ATOM 5450 C C . SER B 1 106 ? -15.078 34.656 13.336 1 89.88 106 SER B C 1
ATOM 5452 O O . SER B 1 106 ? -15.906 34.062 12.641 1 89.88 106 SER B O 1
ATOM 5454 N N . ARG B 1 107 ? -14.156 35.375 12.836 1 95.62 107 ARG B N 1
ATOM 5455 C CA . ARG B 1 107 ? -13.727 35.188 11.453 1 95.62 107 ARG B CA 1
ATOM 5456 C C . ARG B 1 107 ? -13.047 33.812 11.281 1 95.62 107 ARG B C 1
ATOM 5458 O O . ARG B 1 107 ? -12.812 33.125 12.258 1 95.62 107 ARG B O 1
ATOM 5465 N N . ILE B 1 108 ? -12.836 33.469 10.008 1 97.06 108 ILE B N 1
ATOM 5466 C CA . ILE B 1 108 ? -12.359 32.125 9.695 1 97.06 108 ILE B CA 1
ATOM 5467 C C . ILE B 1 108 ? -10.922 32.188 9.172 1 97.06 108 ILE B C 1
ATOM 5469 O O . ILE B 1 108 ? -10.625 33 8.281 1 97.06 108 ILE B O 1
ATOM 5473 N N . CYS B 1 109 ? -10.078 31.453 9.781 1 97.69 109 CYS B N 1
ATOM 5474 C CA . CYS B 1 109 ? -8.734 31.266 9.258 1 97.69 109 CYS B CA 1
ATOM 5475 C C . CYS B 1 109 ? -8.648 30 8.406 1 97.69 109 CYS B C 1
ATOM 5477 O O . CYS B 1 109 ? -9.398 29.047 8.625 1 97.69 109 CYS B O 1
ATOM 5479 N N . LEU B 1 110 ? -7.738 29.969 7.398 1 97.88 110 LEU B N 1
ATOM 5480 C CA . LEU B 1 110 ? -7.668 28.875 6.449 1 97.88 110 LEU B CA 1
ATOM 5481 C C . LEU B 1 110 ? -6.266 28.266 6.418 1 97.88 110 LEU B C 1
ATOM 5483 O O . LEU B 1 110 ? -5.281 28.969 6.688 1 97.88 110 LEU B O 1
ATOM 5487 N N . THR B 1 111 ? -6.184 27.016 6.168 1 97.06 111 THR B N 1
ATOM 5488 C CA . THR B 1 111 ? -4.977 26.328 5.711 1 97.06 111 THR B CA 1
ATOM 5489 C C . THR B 1 111 ? -5.254 25.531 4.441 1 97.06 111 THR B C 1
ATOM 5491 O O . THR B 1 111 ? -6.371 25.047 4.238 1 97.06 111 THR B O 1
ATOM 5494 N N . SER B 1 112 ? -4.324 25.453 3.582 1 96.94 112 SER B N 1
ATOM 5495 C CA . SER B 1 112 ? -4.496 24.688 2.342 1 96.94 112 SER B CA 1
ATOM 5496 C C . SER B 1 112 ? -3.176 24.094 1.879 1 96.94 112 SER B C 1
ATOM 5498 O O . SER B 1 112 ? -2.104 24.609 2.197 1 96.94 112 SER B O 1
ATOM 5500 N N . ASP B 1 113 ? -3.285 23 1.333 1 94.31 113 ASP B N 1
ATOM 5501 C CA . ASP B 1 113 ? -2.148 22.312 0.718 1 94.31 113 ASP B CA 1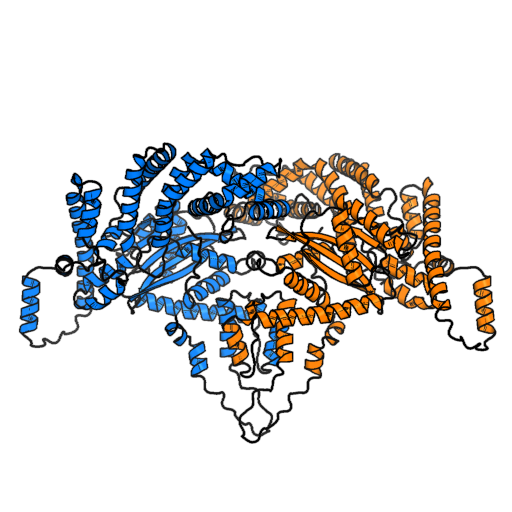
ATOM 5502 C C . ASP B 1 113 ? -2.607 21.359 -0.38 1 94.31 113 ASP B C 1
ATOM 5504 O O . ASP B 1 113 ? -3.803 21.094 -0.515 1 94.31 113 ASP B O 1
ATOM 5508 N N . CYS B 1 114 ? -1.687 21 -1.184 1 93.12 114 CYS B N 1
ATOM 5509 C CA . CYS B 1 114 ? -1.984 20.062 -2.26 1 93.12 114 CYS B CA 1
ATOM 5510 C C . CYS B 1 114 ? -1.376 18.688 -1.976 1 93.12 114 CYS B C 1
ATOM 5512 O O . CYS B 1 114 ? -0.375 18.594 -1.265 1 93.12 114 CYS B O 1
ATOM 5514 N N . TRP B 1 115 ? -2.057 17.688 -2.48 1 88.56 115 TRP B N 1
ATOM 5515 C CA . TRP B 1 115 ? -1.65 16.297 -2.291 1 88.56 115 TRP B CA 1
ATOM 5516 C C . TRP B 1 115 ? -1.741 15.523 -3.6 1 88.56 115 TRP B C 1
ATOM 5518 O O . TRP B 1 115 ? -2.684 15.711 -4.375 1 88.56 115 TRP B O 1
ATOM 5528 N N . THR B 1 116 ? -0.768 14.703 -3.822 1 88 116 THR B N 1
ATOM 5529 C CA . THR B 1 116 ? -0.815 13.781 -4.953 1 88 116 THR B CA 1
ATOM 5530 C C . THR B 1 116 ? -1.131 12.359 -4.48 1 88 116 THR B C 1
ATOM 5532 O O . THR B 1 116 ? -0.403 11.797 -3.66 1 88 116 THR B O 1
ATOM 5535 N N . SER B 1 117 ? -2.117 11.781 -4.969 1 86.62 117 SER B N 1
ATOM 5536 C CA . SER B 1 117 ? -2.547 10.445 -4.578 1 86.62 117 SER B CA 1
ATOM 5537 C C . SER B 1 117 ? -1.645 9.375 -5.184 1 86.62 117 SER B C 1
ATOM 5539 O O . SER B 1 117 ? -0.771 9.68 -6 1 86.62 117 SER B O 1
ATOM 5541 N N . ILE B 1 118 ? -1.921 8.117 -4.762 1 82.56 118 ILE B N 1
ATOM 5542 C CA . ILE B 1 118 ? -1.166 6.973 -5.25 1 82.56 118 ILE B CA 1
ATOM 5543 C C . ILE B 1 118 ? -1.422 6.777 -6.742 1 82.56 118 ILE B C 1
ATOM 5545 O O . ILE B 1 118 ? -0.582 6.227 -7.457 1 82.56 118 ILE B O 1
ATOM 5549 N N . THR B 1 119 ? -2.51 7.246 -7.262 1 78.56 119 THR B N 1
ATOM 5550 C CA . THR B 1 119 ? -2.848 7.152 -8.68 1 78.56 119 THR B CA 1
ATOM 5551 C C . THR B 1 119 ? -2.34 8.375 -9.438 1 78.56 119 THR B C 1
ATOM 5553 O O . THR B 1 119 ? -2.744 8.617 -10.57 1 78.56 119 THR B O 1
ATOM 5556 N N . GLN B 1 120 ? -1.61 9.289 -8.742 1 83.19 120 GLN B N 1
ATOM 5557 C CA . GLN B 1 120 ? -0.958 10.453 -9.32 1 83.19 120 GLN B CA 1
ATOM 5558 C C . GLN B 1 120 ? -1.972 11.555 -9.633 1 83.19 120 GLN B C 1
ATOM 5560 O O . GLN B 1 120 ? -1.765 12.359 -10.547 1 83.19 120 GLN B O 1
ATOM 5565 N N . GLN B 1 121 ? -3.043 11.422 -8.977 1 88.06 121 GLN B N 1
ATOM 5566 C CA . GLN B 1 121 ? -4.031 12.492 -9.094 1 88.06 121 GLN B CA 1
ATOM 5567 C C . GLN B 1 121 ? -3.816 13.562 -8.031 1 88.06 121 GLN B C 1
ATOM 5569 O O . GLN B 1 121 ? -3.508 13.25 -6.879 1 88.06 121 GLN B O 1
ATOM 5574 N N . GLY B 1 122 ? -3.918 14.797 -8.508 1 91.62 122 GLY B N 1
ATOM 5575 C CA . GLY B 1 122 ? -3.742 15.906 -7.582 1 91.62 122 GLY B CA 1
ATOM 5576 C C . GLY B 1 122 ? -5.012 16.25 -6.832 1 91.62 122 GLY B C 1
ATOM 5577 O O . GLY B 1 122 ? -6.105 16.219 -7.398 1 91.62 122 GLY B O 1
ATOM 5578 N N . TYR B 1 123 ? -4.867 16.547 -5.539 1 92.88 123 TYR B N 1
ATOM 5579 C CA . TYR B 1 123 ? -5.961 17 -4.688 1 92.88 123 TYR B CA 1
ATOM 5580 C C . TYR B 1 123 ? -5.586 18.297 -3.967 1 92.88 123 TYR B C 1
ATOM 5582 O O . TYR B 1 123 ? -4.414 18.531 -3.664 1 92.88 123 TYR B O 1
ATOM 5590 N N . ILE B 1 124 ? -6.551 19.125 -3.779 1 95.44 124 ILE B N 1
ATOM 5591 C CA . ILE B 1 124 ? -6.375 20.297 -2.936 1 95.44 124 ILE B CA 1
ATOM 5592 C C . ILE B 1 124 ? -7.191 20.141 -1.656 1 95.44 124 ILE B C 1
ATOM 5594 O O . ILE B 1 124 ? -8.328 19.656 -1.692 1 95.44 124 ILE B O 1
ATOM 5598 N N . CYS B 1 125 ? -6.566 20.406 -0.561 1 96.38 125 CYS B N 1
ATOM 5599 C CA . CYS B 1 125 ? -7.23 20.359 0.738 1 96.38 125 CYS B CA 1
ATOM 5600 C C . CYS B 1 125 ? -7.371 21.766 1.319 1 96.38 125 CYS B C 1
ATOM 5602 O O . CYS B 1 125 ? -6.426 22.547 1.291 1 96.38 125 CYS B O 1
ATOM 5604 N N . LEU B 1 126 ? -8.516 22.109 1.682 1 97.69 126 LEU B N 1
ATOM 5605 C CA . LEU B 1 126 ? -8.805 23.375 2.355 1 97.69 126 LEU B CA 1
ATOM 5606 C C . LEU B 1 126 ? -9.445 23.125 3.717 1 97.69 126 LEU B C 1
ATOM 5608 O O . LEU B 1 126 ? -10.438 22.391 3.818 1 97.69 126 LEU B O 1
ATOM 5612 N N . THR B 1 127 ? -8.875 23.703 4.777 1 97 127 THR B N 1
ATOM 5613 C CA . THR B 1 127 ? -9.383 23.531 6.133 1 97 127 THR B CA 1
ATOM 5614 C C . THR B 1 127 ? -9.742 24.875 6.75 1 97 127 THR B C 1
ATOM 5616 O O . THR B 1 127 ? -9 25.844 6.609 1 97 127 THR B O 1
ATOM 5619 N N . ALA B 1 128 ? -10.859 24.922 7.348 1 96.88 128 ALA B N 1
ATOM 5620 C CA . ALA B 1 128 ? -11.312 26.109 8.055 1 96.88 128 ALA B CA 1
ATOM 5621 C C . ALA B 1 128 ? -11.062 26 9.555 1 96.88 128 ALA B C 1
ATOM 5623 O O . ALA B 1 128 ? -11.367 24.969 10.156 1 96.88 128 ALA B O 1
ATOM 5624 N N . HIS B 1 129 ? -10.477 27.016 10.141 1 95.88 129 HIS B N 1
ATOM 5625 C CA . HIS B 1 129 ? -10.242 27.125 11.57 1 95.88 129 HIS B CA 1
ATOM 5626 C C . HIS B 1 129 ? -11.023 28.297 12.172 1 95.88 129 HIS B C 1
ATOM 5628 O O . HIS B 1 129 ? -10.891 29.438 11.719 1 95.88 129 HIS B O 1
ATOM 5634 N N . PHE B 1 130 ? -11.82 28.047 13.148 1 95.06 130 PHE B N 1
ATOM 5635 C CA . PHE B 1 130 ? -12.656 29.094 13.727 1 95.06 130 PHE B CA 1
ATOM 5636 C C . PHE B 1 130 ? -13.062 28.75 15.148 1 95.06 130 PHE B C 1
ATOM 5638 O O . PHE B 1 130 ? -12.938 27.594 15.57 1 95.06 130 PHE B O 1
ATOM 5645 N N . VAL B 1 131 ? -13.383 29.719 15.883 1 94.94 131 VAL B N 1
ATOM 5646 C CA . VAL B 1 131 ? -13.906 29.531 17.234 1 94.94 131 VAL B CA 1
ATOM 5647 C C . VAL B 1 131 ? -15.43 29.516 17.203 1 94.94 131 VAL B C 1
ATOM 5649 O O . VAL B 1 131 ? -16.062 30.469 16.766 1 94.94 131 VAL B O 1
ATOM 5652 N N . ASP B 1 132 ? -16 28.5 17.641 1 91.56 132 ASP B N 1
ATOM 5653 C CA . ASP B 1 132 ? -17.453 28.359 17.547 1 91.56 132 ASP B CA 1
ATOM 5654 C C . ASP B 1 132 ? -18.156 29.141 18.656 1 91.56 132 ASP B C 1
ATOM 5656 O O . ASP B 1 132 ? -17.5 29.875 19.406 1 91.56 132 ASP B O 1
ATOM 5660 N N . ALA B 1 133 ? -19.484 29.016 18.766 1 89.88 133 ALA B N 1
ATOM 5661 C CA . ALA B 1 133 ? -20.297 29.766 19.719 1 89.88 133 ALA B CA 1
ATOM 5662 C C . ALA B 1 133 ? -19.969 29.375 21.156 1 89.88 133 ALA B C 1
ATOM 5664 O O . ALA B 1 133 ? -20.156 30.172 22.078 1 89.88 133 ALA B O 1
ATOM 5665 N N . SER B 1 134 ? -19.391 28.203 21.312 1 89.94 134 SER B N 1
ATOM 5666 C CA . SER B 1 134 ? -19 27.734 22.641 1 89.94 134 SER B CA 1
ATOM 5667 C C . SER B 1 134 ? -17.547 28.078 22.938 1 89.94 134 SER B C 1
ATOM 5669 O O . SER B 1 134 ? -16.984 27.609 23.938 1 89.94 134 SER B O 1
ATOM 5671 N N . TRP B 1 135 ? -16.922 28.875 22.078 1 92.88 135 TRP B N 1
ATOM 5672 C CA . TRP B 1 135 ? -15.562 29.391 22.203 1 92.88 135 TRP B CA 1
ATOM 5673 C C . TRP B 1 135 ? -14.547 28.25 22.141 1 92.88 135 TRP B C 1
ATOM 5675 O O . TRP B 1 135 ? -13.547 28.266 22.859 1 92.88 135 TRP B O 1
ATOM 5685 N N . LYS B 1 136 ? -14.945 27.266 21.375 1 91.81 136 LYS B N 1
ATOM 5686 C CA . LYS B 1 136 ? -14.031 26.172 21.109 1 91.81 136 LYS B CA 1
ATOM 5687 C C . LYS B 1 136 ? -13.391 26.312 19.734 1 91.81 136 LYS B C 1
ATOM 5689 O O . LYS B 1 136 ? -14.062 26.672 18.766 1 91.81 136 LYS B O 1
ATOM 5694 N N . LEU B 1 137 ? -12.133 26.047 19.75 1 93.75 137 LEU B N 1
ATOM 5695 C CA . LEU B 1 137 ? -11.414 26.094 18.484 1 93.75 137 LEU B CA 1
ATOM 5696 C C . LEU B 1 137 ? -11.742 24.875 17.625 1 93.75 137 LEU B C 1
ATOM 5698 O O . LEU B 1 137 ? -11.641 23.75 18.094 1 93.75 137 LEU B O 1
ATOM 5702 N N . ASN B 1 138 ? -12.203 25.125 16.391 1 92.44 138 ASN B N 1
ATOM 5703 C CA . ASN B 1 138 ? -12.539 24.062 15.445 1 92.44 138 ASN B CA 1
ATOM 5704 C C . ASN B 1 138 ? -11.633 24.094 14.211 1 92.44 138 ASN B C 1
ATOM 5706 O O . ASN B 1 138 ? -11.234 25.172 13.758 1 92.44 138 ASN B O 1
ATOM 5710 N N . SER B 1 139 ? -11.25 22.938 13.828 1 93.94 139 SER B N 1
ATOM 5711 C CA . SER B 1 139 ? -10.602 22.719 12.539 1 93.94 139 SER B CA 1
ATOM 5712 C C . SER B 1 139 ? -11.391 21.734 11.68 1 93.94 139 SER B C 1
ATOM 5714 O O . SER B 1 139 ? -11.438 20.547 11.977 1 93.94 139 SER B O 1
ATOM 5716 N N . LYS B 1 140 ? -11.992 22.234 10.594 1 95.31 140 LYS B N 1
ATOM 5717 C CA . LYS B 1 140 ? -12.844 21.406 9.742 1 95.31 140 LYS B CA 1
ATOM 5718 C C . LYS B 1 140 ? -12.375 21.453 8.289 1 95.31 140 LYS B C 1
ATOM 5720 O O . LYS B 1 140 ? -12.195 22.516 7.723 1 95.31 140 LYS B O 1
ATOM 5725 N N . ILE B 1 141 ? -12.156 20.281 7.75 1 96.31 141 ILE B N 1
ATOM 5726 C CA . ILE B 1 141 ? -11.844 20.234 6.324 1 96.31 141 ILE B CA 1
ATOM 5727 C C . ILE B 1 141 ? -13.086 20.594 5.512 1 96.31 141 ILE B C 1
ATOM 5729 O O . ILE B 1 141 ? -14.133 19.969 5.645 1 96.31 141 ILE B O 1
ATOM 5733 N N . ILE B 1 142 ? -12.961 21.578 4.703 1 97.56 142 ILE B N 1
ATOM 5734 C CA . ILE B 1 142 ? -14.148 22 3.988 1 97.56 142 ILE B CA 1
ATOM 5735 C C . ILE B 1 142 ? -14.016 21.656 2.506 1 97.56 142 ILE B C 1
ATOM 5737 O O . ILE B 1 142 ? -14.992 21.75 1.75 1 97.56 142 ILE B O 1
ATOM 5741 N N . ALA B 1 143 ? -12.82 21.219 2.145 1 97.12 143 ALA B N 1
ATOM 5742 C CA . ALA B 1 143 ? -12.656 20.75 0.773 1 97.12 143 ALA B CA 1
ATOM 5743 C C . ALA B 1 143 ? -11.508 19.75 0.674 1 97.12 143 ALA B C 1
ATOM 5745 O O . ALA B 1 143 ? -10.477 19.906 1.329 1 97.12 143 ALA B O 1
ATOM 5746 N N . TYR B 1 144 ? -11.656 18.781 0.032 1 95.5 144 TYR B N 1
ATOM 5747 C CA . TYR B 1 144 ? -10.695 17.766 -0.403 1 95.5 144 TYR B CA 1
ATOM 5748 C C . TYR B 1 144 ? -11.016 17.281 -1.808 1 95.5 144 TYR B C 1
ATOM 5750 O O . TYR B 1 144 ? -11.539 16.172 -1.98 1 95.5 144 TYR B O 1
ATOM 5758 N N . CYS B 1 145 ? -10.719 18.047 -2.73 1 93.75 145 CYS B N 1
ATOM 5759 C CA . CYS B 1 145 ? -11.25 17.75 -4.059 1 93.75 145 CYS B CA 1
ATOM 5760 C C . CYS B 1 145 ? -10.125 17.656 -5.086 1 93.75 145 CYS B C 1
ATOM 5762 O O . CYS B 1 145 ? -9.055 18.234 -4.887 1 93.75 145 CYS B O 1
ATOM 5764 N N . LYS B 1 146 ? -10.469 16.938 -6.062 1 92.31 146 LYS B N 1
ATOM 5765 C CA . LYS B 1 146 ? -9.531 16.766 -7.164 1 92.31 146 LYS B CA 1
ATOM 5766 C C . LYS B 1 146 ? -9.219 18.094 -7.848 1 92.31 146 LYS B C 1
ATOM 5768 O O . LYS B 1 146 ? -10.117 18.906 -8.055 1 92.31 146 LYS B O 1
ATOM 5773 N N . MET B 1 147 ? -7.961 18.312 -8.016 1 92.31 147 MET B N 1
ATOM 5774 C CA . MET B 1 147 ? -7.5 19.5 -8.75 1 92.31 147 MET B CA 1
ATOM 5775 C C . MET B 1 147 ? -6.566 19.094 -9.891 1 92.31 147 MET B C 1
ATOM 5777 O O . MET B 1 147 ? -5.453 18.625 -9.648 1 92.31 147 MET B O 1
ATOM 5781 N N . GLU B 1 148 ? -7.027 19.219 -11.016 1 90.31 148 GLU B N 1
ATOM 5782 C CA . GLU B 1 148 ? -6.219 18.891 -12.18 1 90.31 148 GLU B CA 1
ATOM 5783 C C . GLU B 1 148 ? -5.125 19.922 -12.406 1 90.31 148 GLU B C 1
ATOM 5785 O O . GLU B 1 148 ? -5.316 21.109 -12.117 1 90.31 148 GLU B O 1
ATOM 5790 N N . PRO B 1 149 ? -3.977 19.562 -12.891 1 90.06 149 PRO B N 1
ATOM 5791 C CA . PRO B 1 149 ? -2.936 20.547 -13.219 1 90.06 149 PRO B CA 1
ATOM 5792 C C . PRO B 1 149 ? -3.381 21.547 -14.281 1 90.06 149 PRO B C 1
ATOM 5794 O O . PRO B 1 149 ? -4.273 21.25 -15.078 1 90.06 149 PRO B O 1
ATOM 5797 N N . PRO B 1 150 ? -2.818 22.719 -14.406 1 89.25 150 PRO B N 1
ATOM 5798 C CA . PRO B 1 150 ? -1.668 23.156 -13.602 1 89.25 150 PRO B CA 1
ATOM 5799 C C . PRO B 1 150 ? -2.064 23.609 -12.203 1 89.25 150 PRO B C 1
ATOM 5801 O O . PRO B 1 150 ? -3.211 24 -11.977 1 89.25 150 PRO B O 1
ATOM 5804 N N . HIS B 1 151 ? -1.187 23.516 -11.328 1 91.19 151 HIS B N 1
ATOM 5805 C CA . HIS B 1 151 ? -1.364 23.984 -9.953 1 91.19 151 HIS B CA 1
ATOM 5806 C C . HIS B 1 151 ? -0.614 25.297 -9.719 1 91.19 151 HIS B C 1
ATOM 5808 O O . HIS B 1 151 ? 0.131 25.406 -8.742 1 91.19 151 HIS B O 1
ATOM 5814 N N . THR B 1 152 ? -0.814 26.219 -10.609 1 93.62 152 THR B N 1
ATOM 5815 C CA . THR B 1 152 ? -0.189 27.531 -10.461 1 93.62 152 THR B CA 1
ATOM 5816 C C . THR B 1 152 ? -0.862 28.328 -9.344 1 93.62 152 THR B C 1
ATOM 5818 O O . THR B 1 152 ? -1.963 27.984 -8.906 1 93.62 152 THR B O 1
ATOM 5821 N N . GLY B 1 153 ? -0.142 29.406 -8.938 1 95.94 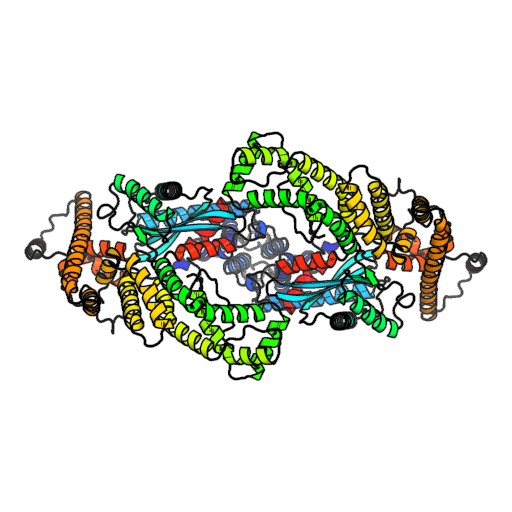153 GLY B N 1
ATOM 5822 C CA . GLY B 1 153 ? -0.741 30.281 -7.934 1 95.94 153 GLY B CA 1
ATOM 5823 C C . GLY B 1 153 ? -2.094 30.828 -8.352 1 95.94 153 GLY B C 1
ATOM 5824 O O . GLY B 1 153 ? -3.004 30.938 -7.527 1 95.94 153 GLY B O 1
ATOM 5825 N N . HIS B 1 154 ? -2.195 31.109 -9.594 1 96.25 154 HIS B N 1
ATOM 5826 C CA . HIS B 1 154 ? -3.449 31.641 -10.125 1 96.25 154 HIS B CA 1
ATOM 5827 C C . HIS B 1 154 ? -4.562 30.609 -10.031 1 96.25 154 HIS B C 1
ATOM 5829 O O . HIS B 1 154 ? -5.668 30.906 -9.578 1 96.25 154 HIS B O 1
ATOM 5835 N N . ASP B 1 155 ? -4.262 29.391 -10.477 1 95.75 155 ASP B N 1
ATOM 5836 C CA . ASP B 1 155 ? -5.25 28.312 -10.453 1 95.75 155 ASP B CA 1
ATOM 5837 C C . ASP B 1 155 ? -5.684 28 -9.031 1 95.75 155 ASP B C 1
ATOM 5839 O O . ASP B 1 155 ? -6.871 27.781 -8.766 1 95.75 155 ASP B O 1
ATOM 5843 N N . LEU B 1 156 ? -4.762 27.984 -8.195 1 96.94 156 LEU B N 1
ATOM 5844 C CA . LEU B 1 156 ? -5.039 27.688 -6.797 1 96.94 156 LEU B CA 1
ATOM 5845 C C . LEU B 1 156 ? -5.926 28.766 -6.18 1 96.94 156 LEU B C 1
ATOM 5847 O O . LEU B 1 156 ? -6.883 28.453 -5.465 1 96.94 156 LEU B O 1
ATOM 5851 N N . ALA B 1 157 ? -5.582 30.016 -6.441 1 97.75 157 ALA B N 1
ATOM 5852 C CA . ALA B 1 157 ? -6.355 31.141 -5.914 1 97.75 157 ALA B CA 1
ATOM 5853 C C . ALA B 1 157 ? -7.801 31.078 -6.387 1 97.75 157 ALA B C 1
ATOM 5855 O O . ALA B 1 157 ? -8.727 31.281 -5.602 1 97.75 157 ALA B O 1
ATOM 5856 N N . GLN B 1 158 ? -7.977 30.75 -7.672 1 96.94 158 GLN B N 1
ATOM 5857 C CA . GLN B 1 158 ? -9.32 30.672 -8.242 1 96.94 158 GLN B CA 1
ATOM 5858 C C . GLN B 1 158 ? -10.117 29.547 -7.605 1 96.94 158 GLN B C 1
ATOM 5860 O O . GLN B 1 158 ? -11.297 29.703 -7.297 1 96.94 158 GLN B O 1
ATOM 5865 N N . LYS B 1 159 ? -9.453 28.469 -7.477 1 97.25 159 LYS B N 1
ATOM 5866 C CA . LYS B 1 159 ? -10.117 27.312 -6.891 1 97.25 159 LYS B CA 1
ATOM 5867 C C . LYS B 1 159 ? -10.547 27.594 -5.453 1 97.25 159 LYS B C 1
ATOM 5869 O O . LYS B 1 159 ? -11.688 27.297 -5.07 1 97.25 159 LYS B O 1
ATOM 5874 N N . ILE B 1 160 ? -9.68 28.141 -4.625 1 98 160 ILE B N 1
ATOM 5875 C CA . ILE B 1 160 ? -9.977 28.422 -3.229 1 98 160 ILE B CA 1
ATOM 5876 C C . ILE B 1 160 ? -11.102 29.453 -3.143 1 98 160 ILE B C 1
ATOM 5878 O O . ILE B 1 160 ? -12.031 29.312 -2.346 1 98 160 ILE B O 1
ATOM 5882 N N . PHE B 1 161 ? -11 30.484 -3.963 1 97.81 161 PHE B N 1
ATOM 5883 C CA . PHE B 1 161 ? -12.031 31.516 -3.959 1 97.81 161 PHE B CA 1
ATOM 5884 C C . PHE B 1 161 ? -13.398 30.906 -4.285 1 97.81 161 PHE B C 1
ATOM 5886 O O . PHE B 1 161 ? -14.391 31.219 -3.627 1 97.81 161 PHE B O 1
ATOM 5893 N N . ALA B 1 162 ? -13.422 30.047 -5.312 1 97.44 162 ALA B N 1
ATOM 5894 C CA . ALA B 1 162 ? -14.664 29.375 -5.688 1 97.44 162 ALA B CA 1
ATOM 5895 C C . ALA B 1 162 ? -15.219 28.562 -4.527 1 97.44 162 ALA B C 1
ATOM 5897 O O . ALA B 1 162 ? -16.422 28.516 -4.316 1 97.44 162 ALA B O 1
ATOM 5898 N N . LEU B 1 163 ? -14.352 27.953 -3.826 1 97.56 163 LEU B N 1
ATOM 5899 C CA . LEU B 1 163 ? -14.758 27.141 -2.682 1 97.56 163 LEU B CA 1
ATOM 5900 C C . LEU B 1 163 ? -15.328 28.016 -1.573 1 97.56 163 LEU B C 1
ATOM 5902 O O . LEU B 1 163 ? -16.312 27.656 -0.931 1 97.56 163 LEU B O 1
ATOM 5906 N N . LEU B 1 164 ? -14.695 29.172 -1.279 1 97.44 164 LEU B N 1
ATOM 5907 C CA . LEU B 1 164 ? -15.188 30.094 -0.26 1 97.44 164 LEU B CA 1
ATOM 5908 C C . LEU B 1 164 ? -16.578 30.594 -0.606 1 97.44 164 LEU B C 1
ATOM 5910 O O . LEU B 1 164 ? -17.438 30.703 0.272 1 97.44 164 LEU B O 1
ATOM 5914 N N . LEU B 1 165 ? -16.812 30.828 -1.917 1 96.44 165 LEU B N 1
ATOM 5915 C CA . LEU B 1 165 ? -18.141 31.25 -2.373 1 96.44 165 LEU B CA 1
ATOM 5916 C C . LEU B 1 165 ? -19.172 30.141 -2.17 1 96.44 165 LEU B C 1
ATOM 5918 O O . LEU B 1 165 ? -20.281 30.406 -1.716 1 96.44 165 LEU B O 1
ATOM 5922 N N . ASP B 1 166 ? -18.766 28.969 -2.535 1 96 166 ASP B N 1
ATOM 5923 C CA . ASP B 1 166 ? -19.656 27.828 -2.4 1 96 166 ASP B CA 1
ATOM 5924 C C . ASP B 1 166 ? -20.078 27.625 -0.949 1 96 166 ASP B C 1
ATOM 5926 O O . ASP B 1 166 ? -21.234 27.297 -0.678 1 96 166 ASP B O 1
ATOM 5930 N N . TRP B 1 167 ? -19.172 27.859 -0.021 1 97 167 TRP B N 1
ATOM 5931 C CA . TRP B 1 167 ? -19.438 27.703 1.401 1 97 167 TRP B CA 1
ATOM 5932 C C . TRP B 1 167 ? -20.094 28.953 1.984 1 97 167 TRP B C 1
ATOM 5934 O O . TRP B 1 167 ? -20.609 28.922 3.1 1 97 167 TRP B O 1
ATOM 5944 N N . GLY B 1 168 ? -20.062 30.062 1.271 1 94.25 168 GLY B N 1
ATOM 5945 C CA . GLY B 1 168 ? -20.641 31.328 1.719 1 94.25 168 GLY B CA 1
ATOM 5946 C C . GLY B 1 168 ? -19.844 31.984 2.83 1 94.25 168 GLY B C 1
ATOM 5947 O O . GLY B 1 168 ? -20.406 32.594 3.736 1 94.25 168 GLY B O 1
ATOM 5948 N N . ILE B 1 169 ? -18.531 31.812 2.791 1 95.38 169 ILE B N 1
ATOM 5949 C CA . ILE B 1 169 ? -17.75 32.344 3.893 1 95.38 169 ILE B CA 1
ATOM 5950 C C . ILE B 1 169 ? -16.719 33.344 3.354 1 95.38 169 ILE B C 1
ATOM 5952 O O . ILE B 1 169 ? -15.773 33.719 4.055 1 95.38 169 ILE B O 1
ATOM 5956 N N . ASP B 1 170 ? -16.828 33.812 2.131 1 94 170 ASP B N 1
ATOM 5957 C CA . ASP B 1 170 ? -15.875 34.688 1.465 1 94 170 ASP B CA 1
ATOM 5958 C C . ASP B 1 170 ? -15.789 36.031 2.18 1 94 170 ASP B C 1
ATOM 5960 O O . ASP B 1 170 ? -14.789 36.75 2.053 1 94 170 ASP B O 1
ATOM 5964 N N . ARG B 1 171 ? -16.766 36.375 3.02 1 92.44 171 ARG B N 1
ATOM 5965 C CA . ARG B 1 171 ? -16.766 37.656 3.703 1 92.44 171 ARG B CA 1
ATOM 5966 C C . ARG B 1 171 ? -16.406 37.5 5.176 1 92.44 171 ARG B C 1
ATOM 5968 O O . ARG B 1 171 ? -16.547 38.438 5.965 1 92.44 171 ARG B O 1
ATOM 5975 N N . LYS B 1 172 ? -15.914 36.344 5.551 1 93.62 172 LYS B N 1
ATOM 5976 C CA . LYS B 1 172 ? -15.633 36.062 6.957 1 93.62 172 LYS B CA 1
ATOM 5977 C C . LYS B 1 172 ? -14.195 35.594 7.137 1 93.62 172 LYS B C 1
ATOM 5979 O O . LYS B 1 172 ? -13.859 35 8.164 1 93.62 172 LYS B O 1
ATOM 5984 N N . ILE B 1 173 ? -13.352 35.844 6.168 1 96.69 173 ILE B N 1
ATOM 5985 C CA . ILE B 1 173 ? -12.008 35.281 6.203 1 96.69 173 ILE B CA 1
ATOM 5986 C C . ILE B 1 173 ? -11.07 36.25 6.941 1 96.69 173 ILE B C 1
ATOM 5988 O O . ILE B 1 173 ? -11.141 37.469 6.762 1 96.69 173 ILE B O 1
ATOM 5992 N N . PHE B 1 174 ? -10.242 35.688 7.789 1 97.31 174 PHE B N 1
ATOM 5993 C CA . PHE B 1 174 ? -9.25 36.469 8.508 1 97.31 174 PHE B CA 1
ATOM 5994 C C . PHE B 1 174 ? -7.863 36.281 7.91 1 97.31 174 PHE B C 1
ATOM 5996 O O . PHE B 1 174 ? -7.211 37.25 7.512 1 97.31 174 PHE B O 1
ATOM 6003 N N . SER B 1 175 ? -7.461 35.031 7.824 1 97.75 175 SER B N 1
ATOM 6004 C CA . SER B 1 175 ? -6.113 34.75 7.34 1 97.75 175 SER B CA 1
ATOM 6005 C C . SER B 1 175 ? -6.039 33.406 6.664 1 97.75 175 SER B C 1
ATOM 6007 O O . SER B 1 175 ? -6.973 32.594 6.762 1 97.75 175 SER B O 1
ATOM 6009 N N . ILE B 1 176 ? -4.938 33.125 5.945 1 98.06 176 ILE B N 1
ATOM 6010 C CA . ILE B 1 176 ? -4.625 31.828 5.371 1 98.06 176 ILE B CA 1
ATOM 6011 C C . ILE B 1 176 ? -3.17 31.469 5.656 1 98.06 176 ILE B C 1
ATOM 6013 O O . ILE B 1 176 ? -2.275 32.312 5.48 1 98.06 176 ILE B O 1
ATOM 6017 N N . THR B 1 177 ? -2.99 30.344 6.238 1 97.5 177 THR B N 1
ATOM 6018 C CA . THR B 1 177 ? -1.649 29.828 6.504 1 97.5 177 THR B CA 1
ATOM 6019 C C . THR B 1 177 ? -1.23 28.828 5.426 1 97.5 177 THR B C 1
ATOM 6021 O O . THR B 1 177 ? -1.937 27.859 5.168 1 97.5 177 THR B O 1
ATOM 6024 N N . LEU B 1 178 ? -0.079 29.062 4.781 1 97 178 LEU B N 1
ATOM 6025 C CA . LEU B 1 178 ? 0.397 28.25 3.668 1 97 178 LEU B CA 1
ATOM 6026 C C . LEU B 1 178 ? 1.876 27.906 3.832 1 97 178 LEU B C 1
ATOM 6028 O O . LEU B 1 178 ? 2.605 28.625 4.523 1 97 178 LEU B O 1
ATOM 6032 N N . ASP B 1 179 ? 2.299 26.844 3.189 1 93.31 179 ASP B N 1
ATOM 6033 C CA . ASP B 1 179 ? 3.721 26.516 3.113 1 93.31 179 ASP B CA 1
ATOM 6034 C C . ASP B 1 179 ? 4.473 27.562 2.287 1 93.31 179 ASP B C 1
ATOM 6036 O O . ASP B 1 179 ? 3.867 28.312 1.521 1 93.31 179 ASP B O 1
ATOM 6040 N N . ASN B 1 180 ? 5.75 27.562 2.568 1 90 180 ASN B N 1
ATOM 6041 C CA . ASN B 1 180 ? 6.59 28.5 1.825 1 90 180 ASN B CA 1
ATOM 6042 C C . ASN B 1 180 ? 6.906 27.969 0.427 1 90 180 ASN B C 1
ATOM 6044 O O . ASN B 1 180 ? 7.926 27.312 0.221 1 90 180 ASN B O 1
ATOM 6048 N N . ALA B 1 181 ? 6.082 28.266 -0.542 1 90.12 181 ALA B N 1
ATOM 6049 C CA . ALA B 1 181 ? 6.246 27.875 -1.94 1 90.12 181 ALA B CA 1
ATOM 6050 C C . ALA B 1 181 ? 5.91 29.047 -2.875 1 90.12 181 ALA B C 1
ATOM 6052 O O . ALA B 1 181 ? 5.074 29.891 -2.551 1 90.12 181 ALA B O 1
ATOM 6053 N N . SER B 1 182 ? 6.527 29.094 -3.969 1 92.19 182 SER B N 1
ATOM 6054 C CA . SER B 1 182 ? 6.344 30.188 -4.926 1 92.19 182 SER B CA 1
ATOM 6055 C C . SER B 1 182 ? 4.891 30.281 -5.375 1 92.19 182 SER B C 1
ATOM 6057 O O . SER B 1 182 ? 4.34 31.375 -5.469 1 92.19 182 SER B O 1
ATOM 6059 N N . ALA B 1 183 ? 4.285 29.156 -5.637 1 93.75 183 ALA B N 1
ATOM 6060 C CA . ALA B 1 183 ? 2.887 29.141 -6.059 1 93.75 183 ALA B CA 1
ATOM 6061 C C . ALA B 1 183 ? 1.982 29.734 -4.98 1 93.75 183 ALA B C 1
ATOM 6063 O O . ALA B 1 183 ? 1.005 30.422 -5.289 1 93.75 183 ALA B O 1
ATOM 6064 N N . ASN B 1 184 ? 2.314 29.516 -3.732 1 95.25 184 ASN B N 1
ATOM 6065 C CA . ASN B 1 184 ? 1.513 30.016 -2.619 1 95.25 184 ASN B CA 1
ATOM 6066 C C . ASN B 1 184 ? 1.648 31.531 -2.457 1 95.25 184 ASN B C 1
ATOM 6068 O O . ASN B 1 184 ? 0.713 32.188 -2.01 1 95.25 184 ASN B O 1
ATOM 6072 N N . GLU B 1 185 ? 2.838 32.062 -2.822 1 95.25 185 GLU B N 1
ATOM 6073 C CA . GLU B 1 185 ? 3.027 33.5 -2.807 1 95.25 185 GLU B CA 1
ATOM 6074 C C . GLU B 1 185 ? 2.084 34.188 -3.783 1 95.25 185 GLU B C 1
ATOM 6076 O O . GLU B 1 185 ? 1.482 35.219 -3.455 1 95.25 185 GLU B O 1
ATOM 6081 N N . VAL B 1 186 ? 2 33.594 -4.918 1 97 186 VAL B N 1
ATOM 6082 C CA . VAL B 1 186 ? 1.11 34.156 -5.938 1 97 186 VAL B CA 1
ATOM 6083 C C . VAL B 1 186 ? -0.344 33.938 -5.523 1 97 186 VAL B C 1
ATOM 6085 O O . VAL B 1 186 ? -1.17 34.844 -5.645 1 97 186 VAL B O 1
ATOM 6088 N N . LEU B 1 187 ? -0.608 32.781 -5.016 1 97.62 187 LEU B N 1
ATOM 6089 C CA . LEU B 1 187 ? -1.948 32.438 -4.57 1 97.62 187 LEU B CA 1
ATOM 6090 C C . LEU B 1 187 ? -2.48 33.438 -3.562 1 97.62 187 LEU B C 1
ATOM 6092 O O . LEU B 1 187 ? -3.572 33.969 -3.74 1 97.62 187 LEU B O 1
ATOM 6096 N N . GLN B 1 188 ? -1.742 33.656 -2.502 1 97.25 188 GLN B N 1
ATOM 6097 C CA . GLN B 1 188 ? -2.24 34.5 -1.422 1 97.25 188 GLN B CA 1
ATOM 6098 C C . GLN B 1 188 ? -2.424 35.938 -1.892 1 97.25 188 GLN B C 1
ATOM 6100 O O . GLN B 1 188 ? -3.342 36.625 -1.444 1 97.25 188 GLN B O 1
ATOM 6105 N N . LYS B 1 189 ? -1.584 36.438 -2.838 1 97.06 189 LYS B N 1
ATOM 6106 C CA . LYS B 1 189 ? -1.725 37.781 -3.369 1 97.06 189 LYS B CA 1
ATOM 6107 C C . LYS B 1 189 ? -3.029 37.938 -4.148 1 97.06 189 LYS B C 1
ATOM 6109 O O . LYS B 1 189 ? -3.781 38.906 -3.926 1 97.06 189 LYS B O 1
ATOM 6114 N N . ILE B 1 190 ? -3.246 37 -4.984 1 97.38 190 ILE B N 1
ATOM 6115 C CA . ILE B 1 190 ? -4.438 37.062 -5.824 1 97.38 190 ILE B CA 1
ATOM 6116 C C . ILE B 1 190 ? -5.688 36.906 -4.957 1 97.38 190 ILE B C 1
ATOM 6118 O O . ILE B 1 190 ? -6.641 37.688 -5.098 1 97.38 190 ILE B O 1
ATOM 6122 N N . LEU B 1 191 ? -5.648 35.969 -4.09 1 97.44 191 LEU B N 1
ATOM 6123 C CA . LEU B 1 191 ? -6.801 35.719 -3.229 1 97.44 191 LEU B CA 1
ATOM 6124 C C . LEU B 1 191 ? -7.086 36.906 -2.336 1 97.44 191 LEU B C 1
ATOM 6126 O O . LEU B 1 191 ? -8.25 37.281 -2.121 1 97.44 191 LEU B O 1
ATOM 6130 N N . SER B 1 192 ? -6.035 37.5 -1.79 1 97.06 192 SER B N 1
ATOM 6131 C CA . SER B 1 192 ? -6.18 38.719 -0.97 1 97.06 192 SER B CA 1
ATOM 6132 C C . SER B 1 192 ? -6.852 39.844 -1.749 1 97.06 192 SER B C 1
ATOM 6134 O O . SER B 1 192 ? -7.75 40.5 -1.232 1 97.06 192 SER B O 1
ATOM 6136 N N . GLU B 1 193 ? -6.438 40.031 -2.959 1 95.81 193 GLU B N 1
ATOM 6137 C CA . GLU B 1 193 ? -7.023 41.062 -3.801 1 95.81 193 GLU B CA 1
ATOM 6138 C C . GLU B 1 193 ? -8.5 40.781 -4.078 1 95.81 193 GLU B C 1
ATOM 6140 O O . GLU B 1 193 ? -9.32 41.688 -4.055 1 95.81 193 GLU B O 1
ATOM 6145 N N . GLN B 1 194 ? -8.797 39.594 -4.312 1 95.12 194 GLN B N 1
ATOM 6146 C CA . GLN B 1 194 ? -10.18 39.219 -4.578 1 95.12 194 GLN B CA 1
ATOM 6147 C C . GLN B 1 194 ? -11.062 39.469 -3.359 1 95.12 194 GLN B C 1
ATOM 6149 O O . GLN B 1 194 ? -12.188 39.969 -3.494 1 95.12 194 GLN B O 1
ATOM 6154 N N . LEU B 1 195 ? -10.539 39.156 -2.244 1 95.44 195 LEU B N 1
ATOM 6155 C CA . LEU B 1 195 ? -11.312 39.312 -1.015 1 95.44 195 LEU B CA 1
ATOM 6156 C C . LEU B 1 195 ? -11.422 40.781 -0.628 1 95.44 195 LEU B C 1
ATOM 6158 O O . LEU B 1 195 ? -12.438 41.219 -0.083 1 95.44 195 LEU B O 1
ATOM 6162 N N . LYS B 1 196 ? -10.391 41.594 -0.877 1 93.38 196 LYS B N 1
ATOM 6163 C CA . LYS B 1 196 ? -10.398 43 -0.603 1 93.38 196 LYS B CA 1
ATOM 6164 C C . LYS B 1 196 ? -11.469 43.719 -1.419 1 93.38 196 LYS B C 1
ATOM 6166 O O . LYS B 1 196 ? -12.086 44.688 -0.944 1 93.38 196 LYS B O 1
ATOM 6171 N N . LEU B 1 197 ? -11.625 43.281 -2.607 1 89.88 197 LEU B N 1
ATOM 6172 C CA . LEU B 1 197 ? -12.617 43.875 -3.488 1 89.88 197 LEU B CA 1
ATOM 6173 C C . LEU B 1 197 ? -14.016 43.781 -2.883 1 89.88 197 LEU B C 1
ATOM 6175 O O . LEU B 1 197 ? -14.883 44.625 -3.164 1 89.88 197 LEU B O 1
ATOM 6179 N N . GLN B 1 198 ? -14.133 42.938 -2.006 1 85.44 198 GLN B N 1
ATOM 6180 C CA . GLN B 1 198 ? -15.422 42.781 -1.333 1 85.44 198 GLN B CA 1
ATOM 6181 C C . GLN B 1 198 ? -15.414 43.438 0.035 1 85.44 198 GLN B C 1
ATOM 6183 O O . GLN B 1 198 ? -16.359 43.281 0.818 1 85.44 198 GLN B O 1
ATOM 6188 N N . ASN B 1 199 ? -14.352 44.281 0.344 1 79.44 199 ASN B N 1
ATOM 6189 C CA . ASN B 1 199 ? -14.148 44.969 1.608 1 79.44 199 ASN B CA 1
ATOM 6190 C C . ASN B 1 199 ? -14.234 44 2.797 1 79.44 199 ASN B C 1
ATOM 6192 O O . ASN B 1 199 ? -14.828 44.344 3.822 1 79.44 199 ASN B O 1
ATOM 6196 N N . ASN B 1 200 ? -13.664 42.906 2.631 1 80.12 200 ASN B N 1
ATOM 6197 C CA . ASN B 1 200 ? -13.891 41.875 3.615 1 80.12 200 ASN B CA 1
ATOM 6198 C C . ASN B 1 200 ? -12.656 41.594 4.461 1 80.12 200 ASN B C 1
ATOM 6200 O O . ASN B 1 200 ? -12.75 41.094 5.57 1 80.12 200 ASN B O 1
ATOM 6204 N N . LEU B 1 201 ? -11.5 42.031 4.176 1 91.88 201 LEU B N 1
ATOM 6205 C CA . LEU B 1 201 ? -10.312 41.688 4.945 1 91.88 201 LEU B CA 1
ATOM 6206 C C . LEU B 1 201 ? -9.992 42.781 5.965 1 91.88 201 LEU B C 1
ATOM 6208 O O . LEU B 1 201 ? -10.078 43.969 5.656 1 91.88 201 LEU B O 1
ATOM 6212 N N . ILE B 1 202 ? -9.727 42.312 7.113 1 92.88 202 ILE B N 1
ATOM 6213 C CA . ILE B 1 202 ? -9.375 43.219 8.195 1 92.88 202 ILE B CA 1
ATOM 6214 C C . ILE B 1 202 ? -8.062 43.938 7.875 1 92.88 202 ILE B C 1
ATOM 6216 O O . ILE B 1 202 ? -7.137 43.312 7.336 1 92.88 202 ILE B O 1
ATOM 6220 N N . CYS B 1 203 ? -7.984 45.25 8.172 1 93.75 203 CYS B N 1
ATOM 6221 C CA . CYS B 1 203 ? -6.797 46.062 7.957 1 93.75 203 CYS B CA 1
ATOM 6222 C C . CYS B 1 203 ? -6.305 45.938 6.523 1 93.75 203 CYS B C 1
ATOM 6224 O O . CYS B 1 203 ? -5.102 45.781 6.285 1 93.75 203 CYS B O 1
ATOM 6226 N N . ASN B 1 204 ? -7.23 45.812 5.594 1 92.19 204 ASN B N 1
ATOM 6227 C CA . ASN B 1 204 ? -6.938 45.75 4.164 1 92.19 204 ASN B CA 1
ATOM 6228 C C . ASN B 1 204 ? -6.055 44.562 3.818 1 92.19 204 ASN B C 1
ATOM 6230 O O . ASN B 1 204 ? -5.191 44.656 2.945 1 92.19 204 ASN B O 1
ATOM 6234 N N . GLY B 1 205 ? -6.113 43.562 4.598 1 93.31 205 GLY B N 1
ATOM 6235 C CA . GLY B 1 205 ? -5.43 42.312 4.281 1 93.31 205 GLY B CA 1
ATOM 6236 C C . GLY B 1 205 ? -3.996 42.281 4.77 1 93.31 205 GLY B C 1
ATOM 6237 O O . GLY B 1 205 ? -3.223 41.406 4.375 1 93.31 205 GLY B O 1
ATOM 6238 N N . ASP B 1 206 ? -3.582 43.156 5.656 1 93.5 206 ASP B N 1
ATOM 6239 C CA . ASP B 1 206 ? -2.207 43.219 6.141 1 93.5 206 ASP B CA 1
ATOM 6240 C C . ASP B 1 206 ? -1.805 41.938 6.863 1 93.5 206 ASP B C 1
ATOM 6242 O O . ASP B 1 206 ? -0.625 41.594 6.895 1 93.5 206 ASP B O 1
ATOM 6246 N N . TYR B 1 207 ? -2.811 41.219 7.328 1 95.75 207 TYR B N 1
ATOM 6247 C CA . TYR B 1 207 ? -2.523 40.062 8.148 1 95.75 207 TYR B CA 1
ATOM 6248 C C . TYR B 1 207 ? -3.104 38.812 7.523 1 95.75 207 TYR B C 1
ATOM 6250 O O . TYR B 1 207 ? -3.297 37.781 8.211 1 95.75 207 TYR B O 1
ATOM 6258 N N . PHE B 1 208 ? -3.357 38.844 6.254 1 97.12 208 PHE B N 1
ATOM 6259 C CA . PHE B 1 208 ? -4.07 37.781 5.566 1 97.12 208 PHE B CA 1
ATOM 6260 C C . PHE B 1 208 ? -3.184 36.531 5.414 1 97.12 208 PHE B C 1
ATOM 6262 O O . PHE B 1 208 ? -3.631 35.406 5.637 1 97.12 208 PHE B O 1
ATOM 6269 N N . HIS B 1 209 ? -1.956 36.75 5.09 1 96.94 209 HIS B N 1
ATOM 6270 C CA . HIS B 1 209 ? -1.068 35.656 4.762 1 96.94 209 HIS B CA 1
ATOM 6271 C C . HIS B 1 209 ? -0.144 35.312 5.93 1 96.94 209 HIS B C 1
ATOM 6273 O O . HIS B 1 209 ? 0.564 36.188 6.434 1 96.94 209 HIS B O 1
ATOM 6279 N N . ILE B 1 210 ? -0.203 34.094 6.352 1 96.44 210 ILE B N 1
ATOM 6280 C CA . ILE B 1 210 ? 0.697 33.562 7.371 1 96.44 210 ILE B CA 1
ATOM 6281 C C . ILE B 1 210 ? 1.522 32.406 6.781 1 96.44 210 ILE B C 1
ATOM 6283 O O . ILE B 1 210 ? 0.975 31.5 6.156 1 96.44 210 ILE B O 1
ATOM 6287 N N . ARG B 1 211 ? 2.824 32.469 6.922 1 94.69 211 ARG B N 1
ATOM 6288 C CA . ARG B 1 211 ? 3.68 31.359 6.492 1 94.69 211 ARG B CA 1
ATOM 6289 C C . ARG B 1 211 ? 3.727 30.266 7.547 1 94.69 211 ARG B C 1
ATOM 6291 O O . ARG B 1 211 ? 3.812 30.547 8.742 1 94.69 211 ARG B O 1
ATOM 6298 N N . CYS B 1 212 ? 3.613 29.078 7.082 1 94.81 212 CYS B N 1
ATOM 6299 C CA . CYS B 1 212 ? 3.668 27.953 8 1 94.81 212 CYS B CA 1
ATOM 6300 C C . CYS B 1 212 ? 4.984 27.938 8.773 1 94.81 212 CYS B C 1
ATOM 6302 O O . CYS B 1 212 ? 6.055 27.797 8.18 1 94.81 212 CYS B O 1
ATOM 6304 N N . SER B 1 213 ? 4.879 28.062 10.094 1 94 213 SER B N 1
ATOM 6305 C CA . SER B 1 213 ? 6.062 28.141 10.953 1 94 213 SER B CA 1
ATOM 6306 C C . SER B 1 213 ? 6.852 26.828 10.914 1 94 213 SER B C 1
ATOM 6308 O O . SER B 1 213 ? 8.078 26.844 10.992 1 94 213 SER B O 1
ATOM 6310 N N . ALA B 1 214 ? 6.137 25.75 10.852 1 91.94 214 ALA B N 1
ATOM 6311 C CA . ALA B 1 214 ? 6.812 24.453 10.789 1 91.94 214 ALA B CA 1
ATOM 6312 C C . ALA B 1 214 ? 7.629 24.312 9.508 1 91.94 214 ALA B C 1
ATOM 6314 O O . ALA B 1 214 ? 8.727 23.766 9.523 1 91.94 214 ALA B O 1
ATOM 6315 N N . HIS B 1 215 ? 7.125 24.797 8.422 1 91.75 215 HIS B N 1
ATOM 6316 C CA . HIS B 1 215 ? 7.84 24.734 7.156 1 91.75 215 HIS B CA 1
ATOM 6317 C C . HIS B 1 215 ? 9.078 25.625 7.172 1 91.75 215 HIS B C 1
ATOM 6319 O O . HIS B 1 215 ? 10.133 25.234 6.652 1 91.75 215 HIS B O 1
ATOM 6325 N N . ILE B 1 216 ? 8.93 26.781 7.703 1 93.81 216 ILE B N 1
ATOM 6326 C CA . ILE B 1 216 ? 10.062 27.703 7.809 1 93.81 216 ILE B CA 1
ATOM 6327 C C . ILE B 1 216 ? 11.148 27.078 8.688 1 93.81 216 ILE B C 1
ATOM 6329 O O . ILE B 1 216 ? 12.328 27.109 8.336 1 93.81 216 ILE B O 1
ATOM 6333 N N . LEU B 1 217 ? 10.719 26.531 9.828 1 94.12 217 LEU B N 1
ATOM 6334 C CA . LEU B 1 217 ? 11.688 25.891 10.711 1 94.12 217 LEU B CA 1
ATOM 6335 C C . LEU B 1 217 ? 12.391 24.75 10.008 1 94.12 217 LEU B C 1
ATOM 6337 O O . LEU B 1 217 ? 13.594 24.531 10.195 1 94.12 217 LEU B O 1
ATOM 6341 N N . ASN B 1 218 ? 11.656 24.016 9.234 1 93 218 ASN B N 1
ATOM 6342 C CA . ASN B 1 218 ? 12.258 22.922 8.461 1 93 218 ASN B CA 1
ATOM 6343 C C . ASN B 1 218 ? 13.352 23.453 7.535 1 93 218 ASN B C 1
ATOM 6345 O O . ASN B 1 218 ? 14.43 22.859 7.441 1 93 218 ASN B O 1
ATOM 6349 N N . ILE B 1 219 ? 13.078 24.531 6.859 1 92.94 219 ILE B N 1
ATOM 6350 C CA . ILE B 1 219 ? 14.039 25.125 5.945 1 92.94 219 ILE B CA 1
ATOM 6351 C C . ILE B 1 219 ? 15.281 25.562 6.715 1 92.94 219 ILE B C 1
ATOM 6353 O O . ILE B 1 219 ? 16.406 25.312 6.273 1 92.94 219 ILE B O 1
ATOM 6357 N N . ILE B 1 220 ? 15.094 26.125 7.855 1 95.06 220 ILE B N 1
ATOM 6358 C CA . ILE B 1 220 ? 16.172 26.625 8.688 1 95.06 220 ILE B CA 1
ATOM 6359 C C . ILE B 1 220 ? 17.062 25.469 9.125 1 95.06 220 ILE B C 1
ATOM 6361 O O . ILE B 1 220 ? 18.281 25.516 8.945 1 95.06 220 ILE B O 1
ATOM 6365 N N . VAL B 1 221 ? 16.453 24.438 9.617 1 95.12 221 VAL B N 1
ATOM 6366 C CA . VAL B 1 221 ? 17.219 23.312 10.172 1 95.12 221 VAL B CA 1
ATOM 6367 C C . VAL B 1 221 ? 17.891 22.547 9.039 1 95.12 221 VAL B C 1
ATOM 6369 O O . VAL B 1 221 ? 19.031 22.094 9.18 1 95.12 221 VAL B O 1
ATOM 6372 N N . GLN B 1 222 ? 17.188 22.391 7.906 1 93.88 222 GLN B N 1
ATOM 6373 C CA . GLN B 1 222 ? 17.766 21.703 6.758 1 93.88 222 GLN B CA 1
ATOM 6374 C C . GLN B 1 222 ? 19.062 22.391 6.297 1 93.88 222 GLN B C 1
ATOM 6376 O O . GLN B 1 222 ? 20.016 21.719 5.891 1 93.88 222 GLN B O 1
ATOM 6381 N N . GLU B 1 223 ? 19.078 23.672 6.34 1 93.75 223 GLU B N 1
ATOM 6382 C CA . GLU B 1 223 ? 20.281 24.406 5.965 1 93.75 223 GLU B CA 1
ATOM 6383 C C . GLU B 1 223 ? 21.438 24.062 6.895 1 93.75 223 GLU B C 1
ATOM 6385 O O . GLU B 1 223 ? 22.578 23.953 6.449 1 93.75 223 GLU B O 1
ATOM 6390 N N . GLY B 1 224 ? 21.172 23.922 8.148 1 93.38 224 GLY B N 1
ATOM 6391 C CA . GLY B 1 224 ? 22.188 23.531 9.109 1 93.38 224 GLY B CA 1
ATOM 6392 C C . GLY B 1 224 ? 22.703 22.125 8.898 1 93.38 224 GLY B C 1
ATOM 6393 O O . GLY B 1 224 ? 23.891 21.859 9.062 1 93.38 224 GLY B O 1
ATOM 6394 N N . LEU B 1 225 ? 21.812 21.234 8.516 1 92.56 225 LEU B N 1
ATOM 6395 C CA . LEU B 1 225 ? 22.141 19.828 8.359 1 92.56 225 LEU B CA 1
ATOM 6396 C C . LEU B 1 225 ? 23.062 19.609 7.152 1 92.56 225 LEU B C 1
ATOM 6398 O O . LEU B 1 225 ? 23.766 18.609 7.074 1 92.56 225 LEU B O 1
ATOM 6402 N N . ARG B 1 226 ? 23.062 20.5 6.242 1 89.38 226 ARG B N 1
ATOM 6403 C CA . ARG B 1 226 ? 23.922 20.391 5.066 1 89.38 226 ARG B CA 1
ATOM 6404 C C . ARG B 1 226 ? 25.391 20.391 5.465 1 89.38 226 ARG B C 1
ATOM 6406 O O . ARG B 1 226 ? 26.219 19.734 4.805 1 89.38 226 ARG B O 1
ATOM 6413 N N . VAL B 1 227 ? 25.75 21.016 6.547 1 85.44 227 VAL B N 1
ATOM 6414 C CA . VAL B 1 227 ? 27.109 21.125 7.027 1 85.44 227 VAL B CA 1
ATOM 6415 C C . VAL B 1 227 ? 27.578 19.781 7.586 1 85.44 227 VAL B C 1
ATOM 6417 O O . VAL B 1 227 ? 28.75 19.422 7.465 1 85.44 227 VAL B O 1
ATOM 6420 N N . ALA B 1 228 ? 26.719 19.016 8.172 1 80.06 228 ALA B N 1
ATOM 6421 C CA . ALA B 1 228 ? 27.062 17.766 8.859 1 80.06 228 ALA B CA 1
ATOM 6422 C C . ALA B 1 228 ? 26.734 16.562 7.996 1 80.06 228 ALA B C 1
ATOM 6424 O O . ALA B 1 228 ? 26.5 15.461 8.516 1 80.06 228 ALA B O 1
ATOM 6425 N N . SER B 1 229 ? 26.719 16.688 6.75 1 81.88 229 SER B N 1
ATOM 6426 C CA . SER B 1 229 ? 26.219 15.688 5.812 1 81.88 229 SER B CA 1
ATOM 6427 C C . SER B 1 229 ? 27.047 14.406 5.871 1 81.88 229 SER B C 1
ATOM 6429 O O . SER B 1 229 ? 26.516 13.305 5.734 1 81.88 229 SER B O 1
ATOM 6431 N N . ASP B 1 230 ? 28.281 14.523 6.219 1 79.69 230 ASP B N 1
ATOM 6432 C CA . ASP B 1 230 ? 29.172 13.359 6.191 1 79.69 230 ASP B CA 1
ATOM 6433 C C . ASP B 1 230 ? 28.859 12.406 7.344 1 79.69 230 ASP B C 1
ATOM 6435 O O . ASP B 1 230 ? 28.797 11.188 7.156 1 79.69 230 ASP B O 1
ATOM 6439 N N . ALA B 1 231 ? 28.797 13.062 8.57 1 79.38 231 ALA B N 1
ATOM 6440 C CA . ALA B 1 231 ? 28.484 12.242 9.734 1 79.38 231 ALA B CA 1
ATOM 6441 C C . ALA B 1 231 ? 27.125 11.562 9.57 1 79.38 231 ALA B C 1
ATOM 6443 O O . ALA B 1 231 ? 26.938 10.414 9.984 1 79.38 231 ALA B O 1
ATOM 6444 N N . LEU B 1 232 ? 26.25 12.211 8.922 1 91.19 232 LEU B N 1
ATOM 6445 C CA . LEU B 1 232 ? 24.906 11.68 8.727 1 91.19 232 LEU B CA 1
ATOM 6446 C C . LEU B 1 232 ? 24.906 10.562 7.691 1 91.19 232 LEU B C 1
ATOM 6448 O O . LEU B 1 232 ? 24.141 9.609 7.805 1 91.19 232 LEU B O 1
ATOM 6452 N N . HIS B 1 233 ? 25.781 10.719 6.793 1 93.75 233 HIS B N 1
ATOM 6453 C CA . HIS B 1 233 ? 25.844 9.766 5.695 1 93.75 233 HIS B CA 1
ATOM 6454 C C . HIS B 1 233 ? 26.156 8.359 6.199 1 93.75 233 HIS B C 1
ATOM 6456 O O . HIS B 1 233 ? 25.484 7.398 5.84 1 93.75 233 HIS B O 1
ATOM 6462 N N . LYS B 1 234 ? 27.172 8.25 7.02 1 95.19 234 LYS B N 1
ATOM 6463 C CA . LYS B 1 234 ? 27.578 6.934 7.508 1 95.19 234 LYS B CA 1
ATOM 6464 C C . LYS B 1 234 ? 26.484 6.309 8.375 1 95.19 234 LYS B C 1
ATOM 6466 O O . LYS B 1 234 ? 26.281 5.094 8.336 1 95.19 234 LYS B O 1
ATOM 6471 N N . ILE B 1 235 ? 25.859 7.156 9.156 1 95.62 235 ILE B N 1
ATOM 6472 C CA . ILE B 1 235 ? 24.766 6.656 9.992 1 95.62 235 ILE B CA 1
ATOM 6473 C C . ILE B 1 235 ? 23.625 6.168 9.109 1 95.62 235 ILE B C 1
ATOM 6475 O O . ILE B 1 235 ? 23.062 5.09 9.344 1 95.62 235 ILE B O 1
ATOM 6479 N N . ARG B 1 236 ? 23.281 6.938 8.102 1 96 236 ARG B N 1
ATOM 6480 C CA . ARG B 1 236 ? 22.234 6.555 7.148 1 96 236 ARG B CA 1
ATOM 6481 C C . ARG B 1 236 ? 22.594 5.238 6.461 1 96 236 ARG B C 1
ATOM 6483 O O . ARG B 1 236 ? 21.75 4.34 6.367 1 96 236 ARG B O 1
ATOM 6490 N N . GLU B 1 237 ? 23.812 5.16 6.059 1 96.56 237 GLU B N 1
ATOM 6491 C CA . GLU B 1 237 ? 24.266 3.955 5.367 1 96.56 237 GLU B CA 1
ATOM 6492 C C . GLU B 1 237 ? 24.25 2.746 6.297 1 96.56 237 GLU B C 1
ATOM 6494 O O . GLU B 1 237 ? 23.969 1.626 5.863 1 96.56 237 GLU B O 1
ATOM 6499 N N . SER B 1 238 ? 24.578 2.99 7.52 1 96.75 238 SER B N 1
ATOM 6500 C CA . SER B 1 238 ? 24.562 1.908 8.5 1 96.75 238 SER B CA 1
ATOM 6501 C C . SER B 1 238 ? 23.141 1.364 8.703 1 96.75 238 SER B C 1
ATOM 6503 O O . SER B 1 238 ? 22.938 0.149 8.711 1 96.75 238 SER B O 1
ATOM 6505 N N . ILE B 1 239 ? 22.25 2.273 8.859 1 96.62 239 ILE B N 1
ATOM 6506 C CA . ILE B 1 239 ? 20.875 1.867 9.07 1 96.62 239 ILE B CA 1
ATOM 6507 C C . ILE B 1 239 ? 20.328 1.188 7.816 1 96.62 239 ILE B C 1
ATOM 6509 O O . ILE B 1 239 ? 19.656 0.163 7.898 1 96.62 239 ILE B O 1
ATOM 6513 N N . LYS B 1 240 ? 20.641 1.75 6.688 1 95.69 240 LYS B N 1
ATOM 6514 C CA . LYS B 1 240 ? 20.25 1.144 5.414 1 95.69 240 LYS B CA 1
ATOM 6515 C C . LYS B 1 240 ? 20.797 -0.273 5.293 1 95.69 240 LYS B C 1
ATOM 6517 O O . LYS B 1 240 ? 20.125 -1.17 4.793 1 95.69 240 LYS B O 1
ATOM 6522 N N . TYR B 1 241 ? 22.031 -0.43 5.684 1 96.44 241 TYR B N 1
ATOM 6523 C CA . TYR B 1 241 ? 22.672 -1.74 5.621 1 96.44 241 TYR B CA 1
ATOM 6524 C C . TYR B 1 241 ? 21.906 -2.762 6.449 1 96.44 241 TYR B C 1
ATOM 6526 O O . TYR B 1 241 ? 21.594 -3.857 5.969 1 96.44 241 TYR B O 1
ATOM 6534 N N . VAL B 1 242 ? 21.609 -2.406 7.645 1 95.75 242 VAL B N 1
ATOM 6535 C CA . VAL B 1 242 ? 20.938 -3.307 8.562 1 95.75 242 VAL B CA 1
ATOM 6536 C C . VAL B 1 242 ? 19.531 -3.609 8.047 1 95.75 242 VAL B C 1
ATOM 6538 O O . VAL B 1 242 ? 19.062 -4.75 8.133 1 95.75 242 VAL B O 1
ATOM 6541 N N . ARG B 1 243 ? 18.891 -2.6 7.473 1 92.94 243 ARG B N 1
ATOM 6542 C CA . ARG B 1 243 ? 17.516 -2.746 7.039 1 92.94 243 ARG B CA 1
ATOM 6543 C C . ARG B 1 243 ? 17.438 -3.365 5.648 1 92.94 243 ARG B C 1
ATOM 6545 O O . ARG B 1 243 ? 16.344 -3.645 5.141 1 92.94 243 ARG B O 1
ATOM 6552 N N . GLY B 1 244 ? 18.531 -3.629 5.043 1 90.62 244 GLY B N 1
ATOM 6553 C CA . GLY B 1 244 ? 18.594 -4.062 3.656 1 90.62 244 GLY B CA 1
ATOM 6554 C C . GLY B 1 244 ? 18.172 -5.508 3.465 1 90.62 244 GLY B C 1
ATOM 6555 O O . GLY B 1 244 ? 17.766 -5.898 2.369 1 90.62 244 GLY B O 1
ATOM 6556 N N . SER B 1 245 ? 18.281 -6.316 4.516 1 89.88 245 SER B N 1
ATOM 6557 C CA . SER B 1 245 ? 17.844 -7.707 4.43 1 89.88 245 SER B CA 1
ATOM 6558 C C . SER B 1 245 ? 17.453 -8.25 5.797 1 89.88 245 SER B C 1
ATOM 6560 O O . SER B 1 245 ? 17.891 -7.734 6.828 1 89.88 245 SER B O 1
ATOM 6562 N N . GLU B 1 246 ? 16.625 -9.227 5.734 1 90.94 246 GLU B N 1
ATOM 6563 C CA . GLU B 1 246 ? 16.219 -9.859 6.988 1 90.94 246 GLU B CA 1
ATOM 6564 C C . GLU B 1 246 ? 17.406 -10.492 7.695 1 90.94 246 GLU B C 1
ATOM 6566 O O . GLU B 1 246 ? 17.484 -10.469 8.922 1 90.94 246 GLU B O 1
ATOM 6571 N N . ALA B 1 247 ? 18.312 -11.094 6.938 1 91.56 247 ALA B N 1
ATOM 6572 C CA . ALA B 1 247 ? 19.5 -11.711 7.504 1 91.56 247 ALA B CA 1
ATOM 6573 C C . ALA B 1 247 ? 20.344 -10.695 8.266 1 91.56 247 ALA B C 1
ATOM 6575 O O . ALA B 1 247 ? 20.844 -10.977 9.359 1 91.56 247 ALA B O 1
ATOM 6576 N N . ARG B 1 248 ? 20.531 -9.539 7.715 1 93.5 248 ARG B N 1
ATOM 6577 C CA . ARG B 1 248 ? 21.312 -8.484 8.352 1 93.5 248 ARG B CA 1
ATOM 6578 C C . ARG B 1 248 ? 20.625 -7.973 9.609 1 93.5 248 ARG B C 1
ATOM 6580 O O . ARG B 1 248 ? 21.266 -7.641 10.602 1 93.5 248 ARG B O 1
ATOM 6587 N N . LYS B 1 249 ? 19.312 -7.902 9.586 1 93.69 249 LYS B N 1
ATOM 6588 C CA . LYS B 1 249 ? 18.547 -7.496 10.758 1 93.69 249 LYS B CA 1
ATOM 6589 C C . LYS B 1 249 ? 18.75 -8.477 11.914 1 93.69 249 LYS B C 1
ATOM 6591 O O . LYS B 1 249 ? 18.906 -8.07 13.062 1 93.69 249 LYS B O 1
ATOM 6596 N N . ILE B 1 250 ? 18.656 -9.734 11.586 1 92.94 250 ILE B N 1
ATOM 6597 C CA . ILE B 1 250 ? 18.844 -10.773 12.594 1 92.94 250 ILE B CA 1
ATOM 6598 C C . ILE B 1 250 ? 20.25 -10.695 13.172 1 92.94 250 ILE B C 1
ATOM 6600 O O . ILE B 1 250 ? 20.438 -10.75 14.391 1 92.94 250 ILE B O 1
ATOM 6604 N N . ALA B 1 251 ? 21.219 -10.586 12.281 1 95 251 ALA B N 1
ATOM 6605 C CA . ALA B 1 251 ? 22.609 -10.453 12.727 1 95 251 ALA B CA 1
ATOM 6606 C C . ALA B 1 251 ? 22.766 -9.25 13.656 1 95 251 ALA B C 1
ATOM 6608 O O . ALA B 1 251 ? 23.469 -9.328 14.664 1 95 251 ALA B O 1
ATOM 6609 N N . PHE B 1 252 ? 22.172 -8.172 13.328 1 96.69 252 PHE B N 1
ATOM 6610 C CA . PHE B 1 252 ? 22.25 -6.969 14.148 1 96.69 252 PHE B CA 1
ATOM 6611 C C . PHE B 1 252 ? 21.594 -7.188 15.508 1 96.69 252 PHE B C 1
ATOM 6613 O O . PHE B 1 252 ? 22.109 -6.742 16.531 1 96.69 252 PHE B O 1
ATOM 6620 N N . LYS B 1 253 ? 20.453 -7.84 15.516 1 94.75 253 LYS B N 1
ATOM 6621 C CA . LYS B 1 253 ? 19.781 -8.148 16.766 1 94.75 253 LYS B CA 1
ATOM 6622 C C . LYS B 1 253 ? 20.656 -8.992 17.688 1 94.75 253 LYS B C 1
ATOM 6624 O O . LYS B 1 253 ? 20.672 -8.797 18.906 1 94.75 253 LYS B O 1
ATOM 6629 N N . GLU B 1 254 ? 21.328 -9.914 17.094 1 95.44 254 GLU B N 1
ATOM 6630 C CA . GLU B 1 254 ? 22.266 -10.727 17.875 1 95.44 254 GLU B CA 1
ATOM 6631 C C . GLU B 1 254 ? 23.359 -9.867 18.484 1 95.44 254 GLU B C 1
ATOM 6633 O O . GLU B 1 254 ? 23.766 -10.086 19.625 1 95.44 254 GLU B O 1
ATOM 6638 N N . CYS B 1 255 ? 23.828 -8.93 17.656 1 96.75 255 CYS B N 1
ATOM 6639 C CA . CYS B 1 255 ? 24.844 -8.008 18.156 1 96.75 255 CYS B CA 1
ATOM 6640 C C . CYS B 1 255 ? 24.312 -7.191 19.328 1 96.75 255 CYS B C 1
ATOM 6642 O O . CYS B 1 255 ? 25.031 -6.934 20.297 1 96.75 255 CYS B O 1
ATOM 6644 N N . VAL B 1 256 ? 23.078 -6.766 19.25 1 96.62 256 VAL B N 1
ATOM 6645 C CA . VAL B 1 256 ? 22.438 -5.977 20.297 1 96.62 256 VAL B CA 1
ATOM 6646 C C . VAL B 1 256 ? 22.375 -6.793 21.594 1 96.62 256 VAL B C 1
ATOM 6648 O O . VAL B 1 256 ? 22.672 -6.273 22.672 1 96.62 256 VAL B O 1
ATOM 6651 N N . VAL B 1 257 ? 22.031 -8.07 21.469 1 94.88 257 VAL B N 1
ATOM 6652 C CA . VAL B 1 257 ? 21.922 -8.953 22.625 1 94.88 257 VAL B CA 1
ATOM 6653 C C . VAL B 1 257 ? 23.312 -9.18 23.234 1 94.88 257 VAL B C 1
ATOM 6655 O O . VAL B 1 257 ? 23.469 -9.203 24.453 1 94.88 257 VAL B O 1
ATOM 6658 N N . GLN B 1 258 ? 24.25 -9.352 22.391 1 94.5 258 GLN B N 1
ATOM 6659 C CA . GLN B 1 258 ? 25.609 -9.656 22.812 1 94.5 258 GLN B CA 1
ATOM 6660 C C . GLN B 1 258 ? 26.219 -8.5 23.609 1 94.5 258 GLN B C 1
ATOM 6662 O O . GLN B 1 258 ? 26.891 -8.719 24.625 1 94.5 258 GLN B O 1
ATOM 6667 N N . VAL B 1 259 ? 26.094 -7.27 23.078 1 94.81 259 VAL B N 1
ATOM 6668 C CA . VAL B 1 259 ? 26.703 -6.113 23.734 1 94.81 259 VAL B CA 1
ATOM 6669 C C . VAL B 1 259 ? 25.953 -5.781 25.016 1 94.81 259 VAL B C 1
ATOM 6671 O O . VAL B 1 259 ? 26.5 -5.16 25.922 1 94.81 259 VAL B O 1
ATOM 6674 N N . ARG B 1 260 ? 24.719 -6.191 25.234 1 89.38 260 ARG B N 1
ATOM 6675 C CA . ARG B 1 260 ? 23.875 -6.004 26.422 1 89.38 260 ARG B CA 1
ATOM 6676 C C . ARG B 1 260 ? 23.75 -4.527 26.766 1 89.38 260 ARG B C 1
ATOM 6678 O O . ARG B 1 260 ? 24.484 -3.689 26.234 1 89.38 260 ARG B O 1
ATOM 6685 N N . GLY B 1 261 ? 22.781 -4.113 27.469 1 91.25 261 GLY B N 1
ATOM 6686 C CA . GLY B 1 261 ? 22.641 -2.785 28.047 1 91.25 261 GLY B CA 1
ATOM 6687 C C . GLY B 1 261 ? 21.984 -1.796 27.094 1 91.25 261 GLY B C 1
ATOM 6688 O O . GLY B 1 261 ? 22.016 -0.587 27.328 1 91.25 261 GLY B O 1
ATOM 6689 N N . ILE B 1 262 ? 21.609 -2.203 25.938 1 91.88 262 ILE B N 1
ATOM 6690 C CA . ILE B 1 262 ? 20.969 -1.299 25 1 91.88 262 ILE B CA 1
ATOM 6691 C C . ILE B 1 262 ? 19.453 -1.29 25.266 1 91.88 262 ILE B C 1
ATOM 6693 O O . ILE B 1 262 ? 18.844 -2.348 25.391 1 91.88 262 ILE B O 1
ATOM 6697 N N . ASP B 1 263 ? 18.922 -0.094 25.438 1 89.19 263 ASP B N 1
ATOM 6698 C CA . ASP B 1 263 ? 17.469 0.052 25.531 1 89.19 263 ASP B CA 1
ATOM 6699 C C . ASP B 1 263 ? 16.812 -0.137 24.172 1 89.19 263 ASP B C 1
ATOM 6701 O O . ASP B 1 263 ? 16.844 0.766 23.328 1 89.19 263 ASP B O 1
ATOM 6705 N N . THR B 1 264 ? 16.188 -1.289 24.016 1 88.81 264 THR B N 1
ATOM 6706 C CA . THR B 1 264 ? 15.656 -1.651 22.703 1 88.81 264 THR B CA 1
ATOM 6707 C C . THR B 1 264 ? 14.211 -1.188 22.562 1 88.81 264 THR B C 1
ATOM 6709 O O . THR B 1 264 ? 13.508 -1.602 21.625 1 88.81 264 THR B O 1
ATOM 6712 N N . LYS B 1 265 ? 13.781 -0.35 23.453 1 87.25 265 LYS B N 1
ATOM 6713 C CA . LYS B 1 265 ? 12.414 0.167 23.359 1 87.25 265 LYS B CA 1
ATOM 6714 C C . LYS B 1 265 ? 12.242 1.035 22.125 1 87.25 265 LYS B C 1
ATOM 6716 O O . LYS B 1 265 ? 11.148 1.098 21.547 1 87.25 265 LYS B O 1
ATOM 6721 N N . VAL B 1 266 ? 13.344 1.726 21.797 1 89.5 266 VAL B N 1
ATOM 6722 C CA . VAL B 1 266 ? 13.312 2.541 20.594 1 89.5 266 VAL B CA 1
ATOM 6723 C C . VAL B 1 266 ? 14.039 1.817 19.469 1 89.5 266 VAL B C 1
ATOM 6725 O O . VAL B 1 266 ? 15.227 1.521 19.578 1 89.5 266 VAL B O 1
ATOM 6728 N N . GLY B 1 267 ? 13.328 1.515 18.484 1 90.5 267 GLY B N 1
ATOM 6729 C CA . GLY B 1 267 ? 13.93 0.846 17.344 1 90.5 267 GLY B CA 1
ATOM 6730 C C . GLY B 1 267 ? 14.719 1.785 16.438 1 90.5 267 GLY B C 1
ATOM 6731 O O . GLY B 1 267 ? 14.609 3.008 16.578 1 90.5 267 GLY B O 1
ATOM 6732 N N . LEU B 1 268 ? 15.492 1.212 15.555 1 92.19 268 LEU B N 1
ATOM 6733 C CA . LEU B 1 268 ? 16.266 1.987 14.594 1 92.19 268 LEU B CA 1
ATOM 6734 C C . LEU B 1 268 ? 15.344 2.658 13.57 1 92.19 268 LEU B C 1
ATOM 6736 O O . LEU B 1 268 ? 14.516 1.994 12.953 1 92.19 268 LEU B O 1
ATOM 6740 N N . ARG B 1 269 ? 15.516 3.926 13.43 1 93.06 269 ARG B N 1
ATOM 6741 C CA . ARG B 1 269 ? 14.68 4.688 12.508 1 93.06 269 ARG B CA 1
ATOM 6742 C C . ARG B 1 269 ? 15.508 5.246 11.352 1 93.06 269 ARG B C 1
ATOM 6744 O O . ARG B 1 269 ? 16.641 5.68 11.547 1 93.06 269 ARG B O 1
ATOM 6751 N N . MET B 1 270 ? 14.945 5.164 10.172 1 93.88 270 MET B N 1
ATOM 6752 C CA . MET B 1 270 ? 15.539 5.793 8.992 1 93.88 270 MET B CA 1
ATOM 6753 C C . MET B 1 270 ? 14.898 7.152 8.719 1 93.88 270 MET B C 1
ATOM 6755 O O . MET B 1 270 ? 13.688 7.316 8.875 1 93.88 270 MET B O 1
ATOM 6759 N N . ASP B 1 271 ? 15.688 8.109 8.414 1 92.62 271 ASP B N 1
ATOM 6760 C CA . ASP B 1 271 ? 15.125 9.438 8.188 1 92.62 271 ASP B CA 1
ATOM 6761 C C . ASP B 1 271 ? 14.648 9.594 6.746 1 92.62 271 ASP B C 1
ATOM 6763 O O . ASP B 1 271 ? 14.961 8.758 5.887 1 92.62 271 ASP B O 1
ATOM 6767 N N . VAL B 1 272 ? 13.711 10.508 6.523 1 89.19 272 VAL B N 1
ATOM 6768 C CA . VAL B 1 272 ? 13.359 11.078 5.223 1 89.19 272 VAL B CA 1
ATOM 6769 C C . VAL B 1 272 ? 14.109 12.391 5.016 1 89.19 272 VAL B C 1
ATOM 6771 O O . VAL B 1 272 ? 13.898 13.359 5.75 1 89.19 272 VAL B O 1
ATOM 6774 N N . ALA B 1 273 ? 14.852 12.43 4.074 1 84.25 273 ALA B N 1
ATOM 6775 C CA . ALA B 1 273 ? 15.836 13.492 3.895 1 84.25 273 ALA B CA 1
ATOM 6776 C C . ALA B 1 273 ? 15.172 14.859 3.844 1 84.25 273 ALA B C 1
ATOM 6778 O O . ALA B 1 273 ? 15.766 15.867 4.25 1 84.25 273 ALA B O 1
ATOM 6779 N N . THR B 1 274 ? 13.914 14.922 3.473 1 83.81 274 THR B N 1
ATOM 6780 C CA . THR B 1 274 ? 13.258 16.219 3.307 1 83.81 274 THR B CA 1
ATOM 6781 C C . THR B 1 274 ? 12.555 16.625 4.594 1 83.81 274 THR B C 1
ATOM 6783 O O . THR B 1 274 ? 11.969 17.719 4.664 1 83.81 274 THR B O 1
ATOM 6786 N N . ARG B 1 275 ? 12.695 15.828 5.645 1 87.69 275 ARG B N 1
ATOM 6787 C CA . ARG B 1 275 ? 12.086 16.109 6.941 1 87.69 275 ARG B CA 1
ATOM 6788 C C . ARG B 1 275 ? 13.109 15.992 8.062 1 87.69 275 ARG B C 1
ATOM 6790 O O . ARG B 1 275 ? 13.328 14.906 8.594 1 87.69 275 ARG B O 1
ATOM 6797 N N . TRP B 1 276 ? 13.523 17.062 8.578 1 92.25 276 TRP B N 1
ATOM 6798 C CA . TRP B 1 276 ? 14.641 17.078 9.516 1 92.25 276 TRP B CA 1
ATOM 6799 C C . TRP B 1 276 ? 14.266 16.391 10.82 1 92.25 276 TRP B C 1
ATOM 6801 O O . TRP B 1 276 ? 15.125 15.859 11.523 1 92.25 276 TRP B O 1
ATOM 6811 N N . ASN B 1 277 ? 12.977 16.406 11.188 1 91.5 277 ASN B N 1
ATOM 6812 C CA . ASN B 1 277 ? 12.539 15.758 12.414 1 91.5 277 ASN B CA 1
ATOM 6813 C C . ASN B 1 277 ? 12.859 14.266 12.406 1 91.5 277 ASN B C 1
ATOM 6815 O O . ASN B 1 277 ? 13.203 13.695 13.438 1 91.5 277 ASN B O 1
ATOM 6819 N N . SER B 1 278 ? 12.766 13.75 11.242 1 93 278 SER B N 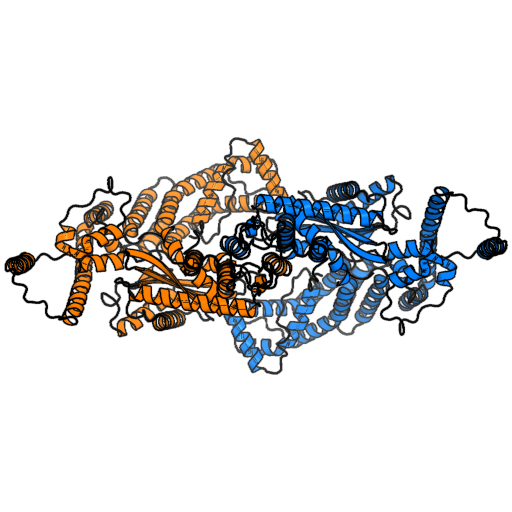1
ATOM 6820 C CA . SER B 1 278 ? 13.102 12.336 11.109 1 93 278 SER B CA 1
ATOM 6821 C C . SER B 1 278 ? 14.602 12.117 11.258 1 93 278 SER B C 1
ATOM 6823 O O . SER B 1 278 ? 15.039 11.055 11.719 1 93 278 SER B O 1
ATOM 6825 N N . THR B 1 279 ? 15.352 13.109 10.844 1 94.25 279 THR B N 1
ATOM 6826 C CA . THR B 1 279 ? 16.797 13.031 11.031 1 94.25 279 THR B CA 1
ATOM 6827 C C . THR B 1 279 ? 17.156 13.039 12.516 1 94.25 279 THR B C 1
ATOM 6829 O O . THR B 1 279 ? 18.016 12.289 12.953 1 94.25 279 THR B O 1
ATOM 6832 N N . TYR B 1 280 ? 16.453 13.883 13.281 1 95.5 280 TYR B N 1
ATOM 6833 C CA . TYR B 1 280 ? 16.656 13.906 14.727 1 95.5 280 TYR B CA 1
ATOM 6834 C C . TYR B 1 280 ? 16.328 12.555 15.344 1 95.5 280 TYR B C 1
ATOM 6836 O O . TYR B 1 280 ? 17.109 12.016 16.125 1 95.5 280 TYR B O 1
ATOM 6844 N N . LEU B 1 281 ? 15.242 12 14.93 1 95.88 281 LEU B N 1
ATOM 6845 C CA . LEU B 1 281 ? 14.805 10.727 15.484 1 95.88 281 LEU B CA 1
ATOM 6846 C C . LEU B 1 281 ? 15.758 9.602 15.078 1 95.88 281 LEU B C 1
ATOM 6848 O O . LEU B 1 281 ? 16.016 8.688 15.859 1 95.88 281 LEU B O 1
ATOM 6852 N N . MET B 1 282 ? 16.203 9.695 13.844 1 96.12 282 MET B N 1
ATOM 6853 C CA . MET B 1 282 ? 17.188 8.727 13.383 1 96.12 282 MET B CA 1
ATOM 6854 C C . MET B 1 282 ? 18.438 8.781 14.242 1 96.12 282 MET B C 1
ATOM 6856 O O . MET B 1 282 ? 18.922 7.746 14.703 1 96.12 282 MET B O 1
ATOM 6860 N N . LEU B 1 283 ? 18.938 9.984 14.562 1 95.69 283 LEU B N 1
ATOM 6861 C CA . LEU B 1 283 ? 20.141 10.164 15.367 1 95.69 283 LEU B CA 1
ATOM 6862 C C . LEU B 1 283 ? 19.906 9.672 16.797 1 95.69 283 LEU B C 1
ATOM 6864 O O . LEU B 1 283 ? 20.734 8.93 17.344 1 95.69 283 LEU B O 1
ATOM 6868 N N . GLU B 1 284 ? 18.781 10.039 17.297 1 95.69 284 GLU B N 1
ATOM 6869 C CA . GLU B 1 284 ? 18.438 9.656 18.656 1 95.69 284 GLU B CA 1
ATOM 6870 C C . GLU B 1 284 ? 18.406 8.133 18.812 1 95.69 284 GLU B C 1
ATOM 6872 O O . GLU B 1 284 ? 18.906 7.59 19.797 1 95.69 284 GLU B O 1
ATOM 6877 N N . SER B 1 285 ? 17.906 7.516 17.844 1 95.5 285 SER B N 1
ATOM 6878 C CA . SER B 1 285 ? 17.812 6.059 17.891 1 95.5 285 SER B CA 1
ATOM 6879 C C . SER B 1 285 ? 19.156 5.406 17.609 1 95.5 285 SER B C 1
ATOM 6881 O O . SER B 1 285 ? 19.547 4.465 18.297 1 95.5 285 SER B O 1
ATOM 6883 N N . ALA B 1 286 ? 19.875 5.898 16.625 1 96.44 286 ALA B N 1
ATOM 6884 C CA . ALA B 1 286 ? 21.141 5.297 16.188 1 96.44 286 ALA B CA 1
ATOM 6885 C C . ALA B 1 286 ? 22.188 5.348 17.281 1 96.44 286 ALA B C 1
ATOM 6887 O O . ALA B 1 286 ? 22.953 4.402 17.469 1 96.44 286 ALA B O 1
ATOM 6888 N N . ILE B 1 287 ? 22.25 6.434 18.031 1 96.12 287 ILE B N 1
ATOM 6889 C CA . ILE B 1 287 ? 23.25 6.645 19.078 1 96.12 287 ILE B CA 1
ATOM 6890 C C . ILE B 1 287 ? 23.109 5.562 20.141 1 96.12 287 ILE B C 1
ATOM 6892 O O . ILE B 1 287 ? 24.109 5.086 20.688 1 96.12 287 ILE B O 1
ATOM 6896 N N . ARG B 1 288 ? 21.922 5.109 20.406 1 95.38 288 ARG B N 1
ATOM 6897 C CA . ARG B 1 288 ? 21.656 4.066 21.391 1 95.38 288 ARG B CA 1
ATOM 6898 C C . ARG B 1 288 ? 22.266 2.736 20.953 1 95.38 288 ARG B C 1
ATOM 6900 O O . ARG B 1 288 ? 22.609 1.905 21.797 1 95.38 288 ARG B O 1
ATOM 6907 N N . TYR B 1 289 ? 22.453 2.615 19.672 1 96.81 289 TYR B N 1
ATOM 6908 C CA . TYR B 1 289 ? 22.906 1.333 19.125 1 96.81 289 TYR B CA 1
ATOM 6909 C C . TYR B 1 289 ? 24.359 1.405 18.688 1 96.81 289 TYR B C 1
ATOM 6911 O O . TYR B 1 289 ? 24.828 0.554 17.922 1 96.81 289 TYR B O 1
ATOM 6919 N N . ARG B 1 290 ? 25.109 2.393 19.125 1 96 290 ARG B N 1
ATOM 6920 C CA . ARG B 1 290 ? 26.484 2.633 18.719 1 96 290 ARG B CA 1
ATOM 6921 C C . ARG B 1 290 ? 27.344 1.385 18.922 1 96 290 ARG B C 1
ATOM 6923 O O . ARG B 1 290 ? 28.062 0.968 18.016 1 96 290 ARG B O 1
ATOM 6930 N N . ARG B 1 291 ? 27.188 0.744 20.062 1 96.31 291 ARG B N 1
ATOM 6931 C CA . ARG B 1 291 ? 28.016 -0.422 20.391 1 96.31 291 ARG B CA 1
ATOM 6932 C C . ARG B 1 291 ? 27.609 -1.621 19.531 1 96.31 291 ARG B C 1
ATOM 6934 O O . ARG B 1 291 ? 28.469 -2.432 19.172 1 96.31 291 ARG B O 1
ATOM 6941 N N . ALA B 1 292 ? 26.344 -1.688 19.266 1 97.25 292 ALA B N 1
ATOM 6942 C CA . ALA B 1 292 ? 25.891 -2.783 18.422 1 97.25 292 ALA B CA 1
ATOM 6943 C C . ALA B 1 292 ? 26.438 -2.658 17.016 1 97.25 292 ALA B C 1
ATOM 6945 O O . ALA B 1 292 ? 26.812 -3.656 16.391 1 97.25 292 ALA B O 1
ATOM 6946 N N . PHE B 1 293 ? 26.5 -1.462 16.531 1 97.56 293 PHE B N 1
ATOM 6947 C CA . PHE B 1 293 ? 27.094 -1.236 15.211 1 97.56 293 PHE B CA 1
ATOM 6948 C C . PHE B 1 293 ? 28.578 -1.594 15.219 1 97.56 293 PHE B C 1
ATOM 6950 O O . PHE B 1 293 ? 29.094 -2.139 14.234 1 97.56 293 PHE B O 1
ATOM 6957 N N . GLY B 1 294 ? 29.234 -1.259 16.297 1 96.75 294 GLY B N 1
ATOM 6958 C CA . GLY B 1 294 ? 30.625 -1.665 16.453 1 96.75 294 GLY B CA 1
ATOM 6959 C C . GLY B 1 294 ? 30.812 -3.17 16.422 1 96.75 294 GLY B C 1
ATOM 6960 O O . GLY B 1 294 ? 31.734 -3.67 15.766 1 96.75 294 GLY B O 1
ATOM 6961 N N . SER B 1 295 ? 29.906 -3.848 17.125 1 97.38 295 SER B N 1
ATOM 6962 C CA . SER B 1 295 ? 29.938 -5.309 17.141 1 97.38 295 SER B CA 1
ATOM 6963 C C . SER B 1 295 ? 29.672 -5.879 15.758 1 97.38 295 SER B C 1
ATOM 6965 O O . SER B 1 295 ? 30.297 -6.859 15.352 1 97.38 295 SER B O 1
ATOM 6967 N N . LEU B 1 296 ? 28.766 -5.289 15.016 1 97.69 296 LEU B N 1
ATOM 6968 C CA . LEU B 1 296 ? 28.422 -5.734 13.672 1 97.69 296 LEU B CA 1
ATOM 6969 C C . LEU B 1 296 ? 29.625 -5.602 12.734 1 97.69 296 LEU B C 1
ATOM 6971 O O . LEU B 1 296 ? 29.844 -6.457 11.875 1 97.69 296 LEU B O 1
ATOM 6975 N N . ALA B 1 297 ? 30.359 -4.523 12.93 1 96.88 297 ALA B N 1
ATOM 6976 C CA . ALA B 1 297 ? 31.516 -4.27 12.086 1 96.88 297 ALA B CA 1
ATOM 6977 C C . ALA B 1 297 ? 32.562 -5.363 12.258 1 96.88 297 ALA B C 1
ATOM 6979 O O . ALA B 1 297 ? 33.281 -5.703 11.312 1 96.88 297 ALA B O 1
ATOM 6980 N N . ILE B 1 298 ? 32.625 -5.922 13.406 1 95.75 298 ILE B N 1
ATOM 6981 C CA . ILE B 1 298 ? 33.562 -6.996 13.703 1 95.75 298 ILE B CA 1
ATOM 6982 C C . ILE B 1 298 ? 33.062 -8.312 13.117 1 95.75 298 ILE B C 1
ATOM 6984 O O . ILE B 1 298 ? 33.844 -9.086 12.547 1 95.75 298 ILE B O 1
ATOM 6988 N N . ARG B 1 299 ? 31.828 -8.477 13.172 1 94.19 299 ARG B N 1
ATOM 6989 C CA . ARG B 1 299 ? 31.188 -9.727 12.789 1 94.19 299 ARG B CA 1
ATOM 6990 C C . ARG B 1 299 ? 31.031 -9.828 11.273 1 94.19 299 ARG B C 1
ATOM 6992 O O . ARG B 1 299 ? 31.094 -10.922 10.711 1 94.19 299 ARG B O 1
ATOM 6999 N N . ASP B 1 300 ? 30.688 -8.734 10.617 1 95.44 300 ASP B N 1
ATOM 7000 C CA . ASP B 1 300 ? 30.328 -8.711 9.203 1 95.44 300 ASP B CA 1
ATOM 7001 C C . ASP B 1 300 ? 31.297 -7.824 8.414 1 95.44 300 ASP B C 1
ATOM 7003 O O . ASP B 1 300 ? 31.156 -6.602 8.422 1 95.44 300 ASP B O 1
ATOM 7007 N N . ARG B 1 301 ? 32.094 -8.406 7.605 1 93.38 301 ARG B N 1
ATOM 7008 C CA . ARG B 1 301 ? 33.125 -7.695 6.859 1 93.38 301 ARG B CA 1
ATOM 7009 C C . ARG B 1 301 ? 32.531 -6.852 5.746 1 93.38 301 ARG B C 1
ATOM 7011 O O . ARG B 1 301 ? 33.125 -5.883 5.289 1 93.38 301 ARG B O 1
ATOM 7018 N N . ALA B 1 302 ? 31.344 -7.207 5.363 1 94.94 302 ALA B N 1
ATOM 7019 C CA . ALA B 1 302 ? 30.688 -6.477 4.285 1 94.94 302 ALA B CA 1
ATOM 7020 C C . ALA B 1 302 ? 30.141 -5.141 4.781 1 94.94 302 ALA B C 1
ATOM 7022 O O . ALA B 1 302 ? 29.844 -4.254 3.979 1 94.94 302 ALA B O 1
ATOM 7023 N N . TYR B 1 303 ? 29.984 -4.996 6.098 1 96.88 303 TYR B N 1
ATOM 7024 C CA . TYR B 1 303 ? 29.562 -3.732 6.691 1 96.88 303 TYR B CA 1
ATOM 7025 C C . TYR B 1 303 ? 30.734 -2.766 6.816 1 96.88 303 TYR B C 1
ATOM 7027 O O . TYR B 1 303 ? 31.531 -2.875 7.742 1 96.88 303 TYR B O 1
ATOM 7035 N N . VAL B 1 304 ? 30.766 -1.713 5.922 1 94.88 304 VAL B N 1
ATOM 7036 C CA . VAL B 1 304 ? 31.984 -0.908 5.809 1 94.88 304 VAL B CA 1
ATOM 7037 C C . VAL B 1 304 ? 31.703 0.525 6.25 1 94.88 304 VAL B C 1
ATOM 7039 O O . VAL B 1 304 ? 32.625 1.345 6.352 1 94.88 304 VAL B O 1
ATOM 7042 N N . HIS B 1 305 ? 30.531 0.863 6.598 1 94.81 305 HIS B N 1
ATOM 7043 C CA . HIS B 1 305 ? 30.188 2.254 6.855 1 94.81 305 HIS B CA 1
ATOM 7044 C C . HIS B 1 305 ? 30.062 2.521 8.352 1 94.81 305 HIS B C 1
ATOM 7046 O O . HIS B 1 305 ? 29.359 3.443 8.766 1 94.81 305 HIS B O 1
ATOM 7052 N N . CYS B 1 306 ? 30.688 1.712 9.188 1 95.94 306 CYS B N 1
ATOM 7053 C CA . CYS B 1 306 ? 30.594 1.931 10.625 1 95.94 306 CYS B CA 1
ATOM 7054 C C . CYS B 1 306 ? 31.219 3.27 11.008 1 95.94 306 CYS B C 1
ATOM 7056 O O . CYS B 1 306 ? 32.375 3.52 10.734 1 95.94 306 CYS B O 1
ATOM 7058 N N . PRO B 1 307 ? 30.469 4.164 11.672 1 95.69 307 PRO B N 1
ATOM 7059 C CA . PRO B 1 307 ? 31.031 5.453 12.078 1 95.69 307 PRO B CA 1
ATOM 7060 C C . PRO B 1 307 ? 32.156 5.316 13.102 1 95.69 307 PRO B C 1
ATOM 7062 O O . PRO B 1 307 ? 32.094 4.43 13.961 1 95.69 307 PRO B O 1
ATOM 7065 N N . SER B 1 308 ? 33.188 6.184 13.023 1 94.06 308 SER B N 1
ATOM 7066 C CA . SER B 1 308 ? 34.25 6.234 14.008 1 94.06 308 SER B CA 1
ATOM 7067 C C . SER B 1 308 ? 33.781 6.84 15.32 1 94.06 308 SER B C 1
ATOM 7069 O O . SER B 1 308 ? 32.688 7.375 15.391 1 94.06 308 SER B O 1
ATOM 7071 N N . ASN B 1 309 ? 34.562 6.758 16.328 1 94.38 309 ASN B N 1
ATOM 7072 C CA . ASN B 1 309 ? 34.219 7.348 17.625 1 94.38 309 ASN B CA 1
ATOM 7073 C C . ASN B 1 309 ? 34 8.852 17.5 1 94.38 309 ASN B C 1
ATOM 7075 O O . ASN B 1 309 ? 33.094 9.398 18.141 1 94.38 309 ASN B O 1
ATOM 7079 N N . ASP B 1 310 ? 34.781 9.453 16.719 1 92.12 310 ASP B N 1
ATOM 7080 C CA . ASP B 1 310 ? 34.625 10.891 16.516 1 92.12 310 ASP B CA 1
ATOM 7081 C C . ASP B 1 310 ? 33.312 11.219 15.805 1 92.12 310 ASP B C 1
ATOM 7083 O O . ASP B 1 310 ? 32.688 12.219 16.125 1 92.12 310 ASP B O 1
ATOM 7087 N N . GLU B 1 311 ? 33.031 10.406 14.914 1 92.56 311 GLU B N 1
ATOM 7088 C CA . GLU B 1 311 ? 31.812 10.617 14.172 1 92.56 311 GLU B CA 1
ATOM 7089 C C . GLU B 1 311 ? 30.594 10.406 15.055 1 92.56 311 GLU B C 1
ATOM 7091 O O . GLU B 1 311 ? 29.594 11.141 14.945 1 92.56 311 GLU B O 1
ATOM 7096 N N . TRP B 1 312 ? 30.641 9.477 15.938 1 94.69 312 TRP B N 1
ATOM 7097 C CA . TRP B 1 312 ? 29.562 9.266 16.891 1 94.69 312 TRP B CA 1
ATOM 7098 C C . TRP B 1 312 ? 29.438 10.445 17.844 1 94.69 312 TRP B C 1
ATOM 7100 O O . TRP B 1 312 ? 28.328 10.859 18.203 1 94.69 312 TRP B O 1
ATOM 7110 N N . LYS B 1 313 ? 30.531 10.961 18.234 1 93.31 313 LYS B N 1
ATOM 7111 C CA . LYS B 1 313 ? 30.516 12.125 19.109 1 93.31 313 LYS B CA 1
ATOM 7112 C C . LYS B 1 313 ? 29.875 13.328 18.422 1 93.31 313 LYS B C 1
ATOM 7114 O O . LYS B 1 313 ? 29.125 14.078 19.047 1 93.31 313 LYS B O 1
ATOM 7119 N N . ARG B 1 314 ? 30.234 13.422 17.234 1 91.25 314 ARG B N 1
ATOM 7120 C CA . ARG B 1 314 ? 29.609 14.492 16.438 1 91.25 314 ARG B CA 1
ATOM 7121 C C . ARG B 1 314 ? 28.109 14.297 16.344 1 91.25 314 ARG B C 1
ATOM 7123 O O . ARG B 1 314 ? 27.344 15.258 16.438 1 91.25 314 ARG B O 1
ATOM 7130 N N . ALA B 1 315 ? 27.703 13.094 16.109 1 93.44 315 ALA B N 1
ATOM 7131 C CA . ALA B 1 315 ? 26.281 12.773 16.016 1 93.44 315 ALA B CA 1
ATOM 7132 C C . ALA B 1 315 ? 25.562 13.109 17.328 1 93.44 315 ALA B C 1
ATOM 7134 O O . ALA B 1 315 ? 24.453 13.625 17.312 1 93.44 315 ALA B O 1
ATOM 7135 N N . GLU B 1 316 ? 26.172 12.836 18.391 1 94.94 316 GLU B N 1
ATOM 7136 C CA . GLU B 1 316 ? 25.609 13.141 19.703 1 94.94 316 GLU B CA 1
ATOM 7137 C C . GLU B 1 316 ? 25.438 14.641 19.891 1 94.94 316 GLU B C 1
ATOM 7139 O O . GLU B 1 316 ? 24.406 15.094 20.391 1 94.94 316 GLU B O 1
ATOM 7144 N N . LYS B 1 317 ? 26.453 15.352 19.5 1 93.44 317 LYS B N 1
ATOM 7145 C CA . LYS B 1 317 ? 26.375 16.812 19.609 1 93.44 317 LYS B CA 1
ATOM 7146 C C . LYS B 1 317 ? 25.266 17.375 18.734 1 93.44 317 LYS B C 1
ATOM 7148 O O . LYS B 1 317 ? 24.531 18.281 19.156 1 93.44 317 LYS B O 1
ATOM 7153 N N . MET B 1 318 ? 25.234 16.828 17.609 1 93 318 MET B N 1
ATOM 7154 C CA . MET B 1 318 ? 24.188 17.266 16.688 1 93 318 MET B CA 1
ATOM 7155 C C . MET B 1 318 ? 22.797 16.969 17.266 1 93 318 MET B C 1
ATOM 7157 O O . MET B 1 318 ? 21.891 17.797 17.172 1 93 318 MET B O 1
ATOM 7161 N N . CYS B 1 319 ? 22.641 15.812 17.734 1 95.12 319 CYS B N 1
ATOM 7162 C CA . CYS B 1 319 ? 21.375 15.391 18.344 1 95.12 319 CYS B CA 1
ATOM 7163 C C . CYS B 1 319 ? 20.984 16.328 19.469 1 95.12 319 CYS B C 1
ATOM 7165 O O . CYS B 1 319 ? 19.828 16.734 19.562 1 95.12 319 CYS B O 1
ATOM 7167 N N . GLU B 1 320 ? 21.891 16.656 20.266 1 95.06 320 GLU B N 1
ATOM 7168 C CA . GLU B 1 320 ? 21.641 17.562 21.375 1 95.06 320 GLU B CA 1
ATOM 7169 C C . GLU B 1 320 ? 21.266 18.953 20.875 1 95.06 320 GLU B C 1
ATOM 7171 O O . GLU B 1 320 ? 20.375 19.594 21.438 1 95.06 320 GLU B O 1
ATOM 7176 N N . PHE B 1 321 ? 21.969 19.328 19.875 1 95 321 PHE B N 1
ATOM 7177 C CA . PHE B 1 321 ? 21.719 20.641 19.297 1 95 321 PHE B CA 1
ATOM 7178 C C . PHE B 1 321 ? 20.328 20.703 18.672 1 95 321 PHE B C 1
ATOM 7180 O O . PHE B 1 321 ? 19.656 21.734 18.734 1 95 321 PHE B O 1
ATOM 7187 N N . LEU B 1 322 ? 19.844 19.609 18.078 1 95.19 322 LEU B N 1
ATOM 7188 C CA . LEU B 1 322 ? 18.594 19.562 17.328 1 95.19 322 LEU B CA 1
ATOM 7189 C C . LEU B 1 322 ? 17.406 19.359 18.266 1 95.19 322 LEU B C 1
ATOM 7191 O O . LEU B 1 322 ? 16.266 19.641 17.906 1 95.19 322 LEU B O 1
ATOM 7195 N N . LYS B 1 323 ? 17.594 18.891 19.453 1 95.94 323 LYS B N 1
ATOM 7196 C CA . LYS B 1 323 ? 16.547 18.469 20.391 1 95.94 323 LYS B CA 1
ATOM 7197 C C . LYS B 1 323 ? 15.586 19.625 20.688 1 95.94 323 LYS B C 1
ATOM 7199 O O . LYS B 1 323 ? 14.367 19.469 20.609 1 95.94 323 LYS B O 1
ATOM 7204 N N . PRO B 1 324 ? 16.141 20.797 21 1 94.31 324 PRO B N 1
ATOM 7205 C CA . PRO B 1 324 ? 15.227 21.891 21.297 1 94.31 324 PRO B CA 1
ATOM 7206 C C . PRO B 1 324 ? 14.328 22.25 20.125 1 94.31 324 PRO B C 1
ATOM 7208 O O . PRO B 1 324 ? 13.164 22.609 20.312 1 94.31 324 PRO B O 1
ATOM 7211 N N . PHE B 1 325 ? 14.867 22.188 18.984 1 94.62 325 PHE B N 1
ATOM 7212 C CA . PHE B 1 325 ? 14.078 22.484 17.797 1 94.62 325 PHE B CA 1
ATOM 7213 C C . PHE B 1 325 ? 12.969 21.453 17.609 1 94.62 325 PHE B C 1
ATOM 7215 O O . PHE B 1 325 ? 11.859 21.797 17.203 1 94.62 325 PHE B O 1
ATOM 7222 N N . TYR B 1 326 ? 13.273 20.203 17.875 1 94.19 326 TYR B N 1
ATOM 7223 C CA . TYR B 1 326 ? 12.289 19.125 17.781 1 94.19 326 TYR B CA 1
ATOM 7224 C C . TYR B 1 326 ? 11.148 19.344 18.781 1 94.19 326 TYR B C 1
ATOM 7226 O O . TYR B 1 326 ? 9.977 19.203 18.422 1 94.19 326 TYR B O 1
ATOM 7234 N N . VAL B 1 327 ? 11.461 19.672 19.969 1 91.56 327 VAL B N 1
ATOM 7235 C CA . VAL B 1 327 ? 10.477 19.922 21 1 91.56 327 VAL B CA 1
ATOM 7236 C C . VAL B 1 327 ? 9.578 21.094 20.594 1 91.56 327 VAL B C 1
ATOM 7238 O O . VAL B 1 327 ? 8.352 21.016 20.734 1 91.56 327 VAL B O 1
ATOM 7241 N N . MET B 1 328 ? 10.172 22.109 20.109 1 89.31 328 MET B N 1
ATOM 7242 C CA . MET B 1 328 ? 9.43 23.297 19.688 1 89.31 328 MET B CA 1
ATOM 7243 C C . MET B 1 328 ? 8.484 22.953 18.531 1 89.31 328 MET B C 1
ATOM 7245 O O . MET B 1 328 ? 7.355 23.438 18.484 1 89.31 328 MET B O 1
ATOM 7249 N N . THR B 1 329 ? 9 22.203 17.578 1 89.38 329 THR B N 1
ATOM 7250 C CA . THR B 1 329 ? 8.18 21.781 16.453 1 89.38 329 THR B CA 1
ATOM 7251 C C . THR B 1 329 ? 6.938 21.047 16.938 1 89.38 329 THR B C 1
ATOM 7253 O O . THR B 1 329 ? 5.836 21.266 16.422 1 89.38 329 THR B O 1
ATOM 7256 N N . ASN B 1 330 ? 7.066 20.188 17.875 1 87.69 330 ASN B N 1
ATOM 7257 C CA . ASN B 1 330 ? 5.941 19.453 18.422 1 87.69 330 ASN B CA 1
ATOM 7258 C C . ASN B 1 330 ? 4.941 20.375 19.125 1 87.69 330 ASN B C 1
ATOM 7260 O O . ASN B 1 330 ? 3.73 20.156 19.031 1 87.69 330 ASN B O 1
ATOM 7264 N N . LEU B 1 331 ? 5.391 21.391 19.734 1 84 331 LEU B N 1
ATOM 7265 C CA . LEU B 1 331 ? 4.543 22.328 20.469 1 84 331 LEU B CA 1
ATOM 7266 C C . LEU B 1 331 ? 3.713 23.172 19.5 1 84 331 LEU B C 1
ATOM 7268 O O . LEU B 1 331 ? 2.533 23.422 19.75 1 84 331 LEU B O 1
ATOM 7272 N N . ILE B 1 332 ? 4.352 23.547 18.469 1 84.69 332 ILE B N 1
ATOM 7273 C CA . ILE B 1 332 ? 3.654 24.453 17.562 1 84.69 332 ILE B CA 1
ATOM 7274 C C . ILE B 1 332 ? 2.754 23.672 16.625 1 84.69 332 ILE B C 1
ATOM 7276 O O . ILE B 1 332 ? 1.934 24.25 15.898 1 84.69 332 ILE B O 1
ATOM 7280 N N . SER B 1 333 ? 2.904 22.375 16.578 1 83.94 333 SER B N 1
ATOM 7281 C CA . SER B 1 333 ? 2.146 21.547 15.656 1 83.94 333 SER B CA 1
ATOM 7282 C C . SER B 1 333 ? 0.848 21.062 16.281 1 83.94 333 SER B C 1
ATOM 7284 O O . SER B 1 333 ? 0.131 20.25 15.695 1 83.94 333 SER B O 1
ATOM 7286 N N . GLY B 1 334 ? 0.508 21.531 17.391 1 79.38 334 GLY B N 1
ATOM 7287 C CA . GLY B 1 334 ? -0.756 21.156 18 1 79.38 334 GLY B CA 1
ATOM 7288 C C . GLY B 1 334 ? -1.962 21.734 17.281 1 79.38 334 GLY B C 1
ATOM 7289 O O . GLY B 1 334 ? -1.865 22.766 16.641 1 79.38 334 GLY B O 1
ATOM 7290 N N . SER B 1 335 ? -3.143 21.031 17.359 1 76.75 335 SER B N 1
ATOM 7291 C CA . SER B 1 335 ? -4.32 21.484 16.625 1 76.75 335 SER B CA 1
ATOM 7292 C C . SER B 1 335 ? -5.512 21.672 17.562 1 76.75 335 SER B C 1
ATOM 7294 O O . SER B 1 335 ? -6.531 22.25 17.172 1 76.75 335 SER B O 1
ATOM 7296 N N . SER B 1 336 ? -5.441 21.359 18.766 1 79.19 336 SER B N 1
ATOM 7297 C CA . SER B 1 336 ? -6.59 21.391 19.656 1 79.19 336 SER B CA 1
ATOM 7298 C C . SER B 1 336 ? -6.586 22.656 20.516 1 79.19 336 SER B C 1
ATOM 7300 O O . SER B 1 336 ? -7.523 22.891 21.281 1 79.19 336 SER B O 1
ATOM 7302 N N . TYR B 1 337 ? -5.57 23.453 20.422 1 87.38 337 TYR B N 1
ATOM 7303 C CA . TYR B 1 337 ? -5.441 24.688 21.172 1 87.38 337 TYR B CA 1
ATOM 7304 C C . TYR B 1 337 ? -4.844 25.797 20.297 1 87.38 337 TYR B C 1
ATOM 7306 O O . TYR B 1 337 ? -4.254 25.516 19.25 1 87.38 337 TYR B O 1
ATOM 7314 N N . PRO B 1 338 ? -5.016 27.016 20.75 1 93.5 338 PRO B N 1
ATOM 7315 C CA . PRO B 1 338 ? -4.422 28.109 19.984 1 93.5 338 PRO B CA 1
ATOM 7316 C C . PRO B 1 338 ? -2.898 28.047 19.938 1 93.5 338 PRO B C 1
ATOM 7318 O O . PRO B 1 338 ? -2.256 27.812 20.969 1 93.5 338 PRO B O 1
ATOM 7321 N N . THR B 1 339 ? -2.379 28.203 18.781 1 93.44 339 THR B N 1
ATOM 7322 C CA . THR B 1 339 ? -0.931 28.156 18.625 1 93.44 339 THR B CA 1
ATOM 7323 C C . THR B 1 339 ? -0.38 29.547 18.281 1 93.44 339 THR B C 1
ATOM 7325 O O . THR B 1 339 ? 0.824 29.781 18.391 1 93.44 339 THR B O 1
ATOM 7328 N N . SER B 1 340 ? -1.204 30.453 17.906 1 95.75 340 SER B N 1
ATOM 7329 C CA . SER B 1 340 ? -0.763 31.781 17.484 1 95.75 340 SER B CA 1
ATOM 7330 C C . SER B 1 340 ? -0.063 32.5 18.625 1 95.75 340 SER B C 1
ATOM 7332 O O . SER B 1 340 ? 0.925 33.219 18.406 1 95.75 340 SER B O 1
ATOM 7334 N N . ASN B 1 341 ? -0.553 32.312 19.859 1 94.75 341 ASN B N 1
ATOM 7335 C CA . ASN B 1 341 ? 0.023 33 21.016 1 94.75 341 ASN B CA 1
ATOM 7336 C C . ASN B 1 341 ? 1.349 32.375 21.438 1 94.75 341 ASN B C 1
ATOM 7338 O O . ASN B 1 341 ? 2.111 32.969 22.203 1 94.75 341 ASN B O 1
ATOM 7342 N N . ARG B 1 342 ? 1.643 31.234 20.844 1 91 342 ARG B N 1
ATOM 7343 C CA . ARG B 1 342 ? 2.852 30.516 21.234 1 91 342 ARG B CA 1
ATOM 7344 C C . ARG B 1 342 ? 3.994 30.797 20.266 1 91 342 ARG B C 1
ATOM 7346 O O . ARG B 1 342 ? 5.16 30.578 20.609 1 91 342 ARG B O 1
ATOM 7353 N N . TYR B 1 343 ? 3.66 31.281 19.172 1 91.69 343 TYR B N 1
ATOM 7354 C CA . TYR B 1 343 ? 4.605 31.516 18.094 1 91.69 343 TYR B CA 1
ATOM 7355 C C . TYR B 1 343 ? 5.773 32.375 18.562 1 91.69 343 TYR B C 1
ATOM 7357 O O . TYR B 1 343 ? 6.938 32 18.391 1 91.69 343 TYR B O 1
ATOM 7365 N N . PHE B 1 344 ? 5.504 33.469 19.156 1 93.75 344 PHE B N 1
ATOM 7366 C CA . PHE B 1 344 ? 6.5 34.5 19.406 1 93.75 344 PHE B CA 1
ATOM 7367 C C . PHE B 1 344 ? 7.598 33.969 20.328 1 93.75 344 PHE B C 1
ATOM 7369 O O . PHE B 1 344 ? 8.781 34.094 20.016 1 93.75 344 PHE B O 1
ATOM 7376 N N . MET B 1 345 ? 7.184 33.375 21.422 1 92.19 345 MET B N 1
ATOM 7377 C CA . MET B 1 345 ? 8.148 32.875 22.406 1 92.19 345 MET B CA 1
ATOM 7378 C C . MET B 1 345 ? 8.992 31.766 21.812 1 92.19 345 MET B C 1
ATOM 7380 O O . MET B 1 345 ? 10.188 31.672 22.094 1 92.19 345 MET B O 1
ATOM 7384 N N . GLN B 1 346 ? 8.391 31 21.031 1 92.31 346 GLN B N 1
ATOM 7385 C CA . GLN B 1 346 ? 9.109 29.859 20.453 1 92.31 346 GLN B CA 1
ATOM 7386 C C . GLN B 1 346 ? 10.141 30.328 19.422 1 92.31 346 GLN B C 1
ATOM 7388 O O . GLN B 1 346 ? 11.266 29.844 19.406 1 92.31 346 GLN B O 1
ATOM 7393 N N . VAL B 1 347 ? 9.734 31.219 18.562 1 93.81 347 VAL B N 1
ATOM 7394 C CA . VAL B 1 347 ? 10.648 31.734 17.547 1 93.81 347 VAL B CA 1
ATOM 7395 C C . VAL B 1 347 ? 11.789 32.5 18.219 1 93.81 347 VAL B C 1
ATOM 7397 O O . VAL B 1 347 ? 12.938 32.406 17.797 1 93.81 347 VAL B O 1
ATOM 7400 N N . TRP B 1 348 ? 11.453 33.219 19.266 1 94.94 348 TRP B N 1
ATOM 7401 C CA . TRP B 1 348 ? 12.461 33.938 20.031 1 94.94 348 TRP B CA 1
ATOM 7402 C C . TRP B 1 348 ? 13.469 32.969 20.641 1 94.94 348 TRP B C 1
ATOM 7404 O O . TRP B 1 348 ? 14.68 33.188 20.594 1 94.94 348 TRP B O 1
ATOM 7414 N N . LYS B 1 349 ? 13.016 31.891 21.219 1 94.62 349 LYS B N 1
ATOM 7415 C CA . LYS B 1 349 ? 13.898 30.875 21.797 1 94.62 349 LYS B CA 1
ATOM 7416 C C . LYS B 1 349 ? 14.828 30.297 20.75 1 94.62 349 LYS B C 1
ATOM 7418 O O . LYS B 1 349 ? 16 30.031 21.031 1 94.62 349 LYS B O 1
ATOM 7423 N N . ILE B 1 350 ? 14.305 30.094 19.594 1 94.81 350 ILE B N 1
ATOM 7424 C CA . ILE B 1 350 ? 15.109 29.562 18.484 1 94.81 350 ILE B CA 1
ATOM 7425 C C . ILE B 1 350 ? 16.234 30.547 18.156 1 94.81 350 ILE B C 1
ATOM 7427 O O . ILE B 1 350 ? 17.375 30.156 17.984 1 94.81 350 ILE B O 1
ATOM 7431 N N . GLU B 1 351 ? 15.844 31.797 18.078 1 95.44 351 GLU B N 1
ATOM 7432 C CA . GLU B 1 351 ? 16.844 32.812 17.797 1 95.44 351 GLU B CA 1
ATOM 7433 C C . GLU B 1 351 ? 17.953 32.844 18.859 1 95.44 351 GLU B C 1
ATOM 7435 O O . GLU B 1 351 ? 19.141 32.906 18.531 1 95.44 351 GLU B O 1
ATOM 7440 N N . CYS B 1 352 ? 17.547 32.719 20.094 1 95.44 352 CYS B N 1
ATOM 7441 C CA . CYS B 1 352 ? 18.516 32.719 21.188 1 95.44 352 CYS B CA 1
ATOM 7442 C C . CYS B 1 352 ? 19.453 31.516 21.094 1 95.44 352 CYS B C 1
ATOM 7444 O O . CYS B 1 352 ? 20.656 31.656 21.266 1 95.44 352 CYS B O 1
ATOM 7446 N N . LEU B 1 353 ? 18.875 30.438 20.797 1 95.5 353 LEU B N 1
ATOM 7447 C CA . LEU B 1 353 ? 19.656 29.203 20.688 1 95.5 353 LEU B CA 1
ATOM 7448 C C . LEU B 1 353 ? 20.672 29.312 19.547 1 95.5 353 LEU B C 1
ATOM 7450 O O . LEU B 1 353 ? 21.828 28.875 19.688 1 95.5 353 LEU B O 1
ATOM 7454 N N . LEU B 1 354 ? 20.219 29.875 18.438 1 96.88 354 LEU B N 1
ATOM 7455 C CA . LEU B 1 354 ? 21.109 30.016 17.297 1 96.88 354 LEU B CA 1
ATOM 7456 C C . LEU B 1 354 ? 22.25 30.984 17.609 1 96.88 354 LEU B C 1
ATOM 7458 O O . LEU B 1 354 ? 23.406 30.719 17.266 1 96.88 354 LEU B O 1
ATOM 7462 N N . ARG B 1 355 ? 21.984 32.031 18.266 1 95.44 355 ARG B N 1
ATOM 7463 C CA . ARG B 1 355 ? 23 33.031 18.625 1 95.44 355 ARG B CA 1
ATOM 7464 C C . ARG B 1 355 ? 24 32.469 19.609 1 95.44 355 ARG B C 1
ATOM 7466 O O . ARG B 1 355 ? 25.203 32.719 19.5 1 95.44 355 ARG B O 1
ATOM 7473 N N . GLU B 1 356 ? 23.484 31.719 20.562 1 95.44 356 GLU B N 1
ATOM 7474 C CA . GLU B 1 356 ? 24.344 31.094 21.562 1 95.44 356 GLU B CA 1
ATOM 7475 C C . GLU B 1 356 ? 25.297 30.078 20.922 1 95.44 356 GLU B C 1
ATOM 7477 O O . GLU B 1 356 ? 26.484 30.062 21.219 1 95.44 356 GLU B O 1
ATOM 7482 N N . ASN B 1 357 ? 24.797 29.281 20.047 1 95.81 357 ASN B N 1
ATOM 7483 C CA . ASN B 1 357 ? 25.578 28.203 19.453 1 95.81 357 ASN B CA 1
ATOM 7484 C C . ASN B 1 357 ? 26.469 28.719 18.312 1 95.81 357 ASN B C 1
ATOM 7486 O O . ASN B 1 357 ? 27.406 28.031 17.906 1 95.81 357 ASN B O 1
ATOM 7490 N N . ALA B 1 358 ? 26.156 29.875 17.844 1 95.62 358 ALA B N 1
ATOM 7491 C CA . ALA B 1 358 ? 27.031 30.5 16.859 1 95.62 358 ALA B CA 1
ATOM 7492 C C . ALA B 1 358 ? 28.375 30.844 17.469 1 95.62 358 ALA B C 1
ATOM 7494 O O . ALA B 1 358 ? 29.359 31.062 16.75 1 95.62 358 ALA B O 1
ATOM 7495 N N . LYS B 1 359 ? 28.484 30.766 18.797 1 94.75 359 LYS B N 1
ATOM 7496 C CA . LYS B 1 359 ? 29.719 31.031 19.516 1 94.75 359 LYS B CA 1
ATOM 7497 C C . LYS B 1 359 ? 30.312 29.75 20.109 1 94.75 359 LYS B C 1
ATOM 7499 O O . LYS B 1 359 ? 31.219 29.812 20.938 1 94.75 359 LYS B O 1
ATOM 7504 N N . SER B 1 360 ? 29.75 28.734 19.734 1 93.31 360 SER B N 1
ATOM 7505 C CA . SER B 1 360 ? 30.188 27.453 20.266 1 93.31 360 SER B CA 1
ATOM 7506 C C . SER B 1 360 ? 31.641 27.172 19.906 1 93.31 360 SER B C 1
ATOM 7508 O O . SER B 1 360 ? 32.125 27.609 18.844 1 93.31 360 SER B O 1
ATOM 7510 N N . ASP B 1 361 ? 32.312 26.328 20.766 1 92.12 361 ASP B N 1
ATOM 7511 C CA . ASP B 1 361 ? 33.688 25.922 20.516 1 92.12 361 ASP B CA 1
ATOM 7512 C C . ASP B 1 361 ? 33.719 24.75 19.531 1 92.12 361 ASP B C 1
ATOM 7514 O O . ASP B 1 361 ? 34.781 24.5 18.922 1 92.12 361 ASP B O 1
ATOM 7518 N N . ASP B 1 362 ? 32.656 24.141 19.469 1 91.62 362 ASP B N 1
ATOM 7519 C CA . ASP B 1 362 ? 32.594 23.047 18.5 1 91.62 362 ASP B CA 1
ATOM 7520 C C . ASP B 1 362 ? 32.344 23.594 17.094 1 91.62 362 ASP B C 1
ATOM 7522 O O . ASP B 1 362 ? 31.297 24.188 16.828 1 91.62 362 ASP B O 1
ATOM 7526 N N . LEU B 1 363 ? 33.25 23.266 16.188 1 90.75 363 LEU B N 1
ATOM 7527 C CA . LEU B 1 363 ? 33.219 23.875 14.867 1 90.75 363 LEU B CA 1
ATOM 7528 C C . LEU B 1 363 ? 32 23.438 14.078 1 90.75 363 LEU B C 1
ATOM 7530 O O . LEU B 1 363 ? 31.422 24.219 13.32 1 90.75 363 LEU B O 1
ATOM 7534 N N . THR B 1 364 ? 31.641 22.281 14.211 1 89.56 364 THR B N 1
ATOM 7535 C CA . THR B 1 364 ? 30.484 21.75 13.484 1 89.56 364 THR B CA 1
ATOM 7536 C C . THR B 1 364 ? 29.203 22.438 13.938 1 89.56 364 THR B C 1
ATOM 7538 O O . THR B 1 364 ? 28.406 22.875 13.109 1 89.56 364 THR B O 1
ATOM 7541 N N . ILE B 1 365 ? 29.078 22.562 15.172 1 93.62 365 ILE B N 1
ATOM 7542 C CA . ILE B 1 365 ? 27.875 23.188 15.742 1 93.62 365 ILE B CA 1
ATOM 7543 C C . ILE B 1 365 ? 27.859 24.672 15.398 1 93.62 365 ILE B C 1
ATOM 7545 O O . ILE B 1 365 ? 26.797 25.219 15.086 1 93.62 365 ILE B O 1
ATOM 7549 N N . LYS B 1 366 ? 29 25.234 15.477 1 95.94 366 LYS B N 1
ATOM 7550 C CA . LYS B 1 366 ? 29.109 26.641 15.133 1 95.94 366 LYS B CA 1
ATOM 7551 C C . LYS B 1 366 ? 28.703 26.891 13.68 1 95.94 366 LYS B C 1
ATOM 7553 O O . LYS B 1 366 ? 27.891 27.781 13.406 1 95.94 366 LYS B O 1
ATOM 7558 N N . ASP B 1 367 ? 29.172 26.078 12.844 1 94.62 367 ASP B N 1
ATOM 7559 C CA . ASP B 1 367 ? 28.859 26.219 11.422 1 94.62 367 ASP B CA 1
ATOM 7560 C C . ASP B 1 367 ? 27.391 25.969 11.156 1 94.62 367 ASP B C 1
ATOM 7562 O O . ASP B 1 367 ? 26.766 26.672 10.359 1 94.62 367 ASP B O 1
ATOM 7566 N N . MET B 1 368 ? 26.859 25.016 11.797 1 95.12 368 MET B N 1
ATOM 7567 C CA . MET B 1 368 ? 25.438 24.734 11.664 1 95.12 368 MET B CA 1
ATOM 7568 C C . MET B 1 368 ? 24.609 25.938 12.102 1 95.12 368 MET B C 1
ATOM 7570 O O . MET B 1 368 ? 23.703 26.375 11.375 1 95.12 368 MET B O 1
ATOM 7574 N N . ALA B 1 369 ? 24.906 26.438 13.234 1 97 369 ALA B N 1
ATOM 7575 C CA . ALA B 1 369 ? 24.156 27.562 13.805 1 97 369 ALA B CA 1
ATOM 7576 C C . ALA B 1 369 ? 24.25 28.797 12.914 1 97 369 ALA B C 1
ATOM 7578 O O . ALA B 1 369 ? 23.25 29.5 12.727 1 97 369 ALA B O 1
ATOM 7579 N N . LEU B 1 370 ? 25.391 29.031 12.391 1 96.94 370 LEU B N 1
ATOM 7580 C CA . LEU B 1 370 ? 25.594 30.203 11.531 1 96.94 370 LEU B CA 1
ATOM 7581 C C . LEU B 1 370 ? 24.766 30.078 10.25 1 96.94 370 LEU B C 1
ATOM 7583 O O . LEU B 1 370 ? 24.125 31.031 9.828 1 96.94 370 LEU B O 1
ATOM 7587 N N . ASN B 1 371 ? 24.797 28.953 9.68 1 96 371 ASN B N 1
ATOM 7588 C CA . ASN B 1 371 ? 24 28.719 8.477 1 96 371 ASN B CA 1
ATOM 7589 C C . ASN B 1 371 ? 22.516 28.828 8.766 1 96 371 ASN B C 1
ATOM 7591 O O . ASN B 1 371 ? 21.766 29.391 7.973 1 96 371 ASN B O 1
ATOM 7595 N N . MET B 1 372 ? 22.125 28.281 9.844 1 97.12 372 MET B N 1
ATOM 7596 C CA . MET B 1 372 ? 20.734 28.359 10.258 1 97.12 372 MET B CA 1
ATOM 7597 C C . MET B 1 372 ? 20.312 29.797 10.523 1 97.12 372 MET B C 1
ATOM 7599 O O . MET B 1 372 ? 19.203 30.203 10.18 1 97.12 372 MET B O 1
ATOM 7603 N N . MET B 1 373 ? 21.219 30.531 11.117 1 96.56 373 MET B N 1
ATOM 7604 C CA . MET B 1 373 ? 20.953 31.938 11.438 1 96.56 373 MET B CA 1
ATOM 7605 C C . MET B 1 373 ? 20.703 32.75 10.164 1 96.56 373 MET B C 1
ATOM 7607 O O . MET B 1 373 ? 19.875 33.656 10.156 1 96.56 373 MET B O 1
ATOM 7611 N N . ASN B 1 374 ? 21.391 32.406 9.164 1 95.56 374 ASN B N 1
ATOM 7612 C CA . ASN B 1 374 ? 21.188 33.094 7.887 1 95.56 374 ASN B CA 1
ATOM 7613 C C . ASN B 1 374 ? 19.766 32.875 7.359 1 95.56 374 ASN B C 1
ATOM 7615 O O . ASN B 1 374 ? 19.125 33.812 6.922 1 95.56 374 ASN B O 1
ATOM 7619 N N . LYS B 1 375 ? 19.344 31.688 7.398 1 94.19 375 LYS B N 1
ATOM 7620 C CA . LYS B 1 375 ? 17.984 31.391 6.953 1 94.19 375 LYS B CA 1
ATOM 7621 C C . LYS B 1 375 ? 16.953 31.984 7.91 1 94.19 375 LYS B C 1
ATOM 7623 O O . LYS B 1 375 ? 15.883 32.438 7.484 1 94.19 375 LYS B O 1
ATOM 7628 N N . PHE B 1 376 ? 17.25 31.922 9.188 1 96.25 376 PHE B N 1
ATOM 7629 C CA . PHE B 1 376 ? 16.391 32.531 10.188 1 96.25 376 PHE B CA 1
ATOM 7630 C C . PHE B 1 376 ? 16.172 34 9.875 1 96.25 376 PHE B C 1
ATOM 7632 O O . PHE B 1 376 ? 15.039 34.5 9.898 1 96.25 376 PHE B O 1
ATOM 7639 N N . SER B 1 377 ? 17.203 34.688 9.57 1 94.81 377 SER B N 1
ATOM 7640 C CA . SER B 1 377 ? 17.141 36.125 9.289 1 94.81 377 SER B CA 1
ATOM 7641 C C . SER B 1 377 ? 16.328 36.406 8.031 1 94.81 377 SER B C 1
ATOM 7643 O O . SER B 1 377 ? 15.656 37.438 7.945 1 94.81 377 SER B O 1
ATOM 7645 N N . LYS B 1 378 ? 16.359 35.531 7.176 1 92.69 378 LYS B N 1
ATOM 7646 C CA . LYS B 1 378 ? 15.633 35.688 5.926 1 92.69 378 LYS B CA 1
ATOM 7647 C C . LYS B 1 378 ? 14.125 35.625 6.152 1 92.69 378 LYS B C 1
ATOM 7649 O O . LYS B 1 378 ? 13.352 36.344 5.531 1 92.69 378 LYS B O 1
ATOM 7654 N N . TYR B 1 379 ? 13.742 34.812 7.098 1 91 379 TYR B N 1
ATOM 7655 C CA . TYR B 1 379 ? 12.32 34.5 7.191 1 91 379 TYR B CA 1
ATOM 7656 C C . TYR B 1 379 ? 11.727 35.094 8.469 1 91 379 TYR B C 1
ATOM 7658 O O . TYR B 1 379 ? 10.531 35.406 8.523 1 91 379 TYR B O 1
ATOM 7666 N N . TRP B 1 380 ? 12.539 35.219 9.539 1 91.25 380 TRP B N 1
ATOM 7667 C CA . TRP B 1 380 ? 11.961 35.531 10.844 1 91.25 380 TRP B CA 1
ATOM 7668 C C . TRP B 1 380 ? 12.641 36.719 11.477 1 91.25 380 TRP B C 1
ATOM 7670 O O . TRP B 1 380 ? 12.508 36.969 12.68 1 91.25 380 TRP B O 1
ATOM 7680 N N . ASP B 1 381 ? 13.312 37.5 10.664 1 83.75 381 ASP B N 1
ATOM 7681 C CA . ASP B 1 381 ? 14.023 38.656 11.234 1 83.75 381 ASP B CA 1
ATOM 7682 C C . ASP B 1 381 ? 13.055 39.625 11.891 1 83.75 381 ASP B C 1
ATOM 7684 O O . ASP B 1 381 ? 13.352 40.188 12.953 1 83.75 381 ASP B O 1
ATOM 7688 N N . HIS B 1 382 ? 11.891 39.875 11.305 1 81.69 382 HIS B N 1
ATOM 7689 C CA . HIS B 1 382 ? 10.938 40.844 11.836 1 81.69 382 HIS B CA 1
ATOM 7690 C C . HIS B 1 382 ? 9.75 40.156 12.492 1 81.69 382 HIS B C 1
ATOM 7692 O O . HIS B 1 382 ? 8.766 40.781 12.852 1 81.69 382 HIS B O 1
ATOM 7698 N N . TYR B 1 383 ? 9.992 38.906 12.914 1 86.12 383 TYR B N 1
ATOM 7699 C CA . TYR B 1 383 ? 8.898 38.156 13.5 1 86.12 383 TYR B CA 1
ATOM 7700 C C . TYR B 1 383 ? 7.586 38.438 12.781 1 86.12 383 TYR B C 1
ATOM 7702 O O . TYR B 1 383 ? 7.555 39.219 11.82 1 86.12 383 TYR B O 1
ATOM 7710 N N . CYS B 1 384 ? 6.586 37.781 13.07 1 91.62 384 CYS B N 1
ATOM 7711 C CA . CYS B 1 384 ? 5.262 38.031 12.5 1 91.62 384 CYS B CA 1
ATOM 7712 C C . CYS B 1 384 ? 4.418 38.906 13.414 1 91.62 384 CYS B C 1
ATOM 7714 O O . CYS B 1 384 ? 4.098 38.5 14.539 1 91.62 384 CYS B O 1
ATOM 7716 N N . ASP B 1 385 ? 3.99 40.031 12.938 1 94.44 385 ASP B N 1
ATOM 7717 C CA . ASP B 1 385 ? 3.311 41.031 13.75 1 94.44 385 ASP B CA 1
ATOM 7718 C C . ASP B 1 385 ? 2.023 40.5 14.352 1 94.44 385 ASP B C 1
ATOM 7720 O O . ASP B 1 385 ? 1.778 40.625 15.555 1 94.44 385 ASP B O 1
ATOM 7724 N N . ILE B 1 386 ? 1.243 39.906 13.531 1 96.56 386 ILE B N 1
ATOM 7725 C CA . ILE B 1 386 ? -0.065 39.438 13.984 1 96.56 386 ILE B CA 1
ATOM 7726 C C . ILE B 1 386 ? 0.107 38.344 15.023 1 96.56 386 ILE B C 1
ATOM 7728 O O . ILE B 1 386 ? -0.699 38.219 15.953 1 96.56 386 ILE B O 1
ATOM 7732 N N . LEU B 1 387 ? 1.173 37.594 14.891 1 95.94 387 LEU B N 1
ATOM 7733 C CA . LEU B 1 387 ? 1.407 36.531 15.852 1 95.94 387 LEU B CA 1
ATOM 7734 C C . LEU B 1 387 ? 2.035 37.062 17.125 1 95.94 387 LEU B C 1
ATOM 7736 O O . LEU B 1 387 ? 1.851 36.5 18.203 1 95.94 387 LEU B O 1
ATOM 7740 N N . ALA B 1 388 ? 2.766 38.125 17.031 1 96.62 388 ALA B N 1
ATOM 7741 C CA . ALA B 1 388 ? 3.193 38.844 18.234 1 96.62 388 ALA B CA 1
ATOM 7742 C C . ALA B 1 388 ? 1.994 39.375 19 1 96.62 388 ALA B C 1
ATOM 7744 O O . ALA B 1 388 ? 1.959 39.312 20.234 1 96.62 388 ALA B O 1
ATOM 7745 N N . ILE B 1 389 ? 1.074 39.938 18.219 1 97.69 389 ILE B N 1
ATOM 7746 C CA . ILE B 1 389 ? -0.163 40.406 18.828 1 97.69 389 ILE B CA 1
ATOM 7747 C C . ILE B 1 389 ? -0.878 39.219 19.5 1 97.69 389 ILE B C 1
ATOM 7749 O O . ILE B 1 389 ? -1.464 39.406 20.578 1 97.69 389 ILE B O 1
ATOM 7753 N N . GLY B 1 390 ? -0.807 38.031 18.906 1 97.56 390 GLY B N 1
ATOM 7754 C CA . GLY B 1 390 ? -1.333 36.844 19.531 1 97.56 390 GLY B CA 1
ATOM 7755 C C . GLY B 1 390 ? -0.735 36.562 20.906 1 97.56 390 GLY B C 1
ATOM 7756 O O . GLY B 1 390 ? -1.446 36.188 21.828 1 97.56 390 GLY B O 1
ATOM 7757 N N . ALA B 1 391 ? 0.506 36.812 21.062 1 96.88 391 ALA B N 1
ATOM 7758 C CA . ALA B 1 391 ? 1.184 36.625 22.344 1 96.88 391 ALA B CA 1
ATOM 7759 C C . ALA B 1 391 ? 0.709 37.688 23.344 1 96.88 391 ALA B C 1
ATOM 7761 O O . ALA B 1 391 ? 0.537 37.375 24.531 1 96.88 391 ALA B O 1
ATOM 7762 N N . ILE B 1 392 ? 0.531 38.875 22.875 1 97.69 392 ILE B N 1
ATOM 7763 C CA . ILE B 1 392 ? 0.104 39.969 23.75 1 97.69 392 ILE B CA 1
ATOM 7764 C C . ILE B 1 392 ? -1.308 39.688 24.266 1 97.69 392 ILE B C 1
ATOM 7766 O O . ILE B 1 392 ? -1.641 40.062 25.391 1 97.69 392 ILE B O 1
ATOM 7770 N N . LEU B 1 393 ? -2.131 39.031 23.469 1 97.88 393 LEU B N 1
ATOM 7771 C CA . LEU B 1 393 ? -3.51 38.75 23.828 1 97.88 393 LEU B CA 1
ATOM 7772 C C . LEU B 1 393 ? -3.568 37.562 24.812 1 97.88 393 LEU B C 1
ATOM 7774 O O . LEU B 1 393 ? -4.648 37.219 25.281 1 97.88 393 LEU B O 1
ATOM 7778 N N . ASP B 1 394 ? -2.449 36.969 25.062 1 97.06 394 ASP B N 1
ATOM 7779 C CA . ASP B 1 394 ? -2.318 36.031 26.188 1 97.06 394 ASP B CA 1
ATOM 7780 C C . ASP B 1 394 ? -2.041 36.781 27.484 1 97.06 394 ASP B C 1
ATOM 7782 O O . ASP B 1 394 ? -0.98 37.375 27.641 1 97.06 394 ASP B O 1
ATOM 7786 N N . PRO B 1 395 ? -2.936 36.719 28.375 1 96.75 395 PRO B N 1
ATOM 7787 C CA . PRO B 1 395 ? -2.82 37.531 29.594 1 96.75 395 PRO B CA 1
ATOM 7788 C C . PRO B 1 395 ? -1.598 37.156 30.438 1 96.75 395 PRO B C 1
ATOM 7790 O O . PRO B 1 395 ? -1.225 37.906 31.344 1 96.75 395 PRO B O 1
ATOM 7793 N N . ARG B 1 396 ? -1.015 36.062 30.203 1 95.69 396 ARG B N 1
ATOM 7794 C CA . ARG B 1 396 ? 0.208 35.688 30.906 1 95.69 396 ARG B CA 1
ATOM 7795 C C . ARG B 1 396 ? 1.411 36.438 30.344 1 95.69 396 ARG B C 1
ATOM 7797 O O . ARG B 1 396 ? 2.432 36.594 31.016 1 95.69 396 ARG B O 1
ATOM 7804 N N . MET B 1 397 ? 1.371 36.938 29.141 1 95.12 397 MET B N 1
ATOM 7805 C CA . MET B 1 397 ? 2.535 37.5 28.438 1 95.12 397 MET B CA 1
ATOM 7806 C C . MET B 1 397 ? 2.408 39 28.281 1 95.12 397 MET B C 1
ATOM 7808 O O . MET B 1 397 ? 3.16 39.781 28.891 1 95.12 397 MET B O 1
ATOM 7812 N N . LYS B 1 398 ? 1.396 39.562 27.484 1 95.62 398 LYS B N 1
ATOM 7813 C CA . LYS B 1 398 ? 1.187 40.969 27.188 1 95.62 398 LYS B CA 1
ATOM 7814 C C . LYS B 1 398 ? 2.467 41.625 26.672 1 95.62 398 LYS B C 1
ATOM 7816 O O . LYS B 1 398 ? 3.297 40.938 26.047 1 95.62 398 LYS B O 1
ATOM 7821 N N . PHE B 1 399 ? 2.627 42.844 26.781 1 95.62 399 PHE B N 1
ATOM 7822 C CA . PHE B 1 399 ? 3.787 43.531 26.234 1 95.62 399 PHE B CA 1
ATOM 7823 C C . PHE B 1 399 ? 5.035 43.219 27.047 1 95.62 399 PHE B C 1
ATOM 7825 O O . PHE B 1 399 ? 6.156 43.344 26.547 1 95.62 399 PHE B O 1
ATOM 7832 N N . GLU B 1 400 ? 4.887 42.812 28.266 1 93.69 400 GLU B N 1
ATOM 7833 C CA . GLU B 1 400 ? 6.02 42.531 29.141 1 93.69 400 GLU B CA 1
ATOM 7834 C C . GLU B 1 400 ? 6.875 41.375 28.578 1 93.69 400 GLU B C 1
ATOM 7836 O O . GLU B 1 400 ? 8.102 41.469 28.578 1 93.69 400 GLU B O 1
ATOM 7841 N N . ALA B 1 401 ? 6.207 40.406 28.141 1 93.75 401 ALA B N 1
ATOM 7842 C CA . ALA B 1 401 ? 6.938 39.281 27.578 1 93.75 401 ALA B CA 1
ATOM 7843 C C . ALA B 1 401 ? 7.684 39.688 26.312 1 93.75 401 ALA B C 1
ATOM 7845 O O . ALA B 1 401 ? 8.812 39.25 26.078 1 93.75 401 ALA B O 1
ATOM 7846 N N . ILE B 1 402 ? 7.039 40.469 25.438 1 95.31 402 ILE B N 1
ATOM 7847 C CA . ILE B 1 402 ? 7.641 40.938 24.188 1 95.31 402 ILE B CA 1
ATOM 7848 C C . ILE B 1 402 ? 8.859 41.812 24.484 1 95.31 402 ILE B C 1
ATOM 7850 O O . ILE B 1 402 ? 9.906 41.656 23.859 1 95.31 402 ILE B O 1
ATOM 7854 N N . ARG B 1 403 ? 8.703 42.656 25.484 1 94.81 403 ARG B N 1
ATOM 7855 C CA . ARG B 1 403 ? 9.797 43.531 25.891 1 94.81 403 ARG B CA 1
ATOM 7856 C C . ARG B 1 403 ? 10.984 42.719 26.406 1 94.81 403 ARG B C 1
ATOM 7858 O O . ARG B 1 403 ? 12.133 43 26.078 1 94.81 403 ARG B O 1
ATOM 7865 N N . PHE B 1 404 ? 10.711 41.812 27.203 1 94.81 404 PHE B N 1
ATOM 7866 C CA . PHE B 1 404 ? 11.75 40.906 27.719 1 94.81 404 PHE B CA 1
ATOM 7867 C C . PHE B 1 404 ? 12.516 40.25 26.562 1 94.81 404 PHE B C 1
ATOM 7869 O O . PHE B 1 404 ? 13.75 40.281 26.562 1 94.81 404 PHE B O 1
ATOM 7876 N N . CYS B 1 405 ? 11.797 39.75 25.578 1 94.19 405 CYS B N 1
ATOM 7877 C CA . CYS B 1 405 ? 12.391 39.031 24.469 1 94.19 405 CYS B CA 1
ATOM 7878 C C . CYS B 1 405 ? 13.234 39.969 23.594 1 94.19 405 CYS B C 1
ATOM 7880 O O . CYS B 1 405 ? 14.391 39.656 23.312 1 94.19 405 CYS B O 1
ATOM 7882 N N . TYR B 1 406 ? 12.672 41.094 23.266 1 94.12 406 TYR B N 1
ATOM 7883 C CA . TYR B 1 406 ? 13.391 42.031 22.422 1 94.12 406 TYR B CA 1
ATOM 7884 C C . TYR B 1 406 ? 14.633 42.562 23.125 1 94.12 406 TYR B C 1
ATOM 7886 O O . TYR B 1 406 ? 15.672 42.781 22.5 1 94.12 406 TYR B O 1
ATOM 7894 N N . SER B 1 407 ? 14.539 42.781 24.406 1 95.25 407 SER B N 1
ATOM 7895 C CA . SER B 1 407 ? 15.648 43.344 25.172 1 95.25 407 SER B CA 1
ATOM 7896 C C . SER B 1 407 ? 16.812 42.344 25.266 1 95.25 407 SER B C 1
ATOM 7898 O O . SER B 1 407 ? 17.969 42.75 25.266 1 95.25 407 SER B O 1
ATOM 7900 N N . LYS B 1 408 ? 16.516 41.156 25.359 1 94 408 LYS B N 1
ATOM 7901 C CA . LYS B 1 408 ? 17.531 40.125 25.453 1 94 408 LYS B CA 1
ATOM 7902 C C . LYS B 1 408 ? 18.312 39.969 24.141 1 94 408 LYS B C 1
ATOM 7904 O O . LYS B 1 408 ? 19.484 39.625 24.141 1 94 408 LYS B O 1
ATOM 7909 N N . ILE B 1 409 ? 17.625 40.281 23.062 1 91.5 409 ILE B N 1
ATOM 7910 C CA . ILE B 1 409 ? 18.266 40.125 21.75 1 91.5 409 ILE B CA 1
ATOM 7911 C C . ILE B 1 409 ? 19.031 41.406 21.422 1 91.5 409 ILE B C 1
ATOM 7913 O O . ILE B 1 409 ? 20.203 41.344 21.047 1 91.5 409 ILE B O 1
ATOM 7917 N N . ASP B 1 410 ? 18.344 42.562 21.547 1 91.62 410 ASP B N 1
ATOM 7918 C CA . ASP B 1 410 ? 18.938 43.844 21.25 1 91.62 410 ASP B CA 1
ATOM 7919 C C . ASP B 1 410 ? 18.25 44.969 22.031 1 91.62 410 ASP B C 1
ATOM 7921 O O . ASP B 1 410 ? 17.266 45.562 21.562 1 91.62 410 ASP B O 1
ATOM 7925 N N . PRO B 1 411 ? 18.797 45.344 23.062 1 93.38 411 PRO B N 1
ATOM 7926 C CA . PRO B 1 411 ? 18.188 46.375 23.906 1 93.38 411 PRO B CA 1
ATOM 7927 C C . PRO B 1 411 ? 18.031 47.719 23.203 1 93.38 411 PRO B C 1
ATOM 7929 O O . PRO B 1 411 ? 17.125 48.5 23.5 1 93.38 411 PRO B O 1
ATOM 7932 N N . SER B 1 412 ? 18.844 47.969 22.25 1 94.62 412 SER B N 1
ATOM 7933 C CA . SER B 1 412 ? 18.875 49.281 21.609 1 94.62 412 SER B CA 1
ATOM 7934 C C . SER B 1 412 ? 17.641 49.5 20.719 1 94.62 412 SER B C 1
ATOM 7936 O O . SER B 1 412 ? 17.188 50.625 20.531 1 94.62 412 SER B O 1
ATOM 7938 N N . THR B 1 413 ? 17.094 48.469 20.219 1 93.06 413 THR B N 1
ATOM 7939 C CA . THR B 1 413 ? 15.984 48.594 19.281 1 93.06 413 THR B CA 1
ATOM 7940 C C . THR B 1 413 ? 14.672 48.156 19.953 1 93.06 413 THR B C 1
ATOM 7942 O O . THR B 1 413 ? 13.617 48.188 19.312 1 93.06 413 THR B O 1
ATOM 7945 N N . CYS B 1 414 ? 14.672 47.75 21.203 1 94.62 414 CYS B N 1
ATOM 7946 C CA . CYS B 1 414 ? 13.547 47.156 21.906 1 94.62 414 CYS B CA 1
ATOM 7947 C C . CYS B 1 414 ? 12.352 48.094 21.938 1 94.62 414 CYS B C 1
ATOM 7949 O O . CYS B 1 414 ? 11.258 47.719 21.484 1 94.62 414 CYS B O 1
ATOM 7951 N N . GLU B 1 415 ? 12.555 49.312 22.375 1 94.31 415 GLU B N 1
ATOM 7952 C CA . GLU B 1 415 ? 11.445 50.25 22.562 1 94.31 415 GLU B CA 1
ATOM 7953 C C . GLU B 1 415 ? 10.828 50.625 21.219 1 94.31 415 GLU B C 1
ATOM 7955 O O . GLU B 1 415 ? 9.617 50.812 21.125 1 94.31 415 GLU B O 1
ATOM 7960 N N . GLU B 1 416 ? 11.625 50.781 20.25 1 95.44 416 GLU B N 1
ATOM 7961 C CA . GLU B 1 416 ? 11.125 51.094 18.922 1 95.44 416 GLU B CA 1
ATOM 7962 C C . GLU B 1 416 ? 10.234 49.969 18.391 1 95.44 416 GLU B C 1
ATOM 7964 O O . GLU B 1 416 ? 9.156 50.25 17.844 1 95.44 416 GLU B O 1
ATOM 7969 N N . LYS B 1 417 ? 10.688 48.75 18.531 1 94.88 417 LYS B N 1
ATOM 7970 C CA . LYS B 1 417 ? 9.922 47.594 18.078 1 94.88 417 LYS B CA 1
ATOM 7971 C C . LYS B 1 417 ? 8.594 47.469 18.828 1 94.88 417 LYS B C 1
ATOM 7973 O O . LYS B 1 417 ? 7.566 47.156 18.234 1 94.88 417 LYS B O 1
ATOM 7978 N N . ILE B 1 418 ? 8.633 47.75 20.094 1 95.81 418 ILE B N 1
ATOM 7979 C CA . ILE B 1 418 ? 7.434 47.688 20.922 1 95.81 418 ILE B CA 1
ATOM 7980 C C . ILE B 1 418 ? 6.438 48.75 20.469 1 95.81 418 ILE B C 1
ATOM 7982 O O . ILE B 1 418 ? 5.238 48.469 20.375 1 95.81 418 ILE B O 1
ATOM 7986 N N . ASN B 1 419 ? 6.895 49.906 20.203 1 95.94 419 ASN B N 1
ATOM 7987 C CA . ASN B 1 419 ? 6.035 51 19.781 1 95.94 419 ASN B CA 1
ATOM 7988 C C . ASN B 1 419 ? 5.371 50.719 18.438 1 95.94 419 ASN B C 1
ATOM 7990 O O . ASN B 1 419 ? 4.191 51.031 18.234 1 95.94 419 ASN B O 1
ATOM 7994 N N . ILE B 1 420 ? 6.137 50.188 17.609 1 95.5 420 ILE B N 1
ATOM 7995 C CA . ILE B 1 420 ? 5.598 49.812 16.312 1 95.5 420 ILE B CA 1
ATOM 7996 C C . ILE B 1 420 ? 4.492 48.781 16.484 1 95.5 420 ILE B C 1
ATOM 7998 O O . ILE B 1 420 ? 3.43 48.906 15.859 1 95.5 420 ILE B O 1
ATOM 8002 N N . LEU B 1 421 ? 4.758 47.781 17.312 1 96 421 LEU B N 1
ATOM 8003 C CA . LEU B 1 421 ? 3.783 46.75 17.562 1 96 421 LEU B CA 1
ATOM 8004 C C . LEU B 1 421 ? 2.529 47.312 18.219 1 96 421 LEU B C 1
ATOM 8006 O O . LEU B 1 421 ? 1.413 46.875 17.906 1 96 421 LEU B O 1
ATOM 8010 N N . LYS B 1 422 ? 2.699 48.188 19.125 1 96.69 422 LYS B N 1
ATOM 8011 C CA . LYS B 1 422 ? 1.584 48.844 19.812 1 96.69 422 LYS B CA 1
ATOM 8012 C C . LYS B 1 422 ? 0.709 49.625 18.812 1 96.69 422 LYS B C 1
ATOM 8014 O O . LYS B 1 422 ? -0.519 49.531 18.875 1 96.69 422 LYS B O 1
ATOM 8019 N N . GLU B 1 423 ? 1.35 50.281 17.953 1 96.94 423 GLU B N 1
ATOM 8020 C CA . GLU B 1 423 ? 0.617 51.031 16.922 1 96.94 423 GLU B CA 1
ATOM 8021 C C . GLU B 1 423 ? -0.207 50.094 16.047 1 96.94 423 GLU B C 1
ATOM 8023 O O . GLU B 1 423 ? -1.37 50.375 15.75 1 96.94 423 GLU B O 1
ATOM 8028 N N . LYS B 1 424 ? 0.399 49.062 15.656 1 96.62 424 LYS B N 1
ATOM 8029 C CA . LYS B 1 424 ? -0.281 48.094 14.797 1 96.62 424 LYS B CA 1
ATOM 8030 C C . LYS B 1 424 ? -1.441 47.438 15.539 1 96.62 424 LYS B C 1
ATOM 8032 O O . LYS B 1 424 ? -2.5 47.219 14.953 1 96.62 424 LYS B O 1
ATOM 8037 N N . MET B 1 425 ? -1.237 47.125 16.828 1 97.69 425 MET B N 1
ATOM 8038 C CA . MET B 1 425 ? -2.283 46.5 17.641 1 97.69 425 MET B CA 1
ATOM 8039 C C . MET B 1 425 ? -3.473 47.438 17.812 1 97.69 425 MET B C 1
ATOM 8041 O O . MET B 1 425 ? -4.625 47 17.703 1 97.69 425 MET B O 1
ATOM 8045 N N . TYR B 1 426 ? -3.201 48.719 18.062 1 97.19 426 TYR B N 1
ATOM 8046 C CA . TYR B 1 426 ? -4.273 49.688 18.219 1 97.19 426 TYR B CA 1
ATOM 8047 C C . TYR B 1 426 ? -5.02 49.906 16.906 1 97.19 426 TYR B C 1
ATOM 8049 O O . TYR B 1 426 ? -6.246 50.031 16.906 1 97.19 426 TYR B O 1
ATOM 8057 N N . LYS B 1 427 ? -4.262 49.906 15.836 1 96.75 427 LYS B N 1
ATOM 8058 C CA . LYS B 1 427 ? -4.906 50 14.531 1 96.75 427 LYS B CA 1
ATOM 8059 C C . LYS B 1 427 ? -5.844 48.812 14.281 1 96.75 427 LYS B C 1
ATOM 8061 O O . LYS B 1 427 ? -6.957 49 13.789 1 96.75 427 LYS B O 1
ATOM 8066 N N . LEU B 1 428 ? -5.414 47.656 14.594 1 97.31 428 LEU B N 1
ATOM 8067 C CA . LEU B 1 428 ? -6.234 46.469 14.461 1 97.31 428 LEU B CA 1
ATOM 8068 C C . LEU B 1 428 ? -7.469 46.562 15.344 1 97.31 428 LEU B C 1
ATOM 8070 O O . LEU B 1 428 ? -8.578 46.25 14.906 1 97.31 428 LEU B O 1
ATOM 8074 N N . PHE B 1 429 ? -7.277 47 16.625 1 97.19 429 PHE B N 1
ATOM 8075 C CA . PHE B 1 429 ? -8.367 47.125 17.578 1 97.19 429 PHE B CA 1
ATOM 8076 C C . PHE B 1 429 ? -9.406 48.125 17.094 1 97.19 429 PHE B C 1
ATOM 8078 O O . PHE B 1 429 ? -10.609 47.875 17.234 1 97.19 429 PHE B O 1
ATOM 8085 N N . GLU B 1 430 ? -8.93 49.188 16.5 1 95.62 430 GLU B N 1
ATOM 8086 C CA . GLU B 1 430 ? -9.828 50.219 15.984 1 95.62 430 GLU B CA 1
ATOM 8087 C C . GLU B 1 430 ? -10.727 49.688 14.883 1 95.62 430 GLU B C 1
ATOM 8089 O O . GLU B 1 430 ? -11.875 50.094 14.75 1 95.62 430 GLU B O 1
ATOM 8094 N N . GLU B 1 431 ? -10.203 48.844 14.125 1 94.19 431 GLU B N 1
ATOM 8095 C CA . GLU B 1 431 ? -11.016 48.219 13.078 1 94.19 431 GLU B CA 1
ATOM 8096 C C . GLU B 1 431 ? -12.18 47.438 13.68 1 94.19 431 GLU B C 1
ATOM 8098 O O . GLU B 1 431 ? -13.273 47.406 13.109 1 94.19 431 GLU B O 1
ATOM 8103 N N . TYR B 1 432 ? -11.969 46.781 14.773 1 94.31 432 TYR B N 1
ATOM 8104 C CA . TYR B 1 432 ? -13.016 46 15.422 1 94.31 432 TYR B CA 1
ATOM 8105 C C . TYR B 1 432 ? -14.039 46.906 16.078 1 94.31 432 TYR B C 1
ATOM 8107 O O . TYR B 1 432 ? -15.234 46.594 16.125 1 94.31 432 TYR B O 1
ATOM 8115 N N . VAL B 1 433 ? -13.617 48.062 16.594 1 93.38 433 VAL B N 1
ATOM 8116 C CA . VAL B 1 433 ? -14.531 49.031 17.172 1 93.38 433 VAL B CA 1
ATOM 8117 C C . VAL B 1 433 ? -15.445 49.594 16.094 1 93.38 433 VAL B C 1
ATOM 8119 O O . VAL B 1 433 ? -16.656 49.75 16.297 1 93.38 433 VAL B O 1
ATOM 8122 N N . LYS B 1 434 ? -14.859 49.844 14.977 1 90.5 434 LYS B N 1
ATOM 8123 C CA . LYS B 1 434 ? -15.625 50.375 13.859 1 90.5 434 LYS B CA 1
ATOM 8124 C C . LYS B 1 434 ? -16.656 49.375 13.367 1 90.5 434 LYS B C 1
ATOM 8126 O O . LYS B 1 434 ? -17.781 49.75 13.031 1 90.5 434 LYS B O 1
ATOM 8131 N N . LEU B 1 435 ? -16.281 48.188 13.305 1 86.12 435 LEU B N 1
ATOM 8132 C CA . LEU B 1 435 ? -17.172 47.156 12.836 1 86.12 435 LEU B CA 1
ATOM 8133 C C . LEU B 1 435 ? -18.359 46.969 13.781 1 86.12 435 LEU B C 1
ATOM 8135 O O . LEU B 1 435 ? -19.469 46.688 13.336 1 86.12 435 LEU B O 1
ATOM 8139 N N . HIS B 1 436 ? -18.125 47.031 15.039 1 80.5 436 HIS B N 1
ATOM 8140 C CA . HIS B 1 436 ? -19.188 46.906 16.031 1 80.5 436 HIS B CA 1
ATOM 8141 C C . HIS B 1 436 ? -20.156 48.062 15.961 1 80.5 436 HIS B C 1
ATOM 8143 O O . HIS B 1 436 ? -21.359 47.906 16.141 1 80.5 436 HIS B O 1
ATOM 8149 N N . SER B 1 437 ? -19.609 49.219 15.828 1 74.75 437 SER B N 1
ATOM 8150 C CA . SER B 1 437 ? -20.438 50.406 15.742 1 74.75 437 SER B CA 1
ATOM 8151 C C . SER B 1 437 ? -21.359 50.375 14.531 1 74.75 437 SER B C 1
ATOM 8153 O O . SER B 1 437 ? -22.516 50.781 14.609 1 74.75 437 SER B O 1
ATOM 8155 N N . ASN B 1 438 ? -20.891 49.812 13.523 1 67 438 ASN B N 1
ATOM 8156 C CA . ASN B 1 438 ? -21.688 49.688 12.312 1 67 438 ASN B CA 1
ATOM 8157 C C . ASN B 1 438 ? -22.797 48.656 12.484 1 67 438 ASN B C 1
ATOM 8159 O O . ASN B 1 438 ? -23.875 48.781 11.922 1 67 438 ASN B O 1
ATOM 8163 N N . GLU B 1 439 ? -22.484 47.625 13.234 1 63.38 439 GLU B N 1
ATOM 8164 C CA . GLU B 1 439 ? -23.469 46.594 13.477 1 63.38 439 GLU B CA 1
ATOM 8165 C C . GLU B 1 439 ? -24.578 47.062 14.414 1 63.38 439 GLU B C 1
ATOM 8167 O O . GLU B 1 439 ? -25.75 46.719 14.242 1 63.38 439 GLU B O 1
ATOM 8172 N N . SER B 1 440 ? -24.266 47.781 15.523 1 54.97 440 SER B N 1
ATOM 8173 C CA . SER B 1 440 ? -25.234 48.312 16.484 1 54.97 440 SER B CA 1
ATOM 8174 C C . SER B 1 440 ? -26.125 49.375 15.836 1 54.97 440 SER B C 1
ATOM 8176 O O . SER B 1 440 ? -27.297 49.5 16.203 1 54.97 440 SER B O 1
ATOM 8178 N N . ASN B 1 441 ? -25.531 50.156 14.922 1 49.78 441 ASN B N 1
ATOM 8179 C CA . ASN B 1 441 ? -26.375 51.156 14.281 1 49.78 441 ASN B CA 1
ATOM 8180 C C . ASN B 1 441 ? -27.469 50.5 13.438 1 49.78 441 ASN B C 1
ATOM 8182 O O . ASN B 1 441 ? -28.5 51.125 13.172 1 49.78 441 ASN B O 1
ATOM 8186 N N . THR B 1 442 ? -27.125 49.281 12.922 1 46.41 442 THR B N 1
ATOM 8187 C CA . THR B 1 442 ? -28.203 48.656 12.172 1 46.41 442 THR B CA 1
ATOM 8188 C C . THR B 1 442 ? -29.281 48.125 13.117 1 46.41 442 THR B C 1
ATOM 8190 O O . THR B 1 442 ? -30.438 47.969 12.727 1 46.41 442 THR B O 1
ATOM 8193 N N . SER B 1 443 ? -28.906 47.469 14.211 1 42.47 443 SER B N 1
ATOM 8194 C CA . SER B 1 443 ? -29.938 47.062 15.164 1 42.47 443 SER B CA 1
ATOM 8195 C C . SER B 1 443 ? -30.312 48.219 16.094 1 42.47 443 SER B C 1
ATOM 8197 O O . SER B 1 443 ? -29.672 48.438 17.125 1 42.47 443 SER B O 1
ATOM 8199 N N . SER B 1 444 ? -30.406 49.344 15.625 1 39.38 444 SER B N 1
ATOM 8200 C CA . SER B 1 444 ? -30.875 50.469 16.422 1 39.38 444 SER B CA 1
ATOM 8201 C C . SER B 1 444 ? -32.125 50.125 17.203 1 39.38 444 SER B C 1
ATOM 8203 O O . SER B 1 444 ? -33.25 50.375 16.75 1 39.38 444 SER B O 1
ATOM 8205 N N . SER B 1 445 ? -32.281 48.844 17.422 1 37.53 445 SER B N 1
ATOM 8206 C CA . SER B 1 445 ? -33.5 48.781 18.25 1 37.53 445 SER B CA 1
ATOM 8207 C C . SER B 1 445 ? -33.406 49.812 19.375 1 37.53 445 SER B C 1
ATOM 8209 O O . SER B 1 445 ? -32.344 50.25 19.766 1 37.53 445 SER B O 1
ATOM 8211 N N . GLN B 1 446 ? -34.656 50.281 19.719 1 37.5 446 GLN B N 1
ATOM 8212 C CA . GLN B 1 446 ? -35.188 51.188 20.719 1 37.5 446 GLN B CA 1
ATOM 8213 C C . GLN B 1 446 ? -34.594 50.875 22.094 1 37.5 446 GLN B C 1
ATOM 8215 O O . GLN B 1 446 ? -34.938 49.875 22.734 1 37.5 446 GLN B O 1
ATOM 8220 N N . ILE B 1 447 ? -33.281 50.875 22.234 1 39.09 447 ILE B N 1
ATOM 8221 C CA . ILE B 1 447 ? -32.938 50.906 23.656 1 39.09 447 ILE B CA 1
ATOM 8222 C C . ILE B 1 447 ? -33.938 51.781 24.422 1 39.09 447 ILE B C 1
ATOM 8224 O O . ILE B 1 447 ? -34.094 52.969 24.047 1 39.09 447 ILE B O 1
ATOM 8228 N N . SER B 1 448 ? -34.906 51.156 24.906 1 39.62 448 SER B N 1
ATOM 8229 C CA . SER B 1 448 ? -35.719 51.906 25.859 1 39.62 448 SER B CA 1
ATOM 8230 C C . SER B 1 448 ? -34.875 52.812 26.734 1 39.62 448 SER B C 1
ATOM 8232 O O . SER B 1 448 ? -33.781 52.406 27.156 1 39.62 448 SER B O 1
ATOM 8234 N N . PRO B 1 449 ? -35.062 54.125 26.656 1 39.5 449 PRO B N 1
ATOM 8235 C CA . PRO B 1 449 ? -34.438 55.062 27.609 1 39.5 449 PRO B CA 1
ATOM 8236 C C . PRO B 1 449 ? -34.375 54.5 29.031 1 39.5 449 PRO B C 1
ATOM 8238 O O . PRO B 1 449 ? -35.375 54.5 29.75 1 39.5 449 PRO B O 1
ATOM 8241 N N . SER B 1 450 ? -34.281 53.25 29.188 1 37.5 450 SER B N 1
ATOM 8242 C CA . SER B 1 450 ? -34.219 53 30.625 1 37.5 450 SER B CA 1
ATOM 8243 C C . SER B 1 450 ? -33.344 54 31.328 1 37.5 450 SER B C 1
ATOM 8245 O O . SER B 1 450 ? -32.344 54.469 30.766 1 37.5 450 SER B O 1
ATOM 8247 N N . THR B 1 451 ? -33.906 54.656 32.344 1 42 451 THR B N 1
ATOM 8248 C CA . THR B 1 451 ? -33.875 55.719 33.344 1 42 451 THR B CA 1
ATOM 8249 C C . THR B 1 451 ? -32.469 55.781 34 1 42 451 THR B C 1
ATOM 8251 O O . THR B 1 451 ? -32.25 56.594 34.906 1 42 451 THR B O 1
ATOM 8254 N N . HIS B 1 452 ? -31.641 54.594 34.094 1 47.59 452 HIS B N 1
ATOM 8255 C CA . HIS B 1 452 ? -30.859 54.844 35.281 1 47.59 452 HIS B CA 1
ATOM 8256 C C . HIS B 1 452 ? -29.719 55.812 35 1 47.59 452 HIS B C 1
ATOM 8258 O O . HIS B 1 452 ? -28.922 55.594 34.094 1 47.59 452 HIS B O 1
ATOM 8264 N N . GLU B 1 453 ? -29.828 57.062 35.281 1 51.09 453 GLU B N 1
ATOM 8265 C CA . GLU B 1 453 ? -28.891 58.156 35.344 1 51.09 453 GLU B CA 1
ATOM 8266 C C . GLU B 1 453 ? -27.469 57.688 35.562 1 51.09 453 GLU B C 1
ATOM 8268 O O . GLU B 1 453 ? -26.531 58.188 34.938 1 51.09 453 GLU B O 1
ATOM 8273 N N . TYR B 1 454 ? -27.438 56.656 36.344 1 58.06 454 TYR B N 1
ATOM 8274 C CA . TYR B 1 454 ? -26.125 56.188 36.75 1 58.06 454 TYR B CA 1
ATOM 8275 C C . TYR B 1 454 ? -25.422 55.5 35.562 1 58.06 454 TYR B C 1
ATOM 8277 O O . TYR B 1 454 ? -24.219 55.688 35.375 1 58.06 454 TYR B O 1
ATOM 8285 N N . VAL B 1 455 ? -26.141 54.75 34.844 1 57.34 455 VAL B N 1
ATOM 8286 C CA . VAL B 1 455 ? -25.562 54.062 33.688 1 57.34 455 VAL B CA 1
ATOM 8287 C C . VAL B 1 455 ? -25.078 55.094 32.656 1 57.34 455 VAL B C 1
ATOM 8289 O O . VAL B 1 455 ? -24 54.938 32.094 1 57.34 455 VAL B O 1
ATOM 8292 N N . ASP B 1 456 ? -25.922 56.062 32.469 1 54.41 456 ASP B N 1
ATOM 8293 C CA . ASP B 1 456 ? -25.531 57.156 31.594 1 54.41 456 ASP B CA 1
ATOM 8294 C C . ASP B 1 456 ? -24.297 57.875 32.125 1 54.41 456 ASP B C 1
ATOM 8296 O O . ASP B 1 456 ? -23.406 58.25 31.375 1 54.41 456 ASP B O 1
ATOM 8300 N N . TYR B 1 457 ? -24.422 58.094 33.531 1 55.38 457 TYR B N 1
ATOM 8301 C CA . TYR B 1 457 ? -23.281 58.719 34.219 1 55.38 457 TYR B CA 1
ATOM 8302 C C . TYR B 1 457 ? -22.016 57.875 34 1 55.38 457 TYR B C 1
ATOM 8304 O O . TYR B 1 457 ? -20.953 58.438 33.688 1 55.38 457 TYR B O 1
ATOM 8312 N N . LEU B 1 458 ? -22.109 56.594 34.219 1 54.19 458 LEU B N 1
ATOM 8313 C CA . LEU B 1 458 ? -20.969 55.688 34.094 1 54.19 458 LEU B CA 1
ATOM 8314 C C . LEU B 1 458 ? -20.453 55.656 32.656 1 54.19 458 LEU B C 1
ATOM 8316 O O . LEU B 1 458 ? -19.25 55.625 32.406 1 54.19 458 LEU B O 1
ATOM 8320 N N . SER B 1 459 ? -21.375 55.531 31.75 1 55.03 459 SER B N 1
ATOM 8321 C CA . SER B 1 459 ? -21 55.5 30.344 1 55.03 459 SER B CA 1
ATOM 8322 C C . SER B 1 459 ? -20.281 56.781 29.922 1 55.03 459 SER B C 1
ATOM 8324 O O . SER B 1 459 ? -19.344 56.75 29.141 1 55.03 459 SER B O 1
ATOM 8326 N N . GLN B 1 460 ? -20.781 57.844 30.484 1 53.19 460 GLN B N 1
ATOM 8327 C CA . GLN B 1 460 ? -20.156 59.156 30.234 1 53.19 460 GLN B CA 1
ATOM 8328 C C . GLN B 1 460 ? -18.781 59.219 30.875 1 53.19 460 GLN B C 1
ATOM 8330 O O . GLN B 1 460 ? -17.844 59.812 30.312 1 53.19 460 GLN B O 1
ATOM 8335 N N . HIS B 1 461 ? -18.688 58.688 32.062 1 50.53 461 HIS B N 1
ATOM 8336 C CA . HIS B 1 461 ? -17.406 58.75 32.781 1 50.53 461 HIS B CA 1
ATOM 8337 C C . HIS B 1 461 ? -16.406 57.781 32.156 1 50.53 461 HIS B C 1
ATOM 8339 O O . HIS B 1 461 ? -15.211 58.062 32.125 1 50.53 461 HIS B O 1
ATOM 8345 N N . ILE B 1 462 ? -16.781 56.531 31.844 1 52.47 462 ILE B N 1
ATOM 8346 C CA . ILE B 1 462 ? -15.898 55.594 31.156 1 52.47 462 ILE B CA 1
ATOM 8347 C C . ILE B 1 462 ? -15.406 56.219 29.859 1 52.47 462 ILE B C 1
ATOM 8349 O O . ILE B 1 462 ? -14.227 56.125 29.516 1 52.47 462 ILE B O 1
ATOM 8353 N N . ASN B 1 463 ? -16.391 56.812 29.172 1 51.88 463 ASN B N 1
ATOM 8354 C CA . ASN B 1 463 ? -16 57.562 27.984 1 51.88 463 ASN B CA 1
ATOM 8355 C C . ASN B 1 463 ? -15.102 58.75 28.344 1 51.88 463 ASN B C 1
ATOM 8357 O O . ASN B 1 463 ? -14.242 59.125 27.547 1 51.88 463 ASN B O 1
ATOM 8361 N N . GLU B 1 464 ? -15.398 59.312 29.484 1 51.25 464 GLU B N 1
ATOM 8362 C CA . GLU B 1 464 ? -14.625 60.469 29.875 1 51.25 464 GLU B CA 1
ATOM 8363 C C . GLU B 1 464 ? -13.195 60.094 30.25 1 51.25 464 GLU B C 1
ATOM 8365 O O . GLU B 1 464 ? -12.266 60.875 30.078 1 51.25 464 GLU B O 1
ATOM 8370 N N . THR B 1 465 ? -13.047 58.969 30.938 1 54.03 465 THR B N 1
ATOM 8371 C CA . THR B 1 465 ? -11.648 58.688 31.25 1 54.03 465 THR B CA 1
ATOM 8372 C C . THR B 1 465 ? -10.883 58.312 29.984 1 54.03 465 THR B C 1
ATOM 8374 O O . THR B 1 465 ? -9.648 58.312 29.969 1 54.03 465 THR B O 1
ATOM 8377 N N . GLY B 1 466 ? -11.477 58.281 28.781 1 66.5 466 GLY B N 1
ATOM 8378 C CA . GLY B 1 466 ? -10.891 58.219 27.453 1 66.5 466 GLY B CA 1
ATOM 8379 C C . GLY B 1 466 ? -10.141 56.906 27.188 1 66.5 466 GLY B C 1
ATOM 8380 O O . GLY B 1 466 ? -9.406 56.812 26.203 1 66.5 466 GLY B O 1
ATOM 8381 N N . ARG B 1 467 ? -10.305 55.906 28.188 1 85.5 467 ARG B N 1
ATOM 8382 C CA . ARG B 1 467 ? -9.477 54.719 28 1 85.5 467 ARG B CA 1
ATOM 8383 C C . ARG B 1 467 ? -10.242 53.625 27.234 1 85.5 467 ARG B C 1
ATOM 8385 O O . ARG B 1 467 ? -11.383 53.312 27.562 1 85.5 467 ARG B O 1
ATOM 8392 N N . SER B 1 468 ? -9.727 53.094 26.266 1 91.38 468 SER B N 1
ATOM 8393 C CA . SER B 1 468 ? -10.32 52.031 25.438 1 91.38 468 SER B CA 1
ATOM 8394 C C . SER B 1 468 ? -10.242 50.688 26.109 1 91.38 468 SER B C 1
ATOM 8396 O O . SER B 1 468 ? -9.57 50.531 27.141 1 91.38 468 SER B O 1
ATOM 8398 N N . GLU B 1 469 ? -11.031 49.656 25.625 1 94.38 469 GLU B N 1
ATOM 8399 C CA . GLU B 1 469 ? -10.945 48.281 26.109 1 94.38 469 GLU B CA 1
ATOM 8400 C C . GLU B 1 469 ? -9.492 47.812 26.125 1 94.38 469 GLU B C 1
ATOM 8402 O O . GLU B 1 469 ? -9.078 47.125 27.062 1 94.38 469 GLU B O 1
ATOM 8407 N N . LEU B 1 470 ? -8.82 48.156 25.078 1 96.38 470 LEU B N 1
ATOM 8408 C CA . LEU B 1 470 ? -7.43 47.75 24.938 1 96.38 470 LEU B CA 1
ATOM 8409 C C . LEU B 1 470 ? -6.555 48.375 26.016 1 96.38 470 LEU B C 1
ATOM 8411 O O . LEU B 1 470 ? -5.703 47.688 26.609 1 96.38 470 LEU B O 1
ATOM 8415 N N . ASP B 1 471 ? -6.762 49.625 26.359 1 95.25 471 ASP B N 1
ATOM 8416 C CA . ASP B 1 471 ? -6.027 50.281 27.422 1 95.25 471 ASP B CA 1
ATOM 8417 C C . ASP B 1 471 ? -6.262 49.594 28.766 1 95.25 471 ASP B C 1
ATOM 8419 O O . ASP B 1 471 ? -5.316 49.344 29.516 1 95.25 471 ASP B O 1
ATOM 8423 N N . LEU B 1 472 ? -7.492 49.281 28.984 1 94.94 472 LEU B N 1
ATOM 8424 C CA . LEU B 1 472 ? -7.859 48.656 30.25 1 94.94 472 LEU B CA 1
ATOM 8425 C C . LEU B 1 472 ? -7.195 47.281 30.391 1 94.94 472 LEU B C 1
ATOM 8427 O O . LEU B 1 472 ? -6.645 46.969 31.438 1 94.94 472 LEU B O 1
ATOM 8431 N N . TYR B 1 473 ? -7.309 46.5 29.328 1 96.19 473 TYR B N 1
ATOM 8432 C CA . TYR B 1 473 ? -6.691 45.188 29.328 1 96.19 473 TYR B CA 1
ATOM 8433 C C . TYR B 1 473 ? -5.191 45.281 29.578 1 96.19 473 TYR B C 1
ATOM 8435 O O . TYR B 1 473 ? -4.637 44.531 30.375 1 96.19 473 TYR B O 1
ATOM 8443 N N . LEU B 1 474 ? -4.512 46.188 28.875 1 95.81 474 LEU B N 1
ATOM 8444 C CA . LEU B 1 474 ? -3.064 46.344 28.953 1 95.81 474 LEU B CA 1
ATOM 8445 C C . LEU B 1 474 ? -2.648 46.844 30.344 1 95.81 474 LEU B C 1
ATOM 8447 O O . LEU B 1 474 ? -1.552 46.531 30.812 1 95.81 474 LEU B O 1
ATOM 8451 N N . ASP B 1 475 ? -3.551 47.562 30.984 1 93.31 475 ASP B N 1
ATOM 8452 C CA . ASP B 1 475 ? -3.258 48.125 32.281 1 93.31 475 ASP B CA 1
ATOM 8453 C C . ASP B 1 475 ? -3.432 47.094 33.406 1 93.31 475 ASP B C 1
ATOM 8455 O O . ASP B 1 475 ? -2.854 47.219 34.469 1 93.31 475 ASP B O 1
ATOM 8459 N N . GLU B 1 476 ? -4.266 46.156 33.062 1 93.12 476 GLU B N 1
ATOM 8460 C CA . GLU B 1 476 ? -4.445 45.094 34.062 1 93.12 476 GLU B CA 1
ATOM 8461 C C . GLU B 1 476 ? -3.164 44.281 34.219 1 93.12 476 GLU B C 1
ATOM 8463 O O . GLU B 1 476 ? -2.424 44.062 33.25 1 93.12 476 GLU B O 1
ATOM 8468 N N . GLY B 1 477 ? -2.936 43.812 35.375 1 91.12 477 GLY B N 1
ATOM 8469 C CA . GLY B 1 477 ? -1.753 43 35.625 1 91.12 477 GLY B CA 1
ATOM 8470 C C . GLY B 1 477 ? -1.759 41.688 34.875 1 91.12 477 GLY B C 1
ATOM 8471 O O . GLY B 1 477 ? -2.822 41.125 34.594 1 91.12 477 GLY B O 1
ATOM 8472 N N . ASN B 1 478 ? -0.578 41.219 34.656 1 93 478 ASN B N 1
ATOM 8473 C CA . ASN B 1 478 ? -0.436 39.938 33.969 1 93 478 ASN B CA 1
ATOM 8474 C C . ASN B 1 478 ? -0.842 38.781 34.906 1 93 478 ASN B C 1
ATOM 8476 O O . ASN B 1 478 ? -0.656 38.875 36.125 1 93 478 ASN B O 1
ATOM 8480 N N . LEU B 1 479 ? -1.365 37.781 34.281 1 93.5 479 LEU B N 1
ATOM 8481 C CA . LEU B 1 479 ? -1.545 36.531 35 1 93.5 479 LEU B CA 1
ATOM 8482 C C . LEU B 1 479 ? -0.218 35.812 35.156 1 93.5 479 LEU B C 1
ATOM 8484 O O . LEU B 1 479 ? 0.554 35.688 34.219 1 93.5 479 LEU B O 1
ATOM 8488 N N . ASP B 1 480 ? 0.074 35.375 36.312 1 91 480 ASP B N 1
ATOM 8489 C CA . ASP B 1 480 ? 1.325 34.656 36.594 1 91 480 ASP B CA 1
ATOM 8490 C C . ASP B 1 480 ? 1.328 33.281 35.938 1 91 480 ASP B C 1
ATOM 8492 O O . ASP B 1 480 ? 0.54 32.406 36.344 1 91 480 ASP B O 1
ATOM 8496 N N . PRO B 1 481 ? 2.25 33.094 35.062 1 88.94 481 PRO B N 1
ATOM 8497 C CA . PRO B 1 481 ? 2.295 31.781 34.406 1 88.94 481 PRO B CA 1
ATOM 8498 C C . PRO B 1 481 ? 2.52 30.625 35.344 1 88.94 481 PRO B C 1
ATOM 8500 O O . PRO B 1 481 ? 2.162 29.484 35.031 1 88.94 481 PRO B O 1
ATOM 8503 N N . LYS B 1 482 ? 3.096 30.844 36.469 1 88.56 482 LYS B N 1
ATOM 8504 C CA . LYS B 1 482 ? 3.324 29.797 37.469 1 88.56 482 LYS B CA 1
ATOM 8505 C C . LYS B 1 482 ? 2.006 29.203 37.938 1 88.56 482 LYS B C 1
ATOM 8507 O O . LYS B 1 482 ? 1.922 28 38.188 1 88.56 482 LYS B O 1
ATOM 8512 N N . PHE B 1 483 ? 1.02 30.062 38 1 86.25 483 PHE B N 1
ATOM 8513 C CA . PHE B 1 483 ? -0.264 29.625 38.531 1 86.25 483 PHE B CA 1
ATOM 8514 C C . PHE B 1 483 ? -1.258 29.359 37.406 1 86.25 483 PHE B C 1
ATOM 8516 O O . PHE B 1 483 ? -2.275 28.688 37.625 1 86.25 483 PHE B O 1
ATOM 8523 N N . PHE B 1 484 ? -0.891 29.797 36.219 1 90.5 484 PHE B N 1
ATOM 8524 C CA . PHE B 1 484 ? -1.821 29.656 35.094 1 90.5 484 PHE B CA 1
ATOM 8525 C C . PHE B 1 484 ? -1.157 28.938 33.938 1 90.5 484 PHE B C 1
ATOM 8527 O O . PHE B 1 484 ? -1.34 29.328 32.781 1 90.5 484 PHE B O 1
ATOM 8534 N N . ASP B 1 485 ? -0.44 27.938 34.25 1 86.12 485 ASP B N 1
ATOM 8535 C CA . ASP B 1 485 ? 0.323 27.219 33.219 1 86.12 485 ASP B CA 1
ATOM 8536 C C . ASP B 1 485 ? -0.604 26.516 32.25 1 86.12 485 ASP B C 1
ATOM 8538 O O . ASP B 1 485 ? -0.277 26.406 31.047 1 86.12 485 ASP B O 1
ATOM 8542 N N . LYS B 1 486 ? -1.773 26.109 32.719 1 87.44 486 LYS B N 1
ATOM 8543 C CA . LYS B 1 486 ? -2.705 25.375 31.859 1 87.44 486 LYS B CA 1
ATOM 8544 C C . LYS B 1 486 ? -3.896 26.25 31.484 1 87.44 486 LYS B C 1
ATOM 8546 O O . LYS B 1 486 ? -4.992 25.734 31.234 1 87.44 486 LYS B O 1
ATOM 8551 N N . LEU B 1 487 ? -3.596 27.516 31.344 1 91.56 487 LEU B N 1
ATOM 8552 C CA . LEU B 1 487 ? -4.676 28.453 31.031 1 91.56 487 LEU B CA 1
ATOM 8553 C C . LEU B 1 487 ? -5.215 28.219 29.625 1 91.56 487 LEU B C 1
ATOM 8555 O O . LEU B 1 487 ? -4.441 28.109 28.672 1 91.56 487 LEU B O 1
ATOM 8559 N N . ASP B 1 488 ? -6.52 28.141 29.547 1 93.56 488 ASP B N 1
ATOM 8560 C CA . ASP B 1 488 ? -7.191 28.203 28.25 1 93.56 488 ASP B CA 1
ATOM 8561 C C . ASP B 1 488 ? -7.465 29.656 27.859 1 93.56 488 ASP B C 1
ATOM 8563 O O . ASP B 1 488 ? -8.438 30.25 28.312 1 93.56 488 ASP B O 1
ATOM 8567 N N . VAL B 1 489 ? -6.664 30.109 26.953 1 95.94 489 VAL B N 1
ATOM 8568 C CA . VAL B 1 489 ? -6.68 31.531 26.609 1 95.94 489 VAL B CA 1
ATOM 8569 C C . VAL B 1 489 ? -8.023 31.891 25.984 1 95.94 489 VAL B C 1
ATOM 8571 O O . VAL B 1 489 ? -8.531 33 26.203 1 95.94 489 VAL B O 1
ATOM 8574 N N . LEU B 1 490 ? -8.641 31.016 25.25 1 95.62 490 LEU B N 1
ATOM 8575 C CA . LEU B 1 490 ? -9.945 31.297 24.672 1 95.62 490 LEU B CA 1
ATOM 8576 C C . LEU B 1 490 ? -11.016 31.391 25.734 1 95.62 490 LEU B C 1
ATOM 8578 O O . LEU B 1 490 ? -11.906 32.25 25.672 1 95.62 490 LEU B O 1
ATOM 8582 N N . SER B 1 491 ? -10.922 30.531 26.734 1 95.12 491 SER B N 1
ATOM 8583 C CA . SER B 1 491 ? -11.859 30.594 27.844 1 95.12 491 SER B CA 1
ATOM 8584 C C . SER B 1 491 ? -11.719 31.906 28.609 1 95.12 491 SER B C 1
ATOM 8586 O O . SER B 1 491 ? -12.711 32.469 29.094 1 95.12 491 SER B O 1
ATOM 8588 N N . TYR B 1 492 ? -10.516 32.344 28.781 1 96.25 492 TYR B N 1
ATOM 8589 C CA . TYR B 1 492 ? -10.258 33.625 29.422 1 96.25 492 TYR B CA 1
ATOM 8590 C C . TYR B 1 492 ? -11.016 34.75 28.719 1 96.25 492 TYR B C 1
ATOM 8592 O O . TYR B 1 492 ? -11.664 35.562 29.375 1 96.25 492 TYR B O 1
ATOM 8600 N N . TRP B 1 493 ? -10.93 34.812 27.469 1 96.62 493 TRP B N 1
ATOM 8601 C CA . TRP B 1 493 ? -11.57 35.875 26.688 1 96.62 493 TRP B CA 1
ATOM 8602 C C . TRP B 1 493 ? -13.078 35.688 26.656 1 96.62 493 TRP B C 1
ATOM 8604 O O . TRP B 1 493 ? -13.836 36.656 26.641 1 96.62 493 TRP B O 1
ATOM 8614 N N . ARG B 1 494 ? -13.523 34.406 26.594 1 95.19 494 ARG B N 1
ATOM 8615 C CA . ARG B 1 494 ? -14.953 34.125 26.703 1 95.19 494 ARG B CA 1
ATOM 8616 C C . ARG B 1 494 ? -15.555 34.75 27.953 1 95.19 494 ARG B C 1
ATOM 8618 O O . ARG B 1 494 ? -16.594 35.406 27.891 1 95.19 494 ARG B O 1
ATOM 8625 N N . ASP B 1 495 ? -14.875 34.625 29.031 1 96 495 ASP B N 1
ATOM 8626 C CA . ASP B 1 495 ? -15.359 35.062 30.328 1 96 495 ASP B CA 1
ATOM 8627 C C . ASP B 1 495 ? -15.352 36.594 30.438 1 96 495 ASP B C 1
ATOM 8629 O O . ASP B 1 495 ? -16.031 37.156 31.297 1 96 495 ASP B O 1
ATOM 8633 N N . ARG B 1 496 ? -14.633 37.25 29.609 1 95.19 496 ARG B N 1
ATOM 8634 C CA . ARG B 1 496 ? -14.5 38.719 29.672 1 95.19 496 ARG B CA 1
ATOM 8635 C C . ARG B 1 496 ? -15.148 39.375 28.453 1 95.19 496 ARG B C 1
ATOM 8637 O O . ARG B 1 496 ? -14.906 40.531 28.188 1 95.19 496 ARG B O 1
ATOM 8644 N N . ARG B 1 497 ? -15.922 38.688 27.781 1 93.62 497 ARG B N 1
ATOM 8645 C CA . ARG B 1 497 ? -16.516 39.188 26.531 1 93.62 497 ARG B CA 1
ATOM 8646 C C . ARG B 1 497 ? -17.438 40.375 26.812 1 93.62 497 ARG B C 1
ATOM 8648 O O . ARG B 1 497 ? -17.594 41.25 25.953 1 93.62 497 ARG B O 1
ATOM 8655 N N . ASP B 1 498 ? -18.062 40.406 27.984 1 92.25 498 ASP B N 1
ATOM 8656 C CA . ASP B 1 498 ? -18.953 41.5 28.328 1 92.25 498 ASP B CA 1
ATOM 8657 C C . ASP B 1 498 ? -18.156 42.75 28.719 1 92.25 498 ASP B C 1
ATOM 8659 O O . ASP B 1 498 ? -18.578 43.875 28.453 1 92.25 498 ASP B O 1
ATOM 8663 N N . ARG B 1 499 ? -17.016 42.5 29.328 1 92.75 499 ARG B N 1
ATOM 8664 C CA . ARG B 1 499 ? -16.156 43.594 29.734 1 92.75 499 ARG B CA 1
ATOM 8665 C C . ARG B 1 499 ? -15.414 44.156 28.531 1 92.75 499 ARG B C 1
ATOM 8667 O O . ARG B 1 499 ? -15.195 45.375 28.453 1 92.75 499 ARG B O 1
ATOM 8674 N N . TYR B 1 500 ? -14.984 43.25 27.656 1 94.81 500 TYR B N 1
ATOM 8675 C CA . TYR B 1 500 ? -14.219 43.625 26.484 1 94.81 500 TYR B CA 1
ATOM 8676 C C . TYR B 1 500 ? -14.875 43.094 25.203 1 94.81 500 TYR B C 1
ATOM 8678 O O . TYR B 1 500 ? -14.297 42.281 24.5 1 94.81 500 TYR B O 1
ATOM 8686 N N . PRO B 1 501 ? -15.961 43.625 24.797 1 93.88 501 PRO B N 1
ATOM 8687 C CA . PRO B 1 501 ? -16.719 43.062 23.688 1 93.88 501 PRO B CA 1
ATOM 8688 C C . PRO B 1 501 ? -15.945 43.094 22.359 1 93.88 501 PRO B C 1
ATOM 8690 O O . PRO B 1 501 ? -15.914 42.094 21.641 1 93.88 501 PRO B O 1
ATOM 8693 N N . ASN B 1 502 ? -15.289 44.219 22.062 1 95.19 502 ASN B N 1
ATOM 8694 C CA . ASN B 1 502 ? -14.555 44.344 20.812 1 95.19 502 ASN B CA 1
ATOM 8695 C C . ASN B 1 502 ? -13.203 43.625 20.891 1 95.19 502 ASN B C 1
ATOM 8697 O O . ASN B 1 502 ? -12.789 42.969 19.922 1 95.19 502 ASN B O 1
ATOM 8701 N N . LEU B 1 503 ? -12.586 43.75 22.031 1 96.5 503 LEU B N 1
ATOM 8702 C CA . LEU B 1 503 ? -11.273 43.156 22.203 1 96.5 503 LEU B CA 1
ATOM 8703 C C . LEU B 1 503 ? -11.359 41.625 22.203 1 96.5 503 LEU B C 1
ATOM 8705 O O . LEU B 1 503 ? -10.469 40.938 21.703 1 96.5 503 LEU B O 1
ATOM 8709 N N . SER B 1 504 ? -12.43 41.125 22.781 1 96.19 504 SER B N 1
ATOM 8710 C CA . SER B 1 504 ? -12.617 39.656 22.797 1 96.19 504 SER B CA 1
ATOM 8711 C C . SER B 1 504 ? -12.836 39.125 21.391 1 96.19 504 SER B C 1
ATOM 8713 O O . SER B 1 504 ? -12.383 38 21.078 1 96.19 504 SER B O 1
ATOM 8715 N N . LYS B 1 505 ? -13.516 39.844 20.547 1 95.06 505 LYS B N 1
ATOM 8716 C CA . LYS B 1 505 ? -13.695 39.438 19.156 1 95.06 505 LYS B CA 1
ATOM 8717 C C . LYS B 1 505 ? -12.359 39.406 18.406 1 95.06 505 LYS B C 1
ATOM 8719 O O . LYS B 1 505 ? -12.086 38.5 17.641 1 95.06 505 LYS B O 1
ATOM 8724 N N . MET B 1 506 ? -11.609 40.469 18.656 1 96.94 506 MET B N 1
ATOM 8725 C CA . MET B 1 506 ? -10.273 40.531 18.062 1 96.94 506 MET B CA 1
ATOM 8726 C C . MET B 1 506 ? -9.422 39.344 18.531 1 96.94 506 MET B C 1
ATOM 8728 O O . MET B 1 506 ? -8.742 38.688 17.734 1 96.94 506 MET B O 1
ATOM 8732 N N . ALA B 1 507 ? -9.469 39.062 19.844 1 97.19 507 ALA B N 1
ATOM 8733 C CA . ALA B 1 507 ? -8.695 37.969 20.406 1 97.19 507 ALA B CA 1
ATOM 8734 C C . ALA B 1 507 ? -9.102 36.625 19.797 1 97.19 507 ALA B C 1
ATOM 8736 O O . ALA B 1 507 ? -8.25 35.781 19.5 1 97.19 507 ALA B O 1
ATOM 8737 N N . CYS B 1 508 ? -10.336 36.469 19.594 1 95.56 508 CYS B N 1
ATOM 8738 C CA . CYS B 1 508 ? -10.859 35.219 19.016 1 95.56 508 CYS B CA 1
ATOM 8739 C C . CYS B 1 508 ? -10.297 35 17.625 1 95.56 508 CYS B C 1
ATOM 8741 O O . CYS B 1 508 ? -9.844 33.906 17.297 1 95.56 508 CYS B O 1
ATOM 8743 N N . ASP B 1 509 ? -10.297 36.031 16.844 1 97 509 ASP B N 1
ATOM 8744 C CA . ASP B 1 509 ? -9.82 35.906 15.469 1 97 509 ASP B CA 1
ATOM 8745 C C . ASP B 1 509 ? -8.32 35.656 15.43 1 97 509 ASP B C 1
ATOM 8747 O O . ASP B 1 509 ? -7.848 34.781 14.695 1 97 509 ASP B O 1
ATOM 8751 N N . VAL B 1 510 ? -7.586 36.344 16.219 1 97.94 510 VAL B N 1
ATOM 8752 C CA . VAL B 1 510 ? -6.129 36.25 16.203 1 97.94 510 VAL B CA 1
ATOM 8753 C C . VAL B 1 510 ? -5.695 34.906 16.766 1 97.94 510 VAL B C 1
ATOM 8755 O O . VAL B 1 510 ? -4.789 34.281 16.219 1 97.94 510 VAL B O 1
ATOM 8758 N N . LEU B 1 511 ? -6.359 34.438 17.812 1 96.75 511 LEU B N 1
ATOM 8759 C CA . LEU B 1 511 ? -5.973 33.219 18.5 1 96.75 511 LEU B CA 1
ATOM 8760 C C . LEU B 1 511 ? -6.383 31.984 17.688 1 96.75 511 LEU B C 1
ATOM 8762 O O . LEU B 1 511 ? -5.898 30.875 17.938 1 96.75 511 LEU B O 1
ATOM 8766 N N . SER B 1 512 ? -7.254 32.156 16.688 1 95.94 512 SER B N 1
ATOM 8767 C CA . SER B 1 512 ? -7.707 31.031 15.875 1 95.94 512 SER B CA 1
ATOM 8768 C C . SER B 1 512 ? -6.754 30.766 14.711 1 95.94 512 SER B C 1
ATOM 8770 O O . SER B 1 512 ? -6.887 29.766 14 1 95.94 512 SER B O 1
ATOM 8772 N N . ILE B 1 513 ? -5.742 31.625 14.523 1 97.12 513 ILE B N 1
ATOM 8773 C CA . ILE B 1 513 ? -4.781 31.484 13.438 1 97.12 513 ILE B CA 1
ATOM 8774 C C . ILE B 1 513 ? -3.926 30.234 13.656 1 97.12 513 ILE B C 1
ATOM 8776 O O . ILE B 1 513 ? -3.209 30.141 14.656 1 97.12 513 ILE B O 1
ATOM 8780 N N . PRO B 1 514 ? -4.035 29.266 12.758 1 95.44 514 PRO B N 1
ATOM 8781 C CA . PRO B 1 514 ? -3.057 28.172 12.828 1 95.44 514 PRO B CA 1
ATOM 8782 C C . PRO B 1 514 ? -1.675 28.594 12.328 1 95.44 514 PRO B C 1
ATOM 8784 O O . PRO B 1 514 ? -1.556 29.203 11.266 1 95.44 514 PRO B O 1
ATOM 8787 N N . ILE B 1 515 ? -0.704 28.266 13.023 1 95.56 515 ILE B N 1
ATOM 8788 C CA . ILE B 1 515 ? 0.609 28.75 12.602 1 95.56 515 ILE B CA 1
ATOM 8789 C C . ILE B 1 515 ? 1.314 27.656 11.789 1 95.56 515 ILE B C 1
ATOM 8791 O O . ILE B 1 515 ? 2.457 27.844 11.359 1 95.56 515 ILE B O 1
ATOM 8795 N N . THR B 1 516 ? 0.65 26.5 11.664 1 94.25 516 THR B N 1
ATOM 8796 C CA . THR B 1 516 ? 1.188 25.422 10.859 1 94.25 516 THR B CA 1
ATOM 8797 C C . THR B 1 516 ? 0.123 24.859 9.914 1 94.25 516 THR B C 1
ATOM 8799 O O . THR B 1 516 ? -1.064 25.156 10.078 1 94.25 516 THR B O 1
ATOM 8802 N N . THR B 1 517 ? 0.569 24.078 8.898 1 91.88 517 THR B N 1
ATOM 8803 C CA . THR B 1 517 ? -0.341 23.438 7.969 1 91.88 517 THR B CA 1
ATOM 8804 C C . THR B 1 517 ? -0.496 21.953 8.305 1 91.88 517 THR B C 1
ATOM 8806 O O . THR B 1 517 ? -0.696 21.125 7.418 1 91.88 517 THR B O 1
ATOM 8809 N N . VAL B 1 518 ? -0.348 21.547 9.531 1 85.12 518 VAL B N 1
ATOM 8810 C CA . VAL B 1 518 ? -0.443 20.172 10.016 1 85.12 518 VAL B CA 1
ATOM 8811 C C . VAL B 1 518 ? -1.817 19.594 9.68 1 85.12 518 VAL B C 1
ATOM 8813 O O . VAL B 1 518 ? -1.944 18.406 9.391 1 85.12 518 VAL B O 1
ATOM 8816 N N . ALA B 1 519 ? -2.826 20.469 9.695 1 85.5 519 ALA B N 1
ATOM 8817 C CA . ALA B 1 519 ? -4.184 20.031 9.359 1 85.5 519 ALA B CA 1
ATOM 8818 C C . ALA B 1 519 ? -4.23 19.422 7.961 1 85.5 519 ALA B C 1
ATOM 8820 O O . ALA B 1 519 ? -4.91 18.406 7.742 1 85.5 519 ALA B O 1
ATOM 8821 N N . SER B 1 520 ? -3.539 20 7.07 1 87.38 520 SER B N 1
ATOM 8822 C CA . SER B 1 520 ? -3.494 19.469 5.711 1 87.38 520 SER B CA 1
ATOM 8823 C C . SER B 1 520 ? -2.812 18.109 5.672 1 87.38 520 SER B C 1
ATOM 8825 O O . SER B 1 520 ? -3.271 17.188 4.98 1 87.38 520 SER B O 1
ATOM 8827 N N . GLU B 1 521 ? -1.737 17.953 6.391 1 84.56 521 GLU B N 1
ATOM 8828 C CA . GLU B 1 521 ? -1.029 16.672 6.449 1 84.56 521 GLU B CA 1
ATOM 8829 C C . GLU B 1 521 ? -1.919 15.578 7.023 1 84.56 521 GLU B C 1
ATOM 8831 O O . GLU B 1 521 ? -1.872 14.438 6.566 1 84.56 521 GLU B O 1
ATOM 8836 N N . SER B 1 522 ? -2.639 15.977 8.023 1 84.31 522 SER B N 1
ATOM 8837 C CA . SER B 1 522 ? -3.586 15.039 8.617 1 84.31 522 SER B CA 1
ATOM 8838 C C . SER B 1 522 ? -4.66 14.633 7.609 1 84.31 522 SER B C 1
ATOM 8840 O O . SER B 1 522 ? -5.062 13.469 7.562 1 84.31 522 SER B O 1
ATOM 8842 N N . ALA B 1 523 ? -5.082 15.57 6.871 1 87.75 523 ALA B N 1
ATOM 8843 C CA . ALA B 1 523 ? -6.074 15.297 5.832 1 87.75 523 ALA B CA 1
ATOM 8844 C C . ALA B 1 523 ? -5.527 14.312 4.801 1 87.75 523 ALA B C 1
ATOM 8846 O O . ALA B 1 523 ? -6.242 13.406 4.355 1 87.75 523 ALA B O 1
ATOM 8847 N N . PHE B 1 524 ? -4.328 14.469 4.434 1 87 524 PHE B N 1
ATOM 8848 C CA . PHE B 1 524 ? -3.709 13.602 3.441 1 87 524 PHE B CA 1
ATOM 8849 C C . PHE B 1 524 ? -3.543 12.188 3.988 1 87 524 PHE B C 1
ATOM 8851 O O . PHE B 1 524 ? -3.668 11.211 3.246 1 87 524 PHE B O 1
ATOM 8858 N N . SER B 1 525 ? -3.219 12.164 5.234 1 83.69 525 SER B N 1
ATOM 8859 C CA . SER B 1 525 ? -3.158 10.852 5.875 1 83.69 525 SER B CA 1
ATOM 8860 C C . SER B 1 525 ? -4.496 10.133 5.781 1 83.69 525 SER B C 1
ATOM 8862 O O . SER B 1 525 ? -4.543 8.938 5.484 1 83.69 525 SER B O 1
ATOM 8864 N N . LEU B 1 526 ? -5.555 10.836 6.004 1 82.38 526 LEU B N 1
ATOM 8865 C CA . LEU B 1 526 ? -6.895 10.289 5.844 1 82.38 526 LEU B CA 1
ATOM 8866 C C . LEU B 1 526 ? -7.137 9.852 4.402 1 82.38 526 LEU B C 1
ATOM 8868 O O . LEU B 1 526 ? -7.695 8.781 4.156 1 82.38 526 LEU B O 1
ATOM 8872 N N . GLY B 1 527 ? -6.742 10.664 3.543 1 84.12 527 GLY B N 1
ATOM 8873 C CA . GLY B 1 527 ? -6.883 10.344 2.131 1 84.12 527 GLY B CA 1
ATOM 8874 C C . GLY B 1 527 ? -6.168 9.062 1.731 1 84.12 527 GLY B C 1
ATOM 8875 O O . GLY B 1 527 ? -6.699 8.266 0.962 1 84.12 527 GLY B O 1
ATOM 8876 N N . SER B 1 528 ? -5.008 8.891 2.264 1 85.5 528 SER B N 1
ATOM 8877 C CA . SER B 1 528 ? -4.199 7.723 1.923 1 85.5 528 SER B CA 1
ATOM 8878 C C . SER B 1 528 ? -4.84 6.434 2.434 1 85.5 528 SER B C 1
ATOM 8880 O O . SER B 1 528 ? -4.598 5.355 1.891 1 85.5 528 SER B O 1
ATOM 8882 N N . ARG B 1 529 ? -5.605 6.559 3.422 1 82.25 529 ARG B N 1
ATOM 8883 C CA . ARG B 1 529 ? -6.309 5.398 3.965 1 82.25 529 ARG B CA 1
ATOM 8884 C C . ARG B 1 529 ? -7.5 5.023 3.092 1 82.25 529 ARG B C 1
ATOM 8886 O O . ARG B 1 529 ? -7.895 3.854 3.037 1 82.25 529 ARG B O 1
ATOM 8893 N N . VAL B 1 530 ? -8.016 6.055 2.527 1 83.44 530 VAL B N 1
ATOM 8894 C CA . VAL B 1 530 ? -9.172 5.84 1.672 1 83.44 530 VAL B CA 1
ATOM 8895 C C . VAL B 1 530 ? -8.719 5.398 0.283 1 83.44 530 VAL B C 1
ATOM 8897 O O . VAL B 1 530 ? -9.289 4.469 -0.295 1 83.44 530 VAL B O 1
ATOM 8900 N N . LEU B 1 531 ? -7.695 6.066 -0.188 1 83.75 531 LEU B N 1
ATOM 8901 C CA . LEU B 1 531 ? -7.172 5.758 -1.515 1 83.75 531 LEU B CA 1
ATOM 8902 C C . LEU B 1 531 ? -5.957 4.84 -1.42 1 83.75 531 LEU B C 1
ATOM 8904 O O . LEU B 1 531 ? -4.852 5.297 -1.121 1 83.75 531 LEU B O 1
ATOM 8908 N N . THR B 1 532 ? -6.16 3.613 -1.656 1 81.12 532 THR B N 1
ATOM 8909 C CA . THR B 1 532 ? -5.086 2.625 -1.63 1 81.12 532 THR B CA 1
ATOM 8910 C C . THR B 1 532 ? -4.914 1.976 -3 1 81.12 532 THR B C 1
ATOM 8912 O O . THR B 1 532 ? -5.688 2.25 -3.924 1 81.12 532 THR B O 1
ATOM 8915 N N . LYS B 1 533 ? -3.957 1.126 -3.092 1 79.94 533 LYS B N 1
ATOM 8916 C CA . LYS B 1 533 ? -3.713 0.406 -4.34 1 79.94 533 LYS B CA 1
ATOM 8917 C C . LYS B 1 533 ? -4.902 -0.479 -4.703 1 79.94 533 LYS B C 1
ATOM 8919 O O . LYS B 1 533 ? -5.137 -0.755 -5.883 1 79.94 533 LYS B O 1
ATOM 8924 N N . TYR B 1 534 ? -5.668 -0.844 -3.701 1 77.19 534 TYR B N 1
ATOM 8925 C CA . TYR B 1 534 ? -6.785 -1.758 -3.93 1 77.19 534 TYR B CA 1
ATOM 8926 C C . TYR B 1 534 ? -8.102 -0.997 -4.043 1 77.19 534 TYR B C 1
ATOM 8928 O O . TYR B 1 534 ? -9.133 -1.575 -4.391 1 77.19 534 TYR B O 1
ATOM 8936 N N . ARG B 1 535 ? -8.047 0.255 -3.703 1 80.31 535 ARG B N 1
ATOM 8937 C CA . ARG B 1 535 ? -9.219 1.121 -3.766 1 80.31 535 ARG B CA 1
ATOM 8938 C C . ARG B 1 535 ? -8.914 2.4 -4.539 1 80.31 535 ARG B C 1
ATOM 8940 O O . ARG B 1 535 ? -9.156 3.504 -4.043 1 80.31 535 ARG B O 1
ATOM 8947 N N . SER B 1 536 ? -8.5 2.191 -5.715 1 77.69 536 SER B N 1
ATOM 8948 C CA . SER B 1 536 ? -8.016 3.332 -6.488 1 77.69 536 SER B CA 1
ATOM 8949 C C . SER B 1 536 ? -9.031 3.762 -7.539 1 77.69 536 SER B C 1
ATOM 8951 O O . SER B 1 536 ? -8.797 4.719 -8.281 1 77.69 536 SER B O 1
ATOM 8953 N N . SER B 1 537 ? -10.188 3.066 -7.547 1 81.75 537 SER B N 1
ATOM 8954 C CA . SER B 1 537 ? -11.172 3.379 -8.578 1 81.75 537 SER B CA 1
ATOM 8955 C C . SER B 1 537 ? -12.32 4.207 -8.016 1 81.75 537 SER B C 1
ATOM 8957 O O . SER B 1 537 ? -13.281 4.512 -8.727 1 81.75 537 SER B O 1
ATOM 8959 N N . ILE B 1 538 ? -12.234 4.531 -6.77 1 87.25 538 ILE B N 1
ATOM 8960 C CA . ILE B 1 538 ? -13.281 5.328 -6.137 1 87.25 538 ILE B CA 1
ATOM 8961 C C . ILE B 1 538 ? -13.312 6.723 -6.758 1 87.25 538 ILE B C 1
ATOM 8963 O O . ILE B 1 538 ? -12.266 7.309 -7.031 1 87.25 538 ILE B O 1
ATOM 8967 N N . LEU B 1 539 ? -14.492 7.219 -7.008 1 91.12 539 LEU B N 1
ATOM 8968 C CA . LEU B 1 539 ? -14.648 8.539 -7.613 1 91.12 539 LEU B CA 1
ATOM 8969 C C . LEU B 1 539 ? -14.195 9.633 -6.656 1 91.12 539 LEU B C 1
ATOM 8971 O O . LEU B 1 539 ? -14.43 9.539 -5.449 1 91.12 539 LEU B O 1
ATOM 8975 N N . PRO B 1 540 ? -13.625 10.703 -7.215 1 91.25 540 PRO B N 1
ATOM 8976 C CA . PRO B 1 540 ? -13.125 11.789 -6.379 1 91.25 540 PRO B CA 1
ATOM 8977 C C . PRO B 1 540 ? -14.195 12.383 -5.465 1 91.25 540 PRO B C 1
ATOM 8979 O O . PRO B 1 540 ? -13.906 12.727 -4.316 1 91.25 540 PRO B O 1
ATOM 8982 N N . GLU B 1 541 ? -15.43 12.461 -5.957 1 93.75 541 GLU B N 1
ATOM 8983 C CA . GLU B 1 541 ? -16.516 13.016 -5.156 1 93.75 541 GLU B CA 1
ATOM 8984 C C . GLU B 1 541 ? -16.812 12.148 -3.936 1 93.75 541 GLU B C 1
ATOM 8986 O O . GLU B 1 541 ? -17.141 12.664 -2.863 1 93.75 541 GLU B O 1
ATOM 8991 N N . ASN B 1 542 ? -16.688 10.859 -4.168 1 93.5 542 ASN B N 1
ATOM 8992 C CA . ASN B 1 542 ? -16.906 9.93 -3.066 1 93.5 542 ASN B CA 1
ATOM 8993 C C . ASN B 1 542 ? -15.766 9.969 -2.057 1 93.5 542 ASN B C 1
ATOM 8995 O O . ASN B 1 542 ? -15.984 9.797 -0.856 1 93.5 542 ASN B O 1
ATOM 8999 N N . VAL B 1 543 ? -14.539 10.18 -2.574 1 92.31 543 VAL B N 1
ATOM 9000 C CA . VAL B 1 543 ? -13.383 10.344 -1.697 1 92.31 543 VAL B CA 1
ATOM 9001 C C . VAL B 1 543 ? -13.578 11.562 -0.799 1 92.31 543 VAL B C 1
ATOM 9003 O O . VAL B 1 543 ? -13.383 11.484 0.416 1 92.31 543 VAL B O 1
ATOM 9006 N N . GLU B 1 544 ? -13.945 12.617 -1.412 1 95 544 GLU B N 1
ATOM 9007 C CA . GLU B 1 544 ? -14.164 13.859 -0.674 1 95 544 GLU B CA 1
ATOM 9008 C C . GLU B 1 544 ? -15.242 13.68 0.392 1 95 544 GLU B C 1
ATOM 9010 O O . GLU B 1 544 ? -15.062 14.078 1.543 1 95 544 GLU B O 1
ATOM 9015 N N . ALA B 1 545 ? -16.375 13.062 -0.002 1 95.44 545 ALA B N 1
ATOM 9016 C CA . ALA B 1 545 ? -17.484 12.852 0.93 1 95.44 545 ALA B CA 1
ATOM 9017 C C . ALA B 1 545 ? -17.031 12.031 2.139 1 95.44 545 ALA B C 1
ATOM 9019 O O . ALA B 1 545 ? -17.375 12.352 3.277 1 95.44 545 ALA B O 1
ATOM 9020 N N . LEU B 1 546 ? -16.281 11.031 1.89 1 94.38 546 LEU B N 1
ATOM 9021 C CA . LEU B 1 546 ? -15.805 10.164 2.959 1 94.38 546 LEU B CA 1
ATOM 9022 C C . LEU B 1 546 ? -14.859 10.906 3.893 1 94.38 546 LEU B C 1
ATOM 9024 O O . LEU B 1 546 ? -15.023 10.859 5.113 1 94.38 546 LEU B O 1
ATOM 9028 N N . ILE B 1 547 ? -13.898 11.617 3.402 1 93.75 547 ILE B N 1
ATOM 9029 C CA . ILE B 1 547 ? -12.852 12.273 4.176 1 93.75 547 ILE B CA 1
ATOM 9030 C C . ILE B 1 547 ? -13.453 13.414 4.996 1 93.75 547 ILE B C 1
ATOM 9032 O O . ILE B 1 547 ? -13.188 13.531 6.195 1 93.75 547 ILE B O 1
ATOM 9036 N N . LEU B 1 548 ? -14.281 14.25 4.348 1 96.56 548 LEU B N 1
ATOM 9037 C CA . LEU B 1 548 ? -14.852 15.398 5.035 1 96.56 548 LEU B CA 1
ATOM 9038 C C . LEU B 1 548 ? -15.805 14.953 6.141 1 96.56 548 LEU B C 1
ATOM 9040 O O . LEU B 1 548 ? -15.734 15.453 7.266 1 96.56 548 LEU B O 1
ATOM 9044 N N . THR B 1 549 ? -16.656 13.977 5.766 1 95.81 549 THR B N 1
ATOM 9045 C CA . THR B 1 549 ? -17.625 13.516 6.766 1 95.81 549 THR B CA 1
ATOM 9046 C C . THR B 1 549 ? -16.906 12.883 7.953 1 95.81 549 THR B C 1
ATOM 9048 O O . THR B 1 549 ? -17.297 13.07 9.102 1 95.81 549 THR B O 1
ATOM 9051 N N . GLN B 1 550 ? -15.891 12.141 7.664 1 94.19 550 GLN B N 1
ATOM 9052 C CA . GLN B 1 550 ? -15.102 11.555 8.742 1 94.19 550 GLN B CA 1
ATOM 9053 C C . GLN B 1 550 ? -14.492 12.633 9.625 1 94.19 550 GLN B C 1
ATOM 9055 O O . GLN B 1 550 ? -14.531 12.539 10.859 1 94.19 550 GLN B O 1
ATOM 9060 N N . ASN B 1 551 ? -13.891 13.625 9.086 1 93.25 551 ASN B N 1
ATOM 9061 C CA . ASN B 1 551 ? -13.297 14.727 9.828 1 93.25 551 ASN B CA 1
ATOM 9062 C C . ASN B 1 551 ? -14.336 15.469 10.672 1 93.25 551 ASN B C 1
ATOM 9064 O O . ASN B 1 551 ? -14.062 15.844 11.812 1 93.25 551 ASN B O 1
ATOM 9068 N N . TRP B 1 552 ? -15.531 15.711 10.047 1 94.69 552 TRP B N 1
ATOM 9069 C CA . TRP B 1 552 ? -16.578 16.469 10.727 1 94.69 552 TRP B CA 1
ATOM 9070 C C . TRP B 1 552 ? -17.109 15.703 11.93 1 94.69 552 TRP B C 1
ATOM 9072 O O . TRP B 1 552 ? -17.484 16.297 12.945 1 94.69 552 TRP B O 1
ATOM 9082 N N . LEU B 1 553 ? -17.047 14.375 11.805 1 90.69 553 LEU B N 1
ATOM 9083 C CA . LEU B 1 553 ? -17.625 13.539 12.859 1 90.69 553 LEU B CA 1
ATOM 9084 C C . LEU B 1 553 ? -16.578 13.219 13.922 1 90.69 553 LEU B C 1
ATOM 9086 O O . LEU B 1 553 ? -16.906 13.148 15.109 1 90.69 553 LEU B O 1
ATOM 9090 N N . HIS B 1 554 ? -15.328 13.047 13.5 1 86.19 554 HIS B N 1
ATOM 9091 C CA . HIS B 1 554 ? -14.375 12.461 14.445 1 86.19 554 HIS B CA 1
ATOM 9092 C C . HIS B 1 554 ? -13.141 13.344 14.578 1 86.19 554 HIS B C 1
ATOM 9094 O O . HIS B 1 554 ? -12.273 13.078 15.414 1 86.19 554 HIS B O 1
ATOM 9100 N N . GLY B 1 555 ? -13.086 14.406 13.914 1 84 555 GLY B N 1
ATOM 9101 C CA . GLY B 1 555 ? -11.906 15.258 13.977 1 84 555 GLY B CA 1
ATOM 9102 C C . GLY B 1 555 ? -10.688 14.633 13.312 1 84 555 GLY B C 1
ATOM 9103 O O . GLY B 1 555 ? -10.82 13.727 12.484 1 84 555 GLY B O 1
ATOM 9104 N N . PHE B 1 556 ? -9.555 15.227 13.578 1 75 556 PHE B N 1
ATOM 9105 C CA . PHE B 1 556 ? -8.312 14.727 13 1 75 556 PHE B CA 1
ATOM 9106 C C . PHE B 1 556 ? -7.75 13.586 13.844 1 75 556 PHE B C 1
ATOM 9108 O O . PHE B 1 556 ? -7.891 13.594 15.07 1 75 556 PHE B O 1
ATOM 9115 N N . GLU B 1 557 ? -7.469 12.414 13.203 1 60.34 557 GLU B N 1
ATOM 9116 C CA . GLU B 1 557 ? -6.754 11.375 13.938 1 60.34 557 GLU B CA 1
ATOM 9117 C C . GLU B 1 557 ? -5.332 11.82 14.273 1 60.34 557 GLU B C 1
ATOM 9119 O O . GLU B 1 557 ? -4.707 12.555 13.508 1 60.34 557 GLU B O 1
ATOM 9124 N N . LEU B 1 558 ? -4.957 11.82 15.586 1 50.78 558 LEU B N 1
ATOM 9125 C CA . LEU B 1 558 ? -3.613 12.203 16 1 50.78 558 LEU B CA 1
ATOM 9126 C C . LEU B 1 558 ? -2.559 11.492 15.172 1 50.78 558 LEU B C 1
ATOM 9128 O O . LEU B 1 558 ? -2.568 10.258 15.07 1 50.78 558 LEU B O 1
ATOM 9132 N N . THR B 1 559 ? -2.109 12.055 14.062 1 49.09 559 THR B N 1
ATOM 9133 C CA . THR B 1 559 ? -1.023 11.461 13.289 1 49.09 559 THR B CA 1
ATOM 9134 C C . THR B 1 559 ? 0.331 11.82 13.898 1 49.09 559 THR B C 1
ATOM 9136 O O . THR B 1 559 ? 0.595 12.984 14.188 1 49.09 559 THR B O 1
ATOM 9139 N N . GLY B 1 560 ? 0.964 11.031 14.672 1 45.12 560 GLY B N 1
ATOM 9140 C CA . GLY B 1 560 ? 2.217 11.281 15.375 1 45.12 560 GLY B CA 1
ATOM 9141 C C . GLY B 1 560 ? 3.23 12.031 14.531 1 45.12 560 GLY B C 1
ATOM 9142 O O . GLY B 1 560 ? 3.947 12.898 15.039 1 45.12 560 GLY B O 1
ATOM 9143 N N . ASN B 1 561 ? 3.791 11.578 13.242 1 44.53 561 ASN B N 1
ATOM 9144 C CA . ASN B 1 561 ? 5.07 11.961 12.648 1 44.53 561 ASN B CA 1
ATOM 9145 C C . ASN B 1 561 ? 4.875 12.859 11.43 1 44.53 561 ASN B C 1
ATOM 9147 O O . ASN B 1 561 ? 5.168 12.461 10.305 1 44.53 561 ASN B O 1
ATOM 9151 N N . MET B 1 562 ? 4.359 13.984 11.57 1 41.22 562 MET B N 1
ATOM 9152 C CA . MET B 1 562 ? 3.994 14.68 10.344 1 41.22 562 MET B CA 1
ATOM 9153 C C . MET B 1 562 ? 5.109 15.617 9.898 1 41.22 562 MET B C 1
ATOM 9155 O O . MET B 1 562 ? 5.316 15.828 8.703 1 41.22 562 MET B O 1
ATOM 9159 N N . TYR B 1 563 ? 5.617 16.672 10.711 1 39.62 563 TYR B N 1
ATOM 9160 C CA . TYR B 1 563 ? 6.691 17.562 10.289 1 39.62 563 TYR B CA 1
ATOM 9161 C C . TYR B 1 563 ? 8.023 17.125 10.875 1 39.62 563 TYR B C 1
ATOM 9163 O O . TYR B 1 563 ? 8.078 16.594 11.992 1 39.62 563 TYR B O 1
#

Organism: Cajanus cajan (NCBI:txid3821)

Sequence (1126 aa):
MLRHLSKCVVLKKLKDNDVGKMIIDHAGKLRSREIDQKVVDDLISMAIIQHGLPYNFVQYKWIKELLIYLNPEVRVPSRNTAVSNVSKKFHEHKERVKVAMHKSHSRICLTSDCWTSITQQGYICLTAHFVDASWKLNSKIIAYCKMEPPHTGHDLAQKIFALLLDWGIDRKIFSITLDNASANEVLQKILSEQLKLQNNLICNGDYFHIRCSAHILNIIVQEGLRVASDALHKIRESIKYVRGSEARKIAFKECVVQVRGIDTKVGLRMDVATRWNSTYLMLESAIRYRRAFGSLAIRDRAYVHCPSNDEWKRAEKMCEFLKPFYVMTNLISGSSYPTSNRYFMQVWKIECLLRENAKSDDLTIKDMALNMMNKFSKYWDHYCDILAIGAILDPRMKFEAIRFCYSKIDPSTCEEKINILKEKMYKLFEEYVKLHSNESNTSSSQISPSTHEYVDYLSQHINETGRSELDLYLDEGNLDPKFFDKLDVLSYWRDRRDRYPNLSKMACDVLSIPITTVASESAFSLGSRVLTKYRSSILPENVEALILTQNWLHGFELTGNMYMLRHLSKCVVLKKLKDNDVGKMIIDHAGKLRSREIDQKVVDDLISMAIIQHGLPYNFVQYKWIKELLIYLNPEVRVPSRNTAVSNVSKKFHEHKERVKVAMHKSHSRICLTSDCWTSITQQGYICLTAHFVDASWKLNSKIIAYCKMEPPHTGHDLAQKIFALLLDWGIDRKIFSITLDNASANEVLQKILSEQLKLQNNLICNGDYFHIRCSAHILNIIVQEGLRVASDALHKIRESIKYVRGSEARKIAFKECVVQVRGIDTKVGLRMDVATRWNSTYLMLESAIRYRRAFGSLAIRDRAYVHCPSNDEWKRAEKMCEFLKPFYVMTNLISGSSYPTSNRYFMQVWKIECLLRENAKSDDLTIKDMALNMMNKFSKYWDHYCDILAIGAILDPRMKFEAIRFCYSKIDPSTCEEKINILKEKMYKLFEEYVKLHSNESNTSSSQISPSTHEYVDYLSQHINETGRSELDLYLDEGNLDPKFFDKLDVLSYWRDRRDRYPNLSKMACDVLSIPITTVASESAFSLGSRVLTKYRSSILPENVEALILTQNWLHGFELTGNMY

Radius of gyration: 38.19 Å; Cα contacts (8 Å, |Δi|>4): 1548; chains: 2; bounding box: 87×132×82 Å

InterPro domains:
  IPR008906 HAT, C-terminal dimerisation domain [PF05699] (469-553)
  IPR012337 Ribonuclease H-like superfamily [SSF53098] (105-554)
  IPR025525 hAT-like transposase, RNase-H fold [PF14372] (341-432)
  IPR052035 Zinc finger BED domain-containing [PTHR46481] (1-554)

pLDDT: mean 87.14, std 16.83, range [25.02, 98.06]

Foldseek 3Di:
DVVLVVPPVLVVCVVPVDPQPPPPDDPNPRAFRDDDQVSVLVVVLVCCQQVVDQLCVLVPPVVVVVVCVNPVPHDRDDSVVNLVSLVVLLVVLLVVVLVQQVQALAFKEKEKDWDQAPVRWIWIWIWIWAQGPVLFIDIFTQGTFTDDDDLALVSVLVVVCVSCVVSVRLQRHEAYEYEPDPRVVSNQVVNLVVSVVVVRYFPSCPQHYFYQPLNLLLVLLLQLVVLLVLLLVLLLVLLCQCVVDPVSVVLLVVLDVVVPDQDPPQPAAHADSSGCLSVLSNLVRSLSCLSSLVSCVVVPVVSDSRDDPVSSVVSVVVSVLCVLVSVLSVLLLDRRAFNLLVQPVSLLVLQVSLVVQCPPPDPSSVSSSVSSVVSCCVPDVLHRLLSPVLNLLQLQQNVNVQLVSLCVVPVVCSVVSSVVSVVVNVSSLVSLVVVVVVVCVVVPPCPPPPPDPVVVVVVVVVVVVVAALVNVSNPDHGDHCVVCVPPRSSVVLVVCCVVHVSVSNSNRHSRSHRSHSSVVQLLVVLLNSNPDPVNPPDDRVSSGSSSSSNCSSPNGDPDPDRD/DVVLVVPPVLVVCVVVVDPQPPPPDDPNPPAFRDDDQVSVLVVVLVCCQQVVDQLCVLVPPVVVVVVCVNPVPHDRDDSVVNLVSLVVLLVVLLVVVLVQQVQALAFKEKEKDWDQAPVRWIWIWIWIWFQGPVLFIDIFTQGTFTDDDDLALVSVLVVVCVSCVVSVRLQRHEAYEYEPDPRVVSNQVVNLVVSVVVVRYFPSCPHHYFYQPLNLLLVLLLLLVVLLVLLLVLLLVLLCQCVVDPVSVVLLVVLDVVVPDQDPPQPAAHADSSGCLSVLSNLVRSLSSLSSLVSSVVVPVVSDSRDDPVSSVVSVVVSVLCVLVNVLSVLLLDRRAFNLLVQPVSLLVLQVSLVVQCPPPDPSSVSSSVSSVVSSCVPDVLHRLLSPVLNLLQLQQNVNNQLVSCCVVPVVCSVVSSVVSVVVNVSSLVSLVVVVVVVCVVVVPCPPPPPDPVVVVVVVVVVVVVAALVNVSNPDHGDHCVVCVPPRSSVVLVVCCVVHVSVSNSNRHSRSHRSHSSVNQLLVVLLNSNPDPVNPPDDRVSSGSSSSSNCSSPNGDPPPDRD

Nearest PDB structures (foldseek):
  4d1q-assembly1_H-2  TM=6.964E-01  e=1.912E-18  Musca domestica
  4d1q-assembly1_B  TM=6.780E-01  e=5.337E-18  Musca domestica
  6dww-assembly1_A  TM=7.047E-01  e=2.782E-17  Musca domestica
  4d1q-assembly1_A-2  TM=6.836E-01  e=1.425E-17  Musca domestica
  8sjd-assembly1_C  TM=7.230E-01  e=2.639E-15  Musca domestica